Protein AF-0000000087187893 (afdb_homodimer)

Secondary structure (DSSP, 8-state):
-----S-----GGG--HHHHHHHHHHHTT--HHHHHHHHT--HHHHHHHHHTSSPPPHHHHHHHHHHTT--HHHHHT-S----TTTSHHHHHTHHHHHHHHHTTTSPPPPSSPPPPHHHHHHHHHHHHHHHHTT-HHHHHHHHHHHHHHHHHHHHHS-HHHHHHHHHHHHHHHHHHHHHHHHTT-HHHHHHHHHHHHHHHHTS--SSHHHHHHHHHHHHHHHTT-HHHHHHHHHHHHHHHHT--TTS-HHHHHHHHHHHHHHHHHHHHHTT-HHHHHHHHHHHHHHHHHTTS--B-GGG--BSHHHHHHHHHHHHHHTT-HHHHHHHHHHH-SSTT------TTS-HHHHHHHHHHHHHHHHHTT-HHHHHHHHHHHHHH-HHHHHH-HHHHHHHHHHHHH-SS--HHHHHHHHHTT----/-----S-S---GGG--HHHHHHHHHHHTT--HHHHHHHHT--HHHHHHHHHTSSPPPHHHHHHHHHHTT--HHHHHT-S----TTTSHHHHHTHHHHHHHHHTTTSPPPPSSPPPPHHHHHHHHHHHHHHHHTT-HHHHHHHHHHHHHHHHHHHHHS-HHHHHHHHHHHHHHHHHHHHHHHHTT-HHHHHHHHHHHHHHHHTS--SSHHHHHHHHHHHHHHHTT-HHHHHHHHHHHHHHHHT--TTS-HHHHHHHHHHHHHHHHHHHHHTT-HHHHHHHHHHHHHHHHHTTS--B-GGG--BSHHHHHHHHHHHHHHTT-HHHHHHHHHHH-SSTT------TTS-HHHHHHHHHHHHHHHHHTT-HHHHHHHHHHHHHH-HHHHHH-HHHHHHHHHHHHH-SS--HHHHHHHHHTT----

Organism: Streptomyces mobaraensis (NCBI:txid35621)

Sequence (842 aa):
MLDHDETSPPSRHRLTTGDRLRIARRARGLSAAQLAQKVAISPSYVQKLESGKRKPSPALVLALAKALHLGPEALTGQPHYGEPESDDGVYAVLPELRRALLCYDSPDDLPMPPRPLPVLASEVDQVAALRRDARYVPMGPLLAPVITELTHIALDGRESDRYEAFRQLARCYRAVNSLAHKTGHHDLSHTALERVRWAAGRSGDPLLPITAGYLVAGAMLRHGAYAPARRQLRALRAELAGLRPAATQDDVLAVHGAVLLKLAVLEARENAPERARDRLREAEDVARAAGNRDSLAYEMSFGPTNIRIHELHTALVTGDTERALALPARWSPVPGGEWTPPAGTAGERSSHHFIDLASARLAAGDRTGAFAALKRARKLAPNHTRFHPSVRETSAALLRMDASPPNELVRFGSWAGVGATMLDHDETSPPSRHRLTTGDRLRIARRARGLSAAQLAQKVAISPSYVQKLESGKRKPSPALVLALAKALHLGPEALTGQPHYGEPESDDGVYAVLPELRRALLCYDSPDDLPMPPRPLPVLASEVDQVAALRRDARYVPMGPLLAPVITELTHIALDGRESDRYEAFRQLARCYRAVNSLAHKTGHHDLSHTALERVRWAAGRSGDPLLPITAGYLVAGAMLRHGAYAPARRQLRALRAELAGLRPAATQDDVLAVHGAVLLKLAVLEARENAPERARDRLREAEDVARAAGNRDSLAYEMSFGPTNIRIHELHTALVTGDTERALALPARWSPVPGGEWTPPAGTAGERSSHHFIDLASARLAAGDRTGAFAALKRARKLAPNHTRFHPSVRETSAALLRMDASPPNELVRFGSWAGVGAT

Structure (mmCIF, N/CA/C/O backbone):
data_AF-0000000087187893-model_v1
#
loop_
_entity.id
_entity.type
_entity.pdbx_description
1 polymer 'Helix-turn-helix domain-containing protein'
#
loop_
_atom_site.group_PDB
_atom_site.id
_atom_site.type_symbol
_atom_site.label_atom_id
_atom_site.label_alt_id
_atom_site.label_comp_id
_atom_site.label_asym_id
_atom_site.label_entity_id
_atom_site.label_seq_id
_atom_site.pdbx_PDB_ins_code
_atom_site.Cartn_x
_atom_site.Cartn_y
_atom_site.Cartn_z
_atom_site.occupancy
_atom_site.B_iso_or_equiv
_atom_site.auth_seq_id
_atom_site.auth_comp_id
_atom_site.auth_asym_id
_atom_site.auth_atom_id
_atom_site.pdbx_PDB_model_num
ATOM 1 N N . MET A 1 1 ? 44.375 -2.236 16.625 1 21.38 1 MET A N 1
ATOM 2 C CA . MET A 1 1 ? 43.438 -1.108 16.703 1 21.38 1 MET A CA 1
ATOM 3 C C . MET A 1 1 ? 42.75 -0.869 15.352 1 21.38 1 MET A C 1
ATOM 5 O O . MET A 1 1 ? 43.344 -0.217 14.477 1 21.38 1 MET A O 1
ATOM 9 N N . LEU A 1 2 ? 42.156 -1.837 14.742 1 23.52 2 LEU A N 1
ATOM 10 C CA . LEU A 1 2 ? 41.719 -2.037 13.367 1 23.52 2 LEU A CA 1
ATOM 11 C C . LEU A 1 2 ? 40.688 -0.972 12.961 1 23.52 2 LEU A C 1
ATOM 13 O O . LEU A 1 2 ? 39.75 -0.678 13.711 1 23.52 2 LEU A O 1
ATOM 17 N N . ASP A 1 3 ? 41.094 0.032 12.164 1 25 3 ASP A N 1
ATOM 18 C CA . ASP A 1 3 ? 40.469 1.193 11.547 1 25 3 ASP A CA 1
ATOM 19 C C . ASP A 1 3 ? 39.094 0.831 10.984 1 25 3 ASP A C 1
ATOM 21 O O . ASP A 1 3 ? 38.938 -0.187 10.305 1 25 3 ASP A O 1
ATOM 25 N N . HIS A 1 4 ? 38.094 1.169 11.727 1 29.98 4 HIS A N 1
ATOM 26 C CA . HIS A 1 4 ? 36.688 1.138 11.344 1 29.98 4 HIS A CA 1
ATOM 27 C C . HIS A 1 4 ? 36.5 1.606 9.906 1 29.98 4 HIS A C 1
ATOM 29 O O . HIS A 1 4 ? 36.875 2.727 9.555 1 29.98 4 HIS A O 1
ATOM 35 N N . ASP A 1 5 ? 36.75 0.736 8.945 1 29.41 5 ASP A N 1
ATOM 36 C CA . ASP A 1 5 ? 36.75 0.84 7.492 1 29.41 5 ASP A CA 1
ATOM 37 C C . ASP A 1 5 ? 35.625 1.726 6.992 1 29.41 5 ASP A C 1
ATOM 39 O O . ASP A 1 5 ? 34.438 1.463 7.277 1 29.41 5 ASP A O 1
ATOM 43 N N . GLU A 1 6 ? 35.812 3.039 6.789 1 32.12 6 GLU A N 1
ATOM 44 C CA . GLU A 1 6 ? 35.219 4.215 6.137 1 32.12 6 GLU A CA 1
ATOM 45 C C . GLU A 1 6 ? 34.5 3.832 4.855 1 32.12 6 GLU A C 1
ATOM 47 O O . GLU A 1 6 ? 33.969 4.699 4.148 1 32.12 6 GLU A O 1
ATOM 52 N N . THR A 1 7 ? 34.719 2.715 4.332 1 30.94 7 THR A N 1
ATOM 53 C CA . THR A 1 7 ? 34.312 2.346 2.977 1 30.94 7 THR A CA 1
ATOM 54 C C . THR A 1 7 ? 32.844 1.98 2.92 1 30.94 7 THR A C 1
ATOM 56 O O . THR A 1 7 ? 32.406 1.264 2.016 1 30.94 7 THR A O 1
ATOM 59 N N . SER A 1 8 ? 32.156 2.246 4.016 1 32.81 8 SER A N 1
ATOM 60 C CA . SER A 1 8 ? 30.781 1.787 3.889 1 32.81 8 SER A CA 1
ATOM 61 C C . SER A 1 8 ? 30 2.664 2.922 1 32.81 8 SER A C 1
ATOM 63 O O . SER A 1 8 ? 30.047 3.893 3.008 1 32.81 8 SER A O 1
ATOM 65 N N . PRO A 1 9 ? 29.75 2.291 1.653 1 34.94 9 PRO A N 1
ATOM 66 C CA . PRO A 1 9 ? 28.922 3.107 0.756 1 34.94 9 PRO A CA 1
ATOM 67 C C . PRO A 1 9 ? 27.844 3.896 1.496 1 34.94 9 PRO A C 1
ATOM 69 O O . PRO A 1 9 ? 27.391 3.477 2.561 1 34.94 9 PRO A O 1
ATOM 72 N N . PRO A 1 10 ? 27.859 5.246 1.337 1 39.75 10 PRO A N 1
ATOM 73 C CA . PRO A 1 10 ? 26.828 5.973 2.068 1 39.75 10 PRO A CA 1
ATOM 74 C C . PRO A 1 10 ? 25.469 5.277 2.004 1 39.75 10 PRO A C 1
ATOM 76 O O . PRO A 1 10 ? 25 4.922 0.918 1 39.75 10 PRO A O 1
ATOM 79 N N . SER A 1 11 ? 25.109 4.566 2.908 1 46.16 11 SER A N 1
ATOM 80 C CA . SER A 1 11 ? 23.828 3.902 3.064 1 46.16 11 SER A CA 1
ATOM 81 C C . SER A 1 11 ? 22.688 4.777 2.553 1 46.16 11 SER A C 1
ATOM 83 O O . SER A 1 11 ? 22.672 5.988 2.797 1 46.16 11 SER A O 1
ATOM 85 N N . ARG A 1 12 ? 22.031 4.461 1.354 1 48.41 12 ARG A N 1
ATOM 86 C CA . ARG A 1 12 ? 20.859 5.133 0.784 1 48.41 12 ARG A CA 1
ATOM 87 C C . ARG A 1 12 ? 20.109 5.91 1.854 1 48.41 12 ARG A C 1
ATOM 89 O O . ARG A 1 12 ? 19.453 6.914 1.554 1 48.41 12 ARG A O 1
ATOM 96 N N . HIS A 1 13 ? 20.328 5.543 3.023 1 52.34 13 HIS A N 1
ATOM 97 C CA . HIS A 1 13 ? 19.594 6.164 4.125 1 52.34 13 HIS A CA 1
ATOM 98 C C . HIS A 1 13 ? 20.234 7.492 4.523 1 52.34 13 HIS A C 1
ATOM 100 O O . HIS A 1 13 ? 19.609 8.289 5.242 1 52.34 13 HIS A O 1
ATOM 106 N N . ARG A 1 14 ? 21.375 7.832 3.721 1 60.38 14 ARG A N 1
ATOM 107 C CA . ARG A 1 14 ? 22.047 9.039 4.195 1 60.38 14 ARG A CA 1
ATOM 108 C C . ARG A 1 14 ? 21.875 10.188 3.201 1 60.38 14 ARG A C 1
ATOM 110 O O . ARG A 1 14 ? 22.266 11.32 3.48 1 60.38 14 ARG A O 1
ATOM 117 N N . LEU A 1 15 ? 21.109 9.859 2.209 1 68.38 15 LEU A N 1
ATOM 118 C CA . LEU A 1 15 ? 20.938 10.883 1.182 1 68.38 15 LEU A CA 1
ATOM 119 C C . LEU A 1 15 ? 19.828 11.859 1.558 1 68.38 15 LEU A C 1
ATOM 121 O O . LEU A 1 15 ? 18.781 11.445 2.08 1 68.38 15 LEU A O 1
ATOM 125 N N . THR A 1 16 ? 20.094 13.188 1.396 1 73.62 16 THR A N 1
ATOM 126 C CA . THR A 1 16 ? 19.078 14.227 1.586 1 73.62 16 THR A CA 1
ATOM 127 C C . THR A 1 16 ? 18.188 14.336 0.361 1 73.62 16 THR A C 1
ATOM 129 O O . THR A 1 16 ? 18.438 13.703 -0.664 1 73.62 16 THR A O 1
ATOM 132 N N . THR A 1 17 ? 17.094 15.062 0.463 1 79.38 17 THR A N 1
ATOM 133 C CA . THR A 1 17 ? 16.234 15.344 -0.675 1 79.38 17 THR A CA 1
ATOM 134 C C . THR A 1 17 ? 17.016 16 -1.806 1 79.38 17 THR A C 1
ATOM 136 O O . THR A 1 17 ? 16.812 15.68 -2.979 1 79.38 17 THR A O 1
ATOM 139 N N . GLY A 1 18 ? 17.906 16.891 -1.406 1 81.5 18 GLY A N 1
ATOM 140 C CA . GLY A 1 18 ? 18.734 17.531 -2.404 1 81.5 18 GLY A CA 1
ATOM 141 C C . GLY A 1 18 ? 19.641 16.562 -3.145 1 81.5 18 GLY A C 1
ATOM 142 O O . GLY A 1 18 ? 19.781 16.641 -4.367 1 81.5 18 GLY A O 1
ATOM 143 N N . ASP A 1 19 ? 20.281 15.633 -2.414 1 79.62 19 ASP A N 1
ATOM 144 C CA . ASP A 1 19 ? 21.109 14.602 -3.035 1 79.62 19 ASP A CA 1
ATOM 145 C C . ASP A 1 19 ? 20.281 13.75 -4.008 1 79.62 19 ASP A C 1
ATOM 147 O O . ASP A 1 19 ? 20.719 13.484 -5.129 1 79.62 19 ASP A O 1
ATOM 151 N N . ARG A 1 20 ? 19.172 13.438 -3.512 1 80.5 20 ARG A N 1
ATOM 152 C CA . ARG A 1 20 ? 18.297 12.602 -4.32 1 80.5 20 ARG A CA 1
ATOM 153 C C . ARG A 1 20 ? 17.828 13.336 -5.57 1 80.5 20 ARG A C 1
ATOM 155 O O . ARG A 1 20 ? 17.703 12.734 -6.641 1 80.5 20 ARG A O 1
ATOM 162 N N . LEU A 1 21 ? 17.562 14.602 -5.395 1 86.81 21 LEU A N 1
ATOM 163 C CA . LEU A 1 21 ? 17.172 15.438 -6.527 1 86.81 21 LEU A CA 1
ATOM 164 C C . LEU A 1 21 ? 18.297 15.484 -7.57 1 86.81 21 LEU A C 1
ATOM 166 O O . LEU A 1 21 ? 18.031 15.32 -8.766 1 86.81 21 LEU A O 1
ATOM 170 N N . ARG A 1 22 ? 19.5 15.617 -7.121 1 87.12 22 ARG A N 1
ATOM 171 C CA . ARG A 1 22 ? 20.656 15.68 -8.008 1 87.12 22 ARG A CA 1
ATOM 172 C C . ARG A 1 22 ? 20.844 14.367 -8.758 1 87.12 22 ARG A C 1
ATOM 174 O O . ARG A 1 22 ? 21.016 14.359 -9.984 1 87.12 22 ARG A O 1
ATOM 181 N N . ILE A 1 23 ? 20.781 13.359 -8.016 1 81.62 23 ILE A N 1
ATOM 182 C CA . ILE A 1 23 ? 20.969 12.023 -8.586 1 81.62 23 ILE A CA 1
ATOM 183 C C . ILE A 1 23 ? 19.891 11.758 -9.633 1 81.62 23 ILE A C 1
ATOM 185 O O . ILE A 1 23 ? 20.188 11.305 -10.742 1 81.62 23 ILE A O 1
ATOM 189 N N . ALA A 1 24 ? 18.672 12.07 -9.305 1 83.31 24 ALA A N 1
ATOM 190 C CA . ALA A 1 24 ? 17.547 11.836 -10.211 1 83.31 24 ALA A CA 1
ATOM 191 C C . ALA A 1 24 ? 17.656 12.703 -11.461 1 83.31 24 ALA A C 1
ATOM 193 O O . ALA A 1 24 ? 17.391 12.242 -12.57 1 83.31 24 ALA A O 1
ATOM 194 N N . ARG A 1 25 ? 17.938 13.977 -11.219 1 89.62 25 ARG A N 1
ATOM 195 C CA . ARG A 1 25 ? 18.094 14.891 -12.344 1 89.62 25 ARG A CA 1
ATOM 196 C C . ARG A 1 25 ? 19.156 14.391 -13.32 1 89.62 25 ARG A C 1
ATOM 198 O O . ARG A 1 25 ? 18.938 14.359 -14.531 1 89.62 25 ARG A O 1
ATOM 205 N N . ARG A 1 26 ? 20.281 13.953 -12.781 1 87.12 26 ARG A N 1
ATOM 206 C CA . ARG A 1 26 ? 21.406 13.469 -13.594 1 87.12 26 ARG A CA 1
ATOM 207 C C . ARG A 1 26 ? 21.031 12.18 -14.312 1 87.12 26 ARG A C 1
ATOM 209 O O . ARG A 1 26 ? 21.406 11.969 -15.469 1 87.12 26 ARG A O 1
ATOM 216 N N . ALA A 1 27 ? 20.344 11.398 -13.656 1 79.38 27 ALA A N 1
ATOM 217 C CA . ALA A 1 27 ? 19.922 10.125 -14.234 1 79.38 27 ALA A CA 1
ATOM 218 C C . ALA A 1 27 ? 19.016 10.359 -15.445 1 79.38 27 ALA A C 1
ATOM 220 O O . ALA A 1 27 ? 19 9.539 -16.375 1 79.38 27 ALA A O 1
ATOM 221 N N . ARG A 1 28 ? 18.312 11.492 -15.461 1 83.88 28 ARG A N 1
ATOM 222 C CA . ARG A 1 28 ? 17.406 11.82 -16.562 1 83.88 28 ARG A CA 1
ATOM 223 C C . ARG A 1 28 ? 18.125 12.656 -17.625 1 83.88 28 ARG A C 1
ATOM 225 O O . ARG A 1 28 ? 17.5 13.109 -18.578 1 83.88 28 ARG A O 1
ATOM 232 N N . GLY A 1 29 ? 19.375 12.945 -17.281 1 87.31 29 GLY A N 1
ATOM 233 C CA . GLY A 1 29 ? 20.172 13.703 -18.234 1 87.31 29 GLY A CA 1
ATOM 234 C C . GLY A 1 29 ? 19.797 15.172 -18.297 1 87.31 29 GLY A C 1
ATOM 235 O O . GLY A 1 29 ? 20 15.828 -19.328 1 87.31 29 GLY A O 1
ATOM 236 N N . LEU A 1 30 ? 19.203 15.656 -17.328 1 92.25 30 LEU A N 1
ATOM 237 C CA . LEU A 1 30 ? 18.75 17.047 -17.312 1 92.25 30 LEU A CA 1
ATOM 238 C C . LEU A 1 30 ? 19.781 17.953 -16.641 1 92.25 30 LEU A C 1
ATOM 240 O O . LEU A 1 30 ? 20.391 17.562 -15.625 1 92.25 30 LEU A O 1
ATOM 244 N N . SER A 1 31 ? 20 19.047 -17.203 1 94.62 31 SER A N 1
ATOM 245 C CA . SER A 1 31 ? 20.734 20.094 -16.5 1 94.62 31 SER A CA 1
ATOM 246 C C . SER A 1 31 ? 19.844 20.766 -15.453 1 94.62 31 SER A C 1
ATOM 248 O O . SER A 1 31 ? 18.625 20.578 -15.438 1 94.62 31 SER A O 1
ATOM 250 N N . ALA A 1 32 ? 20.516 21.516 -14.594 1 93.19 32 ALA A N 1
ATOM 251 C CA . ALA A 1 32 ? 19.75 22.281 -13.609 1 93.19 32 ALA A CA 1
ATOM 252 C C . ALA A 1 32 ? 18.812 23.266 -14.289 1 93.19 32 ALA A C 1
ATOM 254 O O . ALA A 1 32 ? 17.672 23.453 -13.844 1 93.19 32 ALA A O 1
ATOM 255 N N . ALA A 1 33 ? 19.25 23.812 -15.359 1 94.69 33 ALA A N 1
ATOM 256 C CA . ALA A 1 33 ? 18.453 24.781 -16.109 1 94.69 33 ALA A CA 1
ATOM 257 C C . ALA A 1 33 ? 17.25 24.109 -16.75 1 94.69 33 ALA A C 1
ATOM 259 O O . ALA A 1 33 ? 16.141 24.672 -16.766 1 94.69 33 ALA A O 1
ATOM 260 N N . GLN A 1 34 ? 17.484 22.984 -17.25 1 94.69 34 GLN A N 1
ATOM 261 C CA . GLN A 1 34 ? 16.391 22.25 -17.906 1 94.69 34 GLN A CA 1
ATOM 262 C C . GLN A 1 34 ? 15.328 21.844 -16.906 1 94.69 34 GLN A C 1
ATOM 264 O O . GLN A 1 34 ? 14.133 21.938 -17.188 1 94.69 34 GLN A O 1
ATOM 269 N N . LEU A 1 35 ? 15.742 21.359 -15.781 1 94.56 35 LEU A N 1
ATOM 270 C CA . LEU A 1 35 ? 14.789 20.984 -14.742 1 94.56 35 LEU A CA 1
ATOM 271 C C . LEU A 1 35 ? 14.031 22.203 -14.234 1 94.56 35 LEU A C 1
ATOM 273 O O . LEU A 1 35 ? 12.812 22.141 -14.023 1 94.56 35 LEU A O 1
ATOM 277 N N . ALA A 1 36 ? 14.734 23.281 -14.062 1 94.12 36 ALA A N 1
ATOM 278 C CA . ALA A 1 36 ? 14.141 24.531 -13.602 1 94.12 36 ALA A CA 1
ATOM 279 C C . ALA A 1 36 ? 13.016 24.984 -14.531 1 94.12 36 ALA A C 1
ATOM 281 O O . ALA A 1 36 ? 11.969 25.438 -14.07 1 94.12 36 ALA A O 1
ATOM 282 N N . GLN A 1 37 ? 13.227 24.859 -15.742 1 91.94 37 GLN A N 1
ATOM 283 C CA . GLN A 1 37 ? 12.234 25.234 -16.734 1 91.94 37 GLN A CA 1
ATOM 284 C C . GLN A 1 37 ? 10.977 24.375 -16.625 1 91.94 37 GLN A C 1
ATOM 286 O O . GLN A 1 37 ? 9.859 24.875 -16.734 1 91.94 37 GLN A O 1
ATOM 291 N N . LYS A 1 38 ? 11.172 23.125 -16.312 1 90.94 38 LYS A N 1
ATOM 292 C CA . LYS A 1 38 ? 10.055 22.188 -16.25 1 90.94 38 LYS A CA 1
ATOM 293 C C . LYS A 1 38 ? 9.133 22.5 -15.078 1 90.94 38 LYS A C 1
ATOM 295 O O . LYS A 1 38 ? 7.949 22.172 -15.102 1 90.94 38 LYS A O 1
ATOM 300 N N . VAL A 1 39 ? 9.758 23.094 -14.039 1 90.06 39 VAL A N 1
ATOM 301 C CA . VAL A 1 39 ? 8.953 23.281 -12.836 1 90.06 39 VAL A CA 1
ATOM 302 C C . VAL A 1 39 ? 8.797 24.781 -12.555 1 90.06 39 VAL A C 1
ATOM 304 O O . VAL A 1 39 ? 8.312 25.172 -11.492 1 90.06 39 VAL A O 1
ATOM 307 N N . ALA A 1 40 ? 9.258 25.625 -13.469 1 88.56 40 ALA A N 1
ATOM 308 C CA . ALA A 1 40 ? 9.055 27.062 -13.469 1 88.56 40 ALA A CA 1
ATOM 309 C C . ALA A 1 40 ? 9.703 27.719 -12.258 1 88.56 40 ALA A C 1
ATOM 311 O O . ALA A 1 40 ? 9.07 28.484 -11.539 1 88.56 40 ALA A O 1
ATOM 312 N N . ILE A 1 41 ? 10.93 27.312 -11.992 1 88.56 41 ILE A N 1
ATOM 313 C CA . ILE A 1 41 ? 11.758 27.984 -11 1 88.56 41 ILE A CA 1
ATOM 314 C C . ILE A 1 41 ? 13.102 28.359 -11.617 1 88.56 41 ILE A C 1
ATOM 316 O O . ILE A 1 41 ? 13.352 28.094 -12.797 1 88.56 41 ILE A O 1
ATOM 320 N N . SER A 1 42 ? 13.891 29.031 -10.906 1 90.5 42 SER A N 1
ATOM 321 C CA . SER A 1 42 ? 15.188 29.453 -11.438 1 90.5 42 SER A CA 1
ATOM 322 C C . SER A 1 42 ? 16.219 28.344 -11.305 1 90.5 42 SER A C 1
ATOM 324 O O . SER A 1 42 ? 16.141 27.531 -10.391 1 90.5 42 SER A O 1
ATOM 326 N N . PRO A 1 43 ? 17.156 28.328 -12.273 1 92.44 43 PRO A N 1
ATOM 327 C CA . PRO A 1 43 ? 18.25 27.359 -12.148 1 92.44 43 PRO A CA 1
ATOM 328 C C . PRO A 1 43 ? 19.016 27.5 -10.844 1 92.44 43 PRO A C 1
ATOM 330 O O . PRO A 1 43 ? 19.438 26.5 -10.258 1 92.44 43 PRO A O 1
ATOM 333 N N . SER A 1 44 ? 19.125 28.719 -10.438 1 90.38 44 SER A N 1
ATOM 334 C CA . SER A 1 44 ? 19.812 28.953 -9.172 1 90.38 44 SER A CA 1
ATOM 335 C C . SER A 1 44 ? 19.078 28.312 -8.008 1 90.38 44 SER A C 1
ATOM 337 O O . SER A 1 44 ? 19.703 27.828 -7.062 1 90.38 44 SER A O 1
ATOM 339 N N . TYR A 1 45 ? 17.797 28.312 -8.094 1 88.38 45 TYR A N 1
ATOM 340 C CA . TYR A 1 45 ? 16.984 27.703 -7.043 1 88.38 45 TYR A CA 1
ATOM 341 C C . TYR A 1 45 ? 17.172 26.188 -7.027 1 88.38 45 TYR A C 1
ATOM 343 O O . TYR A 1 45 ? 17.266 25.578 -5.961 1 88.38 45 TYR A O 1
ATOM 351 N N . VAL A 1 46 ? 17.266 25.609 -8.18 1 91.88 46 VAL A N 1
ATOM 352 C CA . VAL A 1 46 ? 17.516 24.172 -8.273 1 91.88 46 VAL A CA 1
ATOM 353 C C . VAL A 1 46 ? 18.859 23.844 -7.605 1 91.88 46 VAL A C 1
ATOM 355 O O . VAL A 1 46 ? 18.953 22.875 -6.863 1 91.88 46 VAL A O 1
ATOM 358 N N . GLN A 1 47 ? 19.828 24.656 -7.855 1 88.38 47 GLN A N 1
ATOM 359 C CA . GLN A 1 47 ? 21.141 24.438 -7.273 1 88.38 47 GLN A CA 1
ATOM 360 C C . GLN A 1 47 ? 21.094 24.531 -5.75 1 88.38 47 GLN A C 1
ATOM 362 O O . GLN A 1 47 ? 21.75 23.75 -5.055 1 88.38 47 GLN A O 1
ATOM 367 N N . LYS A 1 48 ? 20.312 25.469 -5.32 1 81.12 48 LYS A N 1
ATOM 368 C CA . LYS A 1 48 ? 20.172 25.641 -3.877 1 81.12 48 LYS A CA 1
ATOM 369 C C . LYS A 1 48 ? 19.469 24.453 -3.246 1 81.12 48 LYS A C 1
ATOM 371 O O . LYS A 1 48 ? 19.781 24.062 -2.123 1 81.12 48 LYS A O 1
ATOM 376 N N . LEU A 1 49 ? 18.516 23.922 -3.928 1 84.25 49 LEU A N 1
ATOM 377 C CA . LEU A 1 49 ? 17.844 22.719 -3.449 1 84.25 49 LEU A CA 1
ATOM 378 C C . LEU A 1 49 ? 18.797 21.531 -3.389 1 84.25 49 LEU A C 1
ATOM 380 O O . LEU A 1 49 ? 18.859 20.828 -2.379 1 84.25 49 LEU A O 1
ATOM 384 N N . GLU A 1 50 ? 19.594 21.406 -4.434 1 87.25 50 GLU A N 1
ATOM 385 C CA .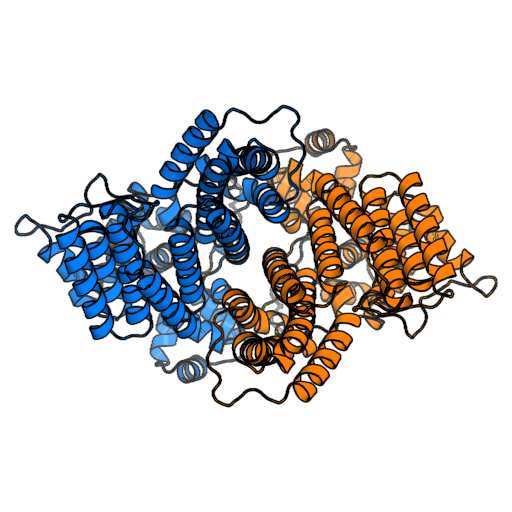 GLU A 1 50 ? 20.484 20.25 -4.551 1 87.25 50 GLU A CA 1
ATOM 386 C C . GLU A 1 50 ? 21.625 20.328 -3.541 1 87.25 50 GLU A C 1
ATOM 388 O O . GLU A 1 50 ? 22.109 19.297 -3.076 1 87.25 50 GLU A O 1
ATOM 393 N N . SER A 1 51 ? 21.953 21.547 -3.24 1 75.94 51 SER A N 1
ATOM 394 C CA . SER A 1 51 ? 23.047 21.734 -2.281 1 75.94 51 SER A CA 1
ATOM 395 C C . SER A 1 51 ? 22.516 21.75 -0.849 1 75.94 51 SER A C 1
ATOM 397 O O . SER A 1 51 ? 23.297 21.719 0.102 1 75.94 51 SER A O 1
ATOM 399 N N . GLY A 1 52 ? 21.156 21.828 -0.71 1 72.38 52 GLY A N 1
ATOM 400 C CA . GLY A 1 52 ? 20.547 21.797 0.617 1 72.38 52 GLY A CA 1
ATOM 401 C C . GLY A 1 52 ? 20.422 23.188 1.232 1 72.38 52 GLY A C 1
ATOM 402 O O . GLY A 1 52 ? 20 23.328 2.381 1 72.38 52 GLY A O 1
ATOM 403 N N . LYS A 1 53 ? 20.781 24.172 0.507 1 66.06 53 LYS A N 1
ATOM 404 C CA . LYS A 1 53 ? 20.703 25.531 1.011 1 66.06 53 LYS A CA 1
ATOM 405 C C . LYS A 1 53 ? 19.25 25.969 1.167 1 66.06 53 LYS A C 1
ATOM 407 O O . LYS A 1 53 ? 18.938 26.875 1.953 1 66.06 53 LYS A O 1
ATOM 412 N N . ARG A 1 54 ? 18.375 25.359 0.348 1 70.06 54 ARG A N 1
ATOM 413 C CA . ARG A 1 54 ? 16.938 25.578 0.451 1 70.06 54 ARG A CA 1
ATOM 414 C C . ARG A 1 54 ? 16.172 24.266 0.498 1 70.06 54 ARG A C 1
ATOM 416 O O . ARG A 1 54 ? 16.531 23.312 -0.197 1 70.06 54 ARG A O 1
ATOM 423 N N . LYS A 1 55 ? 15.172 24.359 1.26 1 73.69 55 LYS A N 1
ATOM 424 C CA . LYS A 1 55 ? 14.281 23.203 1.317 1 73.69 55 LYS A CA 1
ATOM 425 C C . LYS A 1 55 ? 13.07 23.406 0.412 1 73.69 55 LYS A C 1
ATOM 427 O O . LYS A 1 55 ? 12.414 24.453 0.458 1 73.69 55 LYS A O 1
ATOM 432 N N . PRO A 1 56 ? 12.875 22.406 -0.343 1 76.62 56 PRO A N 1
ATOM 433 C CA . PRO A 1 56 ? 11.688 22.547 -1.185 1 76.62 56 PRO A CA 1
ATOM 434 C C . PRO A 1 56 ? 10.383 22.438 -0.394 1 76.62 56 PRO A C 1
ATOM 436 O O . PRO A 1 56 ? 10.305 21.672 0.562 1 76.62 56 PRO A O 1
ATOM 439 N N . SER A 1 57 ? 9.438 23.234 -0.733 1 74.31 57 SER A N 1
ATOM 440 C CA . SER A 1 57 ? 8.078 23.078 -0.219 1 74.31 57 SER A CA 1
ATOM 441 C C . SER A 1 57 ? 7.465 21.766 -0.672 1 74.31 57 SER A C 1
ATOM 443 O O . SER A 1 57 ? 7.938 21.141 -1.629 1 74.31 57 SER A O 1
ATOM 445 N N . PRO A 1 58 ? 6.441 21.281 -0.012 1 71.62 58 PRO A N 1
ATOM 446 C CA . PRO A 1 58 ? 5.762 20.062 -0.45 1 71.62 58 PRO A CA 1
ATOM 447 C C . PRO A 1 58 ? 5.277 20.141 -1.895 1 71.62 58 PRO A C 1
ATOM 449 O O . PRO A 1 58 ? 5.418 19.172 -2.652 1 71.62 58 PRO A O 1
ATOM 452 N N . ALA A 1 59 ? 4.766 21.297 -2.24 1 74.12 59 ALA A N 1
ATOM 453 C CA . ALA A 1 59 ? 4.289 21.484 -3.607 1 74.12 59 ALA A CA 1
ATOM 454 C C . ALA A 1 59 ? 5.441 21.391 -4.605 1 74.12 59 ALA A C 1
ATOM 456 O O . ALA A 1 59 ? 5.281 20.828 -5.691 1 74.12 59 ALA A O 1
ATOM 457 N N . LEU A 1 60 ? 6.555 21.922 -4.262 1 81.88 60 LEU A N 1
ATOM 458 C CA . LEU A 1 60 ? 7.703 21.875 -5.16 1 81.88 60 LEU A CA 1
ATOM 459 C C . LEU A 1 60 ? 8.258 20.469 -5.27 1 81.88 60 LEU A C 1
ATOM 461 O O . LEU A 1 60 ? 8.68 20.031 -6.344 1 81.88 60 LEU A O 1
ATOM 465 N N . VAL A 1 61 ? 8.258 19.734 -4.148 1 83.19 61 VAL A N 1
ATOM 466 C CA . VAL A 1 61 ? 8.68 18.344 -4.172 1 83.19 61 VAL A CA 1
ATOM 467 C C . VAL A 1 61 ? 7.82 17.562 -5.164 1 83.19 61 VAL A C 1
ATOM 469 O O . VAL A 1 61 ? 8.344 16.781 -5.965 1 83.19 61 VAL A O 1
ATOM 472 N N . LEU A 1 62 ? 6.551 17.812 -5.102 1 79.25 62 LEU A N 1
ATOM 473 C CA . LEU A 1 62 ? 5.633 17.141 -6.008 1 79.25 62 LEU A CA 1
ATOM 474 C C . LEU A 1 62 ? 5.91 17.516 -7.457 1 79.25 62 LEU A C 1
ATOM 476 O O . LEU A 1 62 ? 5.934 16.656 -8.336 1 79.25 62 LEU A O 1
ATOM 480 N N . ALA A 1 63 ? 6.152 18.797 -7.703 1 83.56 63 ALA A N 1
ATOM 481 C CA . ALA A 1 63 ? 6.426 19.281 -9.055 1 83.56 63 ALA A CA 1
ATOM 482 C C . ALA A 1 63 ? 7.727 18.703 -9.594 1 83.56 63 ALA A C 1
ATOM 484 O O . ALA A 1 63 ? 7.789 18.281 -10.75 1 83.56 63 ALA A O 1
ATOM 485 N N . LEU A 1 64 ? 8.688 18.688 -8.734 1 88.5 64 LEU A N 1
ATOM 486 C CA . LEU A 1 64 ? 9.984 18.141 -9.125 1 88.5 64 LEU A CA 1
ATOM 487 C C . LEU A 1 64 ? 9.891 16.656 -9.398 1 88.5 64 LEU A C 1
ATOM 489 O O . LEU A 1 64 ? 10.422 16.156 -10.398 1 88.5 64 LEU A O 1
ATOM 493 N N . ALA A 1 65 ? 9.242 15.977 -8.508 1 84.56 65 ALA A N 1
ATOM 494 C CA . ALA A 1 65 ? 9.055 14.539 -8.68 1 84.56 65 ALA A CA 1
ATOM 495 C C . ALA A 1 65 ? 8.352 14.227 -10 1 84.56 65 ALA A C 1
ATOM 497 O O . ALA A 1 65 ? 8.781 13.344 -10.742 1 84.56 65 ALA A O 1
ATOM 498 N N . LYS A 1 66 ? 7.332 14.969 -10.312 1 80.69 66 LYS A N 1
ATOM 499 C CA . LYS A 1 66 ? 6.586 14.789 -11.555 1 80.69 66 LYS A CA 1
ATOM 500 C C . LYS A 1 66 ? 7.48 15.039 -12.766 1 80.69 66 LYS A C 1
ATOM 502 O O . LYS A 1 66 ? 7.469 14.258 -13.719 1 80.69 66 LYS A O 1
ATOM 507 N N . ALA A 1 67 ? 8.258 16.078 -12.656 1 85.56 67 ALA A N 1
ATOM 508 C CA . ALA A 1 67 ? 9.148 16.438 -13.758 1 85.56 67 ALA A CA 1
ATOM 509 C C . ALA A 1 67 ? 10.195 15.344 -13.992 1 85.56 67 ALA A C 1
ATOM 511 O O . ALA A 1 67 ? 10.656 15.156 -15.125 1 85.56 67 ALA A O 1
ATOM 512 N N . LEU A 1 68 ? 10.477 14.625 -13 1 84.31 68 LEU A N 1
ATOM 513 C CA . LEU A 1 68 ? 11.523 13.617 -13.062 1 84.31 68 LEU A CA 1
ATOM 514 C C . LEU A 1 68 ? 10.922 12.219 -13.195 1 84.31 68 LEU A C 1
ATOM 516 O O . LEU A 1 68 ? 11.648 11.219 -13.148 1 84.31 68 LEU A O 1
ATOM 520 N N . HIS A 1 69 ? 9.664 12.141 -13.219 1 77.25 69 HIS A N 1
ATOM 521 C CA . HIS A 1 69 ? 8.93 10.891 -13.398 1 77.25 69 HIS A CA 1
ATOM 522 C C . HIS A 1 69 ? 9.18 9.938 -12.227 1 77.25 69 HIS A C 1
ATOM 524 O O . HIS A 1 69 ? 9.469 8.758 -12.438 1 77.25 69 HIS A O 1
ATOM 530 N N . LEU A 1 70 ? 9.18 10.562 -11.102 1 75.69 70 LEU A N 1
ATOM 531 C CA . LEU A 1 70 ? 9.32 9.828 -9.844 1 75.69 70 LEU A CA 1
ATOM 532 C C . LEU A 1 70 ? 8.125 10.078 -8.93 1 75.69 70 LEU A C 1
ATOM 534 O O . LEU A 1 70 ? 7.359 11.016 -9.141 1 75.69 70 LEU A O 1
ATOM 538 N N . GLY A 1 71 ? 7.988 9.164 -7.988 1 71.31 71 GLY A N 1
ATOM 539 C CA . GLY A 1 71 ? 7.117 9.492 -6.871 1 71.31 71 GLY A CA 1
ATOM 540 C C . GLY A 1 71 ? 7.77 10.398 -5.848 1 71.31 71 GLY A C 1
ATOM 541 O O . GLY A 1 71 ? 8.992 10.398 -5.703 1 71.31 71 GLY A O 1
ATOM 542 N N . PRO A 1 72 ? 7 11.211 -5.191 1 72.38 72 PRO A N 1
ATOM 543 C CA . PRO A 1 72 ? 7.586 12.125 -4.203 1 72.38 72 PRO A CA 1
ATOM 544 C C . PRO A 1 72 ? 8.414 11.391 -3.146 1 72.38 72 PRO A C 1
ATOM 546 O O . PRO A 1 72 ? 9.367 11.953 -2.607 1 72.38 72 PRO A O 1
ATOM 549 N N . GLU A 1 73 ? 8.086 10.117 -2.883 1 71.75 73 GLU A N 1
ATOM 550 C CA . GLU A 1 73 ? 8.797 9.344 -1.869 1 71.75 73 GLU A CA 1
ATOM 551 C C . GLU A 1 73 ? 10.242 9.094 -2.277 1 71.75 73 GLU A C 1
ATOM 553 O O . GLU A 1 73 ? 11.125 8.984 -1.421 1 71.75 73 GLU A O 1
ATOM 558 N N . ALA A 1 74 ? 10.484 9.055 -3.572 1 73 74 ALA A N 1
ATOM 559 C CA . ALA A 1 74 ? 11.844 8.859 -4.059 1 73 74 ALA A CA 1
ATOM 560 C C . ALA A 1 74 ? 12.727 10.055 -3.711 1 73 74 ALA A C 1
ATOM 562 O O . ALA A 1 74 ? 13.922 9.891 -3.445 1 73 74 ALA A O 1
ATOM 563 N N . LEU A 1 75 ? 12.109 11.258 -3.691 1 76.44 75 LEU A N 1
ATOM 564 C CA . LEU A 1 75 ? 12.875 12.461 -3.383 1 76.44 75 LEU A CA 1
ATOM 565 C C . LEU A 1 75 ? 13.023 12.641 -1.876 1 76.44 75 LEU A C 1
ATOM 567 O O . LEU A 1 75 ? 14.031 13.164 -1.403 1 76.44 75 LEU A O 1
ATOM 571 N N . THR A 1 76 ? 12.016 12.117 -1.197 1 72.56 76 THR A N 1
ATOM 572 C CA . THR A 1 76 ? 12.055 12.305 0.248 1 72.56 76 THR A CA 1
ATOM 573 C C . THR A 1 76 ? 12.703 11.102 0.934 1 72.56 76 THR A C 1
ATOM 575 O O . THR A 1 76 ? 12.922 11.117 2.146 1 72.56 76 THR A O 1
ATOM 578 N N . GLY A 1 77 ? 13 10.047 0.185 1 67.06 77 GLY A N 1
ATOM 579 C CA . GLY A 1 77 ? 13.68 8.867 0.707 1 67.06 77 GLY A CA 1
ATOM 580 C C . GLY A 1 77 ? 12.781 7.992 1.558 1 67.06 77 GLY A C 1
ATOM 581 O O . GLY A 1 77 ? 13.242 7.363 2.51 1 67.06 77 GLY A O 1
ATOM 582 N N . GLN A 1 78 ? 11.531 7.969 1.337 1 66.38 78 GLN A N 1
ATOM 583 C CA . GLN A 1 78 ? 10.57 7.18 2.102 1 66.38 78 GLN A CA 1
ATOM 584 C C . GLN A 1 78 ? 10.258 5.863 1.4 1 66.38 78 GLN A C 1
ATOM 586 O O . GLN A 1 78 ? 10.352 5.766 0.175 1 66.38 78 GLN A O 1
ATOM 591 N N . PRO A 1 79 ? 9.844 4.641 1.995 1 69.75 79 PRO A N 1
ATOM 592 C CA . PRO A 1 79 ? 9.781 4.605 3.459 1 69.75 79 PRO A CA 1
ATOM 593 C C . PRO A 1 79 ? 11.164 4.613 4.109 1 69.75 79 PRO A C 1
ATOM 595 O O . PRO A 1 79 ? 12.156 4.277 3.463 1 69.75 79 PRO A O 1
ATOM 598 N N . HIS A 1 80 ? 11.203 5.219 5.328 1 60.53 80 HIS A N 1
ATOM 599 C CA . HIS A 1 80 ? 12.438 5.285 6.105 1 60.53 80 HIS A CA 1
ATOM 600 C C . HIS A 1 80 ? 12.789 3.922 6.695 1 60.53 80 HIS A C 1
ATOM 602 O O . HIS A 1 80 ? 12.008 3.354 7.465 1 60.53 80 HIS A O 1
ATOM 608 N N . TYR A 1 81 ? 13.508 3.033 5.895 1 51.16 81 TYR A N 1
ATOM 609 C CA . TYR A 1 81 ? 13.93 1.758 6.461 1 51.16 81 TYR A CA 1
ATOM 610 C C . TYR A 1 81 ? 15.141 1.94 7.367 1 51.16 81 TYR A C 1
ATOM 612 O O . TYR A 1 81 ? 16.094 2.635 7.004 1 51.16 81 TYR A O 1
ATOM 620 N N . GLY A 1 82 ? 14.922 2.301 8.594 1 47.78 82 GLY A N 1
ATOM 621 C CA . GLY A 1 82 ? 16.109 2.383 9.43 1 47.78 82 GLY A CA 1
ATOM 622 C C . GLY A 1 82 ? 17.109 1.282 9.156 1 47.78 82 GLY A C 1
ATOM 623 O O . GLY A 1 82 ? 16.828 0.363 8.383 1 47.78 82 GLY A O 1
ATOM 624 N N . GLU A 1 83 ? 18.391 1.557 9.484 1 44.47 83 GLU A N 1
ATOM 625 C CA . GLU A 1 83 ? 19.281 0.404 9.562 1 44.47 83 GLU A CA 1
ATOM 626 C C . GLU A 1 83 ? 18.594 -0.777 10.242 1 44.47 83 GLU A C 1
ATOM 628 O O . GLU A 1 83 ? 17.875 -0.6 11.227 1 44.47 83 GLU A O 1
ATOM 633 N N . PRO A 1 84 ? 18.359 -1.863 9.5 1 40.94 84 PRO A N 1
ATOM 634 C CA . PRO A 1 84 ? 17.734 -3.006 10.172 1 40.94 84 PRO A CA 1
ATOM 635 C C . PRO A 1 84 ? 17.922 -2.979 11.688 1 40.94 84 PRO A C 1
ATOM 637 O O . PRO A 1 84 ? 17.047 -3.447 12.422 1 40.94 84 PRO A O 1
ATOM 640 N N . GLU A 1 85 ? 19.047 -2.557 12.141 1 39.5 85 GLU A N 1
ATOM 641 C CA . GLU A 1 85 ? 19.391 -2.666 13.555 1 39.5 85 GLU A CA 1
ATOM 642 C C . GLU A 1 85 ? 18.516 -1.757 14.406 1 39.5 85 GLU A C 1
ATOM 644 O O . GLU A 1 85 ? 18.188 -2.09 15.547 1 39.5 85 GLU A O 1
ATOM 649 N N . SER A 1 86 ? 18.5 -0.446 14.148 1 41.84 86 SER A N 1
ATOM 650 C CA . SER A 1 86 ? 18.125 0.484 15.203 1 41.84 86 SER A CA 1
ATOM 651 C C . SER A 1 86 ? 16.609 0.491 15.406 1 41.84 86 SER A C 1
ATOM 653 O O . SER A 1 86 ? 16.125 0.442 16.547 1 41.84 86 SER A O 1
ATOM 655 N N . ASP A 1 87 ? 15.75 1.067 14.422 1 49.22 87 ASP A N 1
ATOM 656 C CA . ASP A 1 87 ? 14.383 1.484 14.742 1 49.22 87 ASP A CA 1
ATOM 657 C C . ASP A 1 87 ? 13.383 0.376 14.43 1 49.22 87 ASP A C 1
ATOM 659 O O . ASP A 1 87 ? 12.305 0.64 13.891 1 49.22 87 ASP A O 1
ATOM 663 N N . ASP A 1 88 ? 13.773 -0.919 14.812 1 54.81 88 ASP A N 1
ATOM 664 C CA . ASP A 1 88 ? 13.312 -2.299 14.688 1 54.81 88 ASP A CA 1
ATOM 665 C C . ASP A 1 88 ? 11.867 -2.436 15.164 1 54.81 88 ASP A C 1
ATOM 667 O O . ASP A 1 88 ? 11.07 -3.141 14.539 1 54.81 88 ASP A O 1
ATOM 671 N N . GLY A 1 89 ? 11.602 -1.58 16.172 1 62.16 89 GLY A N 1
ATOM 672 C CA . GLY A 1 89 ? 10.359 -1.955 16.828 1 62.16 89 GLY A CA 1
ATOM 673 C C . GLY A 1 89 ? 9.133 -1.608 16 1 62.16 89 GLY A C 1
ATOM 674 O O . GLY A 1 89 ? 8.188 -2.395 15.922 1 62.16 89 GLY A O 1
ATOM 675 N N . VAL A 1 90 ? 9.219 -0.497 15.242 1 70.19 90 VAL A N 1
ATOM 676 C CA . VAL A 1 90 ? 8.023 -0.072 14.516 1 70.19 90 VAL A CA 1
ATOM 677 C C . VAL A 1 90 ? 7.852 -0.925 13.266 1 70.19 90 VAL A C 1
ATOM 679 O O . VAL A 1 90 ? 6.73 -1.289 12.906 1 70.19 90 VAL A O 1
ATOM 682 N N . TYR A 1 91 ? 8.891 -1.411 12.734 1 71.88 91 TYR A N 1
ATOM 683 C CA . TYR A 1 91 ? 8.828 -2.129 11.469 1 71.88 91 TYR A CA 1
ATOM 684 C C . TYR A 1 91 ? 8.477 -3.596 11.688 1 71.88 91 TYR A C 1
ATOM 686 O O . TYR A 1 91 ? 7.883 -4.234 10.812 1 71.88 91 TYR A O 1
ATOM 694 N N . ALA A 1 92 ? 8.734 -4.023 12.859 1 75.25 92 ALA A N 1
ATOM 695 C CA . ALA A 1 92 ? 8.523 -5.438 13.172 1 75.25 92 ALA A CA 1
ATOM 696 C C . ALA A 1 92 ? 7.043 -5.789 13.172 1 75.25 92 ALA A C 1
ATOM 698 O O . ALA A 1 92 ? 6.672 -6.941 12.945 1 75.25 92 ALA A O 1
ATOM 699 N N . VAL A 1 93 ? 6.207 -4.734 13.312 1 87.19 93 VAL A N 1
ATOM 700 C CA . VAL A 1 93 ? 4.785 -5.023 13.469 1 87.19 93 VAL A CA 1
ATOM 701 C C . VAL A 1 93 ? 4.09 -4.922 12.117 1 87.19 93 VAL A C 1
ATOM 703 O O . VAL A 1 93 ? 2.941 -5.348 11.961 1 87.19 93 VAL A O 1
ATOM 706 N N . LEU A 1 94 ? 4.734 -4.398 11.117 1 87.19 94 LEU A N 1
ATOM 707 C CA . LEU A 1 94 ? 4.098 -4.047 9.852 1 87.19 94 LEU A CA 1
ATOM 708 C C . LEU A 1 94 ? 3.561 -5.289 9.148 1 87.19 94 LEU A C 1
ATOM 710 O O . LEU A 1 94 ? 2.443 -5.277 8.625 1 87.19 94 LEU A O 1
ATOM 714 N N . PRO A 1 95 ? 4.266 -6.461 9.125 1 82.62 95 PRO A N 1
ATOM 715 C CA . PRO A 1 95 ? 3.721 -7.641 8.445 1 82.62 95 PRO A CA 1
ATOM 716 C C . PRO A 1 95 ? 2.398 -8.109 9.055 1 82.62 95 PRO A C 1
ATOM 718 O O . PRO A 1 95 ? 1.469 -8.453 8.32 1 82.62 95 PRO A O 1
ATOM 721 N N . GLU A 1 96 ? 2.322 -8.094 10.352 1 87.19 96 GLU A N 1
ATOM 722 C CA . GLU A 1 96 ? 1.092 -8.5 11.016 1 87.19 96 GLU A CA 1
ATOM 723 C C . GLU A 1 96 ? -0.039 -7.512 10.75 1 87.19 96 GLU A C 1
ATOM 725 O O . GLU A 1 96 ? -1.198 -7.91 10.609 1 87.19 96 GLU A O 1
ATOM 730 N N . LEU A 1 97 ? 0.294 -6.273 10.734 1 92.88 97 LEU A N 1
ATOM 731 C CA . LEU A 1 97 ? -0.71 -5.254 10.438 1 92.88 97 LEU A CA 1
ATOM 732 C C . LEU A 1 97 ? -1.219 -5.395 9.008 1 92.88 97 LEU A C 1
ATOM 734 O O . LEU A 1 97 ? -2.42 -5.27 8.75 1 92.88 97 LEU A O 1
ATOM 738 N N . ARG A 1 98 ? -0.309 -5.68 8.031 1 91.25 98 ARG A N 1
ATOM 739 C CA . ARG A 1 98 ? -0.701 -5.93 6.648 1 91.25 98 ARG A CA 1
ATOM 740 C C . ARG A 1 98 ? -1.713 -7.066 6.562 1 91.25 98 ARG A C 1
ATOM 742 O O . ARG A 1 98 ? -2.73 -6.945 5.875 1 91.25 98 ARG A O 1
ATOM 749 N N . ARG A 1 99 ? -1.42 -8.094 7.25 1 89.75 99 ARG A N 1
ATOM 750 C CA . ARG A 1 99 ? -2.305 -9.258 7.254 1 89.75 99 ARG A CA 1
ATOM 751 C C . ARG A 1 99 ? -3.668 -8.906 7.844 1 89.75 99 ARG A C 1
ATOM 753 O O . ARG A 1 99 ? -4.703 -9.273 7.289 1 89.75 99 ARG A O 1
ATOM 760 N N . ALA A 1 100 ? -3.648 -8.203 8.969 1 94.06 100 ALA A N 1
ATOM 761 C CA . ALA A 1 100 ? -4.895 -7.816 9.625 1 94.06 100 ALA A CA 1
ATOM 762 C C . ALA A 1 100 ? -5.746 -6.938 8.711 1 94.06 100 ALA A C 1
ATOM 764 O O . ALA A 1 100 ? -6.973 -7.062 8.688 1 94.06 100 ALA A O 1
ATOM 765 N N . LEU A 1 101 ? -5.09 -6.012 7.992 1 96.94 101 LEU A N 1
ATOM 766 C CA . LEU A 1 101 ? -5.809 -5.125 7.086 1 96.94 101 LEU A CA 1
ATOM 767 C C . LEU A 1 101 ? -6.379 -5.898 5.906 1 96.94 101 LEU A C 1
ATOM 769 O O . LEU A 1 101 ? -7.484 -5.602 5.438 1 96.94 101 LEU A O 1
ATOM 773 N N . LEU A 1 102 ? -5.625 -6.84 5.434 1 94.75 102 LEU A N 1
ATOM 774 C CA . LEU A 1 102 ? -6.035 -7.645 4.285 1 94.75 102 LEU A CA 1
ATOM 775 C C . LEU A 1 102 ? -7.195 -8.562 4.652 1 94.75 102 LEU A C 1
ATOM 777 O O . LEU A 1 102 ? -8.117 -8.75 3.854 1 94.75 102 LEU A O 1
ATOM 781 N N . CYS A 1 103 ? -7.23 -9.07 5.859 1 95.62 103 CYS A N 1
ATOM 782 C CA . CYS A 1 103 ? -8.195 -10.078 6.289 1 95.62 103 CYS A CA 1
ATOM 783 C C . CYS A 1 103 ? -9.289 -9.453 7.152 1 95.62 103 CYS A C 1
ATOM 785 O O . CYS A 1 103 ? -9.844 -10.109 8.031 1 95.62 103 CYS A O 1
ATOM 787 N N . TYR A 1 104 ? -9.555 -8.18 6.953 1 96.44 104 TYR A N 1
ATOM 788 C CA . TYR A 1 104 ? -10.445 -7.387 7.793 1 96.44 104 TYR A CA 1
ATOM 789 C C . TYR A 1 104 ? -11.828 -8.016 7.867 1 96.44 104 TYR A C 1
ATOM 791 O O . TYR A 1 104 ? -12.562 -7.816 8.844 1 96.44 104 TYR A O 1
ATOM 799 N N . ASP A 1 105 ? -12.281 -8.812 6.883 1 94.69 105 ASP A N 1
ATOM 800 C CA . ASP A 1 105 ? -13.617 -9.406 6.867 1 94.69 105 ASP A CA 1
ATOM 801 C C . ASP A 1 105 ? -13.547 -10.922 6.984 1 94.69 105 ASP A C 1
ATOM 803 O O . ASP A 1 105 ? -14.555 -11.609 6.82 1 94.69 105 ASP A O 1
ATOM 807 N N . SER A 1 106 ? -12.367 -11.438 7.137 1 93.38 106 SER A N 1
ATOM 808 C CA . SER A 1 106 ? -12.094 -12.852 7.379 1 93.38 106 SER A CA 1
ATOM 809 C C . SER A 1 106 ? -10.891 -13.039 8.297 1 93.38 106 SER A C 1
ATOM 811 O O . SER A 1 106 ? -9.852 -13.547 7.879 1 93.38 106 SER A O 1
ATOM 813 N N . PRO A 1 107 ? -11.109 -12.656 9.539 1 90.62 107 PRO A N 1
ATOM 814 C CA . PRO A 1 107 ? -9.969 -12.656 10.461 1 90.62 107 PRO A CA 1
ATOM 815 C C . PRO A 1 107 ? -9.492 -14.062 10.812 1 90.62 107 PRO A C 1
ATOM 817 O O . PRO A 1 107 ? -10.242 -15.031 10.648 1 90.62 107 PRO A O 1
ATOM 820 N N . ASP A 1 108 ? -8.266 -14.086 11.258 1 86.81 108 ASP A N 1
ATOM 821 C CA . ASP A 1 108 ? -7.742 -15.344 11.773 1 86.81 108 ASP A CA 1
ATOM 822 C C . ASP A 1 108 ? -8.586 -15.852 12.938 1 86.81 108 ASP A C 1
ATOM 824 O O . ASP A 1 108 ? -9.18 -15.062 13.68 1 86.81 108 ASP A O 1
ATOM 828 N N . ASP A 1 109 ? -8.547 -17.125 13.047 1 88.38 109 ASP A N 1
ATOM 829 C CA . ASP A 1 109 ? -9.234 -17.719 14.188 1 88.38 109 ASP A CA 1
ATOM 830 C C . ASP A 1 109 ? -8.555 -17.344 15.5 1 88.38 109 ASP A C 1
ATOM 832 O O . ASP A 1 109 ? -7.336 -17.156 15.539 1 88.38 109 ASP A O 1
ATOM 836 N N . LEU A 1 110 ? -9.391 -17.234 16.484 1 91.06 110 LEU A N 1
ATOM 837 C CA . LEU A 1 110 ? -8.867 -16.953 17.812 1 91.06 110 LEU A CA 1
ATOM 838 C C . LEU A 1 110 ? -8.766 -18.234 18.641 1 91.06 110 LEU A C 1
ATOM 840 O O . LEU A 1 110 ? -9.68 -19.062 18.609 1 91.06 110 LEU A O 1
ATOM 844 N N . PRO A 1 111 ? -7.664 -18.422 19.297 1 88.25 111 PRO A N 1
ATOM 845 C CA . PRO A 1 111 ? -7.559 -19.594 20.156 1 88.25 111 PRO A CA 1
ATOM 846 C C . PRO A 1 111 ? -8.531 -19.547 21.328 1 88.25 111 PRO A C 1
ATOM 848 O O . PRO A 1 111 ? -8.875 -20.594 21.891 1 88.25 111 PRO A O 1
ATOM 851 N N . MET A 1 112 ? -8.938 -18.438 21.766 1 92.56 112 MET A N 1
ATOM 852 C CA . MET A 1 112 ? -9.898 -18.156 22.828 1 92.56 112 MET A CA 1
ATOM 853 C C . MET A 1 112 ? -10.883 -17.078 22.406 1 92.56 112 MET A C 1
ATOM 855 O O . MET A 1 112 ? -10.617 -16.312 21.484 1 92.56 112 MET A O 1
ATOM 859 N N . PRO A 1 113 ? -12 -17.141 23 1 93.56 113 PRO A N 1
ATOM 860 C CA . PRO A 1 113 ? -12.938 -16.062 22.688 1 93.56 113 PRO A CA 1
ATOM 861 C C . PRO A 1 113 ? -12.344 -14.672 22.922 1 93.56 113 PRO A C 1
ATOM 863 O O . PRO A 1 113 ? -11.484 -14.5 23.781 1 93.56 113 PRO A O 1
ATOM 866 N N . PRO A 1 114 ? -12.82 -13.766 22.109 1 95.69 114 PRO A N 1
ATOM 867 C CA . PRO A 1 114 ? -12.305 -12.406 22.312 1 95.69 114 PRO A CA 1
ATOM 868 C C . PRO A 1 114 ? -12.609 -11.859 23.703 1 95.69 114 PRO A C 1
ATOM 870 O O . PRO A 1 114 ? -13.625 -12.219 24.312 1 95.69 114 PRO A O 1
ATOM 873 N N . ARG A 1 115 ? -11.734 -11.023 24.281 1 96.81 115 ARG A N 1
ATOM 874 C CA . ARG A 1 115 ? -11.984 -10.32 25.531 1 96.81 115 ARG A CA 1
ATOM 875 C C . ARG A 1 115 ? -13.234 -9.453 25.438 1 96.81 115 ARG A C 1
ATOM 877 O O . ARG A 1 115 ? -13.68 -9.109 24.344 1 96.81 115 ARG A O 1
ATOM 884 N N . PRO A 1 116 ? -13.898 -9.078 26.578 1 95.69 116 PRO A N 1
ATOM 885 C CA . PRO A 1 116 ? -15.094 -8.234 26.562 1 95.69 116 PRO A CA 1
ATOM 886 C C . PRO A 1 116 ? -14.836 -6.863 25.938 1 95.69 116 PRO A C 1
ATOM 888 O O . PRO A 1 116 ? -13.75 -6.301 26.094 1 95.69 116 PRO A O 1
ATOM 891 N N . LEU A 1 117 ? -15.828 -6.348 25.328 1 96.75 117 LEU A N 1
ATOM 892 C CA . LEU A 1 117 ? -15.75 -5.117 24.547 1 96.75 117 LEU A CA 1
ATOM 893 C C . LEU A 1 117 ? -15.25 -3.961 25.406 1 96.75 117 LEU A C 1
ATOM 895 O O . LEU A 1 117 ? -14.414 -3.166 24.953 1 96.75 117 LEU A O 1
ATOM 899 N N . PRO A 1 118 ? -15.68 -3.795 26.656 1 96.94 118 PRO A N 1
ATOM 900 C CA . PRO A 1 118 ? -15.18 -2.676 27.453 1 96.94 118 PRO A CA 1
ATOM 901 C C . PRO A 1 118 ? -13.672 -2.75 27.688 1 96.94 118 PRO A C 1
ATOM 903 O O . PRO A 1 118 ? -13 -1.715 27.766 1 96.94 118 PRO A O 1
ATOM 906 N N . VAL A 1 119 ? -13.164 -3.912 27.828 1 98.12 119 VAL A N 1
ATOM 907 C CA . VAL A 1 119 ? -11.734 -4.105 28.016 1 98.12 119 VAL A CA 1
ATOM 908 C C . VAL A 1 119 ? -10.992 -3.68 26.75 1 98.12 119 VAL A C 1
ATOM 910 O O . VAL A 1 119 ? -10 -2.947 26.812 1 98.12 119 VAL A O 1
ATOM 913 N N . LEU A 1 120 ? -11.477 -4.133 25.594 1 98.38 120 LEU A N 1
ATOM 914 C CA . LEU A 1 120 ? -10.867 -3.764 24.328 1 98.38 120 LEU A CA 1
ATOM 915 C C . LEU A 1 120 ? -10.969 -2.262 24.094 1 98.38 120 LEU A C 1
ATOM 917 O O . LEU A 1 120 ? -10.031 -1.64 23.594 1 98.38 120 LEU A O 1
ATOM 921 N N . ALA A 1 121 ? -12.117 -1.7 24.438 1 98.12 121 ALA A N 1
ATOM 922 C CA . ALA A 1 121 ? -12.312 -0.26 24.297 1 98.12 121 ALA A CA 1
ATOM 923 C C . ALA A 1 121 ? -11.281 0.518 25.109 1 98.12 121 ALA A C 1
ATOM 925 O O . ALA A 1 121 ? -10.766 1.542 24.656 1 98.12 121 ALA A O 1
ATOM 926 N N . SER A 1 122 ? -10.992 0.061 26.281 1 98.19 122 SER A N 1
ATOM 927 C CA . SER A 1 122 ? -9.977 0.689 27.125 1 98.19 122 SER A CA 1
ATOM 928 C C . SER A 1 122 ? -8.594 0.606 26.484 1 98.19 122 SER A C 1
ATOM 930 O O . SER A 1 122 ? -7.812 1.556 26.547 1 98.19 122 SER A O 1
ATOM 932 N N . GLU A 1 123 ? -8.289 -0.501 25.938 1 98.19 123 GLU A N 1
ATOM 933 C CA . GLU A 1 123 ? -7.023 -0.649 25.234 1 98.19 123 GLU A CA 1
ATOM 934 C C . GLU A 1 123 ? -6.961 0.274 24.016 1 98.19 123 GLU A C 1
ATOM 936 O O . GLU A 1 123 ? -5.902 0.819 23.703 1 98.19 123 GLU A O 1
ATOM 941 N N . VAL A 1 124 ? -8.078 0.438 23.312 1 98.56 124 VAL A N 1
ATOM 942 C CA . VAL A 1 124 ? -8.125 1.347 22.172 1 98.56 124 VAL A CA 1
ATOM 943 C C . VAL A 1 124 ? -7.895 2.781 22.656 1 98.56 124 VAL A C 1
ATOM 945 O O . VAL A 1 124 ? -7.25 3.572 21.953 1 98.56 124 VAL A O 1
ATOM 948 N N . ASP A 1 125 ? -8.414 3.127 23.828 1 97.94 125 ASP A N 1
ATOM 949 C CA . ASP A 1 125 ? -8.133 4.434 24.406 1 97.94 125 ASP A CA 1
ATOM 950 C C . ASP A 1 125 ? -6.629 4.633 24.609 1 97.94 125 ASP A C 1
ATOM 952 O O . ASP A 1 125 ? -6.105 5.723 24.359 1 97.94 125 ASP A O 1
ATOM 956 N N . GLN A 1 126 ? -6.012 3.611 25.062 1 97.94 126 GLN A N 1
ATOM 957 C CA . GLN A 1 126 ? -4.562 3.66 25.219 1 97.94 126 GLN A CA 1
ATOM 958 C C . GLN A 1 126 ? -3.859 3.857 23.891 1 97.94 126 GLN A C 1
ATOM 960 O O . GLN A 1 126 ? -2.938 4.668 23.781 1 97.94 126 GLN A O 1
ATOM 965 N N . VAL A 1 127 ? -4.285 3.117 22.891 1 97.81 127 VAL A N 1
ATOM 966 C CA . VAL A 1 127 ? -3.744 3.238 21.547 1 97.81 127 VAL A CA 1
ATOM 967 C C . VAL A 1 127 ? -3.918 4.672 21.047 1 97.81 127 VAL A C 1
ATOM 969 O O . VAL A 1 127 ? -2.98 5.266 20.5 1 97.81 127 VAL A O 1
ATOM 972 N N . ALA A 1 128 ? -5.102 5.207 21.234 1 96.75 128 ALA A N 1
ATOM 973 C CA . ALA A 1 128 ? -5.402 6.566 20.781 1 96.75 128 ALA A CA 1
ATOM 974 C C . ALA A 1 128 ? -4.492 7.582 21.469 1 96.75 128 ALA A C 1
ATOM 976 O O . ALA A 1 128 ? -4.043 8.539 20.828 1 96.75 128 ALA A O 1
ATOM 977 N N . ALA A 1 129 ? -4.238 7.398 22.719 1 95.38 129 ALA A N 1
ATOM 978 C CA . ALA A 1 129 ? -3.355 8.289 23.469 1 95.38 129 ALA A CA 1
ATOM 979 C C . ALA A 1 129 ? -1.923 8.203 22.953 1 95.38 129 ALA A C 1
ATOM 981 O O . ALA A 1 129 ? -1.252 9.219 22.781 1 95.38 129 ALA A O 1
ATOM 982 N N . LEU A 1 130 ? -1.481 6.988 22.719 1 95.44 130 LEU A N 1
ATOM 983 C CA . LEU A 1 130 ? -0.142 6.785 22.188 1 95.44 130 LEU A CA 1
ATOM 984 C C . LEU A 1 130 ? -0.008 7.426 20.812 1 95.44 130 LEU A C 1
ATOM 986 O O . LEU A 1 130 ? 1.013 8.047 20.5 1 95.44 130 LEU A O 1
ATOM 990 N N . ARG A 1 131 ? -1.039 7.25 19.984 1 95.25 131 ARG A N 1
ATOM 991 C CA . ARG A 1 131 ? -1.032 7.855 18.656 1 95.25 131 ARG A CA 1
ATOM 992 C C . ARG A 1 131 ? -0.945 9.375 18.75 1 95.25 131 ARG A C 1
ATOM 994 O O . ARG A 1 131 ? -0.183 10 18 1 95.25 131 ARG A O 1
ATOM 1001 N N . ARG A 1 132 ? -1.748 9.953 19.625 1 91.81 132 ARG A N 1
ATOM 1002 C CA . ARG A 1 132 ? -1.789 11.398 19.812 1 91.81 132 ARG A CA 1
ATOM 1003 C C . ARG A 1 132 ? -0.406 11.953 20.141 1 91.81 132 ARG A C 1
ATOM 1005 O O . ARG A 1 132 ? -0.035 13.031 19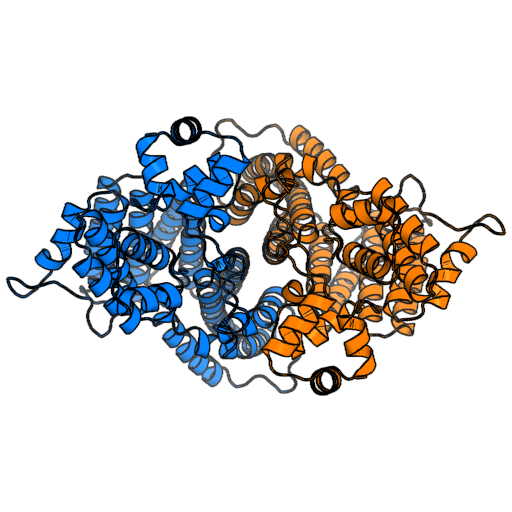.688 1 91.81 132 ARG A O 1
ATOM 1012 N N . ASP A 1 133 ? 0.338 11.203 20.812 1 90.25 133 ASP A N 1
ATOM 1013 C CA . ASP A 1 133 ? 1.659 11.641 21.25 1 90.25 133 ASP A CA 1
ATOM 1014 C C . ASP A 1 133 ? 2.752 11.086 20.344 1 90.25 133 ASP A C 1
ATOM 1016 O O . ASP A 1 133 ? 3.938 11.141 20.688 1 90.25 133 ASP A O 1
ATOM 1020 N N . ALA A 1 134 ? 2.322 10.445 19.328 1 90.31 134 ALA A N 1
ATOM 1021 C CA . ALA A 1 134 ? 3.223 9.898 18.312 1 90.31 134 ALA A CA 1
ATOM 1022 C C . ALA A 1 134 ? 4.16 8.859 18.906 1 90.31 134 ALA A C 1
ATOM 1024 O O . ALA A 1 134 ? 5.352 8.82 18.594 1 90.31 134 ALA A O 1
ATOM 1025 N N . ARG A 1 135 ? 3.734 8.141 19.875 1 91.75 135 ARG A N 1
ATOM 1026 C CA . ARG A 1 135 ? 4.5 7.043 20.453 1 91.75 135 ARG A CA 1
ATOM 1027 C C . ARG A 1 135 ? 4.203 5.727 19.75 1 91.75 135 ARG A C 1
ATOM 1029 O O . ARG A 1 135 ? 3.479 4.879 20.281 1 91.75 135 ARG A O 1
ATOM 1036 N N . TYR A 1 136 ? 4.812 5.477 18.688 1 89.62 136 TYR A N 1
ATOM 1037 C CA . TYR A 1 136 ? 4.441 4.406 17.781 1 89.62 136 TYR A CA 1
ATOM 1038 C C . TYR A 1 136 ? 5.066 3.082 18.203 1 89.62 136 TYR A C 1
ATOM 1040 O O . TYR A 1 136 ? 4.5 2.016 17.953 1 89.62 136 TYR A O 1
ATOM 1048 N N . VAL A 1 137 ? 6.25 3.119 18.844 1 86.12 137 VAL A N 1
ATOM 1049 C CA . VAL A 1 137 ? 6.957 1.897 19.219 1 86.12 137 VAL A CA 1
ATOM 1050 C C . VAL A 1 137 ? 6.117 1.089 20.203 1 86.12 137 VAL A C 1
ATOM 1052 O O . VAL A 1 137 ? 5.84 -0.09 19.969 1 86.12 137 VAL A O 1
ATOM 1055 N N . PRO A 1 138 ? 5.641 1.791 21.266 1 91.69 138 PRO A N 1
ATOM 1056 C CA . PRO A 1 138 ? 4.781 1.015 22.172 1 91.69 138 PRO A CA 1
ATOM 1057 C C . PRO A 1 138 ? 3.385 0.787 21.594 1 91.69 138 PRO A C 1
ATOM 1059 O O . PRO A 1 138 ? 2.691 -0.148 22.016 1 91.69 138 PRO A O 1
ATOM 1062 N N . MET A 1 139 ? 2.861 1.563 20.688 1 95.19 139 MET A N 1
ATOM 1063 C CA . MET A 1 139 ? 1.532 1.451 20.094 1 95.19 139 MET A CA 1
ATOM 1064 C C . MET A 1 139 ? 1.44 0.227 19.188 1 95.19 139 MET A C 1
ATOM 1066 O O . MET A 1 139 ? 0.446 -0.5 19.219 1 95.19 139 MET A O 1
ATOM 1070 N N . GLY A 1 140 ? 2.486 -0.036 18.422 1 93.31 140 GLY A N 1
ATOM 1071 C CA . GLY A 1 140 ? 2.514 -0.994 17.328 1 93.31 140 GLY A CA 1
ATOM 1072 C C . GLY A 1 140 ? 2.049 -2.379 17.734 1 93.31 140 GLY A C 1
ATOM 1073 O O . GLY A 1 140 ? 1.083 -2.904 17.172 1 93.31 140 GLY A O 1
ATOM 1074 N N . PRO A 1 141 ? 2.664 -2.941 18.781 1 91.5 141 PRO A N 1
ATOM 1075 C CA . PRO A 1 141 ? 2.363 -4.324 19.172 1 91.5 141 PRO A CA 1
ATOM 1076 C C . PRO A 1 141 ? 0.941 -4.496 19.688 1 91.5 141 PRO A C 1
ATOM 1078 O O . PRO A 1 141 ? 0.43 -5.617 19.75 1 91.5 141 PRO A O 1
ATOM 1081 N N . LEU A 1 142 ? 0.26 -3.4 20.031 1 96 142 LEU A N 1
ATOM 1082 C CA . LEU A 1 142 ? -1.088 -3.482 20.578 1 96 142 LEU A CA 1
ATOM 1083 C C . LEU A 1 142 ? -2.123 -3.619 19.469 1 96 142 LEU A C 1
ATOM 1085 O O . LEU A 1 142 ? -3.236 -4.094 19.703 1 96 142 LEU A O 1
ATOM 1089 N N . LEU A 1 143 ? -1.822 -3.246 18.297 1 97.5 143 LEU A N 1
ATOM 1090 C CA . LEU A 1 143 ? -2.807 -2.979 17.25 1 97.5 143 LEU A CA 1
ATOM 1091 C C . LEU A 1 143 ? -3.357 -4.281 16.672 1 97.5 143 LEU A C 1
ATOM 1093 O O . LEU A 1 143 ? -4.566 -4.523 16.734 1 97.5 143 LEU A O 1
ATOM 1097 N N . ALA A 1 144 ? -2.496 -5.191 16.234 1 94.5 144 ALA A N 1
ATOM 1098 C CA . ALA A 1 144 ? -2.967 -6.359 15.492 1 94.5 144 ALA A CA 1
ATOM 1099 C C . ALA A 1 144 ? -3.842 -7.25 16.375 1 94.5 144 ALA A C 1
ATOM 1101 O O . ALA A 1 144 ? -4.934 -7.652 15.969 1 94.5 144 ALA A O 1
ATOM 1102 N N . PRO A 1 145 ? -3.445 -7.523 17.641 1 94.81 145 PRO A N 1
ATOM 1103 C CA . PRO A 1 145 ? -4.301 -8.359 18.484 1 94.81 145 PRO A CA 1
ATOM 1104 C C . PRO A 1 145 ? -5.66 -7.723 18.75 1 94.81 145 PRO A C 1
ATOM 1106 O O . PRO A 1 145 ? -6.691 -8.391 18.656 1 94.81 145 PRO A O 1
ATOM 1109 N N . VAL A 1 146 ? -5.68 -6.441 19.078 1 97.88 146 VAL A N 1
ATOM 1110 C CA . VAL A 1 146 ? -6.934 -5.762 19.391 1 97.88 146 VAL A CA 1
ATOM 1111 C C . VAL A 1 146 ? -7.816 -5.703 18.156 1 97.88 146 VAL A C 1
ATOM 1113 O O . VAL A 1 146 ? -9.031 -5.902 18.234 1 97.88 146 VAL A O 1
ATOM 1116 N N . ILE A 1 147 ? -7.27 -5.484 16.984 1 98.25 147 ILE A N 1
ATOM 1117 C CA . ILE A 1 147 ? -8.016 -5.441 15.734 1 98.25 147 ILE A CA 1
ATOM 1118 C C . ILE A 1 147 ? -8.664 -6.801 15.469 1 98.25 147 ILE A C 1
ATOM 1120 O O . ILE A 1 147 ? -9.836 -6.875 15.109 1 98.25 147 ILE A O 1
ATOM 1124 N N . THR A 1 148 ? -7.914 -7.867 15.641 1 96.81 148 THR A N 1
ATOM 1125 C CA . THR A 1 148 ? -8.422 -9.203 15.367 1 96.81 148 THR A CA 1
ATOM 1126 C C . THR A 1 148 ? -9.594 -9.531 16.281 1 96.81 148 THR A C 1
ATOM 1128 O O . THR A 1 148 ? -10.641 -10.008 15.82 1 96.81 148 THR A O 1
ATOM 1131 N N . GLU A 1 149 ? -9.461 -9.258 17.562 1 97.5 149 GLU A N 1
ATOM 1132 C CA . GLU A 1 149 ? -10.531 -9.539 18.516 1 97.5 149 GLU A CA 1
ATOM 1133 C C . GLU A 1 149 ? -11.766 -8.703 18.219 1 97.5 149 GLU A C 1
ATOM 1135 O O . GLU A 1 149 ? -12.891 -9.219 18.203 1 97.5 149 GLU A O 1
ATOM 1140 N N . LEU A 1 150 ? -11.547 -7.43 17.984 1 98.25 150 LEU A N 1
ATOM 1141 C CA . LEU A 1 150 ? -12.664 -6.547 17.672 1 98.25 150 LEU A CA 1
ATOM 1142 C C . LEU A 1 150 ? -13.375 -6.996 16.391 1 98.25 150 LEU A C 1
ATOM 1144 O O . LEU A 1 150 ? -14.594 -6.871 16.281 1 98.25 150 LEU A O 1
ATOM 1148 N N . THR A 1 151 ? -12.617 -7.457 15.406 1 97.88 151 THR A N 1
ATOM 1149 C CA . THR A 1 151 ? -13.188 -7.914 14.148 1 97.88 151 THR A CA 1
ATOM 1150 C C . THR A 1 151 ? -14.141 -9.086 14.375 1 97.88 151 THR A C 1
ATOM 1152 O O . THR A 1 151 ? -15.227 -9.133 13.797 1 97.88 151 THR A O 1
ATOM 1155 N N . HIS A 1 152 ? -13.758 -9.977 15.219 1 96.75 152 HIS A N 1
ATOM 1156 C CA . HIS A 1 152 ? -14.625 -11.109 15.539 1 96.75 152 HIS A CA 1
ATOM 1157 C C . HIS A 1 152 ? -15.922 -10.633 16.188 1 96.75 152 HIS A C 1
ATOM 1159 O O . HIS A 1 152 ? -17 -11.133 15.859 1 96.75 152 HIS A O 1
ATOM 1165 N N . ILE A 1 153 ? -15.844 -9.703 17.109 1 97.44 153 ILE A N 1
ATOM 1166 C CA . ILE A 1 153 ? -17.031 -9.172 17.766 1 97.44 153 ILE A CA 1
ATOM 1167 C C . ILE A 1 153 ? -17.906 -8.438 16.75 1 97.44 153 ILE A C 1
ATOM 1169 O O . ILE A 1 153 ? -19.125 -8.594 16.75 1 97.44 153 ILE A O 1
ATOM 1173 N N . ALA A 1 154 ? -17.297 -7.617 15.906 1 97.62 154 ALA A N 1
ATOM 1174 C CA . ALA A 1 154 ? -18.031 -6.805 14.93 1 97.62 154 ALA A CA 1
ATOM 1175 C C . ALA A 1 154 ? -18.766 -7.68 13.93 1 97.62 154 ALA A C 1
ATOM 1177 O O . ALA A 1 154 ? -19.891 -7.355 13.523 1 97.62 154 ALA A O 1
ATOM 1178 N N . LEU A 1 155 ? -18.203 -8.773 13.523 1 95.31 155 LEU A N 1
ATOM 1179 C CA . LEU A 1 155 ? -18.766 -9.594 12.461 1 95.31 155 LEU A CA 1
ATOM 1180 C C . LEU A 1 155 ? -19.703 -10.648 13.031 1 95.31 155 LEU A C 1
ATOM 1182 O O . LEU A 1 155 ? -20.719 -10.977 12.414 1 95.31 155 LEU A O 1
ATOM 1186 N N . ASP A 1 156 ? -19.422 -11.172 14.195 1 91.19 156 ASP A N 1
ATOM 1187 C CA . ASP A 1 156 ? -20.156 -12.352 14.656 1 91.19 156 ASP A CA 1
ATOM 1188 C C . ASP A 1 156 ? -20.781 -12.109 16.031 1 91.19 156 ASP A C 1
ATOM 1190 O O . ASP A 1 156 ? -21.438 -12.992 16.578 1 91.19 156 ASP A O 1
ATOM 1194 N N . GLY A 1 157 ? -20.5 -11.023 16.609 1 87.69 157 GLY A N 1
ATOM 1195 C CA . GLY A 1 157 ? -21 -10.766 17.938 1 87.69 157 GLY A CA 1
ATOM 1196 C C . GLY A 1 157 ? -22.469 -10.367 17.969 1 87.69 157 GLY A C 1
ATOM 1197 O O . GLY A 1 157 ? -23.156 -10.445 16.953 1 87.69 157 GLY A O 1
ATOM 1198 N N . ARG A 1 158 ? -22.906 -10.023 19.188 1 88.19 158 ARG A N 1
ATOM 1199 C CA . ARG A 1 158 ? -24.281 -9.562 19.406 1 88.19 158 ARG A CA 1
ATOM 1200 C C . ARG A 1 158 ? -24.531 -8.234 18.703 1 88.19 158 ARG A C 1
ATOM 1202 O O . ARG A 1 158 ? -23.625 -7.402 18.609 1 88.19 158 ARG A O 1
ATOM 1209 N N . GLU A 1 159 ? -25.641 -8.07 18.188 1 85.12 159 GLU A N 1
ATOM 1210 C CA . GLU A 1 159 ? -26.016 -6.855 17.484 1 85.12 159 GLU A CA 1
ATOM 1211 C C . GLU A 1 159 ? -25.734 -5.613 18.312 1 85.12 159 GLU A C 1
ATOM 1213 O O . GLU A 1 159 ? -25.312 -4.586 17.781 1 85.12 159 GLU A O 1
ATOM 1218 N N . SER A 1 160 ? -25.906 -5.824 19.594 1 85.25 160 SER A N 1
ATOM 1219 C CA . SER A 1 160 ? -25.734 -4.688 20.5 1 85.25 160 SER A CA 1
ATOM 1220 C C . SER A 1 160 ? -24.281 -4.219 20.531 1 85.25 160 SER A C 1
ATOM 1222 O O . SER A 1 160 ? -24.016 -3.047 20.812 1 85.25 160 SER A O 1
ATOM 1224 N N . ASP A 1 161 ? -23.438 -5.125 20.25 1 93.31 161 ASP A N 1
ATOM 1225 C CA . ASP A 1 161 ? -22.031 -4.816 20.406 1 93.31 161 ASP A CA 1
ATOM 1226 C C . ASP A 1 161 ? -21.391 -4.449 19.062 1 93.31 161 ASP A C 1
ATOM 1228 O O . ASP A 1 161 ? -20.297 -3.889 19.016 1 93.31 161 ASP A O 1
ATOM 1232 N N . ARG A 1 162 ? -22.062 -4.746 18.062 1 94.88 162 ARG A N 1
ATOM 1233 C CA . ARG A 1 162 ? -21.484 -4.66 16.719 1 94.88 162 ARG A CA 1
ATOM 1234 C C . ARG A 1 162 ? -21.141 -3.215 16.375 1 94.88 162 ARG A C 1
ATOM 1236 O O . ARG A 1 162 ? -20.047 -2.938 15.883 1 94.88 162 ARG A O 1
ATOM 1243 N N . TYR A 1 163 ? -22.062 -2.338 16.719 1 95.56 163 TYR A N 1
ATOM 1244 C CA . TYR A 1 163 ? -21.844 -0.939 16.375 1 95.56 163 TYR A CA 1
ATOM 1245 C C . TYR A 1 163 ? -20.641 -0.38 17.109 1 95.56 163 TYR A C 1
ATOM 1247 O O . TYR A 1 163 ? -19.766 0.257 16.516 1 95.56 163 TYR A O 1
ATOM 1255 N N . GLU A 1 164 ? -20.609 -0.696 18.359 1 97.06 164 GLU A N 1
ATOM 1256 C CA . GLU A 1 164 ? -19.5 -0.218 19.172 1 97.06 164 GLU A CA 1
ATOM 1257 C C . GLU A 1 164 ? -18.188 -0.866 18.75 1 97.06 164 GLU A C 1
ATOM 1259 O O . GLU A 1 164 ? -17.141 -0.217 18.75 1 97.06 164 GLU A O 1
ATOM 1264 N N . ALA A 1 165 ? -18.203 -2.119 18.406 1 98.38 165 ALA A N 1
ATOM 1265 C CA . ALA A 1 165 ? -17 -2.805 17.922 1 98.38 165 ALA A CA 1
ATOM 1266 C C . ALA A 1 165 ? -16.453 -2.152 16.656 1 98.38 165 ALA A C 1
ATOM 1268 O O . ALA A 1 165 ? -15.25 -1.947 16.516 1 98.38 165 ALA A O 1
ATOM 1269 N N . PHE A 1 166 ? -17.359 -1.775 15.773 1 98.44 166 PHE A N 1
ATOM 1270 C CA . PHE A 1 166 ? -16.953 -1.1 14.547 1 98.44 166 PHE A CA 1
ATOM 1271 C C . PHE A 1 166 ? -16.391 0.281 14.852 1 98.44 166 PHE A C 1
ATOM 1273 O O . PHE A 1 166 ? -15.438 0.725 14.203 1 98.44 166 PHE A O 1
ATOM 1280 N N . ARG A 1 167 ? -16.953 0.98 15.797 1 97.94 167 ARG A N 1
ATOM 1281 C CA . ARG A 1 167 ? -16.422 2.271 16.219 1 97.94 167 ARG A CA 1
ATOM 1282 C C . ARG A 1 167 ? -14.977 2.137 16.688 1 97.94 167 ARG A C 1
ATOM 1284 O O . ARG A 1 167 ? -14.117 2.924 16.297 1 97.94 167 ARG A O 1
ATOM 1291 N N . GLN A 1 168 ? -14.773 1.109 17.484 1 98.69 168 GLN A N 1
ATOM 1292 C CA . GLN A 1 168 ? -13.438 0.882 18.016 1 98.69 168 GLN A CA 1
ATOM 1293 C C . GLN A 1 168 ? -12.469 0.44 16.922 1 98.69 168 GLN A C 1
ATOM 1295 O O . GLN A 1 168 ? -11.305 0.833 16.922 1 98.69 168 GLN A O 1
ATOM 1300 N N . LEU A 1 169 ? -12.938 -0.37 15.984 1 98.62 169 LEU A N 1
ATOM 1301 C CA . LEU A 1 169 ? -12.125 -0.778 14.844 1 98.62 169 LEU A CA 1
ATOM 1302 C C . LEU A 1 169 ? -11.672 0.434 14.039 1 98.62 169 LEU A C 1
ATOM 1304 O O . LEU A 1 169 ? -10.508 0.522 13.641 1 98.62 169 LEU A O 1
ATOM 1308 N N . ALA A 1 170 ? -12.602 1.362 13.82 1 98.62 170 ALA A N 1
ATOM 1309 C CA . ALA A 1 170 ? -12.266 2.57 13.07 1 98.62 170 ALA A CA 1
ATOM 1310 C C . ALA A 1 170 ? -11.125 3.328 13.742 1 98.62 170 ALA A C 1
ATOM 1312 O O . ALA A 1 170 ? -10.203 3.801 13.078 1 98.62 170 ALA A O 1
ATOM 1313 N N . ARG A 1 171 ? -11.164 3.389 15.062 1 98.5 171 ARG A N 1
ATOM 1314 C CA . ARG A 1 171 ? -10.125 4.062 15.836 1 98.5 171 ARG A CA 1
ATOM 1315 C C . ARG A 1 171 ? -8.789 3.33 15.727 1 98.5 171 ARG A C 1
ATOM 1317 O O . ARG A 1 171 ? -7.742 3.959 15.57 1 98.5 171 ARG A O 1
ATOM 1324 N N . CYS A 1 172 ? -8.828 2.02 15.75 1 98.62 172 CYS A N 1
ATOM 1325 C CA . CYS A 1 172 ? -7.617 1.217 15.609 1 98.62 172 CYS A CA 1
ATOM 1326 C C . CYS A 1 172 ? -7.02 1.372 14.219 1 98.62 172 CYS A C 1
ATOM 1328 O O . CYS A 1 172 ? -5.805 1.533 14.078 1 98.62 172 CYS A O 1
ATOM 1330 N N . TYR A 1 173 ? -7.875 1.306 13.227 1 98.62 173 TYR A N 1
ATOM 1331 C CA . TYR A 1 173 ? -7.395 1.452 11.852 1 98.62 173 TYR A CA 1
ATOM 1332 C C . TYR A 1 173 ? -6.809 2.842 11.625 1 98.62 173 TYR A C 1
ATOM 1334 O O . TYR A 1 173 ? -5.859 3.004 10.859 1 98.62 173 TYR A O 1
ATOM 1342 N N . ARG A 1 174 ? -7.355 3.846 12.219 1 98.31 174 ARG A N 1
ATOM 1343 C CA . ARG A 1 174 ? -6.766 5.18 12.156 1 98.31 174 ARG A CA 1
ATOM 1344 C C . ARG A 1 174 ? -5.355 5.188 12.742 1 98.31 174 ARG A C 1
ATOM 1346 O O . ARG A 1 174 ? -4.465 5.855 12.219 1 98.31 174 ARG A O 1
ATOM 1353 N N . ALA A 1 175 ? -5.215 4.5 13.867 1 98.19 175 ALA A N 1
ATOM 1354 C CA . ALA A 1 175 ? -3.887 4.387 14.469 1 98.19 175 ALA A CA 1
ATOM 1355 C C . ALA A 1 175 ? -2.91 3.705 13.516 1 98.19 175 ALA A C 1
ATOM 1357 O O . ALA A 1 175 ? -1.756 4.121 13.398 1 98.19 175 ALA A O 1
ATOM 1358 N N . VAL A 1 176 ? -3.371 2.662 12.812 1 98 176 VAL A N 1
ATOM 1359 C CA . VAL A 1 176 ? -2.537 1.995 11.82 1 98 176 VAL A CA 1
ATOM 1360 C C . VAL A 1 176 ? -2.182 2.975 10.703 1 98 176 VAL A C 1
ATOM 1362 O O . VAL A 1 176 ? -1.036 3.018 10.25 1 98 176 VAL A O 1
ATOM 1365 N N . ASN A 1 177 ? -3.199 3.717 10.266 1 97.62 177 ASN A N 1
ATOM 1366 C CA . ASN A 1 177 ? -2.973 4.738 9.242 1 97.62 177 ASN A CA 1
ATOM 1367 C C . ASN A 1 177 ? -1.879 5.715 9.664 1 97.62 177 ASN A C 1
ATOM 1369 O O . ASN A 1 177 ? -0.973 6.012 8.883 1 97.62 177 ASN A O 1
ATOM 1373 N N . SER A 1 178 ? -1.916 6.199 10.891 1 95.5 178 SER A N 1
ATOM 1374 C CA . SER A 1 178 ? -0.935 7.148 11.398 1 95.5 178 SER A CA 1
ATOM 1375 C C . SER A 1 178 ? 0.459 6.531 11.445 1 95.5 178 SER A C 1
ATOM 1377 O O . SER A 1 178 ? 1.427 7.137 10.977 1 95.5 178 SER A O 1
ATOM 1379 N N . LEU A 1 179 ? 0.512 5.375 11.984 1 93.12 179 LEU A N 1
ATOM 1380 C CA . LEU A 1 179 ? 1.789 4.68 12.109 1 93.12 179 LEU A CA 1
ATOM 1381 C C . LEU A 1 179 ? 2.432 4.473 10.742 1 93.12 179 LEU A C 1
ATOM 1383 O O . LEU A 1 179 ? 3.604 4.805 10.547 1 93.12 179 LEU A O 1
ATOM 1387 N N . ALA A 1 180 ? 1.651 3.967 9.805 1 92.69 180 ALA A N 1
ATOM 1388 C CA . ALA A 1 180 ? 2.152 3.701 8.453 1 92.69 180 ALA A CA 1
ATOM 1389 C C . ALA A 1 180 ? 2.582 4.992 7.766 1 92.69 180 ALA A C 1
ATOM 1391 O O . ALA A 1 180 ? 3.66 5.055 7.168 1 92.69 180 ALA A O 1
ATOM 1392 N N . HIS A 1 181 ? 1.779 5.996 7.867 1 90.44 181 HIS A N 1
ATOM 1393 C CA . HIS A 1 181 ? 2.059 7.277 7.234 1 90.44 181 HIS A CA 1
ATOM 1394 C C . HIS A 1 181 ? 3.328 7.906 7.797 1 90.44 181 HIS A C 1
ATOM 1396 O O . HIS A 1 181 ? 4.203 8.336 7.039 1 90.44 181 HIS A O 1
ATOM 1402 N N . LYS A 1 182 ? 3.459 7.93 9.055 1 86.94 182 LYS A N 1
ATOM 1403 C CA . LYS A 1 182 ? 4.562 8.625 9.703 1 86.94 182 LYS A CA 1
ATOM 1404 C C . LYS A 1 182 ? 5.883 7.895 9.484 1 86.94 182 LYS A C 1
ATOM 1406 O O . LYS A 1 182 ? 6.953 8.508 9.539 1 86.94 182 LYS A O 1
ATOM 1411 N N . THR A 1 183 ? 5.805 6.656 9.164 1 82.56 183 THR A N 1
ATOM 1412 C CA . THR A 1 183 ? 7.027 5.906 8.922 1 82.56 183 THR A CA 1
ATOM 1413 C C . THR A 1 183 ? 7.312 5.812 7.422 1 82.56 183 THR A C 1
ATOM 1415 O O . THR A 1 183 ? 8.234 5.109 7.004 1 82.56 183 THR A O 1
ATOM 1418 N N . GLY A 1 184 ? 6.445 6.426 6.617 1 81.94 184 GLY A N 1
ATOM 1419 C CA . GLY A 1 184 ? 6.711 6.555 5.191 1 81.94 184 GLY A CA 1
ATOM 1420 C C . GLY A 1 184 ? 6.078 5.449 4.367 1 81.94 184 GLY A C 1
ATOM 1421 O O . GLY A 1 184 ? 6.309 5.359 3.158 1 81.94 184 GLY A O 1
ATOM 1422 N N . HIS A 1 185 ? 5.332 4.539 4.969 1 87.88 185 HIS A N 1
ATOM 1423 C CA . HIS A 1 185 ? 4.637 3.486 4.238 1 87.88 185 HIS A CA 1
ATOM 1424 C C . HIS A 1 185 ? 3.281 3.969 3.734 1 87.88 185 HIS A C 1
ATOM 1426 O O . HIS A 1 185 ? 2.24 3.508 4.207 1 87.88 185 HIS A O 1
ATOM 1432 N N . HIS A 1 186 ? 3.303 4.801 2.754 1 88.44 186 HIS A N 1
ATOM 1433 C CA . HIS A 1 186 ? 2.127 5.539 2.311 1 88.44 186 HIS A CA 1
ATOM 1434 C C . HIS A 1 186 ? 1.084 4.605 1.703 1 88.44 186 HIS A C 1
ATOM 1436 O O . HIS A 1 186 ? -0.115 4.773 1.935 1 88.44 186 HIS A O 1
ATOM 1442 N N . ASP A 1 187 ? 1.513 3.627 0.86 1 91.94 187 ASP A N 1
ATOM 1443 C CA . ASP A 1 187 ? 0.55 2.697 0.28 1 91.94 187 ASP A CA 1
ATOM 1444 C C . ASP A 1 187 ? -0.179 1.91 1.367 1 91.94 187 ASP A C 1
ATOM 1446 O O . ASP A 1 187 ? -1.39 1.696 1.279 1 91.94 187 ASP A O 1
ATOM 1450 N N . LEU A 1 188 ? 0.58 1.443 2.373 1 93.38 188 LEU A N 1
ATOM 1451 C CA . LEU A 1 188 ? -0.038 0.761 3.504 1 93.38 188 LEU A CA 1
ATOM 1452 C C . LEU A 1 188 ? -1.015 1.682 4.227 1 93.38 188 LEU A C 1
ATOM 1454 O O . LEU A 1 188 ? -2.092 1.247 4.645 1 93.38 188 LEU A O 1
ATOM 1458 N N . SER A 1 189 ? -0.615 2.93 4.414 1 95.94 189 SER A N 1
ATOM 1459 C CA . SER A 1 189 ? -1.489 3.932 5.012 1 95.94 189 SER A CA 1
ATOM 1460 C C . SER A 1 189 ? -2.801 4.055 4.246 1 95.94 189 SER A C 1
ATOM 1462 O O . SER A 1 189 ? -3.863 4.227 4.844 1 95.94 189 SER A O 1
ATOM 1464 N N . HIS A 1 190 ? -2.762 3.984 2.922 1 96.31 190 HIS A N 1
ATOM 1465 C CA . HIS A 1 190 ? -3.963 4.074 2.1 1 96.31 190 HIS A CA 1
ATOM 1466 C C . HIS A 1 190 ? -4.871 2.869 2.314 1 96.31 190 HIS A C 1
ATOM 1468 O O . HIS A 1 190 ? -6.098 3.008 2.35 1 96.31 190 HIS A O 1
ATOM 1474 N N . THR A 1 191 ? -4.25 1.684 2.434 1 97 191 THR A N 1
ATOM 1475 C CA . THR A 1 191 ? -5.051 0.508 2.762 1 97 191 THR A CA 1
ATOM 1476 C C . THR A 1 191 ? -5.742 0.683 4.109 1 97 191 THR A C 1
ATOM 1478 O O . THR A 1 191 ? -6.91 0.322 4.266 1 97 191 THR A O 1
ATOM 1481 N N . ALA A 1 192 ? -5.023 1.223 5.062 1 98.19 192 ALA A N 1
ATOM 1482 C CA . ALA A 1 192 ? -5.609 1.478 6.375 1 98.19 192 ALA A CA 1
ATOM 1483 C C . ALA A 1 192 ? -6.777 2.453 6.273 1 98.19 192 ALA A C 1
ATOM 1485 O O . ALA A 1 192 ? -7.773 2.316 6.988 1 98.19 192 ALA A O 1
ATOM 1486 N N . LEU A 1 193 ? -6.656 3.424 5.391 1 98 193 LEU A N 1
ATOM 1487 C CA . LEU A 1 193 ? -7.738 4.383 5.195 1 98 193 LEU A CA 1
ATOM 1488 C C . LEU A 1 193 ? -9 3.682 4.715 1 98 193 LEU A C 1
ATOM 1490 O O . LEU A 1 193 ? -10.109 4.039 5.121 1 98 193 LEU A O 1
ATOM 1494 N N . GLU A 1 194 ? -8.828 2.715 3.844 1 97.88 194 GLU A N 1
ATOM 1495 C CA . GLU A 1 194 ? -9.969 1.935 3.385 1 97.88 194 GLU A CA 1
ATOM 1496 C C . GLU A 1 194 ? -10.656 1.223 4.547 1 97.88 194 GLU A C 1
ATOM 1498 O O . GLU A 1 194 ? -11.883 1.12 4.582 1 97.88 194 GLU A O 1
ATOM 1503 N N . ARG A 1 195 ? -9.828 0.754 5.465 1 98.56 195 ARG A N 1
ATOM 1504 C CA . ARG A 1 195 ? -10.383 0.063 6.629 1 98.56 195 ARG A CA 1
ATOM 1505 C C . ARG A 1 195 ? -11.086 1.039 7.562 1 98.56 195 ARG A C 1
ATOM 1507 O O . ARG A 1 195 ? -12.117 0.704 8.156 1 98.56 195 ARG A O 1
ATOM 1514 N N . VAL A 1 196 ? -10.531 2.246 7.73 1 98.62 196 VAL A N 1
ATOM 1515 C CA . VAL A 1 196 ? -11.211 3.268 8.516 1 98.62 196 VAL A CA 1
ATOM 1516 C C . VAL A 1 196 ? -12.602 3.529 7.938 1 98.62 196 VAL A C 1
ATOM 1518 O O . VAL A 1 196 ? -13.594 3.523 8.664 1 98.62 196 VAL A O 1
ATOM 1521 N N . ARG A 1 197 ? -12.656 3.74 6.629 1 97.81 197 ARG A N 1
ATOM 1522 C CA . ARG A 1 197 ? -13.93 4.008 5.961 1 97.81 197 ARG A CA 1
ATOM 1523 C C . ARG A 1 197 ? -14.906 2.855 6.156 1 97.81 197 ARG A C 1
ATOM 1525 O O . ARG A 1 197 ? -16.094 3.074 6.441 1 97.81 197 ARG A O 1
ATOM 1532 N N . TRP A 1 198 ? -14.406 1.595 5.992 1 97.88 198 TRP A N 1
ATOM 1533 C CA . TRP A 1 198 ? -15.227 0.396 6.125 1 97.88 198 TRP A CA 1
ATOM 1534 C C . TRP A 1 198 ? -15.844 0.304 7.516 1 97.88 198 TRP A C 1
ATOM 1536 O O . TRP A 1 198 ? -17.062 0.138 7.656 1 97.88 198 TRP A O 1
ATOM 1546 N N . ALA A 1 199 ? -15.016 0.488 8.516 1 98.5 199 ALA A N 1
ATOM 1547 C CA . ALA A 1 199 ? -15.469 0.358 9.898 1 98.5 199 ALA A CA 1
ATOM 1548 C C . ALA A 1 199 ? -16.344 1.54 10.297 1 98.5 199 ALA A C 1
ATOM 1550 O O . ALA A 1 199 ? -17.375 1.362 10.953 1 98.5 199 ALA A O 1
ATOM 1551 N N . ALA A 1 200 ? -15.938 2.76 9.914 1 98.19 200 ALA A N 1
ATOM 1552 C CA . ALA A 1 200 ? -16.703 3.959 10.234 1 98.19 200 ALA A CA 1
ATOM 1553 C C . ALA A 1 200 ? -18.109 3.875 9.656 1 98.19 200 ALA A C 1
ATOM 1555 O O . ALA A 1 200 ? -19.094 4.227 10.32 1 98.19 200 ALA A O 1
ATOM 1556 N N . GLY A 1 201 ? -18.234 3.385 8.445 1 97 201 GLY A N 1
ATOM 1557 C CA . GLY A 1 201 ? -19.531 3.275 7.777 1 97 201 GLY A CA 1
ATOM 1558 C C . GLY A 1 201 ? -20.469 2.293 8.453 1 97 201 GLY A C 1
ATOM 1559 O O . GLY A 1 201 ? -21.688 2.363 8.266 1 97 201 GLY A O 1
ATOM 1560 N N . ARG A 1 202 ? -19.969 1.444 9.258 1 96.88 202 ARG A N 1
ATOM 1561 C CA . ARG A 1 202 ? -20.766 0.391 9.891 1 96.88 202 ARG A CA 1
ATOM 1562 C C . ARG A 1 202 ? -20.938 0.657 11.383 1 96.88 202 ARG A C 1
ATOM 1564 O O . ARG A 1 202 ? -21.578 -0.125 12.086 1 96.88 202 ARG A O 1
ATOM 1571 N N . SER A 1 203 ? -20.438 1.788 11.852 1 96.44 203 SER A N 1
ATOM 1572 C CA . SER A 1 203 ? -20.422 2.086 13.281 1 96.44 203 SER A CA 1
ATOM 1573 C C . SER A 1 203 ? -21.734 2.701 13.742 1 96.44 203 SER A C 1
ATOM 1575 O O . SER A 1 203 ? -22.016 2.756 14.945 1 96.44 203 SER A O 1
ATOM 1577 N N . GLY A 1 204 ? -22.531 3.27 12.758 1 93.81 204 GLY A N 1
ATOM 1578 C CA . GLY A 1 204 ? -23.734 3.994 13.117 1 93.81 204 GLY A CA 1
ATOM 1579 C C . GLY A 1 204 ? -23.469 5.398 13.625 1 93.81 204 GLY A C 1
ATOM 1580 O O . GLY A 1 204 ? -24.391 6.156 13.906 1 93.81 204 GLY A O 1
ATOM 1581 N N . ASP A 1 205 ? -22.203 5.762 13.812 1 93.62 205 ASP A N 1
ATOM 1582 C CA . ASP A 1 205 ? -21.812 7.102 14.242 1 93.62 205 ASP A CA 1
ATOM 1583 C C . ASP A 1 205 ? -21.781 8.062 13.055 1 93.62 205 ASP A C 1
ATOM 1585 O O . ASP A 1 205 ? -21.031 7.852 12.094 1 93.62 205 ASP A O 1
ATOM 1589 N N . PRO A 1 206 ? -22.516 9.117 13.047 1 93.56 206 PRO A N 1
ATOM 1590 C CA . PRO A 1 206 ? -22.609 9.984 11.875 1 93.56 206 PRO A CA 1
ATOM 1591 C C . PRO A 1 206 ? -21.328 10.773 11.617 1 93.56 206 PRO A C 1
ATOM 1593 O O . PRO A 1 206 ? -21.109 11.25 10.5 1 93.56 206 PRO A O 1
ATOM 1596 N N . LEU A 1 207 ? -20.469 10.977 12.602 1 96.06 207 LEU A N 1
ATOM 1597 C CA . LEU A 1 207 ? -19.281 11.82 12.438 1 96.06 207 LEU A CA 1
ATOM 1598 C C . LEU A 1 207 ? -18.078 10.992 12.008 1 96.06 207 LEU A C 1
ATOM 1600 O O . LEU A 1 207 ? -17.141 11.523 11.398 1 96.06 207 LEU A O 1
ATOM 1604 N N . LEU A 1 208 ? -18.078 9.648 12.336 1 96.56 208 LEU A N 1
ATOM 1605 C CA . LEU A 1 208 ? -16.922 8.812 12.055 1 96.56 208 LEU A CA 1
ATOM 1606 C C . LEU A 1 208 ? -16.656 8.734 10.555 1 96.56 208 LEU A C 1
ATOM 1608 O O . LEU A 1 208 ? -15.508 8.844 10.117 1 96.56 208 LEU A O 1
ATOM 1612 N N . PRO A 1 209 ? -17.688 8.602 9.703 1 97.12 209 PRO A N 1
ATOM 1613 C CA . PRO A 1 209 ? -17.438 8.617 8.266 1 97.12 209 PRO A CA 1
ATOM 1614 C C . PRO A 1 209 ? -16.859 9.945 7.789 1 97.12 209 PRO A C 1
ATOM 1616 O O . PRO A 1 209 ? -16.047 9.977 6.852 1 97.12 209 PRO A O 1
ATOM 1619 N N . ILE A 1 210 ? -17.234 11.055 8.367 1 97 210 ILE A N 1
ATOM 1620 C CA . ILE A 1 210 ? -16.719 12.367 8.016 1 97 210 ILE A CA 1
ATOM 1621 C C . ILE A 1 210 ? -15.234 12.453 8.375 1 97 210 ILE A C 1
ATOM 1623 O O . ILE A 1 210 ? -14.422 12.938 7.582 1 97 210 ILE A O 1
ATOM 1627 N N . THR A 1 211 ? -14.883 11.906 9.57 1 97.69 211 THR A N 1
ATOM 1628 C CA . THR A 1 211 ? -13.477 11.898 9.969 1 97.69 211 THR A CA 1
ATOM 1629 C C . THR A 1 211 ? -12.656 11.008 9.039 1 97.69 211 THR A C 1
ATOM 1631 O O . THR A 1 211 ? -11.492 11.297 8.766 1 97.69 211 THR A O 1
ATOM 1634 N N . ALA A 1 212 ? -13.258 9.883 8.594 1 98.19 212 ALA A N 1
ATOM 1635 C CA . ALA A 1 212 ? -12.578 9.039 7.605 1 98.19 212 ALA A CA 1
ATOM 1636 C C . ALA A 1 212 ? -12.305 9.82 6.324 1 98.19 212 ALA A C 1
ATOM 1638 O O . ALA A 1 212 ? -11.203 9.75 5.773 1 98.19 212 ALA A O 1
ATOM 1639 N N . GLY A 1 213 ? -13.344 10.594 5.832 1 97.94 213 GLY A N 1
ATOM 1640 C CA . GLY A 1 213 ? -13.164 11.43 4.656 1 97.94 213 GLY A CA 1
ATOM 1641 C C . GLY A 1 213 ? -12.086 12.484 4.832 1 97.94 213 GLY A C 1
ATOM 1642 O O . GLY A 1 213 ? -11.352 12.797 3.893 1 97.94 213 GLY A O 1
ATOM 1643 N N . TYR A 1 214 ? -12.008 13.039 6.035 1 98 214 TYR A N 1
ATOM 1644 C CA . TYR A 1 214 ? -10.969 13.992 6.406 1 98 214 TYR A CA 1
ATOM 1645 C C . TYR A 1 214 ? -9.586 13.391 6.227 1 98 214 TYR A C 1
ATOM 1647 O O . TYR A 1 214 ? -8.68 14.039 5.688 1 98 214 TYR A O 1
ATOM 1655 N N . LEU A 1 215 ? -9.398 12.133 6.676 1 98.19 215 LEU A N 1
ATOM 1656 C CA . LEU A 1 215 ? -8.125 11.445 6.539 1 98.19 215 LEU A CA 1
ATOM 1657 C C . LEU A 1 215 ? -7.789 11.203 5.07 1 98.19 215 LEU A C 1
ATOM 1659 O O . LEU A 1 215 ? -6.637 11.359 4.656 1 98.19 215 LEU A O 1
ATOM 1663 N N . VAL A 1 216 ? -8.773 10.852 4.273 1 97.81 216 VAL A N 1
ATOM 1664 C CA . VAL A 1 216 ? -8.57 10.617 2.848 1 97.81 216 VAL A CA 1
ATOM 1665 C C . VAL A 1 216 ? -8.117 11.906 2.17 1 97.81 216 VAL A C 1
ATOM 1667 O O . VAL A 1 216 ? -7.188 11.891 1.354 1 97.81 216 VAL A O 1
ATOM 1670 N N . ALA A 1 217 ? -8.742 13.023 2.488 1 97.44 217 ALA A N 1
ATOM 1671 C CA . ALA A 1 217 ? -8.344 14.32 1.931 1 97.44 217 ALA A CA 1
ATOM 1672 C C . ALA A 1 217 ? -6.883 14.617 2.236 1 97.44 217 ALA A C 1
ATOM 1674 O O . ALA A 1 217 ? -6.168 15.18 1.399 1 97.44 217 ALA A O 1
ATOM 1675 N N . GLY A 1 218 ? -6.473 14.266 3.477 1 96.06 218 GLY A N 1
ATOM 1676 C CA . GLY A 1 218 ? -5.066 14.43 3.814 1 96.06 218 GLY A CA 1
ATOM 1677 C C . GLY A 1 218 ? -4.141 13.633 2.914 1 96.06 218 GLY A C 1
ATOM 1678 O O . GLY A 1 218 ? -3.098 14.133 2.49 1 96.06 218 GLY A O 1
ATOM 1679 N N . ALA A 1 219 ? -4.508 12.414 2.639 1 95 219 ALA A N 1
ATOM 1680 C CA . ALA A 1 219 ? -3.729 11.594 1.716 1 95 219 ALA A CA 1
ATOM 1681 C C . ALA A 1 219 ? -3.703 12.211 0.32 1 95 219 ALA A C 1
ATOM 1683 O O . ALA A 1 219 ? -2.668 12.203 -0.351 1 95 219 ALA A O 1
ATOM 1684 N N . MET A 1 220 ? -4.844 12.773 -0.148 1 93.38 220 MET A N 1
ATOM 1685 C CA . MET A 1 220 ? -4.93 13.43 -1.451 1 93.38 220 MET A CA 1
ATOM 1686 C C . MET A 1 220 ? -3.951 14.594 -1.54 1 93.38 220 MET A C 1
ATOM 1688 O O . MET A 1 220 ? -3.248 14.742 -2.541 1 93.38 220 MET A O 1
ATOM 1692 N N . LEU A 1 221 ? -3.844 15.336 -0.467 1 90.5 221 LEU A N 1
ATOM 1693 C CA . LEU A 1 221 ? -2.932 16.469 -0.441 1 90.5 221 LEU A CA 1
ATOM 1694 C C . LEU A 1 221 ? -1.483 16.016 -0.58 1 90.5 221 LEU A C 1
ATOM 1696 O O . LEU A 1 221 ? -0.691 16.641 -1.28 1 90.5 221 LEU A O 1
ATOM 1700 N N . ARG A 1 222 ? -1.173 14.93 0.048 1 85.19 222 ARG A N 1
ATOM 1701 C CA . ARG A 1 222 ? 0.194 14.414 0.027 1 85.19 222 ARG A CA 1
ATOM 1702 C C . ARG A 1 222 ? 0.582 13.945 -1.371 1 85.19 222 ARG A C 1
ATOM 1704 O O . ARG A 1 222 ? 1.767 13.891 -1.708 1 85.19 222 ARG A O 1
ATOM 1711 N N . HIS A 1 223 ? -0.473 13.641 -2.15 1 83.81 223 HIS A N 1
ATOM 1712 C CA . HIS A 1 223 ? -0.209 13.18 -3.51 1 83.81 223 HIS A CA 1
ATOM 1713 C C . HIS A 1 223 ? -0.479 14.281 -4.527 1 83.81 223 HIS A C 1
ATOM 1715 O O . HIS A 1 223 ? -0.541 14.023 -5.73 1 83.81 223 HIS A O 1
ATOM 1721 N N . GLY A 1 224 ? -0.725 15.523 -4.07 1 82.75 224 GLY A N 1
ATOM 1722 C CA . GLY A 1 224 ? -0.91 16.672 -4.945 1 82.75 224 GLY A CA 1
ATOM 1723 C C . GLY A 1 224 ? -2.266 16.688 -5.625 1 82.75 224 GLY A C 1
ATOM 1724 O O . GLY A 1 224 ? -2.465 17.406 -6.602 1 82.75 224 GLY A O 1
ATOM 1725 N N . ALA A 1 225 ? -3.133 15.844 -5.199 1 89.69 225 ALA A N 1
ATOM 1726 C CA . ALA A 1 225 ? -4.492 15.828 -5.73 1 89.69 225 ALA A CA 1
ATOM 1727 C C . ALA A 1 225 ? -5.352 16.906 -5.078 1 89.69 225 ALA A C 1
ATOM 1729 O O . ALA A 1 225 ? -6.301 16.594 -4.352 1 89.69 225 ALA A O 1
ATOM 1730 N N . TYR A 1 226 ? -5.098 18.156 -5.379 1 89.5 226 TYR A N 1
ATOM 1731 C CA . TYR A 1 226 ? -5.691 19.281 -4.672 1 89.5 226 TYR A CA 1
ATOM 1732 C C . TYR A 1 226 ? -7.164 19.438 -5.039 1 89.5 226 TYR A C 1
ATOM 1734 O O . TYR A 1 226 ? -8 19.688 -4.168 1 89.5 226 TYR A O 1
ATOM 1742 N N . ALA A 1 227 ? -7.477 19.281 -6.32 1 92.69 227 ALA A N 1
ATOM 1743 C CA . ALA A 1 227 ? -8.859 19.469 -6.746 1 92.69 227 ALA A CA 1
ATOM 1744 C C . ALA A 1 227 ? -9.766 18.406 -6.129 1 92.69 227 ALA A C 1
ATOM 1746 O O . ALA A 1 227 ? -10.789 18.734 -5.512 1 92.69 227 ALA A O 1
ATOM 1747 N N . PRO A 1 228 ? -9.398 17.125 -6.246 1 94.81 228 PRO A N 1
ATOM 1748 C CA . PRO A 1 228 ? -10.195 16.109 -5.559 1 94.81 228 PRO A CA 1
ATOM 1749 C C . PRO A 1 228 ? -10.305 16.359 -4.059 1 94.81 228 PRO A C 1
ATOM 1751 O O . PRO A 1 228 ? -11.375 16.203 -3.477 1 94.81 228 PRO A O 1
ATOM 1754 N N . ALA A 1 229 ? -9.203 16.781 -3.408 1 96.25 229 ALA A N 1
ATOM 1755 C CA . ALA A 1 229 ? -9.203 17.047 -1.974 1 96.25 229 ALA A CA 1
ATOM 1756 C C . ALA A 1 229 ? -10.18 18.172 -1.63 1 96.25 229 ALA A C 1
ATOM 1758 O O . ALA A 1 229 ? -10.922 18.078 -0.647 1 96.25 229 ALA A O 1
ATOM 1759 N N . ARG A 1 230 ? -10.18 19.203 -2.42 1 96.12 230 ARG A N 1
ATOM 1760 C CA . ARG A 1 230 ? -11.094 20.312 -2.215 1 96.12 230 ARG A CA 1
ATOM 1761 C C . ARG A 1 230 ? -12.547 19.859 -2.293 1 96.12 230 ARG A C 1
ATOM 1763 O O . ARG A 1 230 ? -13.359 20.219 -1.44 1 96.12 230 ARG A O 1
ATOM 1770 N N . ARG A 1 231 ? -12.852 19.109 -3.326 1 96.44 231 ARG A N 1
ATOM 1771 C CA . ARG A 1 231 ? -14.203 18.594 -3.486 1 96.44 231 ARG A CA 1
ATOM 1772 C C . ARG A 1 231 ? -14.617 17.734 -2.291 1 96.44 231 ARG A C 1
ATOM 1774 O O . ARG A 1 231 ? -15.734 17.859 -1.783 1 96.44 231 ARG A O 1
ATOM 1781 N N . GLN A 1 232 ? -13.711 16.891 -1.882 1 96.88 232 GLN A N 1
ATOM 1782 C CA . GLN A 1 232 ? -13.984 16.031 -0.737 1 96.88 232 GLN A CA 1
ATOM 1783 C C . GLN A 1 232 ? -14.234 16.859 0.524 1 96.88 232 GLN A C 1
ATOM 1785 O O . GLN A 1 232 ? -15.211 16.609 1.243 1 96.88 232 GLN A O 1
ATOM 1790 N N . LEU A 1 233 ? -13.398 17.828 0.821 1 97.88 233 LEU A N 1
ATOM 1791 C CA . LEU A 1 233 ? -13.523 18.625 2.031 1 97.88 233 LEU A CA 1
ATOM 1792 C C . LEU A 1 233 ? -14.797 19.484 1.99 1 97.88 233 LEU A C 1
ATOM 1794 O O . LEU A 1 233 ? -15.469 19.641 3.01 1 97.88 233 LEU A O 1
ATOM 1798 N N . ARG A 1 234 ? -15.133 19.953 0.849 1 97 234 ARG A N 1
ATOM 1799 C CA . ARG A 1 234 ? -16.375 20.703 0.706 1 97 234 ARG A CA 1
ATOM 1800 C C . ARG A 1 234 ? -17.594 19.812 0.928 1 97 234 ARG A C 1
ATOM 1802 O O . ARG A 1 234 ? -18.562 20.219 1.558 1 97 234 ARG A O 1
ATOM 1809 N N . ALA A 1 235 ? -17.547 18.609 0.363 1 97 235 ALA A N 1
ATOM 1810 C CA . ALA A 1 235 ? -18.641 17.656 0.562 1 97 235 ALA A CA 1
ATOM 1811 C C . ALA A 1 235 ? -18.797 17.328 2.041 1 97 235 ALA A C 1
ATOM 1813 O O . ALA A 1 235 ? -19.922 17.203 2.531 1 97 235 ALA A O 1
ATOM 1814 N N . LEU A 1 236 ? -17.688 17.172 2.76 1 97.31 236 LEU A N 1
ATOM 1815 C CA . LEU A 1 236 ? -17.734 16.875 4.188 1 97.31 236 LEU A CA 1
ATOM 1816 C C . LEU A 1 236 ? -18.375 18.031 4.953 1 97.31 236 LEU A C 1
ATOM 1818 O O . LEU A 1 236 ? -19.188 17.812 5.863 1 97.31 236 LEU A O 1
ATOM 1822 N N . ARG A 1 237 ? -18.016 19.234 4.609 1 95.94 237 ARG A N 1
ATOM 1823 C CA . ARG A 1 237 ? -18.594 20.406 5.25 1 95.94 237 ARG A CA 1
ATOM 1824 C C . ARG A 1 237 ? -20.109 20.453 5.023 1 95.94 237 ARG A C 1
ATOM 1826 O O . ARG A 1 237 ? -20.875 20.766 5.941 1 95.94 237 ARG A O 1
ATOM 1833 N N . ALA A 1 238 ? -20.5 20.156 3.801 1 95.56 238 ALA A N 1
ATOM 1834 C CA . ALA A 1 238 ? -21.922 20.141 3.484 1 95.56 238 ALA A CA 1
ATOM 1835 C C . ALA A 1 238 ? -22.656 19.078 4.305 1 95.56 238 ALA A C 1
ATOM 1837 O O . ALA A 1 238 ? -23.766 19.312 4.789 1 95.56 238 ALA A O 1
ATOM 1838 N N . GLU A 1 239 ? -22.031 17.938 4.426 1 94.94 239 GLU A N 1
ATOM 1839 C CA . GLU A 1 239 ? -22.609 16.859 5.227 1 94.94 239 GLU A CA 1
ATOM 1840 C C . GLU A 1 239 ? -22.75 17.281 6.691 1 94.94 239 GLU A C 1
ATOM 1842 O O . GLU A 1 239 ? -23.75 16.969 7.336 1 94.94 239 GLU A O 1
ATOM 1847 N N . LEU A 1 240 ? -21.734 17.938 7.25 1 94.25 240 LEU A N 1
ATOM 1848 C CA . LEU A 1 240 ? -21.734 18.406 8.633 1 94.25 240 LEU A CA 1
ATOM 1849 C C . LEU A 1 240 ? -22.859 19.406 8.859 1 94.25 240 LEU A C 1
ATOM 1851 O O . LEU A 1 240 ? -23.531 19.375 9.898 1 94.25 240 LEU A O 1
ATOM 1855 N N . ALA A 1 241 ? -23.078 20.234 7.918 1 90.69 241 ALA A N 1
ATOM 1856 C CA . ALA A 1 241 ? -24.109 21.266 8.016 1 90.69 241 ALA A CA 1
ATOM 1857 C C . ALA A 1 241 ? -25.5 20.641 8.055 1 90.69 241 ALA A C 1
ATOM 1859 O O . ALA A 1 241 ? -26.422 21.203 8.648 1 90.69 241 ALA A O 1
ATOM 1860 N N . GLY A 1 242 ? -25.578 19.438 7.477 1 88.19 242 GLY A N 1
ATOM 1861 C CA . GLY A 1 242 ? -26.875 18.781 7.398 1 88.19 242 GLY A CA 1
ATOM 1862 C C . GLY A 1 242 ? -27.156 17.859 8.562 1 88.19 242 GLY A C 1
ATOM 1863 O O . GLY A 1 242 ? -28.25 17.297 8.68 1 88.19 242 GLY A O 1
ATOM 1864 N N . LEU A 1 243 ? -26.125 17.672 9.352 1 87.75 243 LEU A N 1
ATOM 1865 C CA . LEU A 1 243 ? -26.297 16.719 10.438 1 87.75 243 LEU A CA 1
ATOM 1866 C C . LEU A 1 243 ? -27.266 17.25 11.484 1 87.75 243 LEU A C 1
ATOM 1868 O O . LEU A 1 243 ? -27.234 18.438 11.828 1 87.75 243 LEU A O 1
ATOM 1872 N N . ARG A 1 244 ? -28.422 16.516 11.688 1 65.25 244 ARG A N 1
ATOM 1873 C CA . ARG A 1 244 ? -29.422 16.781 12.719 1 65.25 244 ARG A CA 1
ATOM 1874 C C . ARG A 1 244 ? -28.844 16.531 14.109 1 65.25 244 ARG A C 1
ATOM 1876 O O . ARG A 1 244 ? -27.875 15.773 14.258 1 65.25 244 ARG A O 1
ATOM 1883 N N . PRO A 1 245 ? -29.172 17.156 15.141 1 58.78 245 PRO A N 1
ATOM 1884 C CA . PRO A 1 245 ? -28.656 17.234 16.516 1 58.78 245 PRO A CA 1
ATOM 1885 C C . PRO A 1 245 ? -28.453 15.867 17.156 1 58.78 245 PRO A C 1
ATOM 1887 O O . PRO A 1 245 ? -28.469 15.742 18.375 1 58.78 245 PRO A O 1
ATOM 1890 N N . ALA A 1 246 ? -28.203 14.75 16.547 1 52.91 246 ALA A N 1
ATOM 1891 C CA . ALA A 1 246 ? -27.875 13.633 17.422 1 52.91 246 ALA A CA 1
ATOM 1892 C C . ALA A 1 246 ? -26.484 13.781 18.016 1 52.91 246 ALA A C 1
ATOM 1894 O O . ALA A 1 246 ? -26.203 13.289 19.109 1 52.91 246 ALA A O 1
ATOM 1895 N N . ALA A 1 247 ? -25.5 14.297 17.312 1 61.5 247 ALA A N 1
ATOM 1896 C CA . ALA A 1 247 ? -24.156 14.539 17.859 1 61.5 247 ALA A CA 1
ATOM 1897 C C . ALA A 1 247 ? -24.141 15.82 18.688 1 61.5 247 ALA A C 1
ATOM 1899 O O . ALA A 1 247 ? -24.953 16.719 18.484 1 61.5 247 ALA A O 1
ATOM 1900 N N . THR A 1 248 ? -23.312 15.703 19.766 1 73.69 248 THR A N 1
ATOM 1901 C CA . THR A 1 248 ? -23.234 16.922 20.562 1 73.69 248 THR A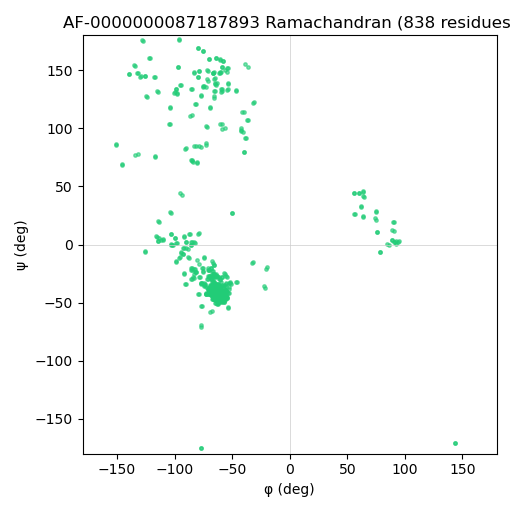 CA 1
ATOM 1902 C C . THR A 1 248 ? -22.703 18.078 19.703 1 73.69 248 THR A C 1
ATOM 1904 O O . THR A 1 248 ? -21.875 17.875 18.812 1 73.69 248 THR A O 1
ATOM 1907 N N . GLN A 1 249 ? -23.328 19.047 19.828 1 81.56 249 GLN A N 1
ATOM 1908 C CA . GLN A 1 249 ? -22.969 20.25 19.094 1 81.56 249 GLN A CA 1
ATOM 1909 C C . GLN A 1 249 ? -21.469 20.516 19.172 1 81.56 249 GLN A C 1
ATOM 1911 O O . GLN A 1 249 ? -20.844 20.906 18.188 1 81.56 249 GLN A O 1
ATOM 1916 N N . ASP A 1 250 ? -20.875 20.141 20.266 1 88.75 250 ASP A N 1
ATOM 1917 C CA . ASP A 1 250 ? -19.438 20.359 20.453 1 88.75 250 ASP A CA 1
ATOM 1918 C C . ASP A 1 250 ? -18.609 19.453 19.547 1 88.75 250 ASP A C 1
ATOM 1920 O O . ASP A 1 250 ? -17.594 19.891 19 1 88.75 250 ASP A O 1
ATOM 1924 N N . ASP A 1 251 ? -19.047 18.219 19.406 1 93.06 251 ASP A N 1
ATOM 1925 C CA . ASP A 1 251 ? -18.328 17.281 18.547 1 93.06 251 ASP A CA 1
ATOM 1926 C C . ASP A 1 251 ? -18.422 17.719 17.094 1 93.06 251 ASP A C 1
ATOM 1928 O O . ASP A 1 251 ? -17.422 17.656 16.359 1 93.06 251 ASP A O 1
ATOM 1932 N N . VAL A 1 252 ? -19.547 18.172 16.719 1 94.19 252 VAL A N 1
ATOM 1933 C CA . VAL A 1 252 ? -19.766 18.609 15.344 1 94.19 252 VAL A CA 1
ATOM 1934 C C . VAL A 1 252 ? -18.875 19.812 15.039 1 94.19 252 VAL A C 1
ATOM 1936 O O . VAL A 1 252 ? -18.219 19.859 13.992 1 94.19 252 VAL A O 1
ATOM 1939 N N . LEU A 1 253 ? -18.828 20.75 15.969 1 94.06 253 LEU A N 1
ATOM 1940 C CA . LEU A 1 253 ? -18.031 21.953 15.789 1 94.06 253 LEU A CA 1
ATOM 1941 C C . LEU A 1 253 ? -16.547 21.594 15.719 1 94.06 253 LEU A C 1
ATOM 1943 O O . LEU A 1 253 ? -15.812 22.156 14.898 1 94.06 253 LEU A O 1
ATOM 1947 N N . ALA A 1 254 ? -16.125 20.672 16.547 1 95.62 254 ALA A N 1
ATOM 1948 C CA . ALA A 1 254 ? -14.719 20.266 16.547 1 95.62 254 ALA A CA 1
ATOM 1949 C C . ALA A 1 254 ? -14.336 19.641 15.203 1 95.62 254 ALA A C 1
ATOM 1951 O O . ALA A 1 254 ? -13.289 19.984 14.633 1 95.62 254 ALA A O 1
ATOM 1952 N N . VAL A 1 255 ? -15.188 18.734 14.703 1 96.69 255 VAL A N 1
ATOM 1953 C CA . VAL A 1 255 ? -14.922 18.078 13.43 1 96.69 255 VAL A CA 1
ATOM 1954 C C . VAL A 1 255 ? -14.977 19.094 12.297 1 96.69 255 VAL A C 1
ATOM 1956 O O . VAL A 1 255 ? -14.133 19.078 11.398 1 96.69 255 VAL A O 1
ATOM 1959 N N . HIS A 1 256 ? -15.938 20.016 12.359 1 96.44 256 HIS A N 1
ATOM 1960 C CA . HIS A 1 256 ? -16.047 21.078 11.367 1 96.44 256 HIS A CA 1
ATOM 1961 C C . HIS A 1 256 ? -14.797 21.953 11.344 1 96.44 256 HIS A C 1
ATOM 1963 O O . HIS A 1 256 ? -14.266 22.266 10.273 1 96.44 256 HIS A O 1
ATOM 1969 N N . GLY A 1 257 ? -14.391 22.375 12.5 1 97.81 257 GLY A N 1
ATOM 1970 C CA . GLY A 1 257 ? -13.172 23.156 12.609 1 97.81 257 GLY A CA 1
ATOM 1971 C C . GLY A 1 257 ? -11.961 22.453 12.016 1 97.81 257 GLY A C 1
ATOM 1972 O O . GLY A 1 257 ? -11.156 23.078 11.312 1 97.81 257 GLY A O 1
ATOM 1973 N N . ALA A 1 258 ? -11.797 21.141 12.305 1 97.81 258 ALA A N 1
ATOM 1974 C CA . ALA A 1 258 ? -10.688 20.359 11.758 1 97.81 258 ALA A CA 1
ATOM 1975 C C . ALA A 1 258 ? -10.727 20.344 10.227 1 97.81 258 ALA A C 1
ATOM 1977 O O . ALA A 1 258 ? -9.688 20.453 9.578 1 97.81 258 ALA A O 1
ATOM 1978 N N . VAL A 1 259 ? -11.922 20.203 9.656 1 98.12 259 VAL A N 1
ATOM 1979 C CA . VAL A 1 259 ? -12.086 20.203 8.211 1 98.12 259 VAL A CA 1
ATOM 1980 C C . VAL A 1 259 ? -11.648 21.562 7.645 1 98.12 259 VAL A C 1
ATOM 1982 O O . VAL A 1 259 ? -10.977 21.625 6.617 1 98.12 259 VAL A O 1
ATOM 1985 N N . LEU A 1 260 ? -11.992 22.656 8.32 1 98.38 260 LEU A N 1
ATOM 1986 C CA . LEU A 1 260 ? -11.609 24 7.891 1 98.38 260 LEU A CA 1
ATOM 1987 C C . LEU A 1 260 ? -10.094 24.172 7.922 1 98.38 260 LEU A C 1
ATOM 1989 O O . LEU A 1 260 ? -9.516 24.781 7.02 1 98.38 260 LEU A O 1
ATOM 1993 N N . LEU A 1 261 ? -9.477 23.656 8.953 1 98.5 261 LEU A N 1
ATOM 1994 C CA . LEU A 1 261 ? -8.023 23.766 9.047 1 98.5 261 LEU A CA 1
ATOM 1995 C C . LEU A 1 261 ? -7.359 23 7.902 1 98.5 261 LEU A C 1
ATOM 1997 O O . LEU A 1 261 ? -6.359 23.469 7.344 1 98.5 261 LEU A O 1
ATOM 2001 N N . LYS A 1 262 ? -7.898 21.812 7.566 1 98.12 262 LYS A N 1
ATOM 2002 C CA . LYS A 1 262 ? -7.363 21.078 6.426 1 98.12 262 LYS A CA 1
ATOM 2003 C C . LYS A 1 262 ? -7.562 21.844 5.125 1 98.12 262 LYS A C 1
ATOM 2005 O O . LYS A 1 262 ? -6.691 21.828 4.25 1 98.12 262 LYS A O 1
ATOM 2010 N N . LEU A 1 263 ? -8.711 22.531 4.977 1 98.19 263 LEU A N 1
ATOM 2011 C CA . LEU A 1 263 ? -8.953 23.375 3.818 1 98.19 263 LEU A CA 1
ATOM 2012 C C . LEU A 1 263 ? -7.941 24.516 3.756 1 98.19 263 LEU A C 1
ATOM 2014 O O . LEU A 1 263 ? -7.484 24.891 2.674 1 98.19 263 LEU A O 1
ATOM 2018 N N . ALA A 1 264 ? -7.613 25.094 4.891 1 98.25 264 ALA A N 1
ATOM 2019 C CA . ALA A 1 264 ? -6.613 26.156 4.941 1 98.25 264 ALA A CA 1
ATOM 2020 C C . ALA A 1 264 ? -5.266 25.656 4.418 1 98.25 264 ALA A C 1
ATOM 2022 O O . ALA A 1 264 ? -4.59 26.359 3.666 1 98.25 264 ALA A O 1
ATOM 2023 N N . VAL A 1 265 ? -4.887 24.453 4.859 1 96.62 265 VAL A N 1
ATOM 2024 C CA . VAL A 1 265 ? -3.633 23.859 4.402 1 96.62 265 VAL A CA 1
ATOM 2025 C C . VAL A 1 265 ? -3.682 23.656 2.891 1 96.62 265 VAL A C 1
ATOM 2027 O O . VAL A 1 265 ? -2.705 23.922 2.188 1 96.62 265 VAL A O 1
ATOM 2030 N N . LEU A 1 266 ? -4.82 23.156 2.404 1 95.62 266 LEU A N 1
ATOM 2031 C CA . LEU A 1 266 ? -5 22.969 0.971 1 95.62 266 LEU A CA 1
ATOM 2032 C C . LEU A 1 266 ? -4.797 24.266 0.213 1 95.62 266 LEU A C 1
ATOM 2034 O O . LEU A 1 266 ? -4.055 24.312 -0.771 1 95.62 266 LEU A O 1
ATOM 2038 N N . GLU A 1 267 ? -5.434 25.359 0.694 1 96.19 267 GLU A N 1
ATOM 2039 C CA . GLU A 1 267 ? -5.309 26.656 0.058 1 96.19 267 GLU A CA 1
ATOM 2040 C C . GLU A 1 267 ? -3.855 27.125 0.046 1 96.19 267 GLU A C 1
ATOM 2042 O O . GLU A 1 267 ? -3.377 27.656 -0.961 1 96.19 267 GLU A O 1
ATOM 2047 N N . ALA A 1 268 ? -3.191 26.938 1.11 1 92.75 268 ALA A N 1
ATOM 2048 C CA . ALA A 1 268 ? -1.792 27.328 1.214 1 92.75 268 ALA A CA 1
ATOM 2049 C C . ALA A 1 268 ? -0.927 26.562 0.217 1 92.75 268 ALA A C 1
ATOM 2051 O O . ALA A 1 268 ? -0.052 27.156 -0.43 1 92.75 268 ALA A O 1
ATOM 2052 N N . ARG A 1 269 ? -1.135 25.297 0.113 1 88.31 269 ARG A N 1
ATOM 2053 C CA . ARG A 1 269 ? -0.35 24.453 -0.783 1 88.31 269 ARG A CA 1
ATOM 2054 C C . ARG A 1 269 ? -0.581 24.828 -2.24 1 88.31 269 ARG A C 1
ATOM 2056 O O . ARG A 1 269 ? 0.294 24.641 -3.086 1 88.31 269 ARG A O 1
ATOM 2063 N N . GLU A 1 270 ? -1.737 25.359 -2.471 1 87.25 270 GLU A N 1
ATOM 2064 C CA . GLU A 1 270 ? -2.025 25.859 -3.811 1 87.25 270 GLU A CA 1
ATOM 2065 C C . GLU A 1 270 ? -1.551 27.312 -3.969 1 87.25 270 GLU A C 1
ATOM 2067 O O . GLU A 1 270 ? -1.942 28 -4.914 1 87.25 270 GLU A O 1
ATOM 2072 N N . ASN A 1 271 ? -0.821 27.828 -3.014 1 86 271 ASN A N 1
ATOM 2073 C CA . ASN A 1 271 ? -0.244 29.172 -2.986 1 86 271 ASN A CA 1
ATOM 2074 C C . ASN A 1 271 ? -1.323 30.25 -3.057 1 86 271 ASN A C 1
ATOM 2076 O O . ASN A 1 271 ? -1.249 31.156 -3.889 1 86 271 ASN A O 1
ATOM 2080 N N . ALA A 1 272 ? -2.354 30.094 -2.322 1 92.62 272 ALA A N 1
ATOM 2081 C CA . ALA A 1 272 ? -3.447 31.047 -2.176 1 92.62 272 ALA A CA 1
ATOM 2082 C C . ALA A 1 272 ? -3.547 31.547 -0.739 1 92.62 272 ALA A C 1
ATOM 2084 O O . ALA A 1 272 ? -4.473 31.188 -0.01 1 92.62 272 ALA A O 1
ATOM 2085 N N . PRO A 1 273 ? -2.633 32.438 -0.356 1 93.62 273 PRO A N 1
ATOM 2086 C CA . PRO A 1 273 ? -2.545 32.844 1.046 1 93.62 273 PRO A CA 1
ATOM 2087 C C . PRO A 1 273 ? -3.82 33.531 1.543 1 93.62 273 PRO A C 1
ATOM 2089 O O . PRO A 1 273 ? -4.203 33.375 2.703 1 93.62 273 PRO A O 1
ATOM 2092 N N . GLU A 1 274 ? -4.504 34.281 0.688 1 97.06 274 GLU A N 1
ATOM 2093 C CA . GLU A 1 274 ? -5.719 34.969 1.116 1 97.06 274 GLU A CA 1
ATOM 2094 C C . GLU A 1 274 ? -6.832 33.969 1.432 1 97.06 274 GLU A C 1
ATOM 2096 O O . GLU A 1 274 ? -7.527 34.094 2.441 1 97.06 274 GLU A O 1
ATOM 2101 N N . ARG A 1 275 ? -6.973 32.969 0.586 1 97.5 275 ARG A N 1
ATOM 2102 C CA . ARG A 1 275 ? -7.977 31.938 0.832 1 97.5 275 ARG A CA 1
ATOM 2103 C C . ARG A 1 275 ? -7.641 31.141 2.086 1 97.5 275 ARG A C 1
ATOM 2105 O O . ARG A 1 275 ? -8.539 30.719 2.826 1 97.5 275 ARG A O 1
ATOM 2112 N N . ALA A 1 276 ? -6.371 30.875 2.295 1 97.5 276 ALA A N 1
ATOM 2113 C CA . ALA A 1 276 ? -5.949 30.188 3.512 1 97.5 276 ALA A CA 1
ATOM 2114 C C . ALA A 1 276 ? -6.344 30.969 4.758 1 97.5 276 ALA A C 1
ATOM 2116 O O . ALA A 1 276 ? -6.875 30.406 5.715 1 97.5 276 ALA A O 1
ATOM 2117 N N . ARG A 1 277 ? -6.164 32.312 4.719 1 97.56 277 ARG A N 1
ATOM 2118 C CA . ARG A 1 277 ? -6.52 33.156 5.84 1 97.56 277 ARG A CA 1
ATOM 2119 C C . ARG A 1 277 ? -8.031 33.188 6.059 1 97.56 277 ARG A C 1
ATOM 2121 O O . ARG A 1 277 ? -8.492 33.219 7.199 1 97.56 277 ARG A O 1
ATOM 2128 N N . ASP A 1 278 ? -8.766 33.156 4.953 1 98.38 278 ASP A N 1
ATOM 2129 C CA . ASP A 1 278 ? -10.219 33.094 5.062 1 98.38 278 ASP A CA 1
ATOM 2130 C C . ASP A 1 278 ? -10.672 31.844 5.805 1 98.38 278 ASP A C 1
ATOM 2132 O O . ASP A 1 278 ? -11.555 31.922 6.664 1 98.38 278 ASP A O 1
ATOM 2136 N N . ARG A 1 279 ? -10.078 30.703 5.441 1 98.62 279 ARG A N 1
ATOM 2137 C CA . ARG A 1 279 ? -10.43 29.453 6.098 1 98.62 279 ARG A CA 1
ATOM 2138 C C . ARG A 1 279 ? -10.055 29.484 7.574 1 98.62 279 ARG A C 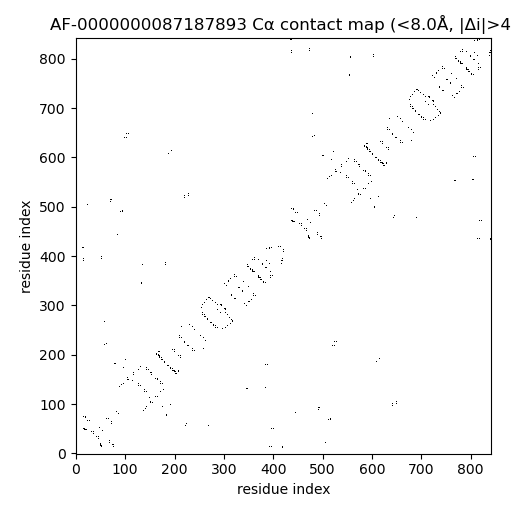1
ATOM 2140 O O . ARG A 1 279 ? -10.773 28.953 8.422 1 98.62 279 ARG A O 1
ATOM 2147 N N . LEU A 1 280 ? -8.93 30.094 7.93 1 98.56 280 LEU A N 1
ATOM 2148 C CA . LEU A 1 280 ? -8.5 30.203 9.32 1 98.56 280 LEU A CA 1
ATOM 2149 C C . LEU A 1 280 ? -9.453 31.094 10.102 1 98.56 280 LEU A C 1
ATOM 2151 O O . LEU A 1 280 ? -9.766 30.812 11.258 1 98.56 280 LEU A O 1
ATOM 2155 N N . ARG A 1 281 ? -9.938 32.188 9.469 1 98.5 281 ARG A N 1
ATOM 2156 C CA . ARG A 1 281 ? -10.914 33.031 10.109 1 98.5 281 ARG A CA 1
ATOM 2157 C C . ARG A 1 281 ? -12.219 32.281 10.383 1 98.5 281 ARG A C 1
ATOM 2159 O O . ARG A 1 281 ? -12.812 32.438 11.453 1 98.5 281 ARG A O 1
ATOM 2166 N N . GLU A 1 282 ? -12.633 31.516 9.406 1 98.44 282 GLU A N 1
ATOM 2167 C CA . GLU A 1 282 ? -13.805 30.672 9.609 1 98.44 282 GLU A CA 1
ATOM 2168 C C . GLU A 1 282 ? -13.602 29.703 10.773 1 98.44 282 GLU A C 1
ATOM 2170 O O . GLU A 1 282 ? -14.516 29.469 11.562 1 98.44 282 GLU A O 1
ATOM 2175 N N . ALA A 1 283 ? -12.43 29.109 10.867 1 98.5 283 ALA A N 1
ATOM 2176 C CA . ALA A 1 283 ? -12.109 28.203 11.969 1 98.5 283 ALA A CA 1
ATOM 2177 C C . ALA A 1 283 ? -12.164 28.922 13.312 1 98.5 283 ALA A C 1
ATOM 2179 O O . ALA A 1 283 ? -12.609 28.344 14.312 1 98.5 283 ALA A O 1
ATOM 2180 N N . GLU A 1 284 ? -11.703 30.172 13.352 1 98.5 284 GLU A N 1
ATOM 2181 C CA . GLU A 1 284 ? -11.781 30.984 14.57 1 98.5 284 GLU A CA 1
ATOM 2182 C C . GLU A 1 284 ? -13.234 31.203 14.984 1 98.5 284 GLU A C 1
ATOM 2184 O O . GLU A 1 284 ? -13.555 31.172 16.172 1 98.5 284 GLU A O 1
ATOM 2189 N N . ASP A 1 285 ? -14.086 31.453 14.008 1 98.19 285 ASP A N 1
ATOM 2190 C CA . ASP A 1 285 ? -15.508 31.625 14.281 1 98.19 285 ASP A CA 1
ATOM 2191 C C . ASP A 1 285 ? -16.094 30.344 14.891 1 98.19 285 ASP A C 1
ATOM 2193 O O . ASP A 1 285 ? -16.875 30.406 15.844 1 98.19 285 ASP A O 1
ATOM 2197 N N . VAL A 1 286 ? -15.719 29.234 14.328 1 97 286 VAL A N 1
ATOM 2198 C CA . VAL A 1 286 ? -16.188 27.953 14.844 1 97 286 VAL A CA 1
ATOM 2199 C C . VAL A 1 286 ? -15.664 27.734 16.266 1 97 286 VAL A C 1
ATOM 2201 O O . VAL A 1 286 ? -16.391 27.25 17.141 1 97 286 VAL A O 1
ATOM 2204 N N . ALA A 1 287 ? -14.359 28.109 16.5 1 97.69 287 ALA A N 1
ATOM 2205 C CA . ALA A 1 287 ? -13.773 27.969 17.828 1 97.69 287 ALA A CA 1
ATOM 2206 C C . ALA A 1 287 ? -14.523 28.828 18.844 1 97.69 287 ALA A C 1
ATOM 2208 O O . ALA A 1 287 ? -14.758 28.406 19.969 1 97.69 287 ALA A O 1
ATOM 2209 N N . ARG A 1 288 ? -14.922 30.016 18.469 1 97.12 288 ARG A N 1
ATOM 2210 C CA . ARG A 1 288 ? -15.695 30.906 19.344 1 97.12 288 ARG A CA 1
ATOM 2211 C C . ARG A 1 288 ? -17.047 30.281 19.672 1 97.12 288 ARG A C 1
ATOM 2213 O O . ARG A 1 288 ? -17.484 30.328 20.828 1 97.12 288 ARG A O 1
ATOM 2220 N N . ALA A 1 289 ? -17.672 29.766 18.672 1 95 289 ALA A N 1
ATOM 2221 C CA . ALA A 1 289 ? -18.953 29.109 18.875 1 95 289 ALA A CA 1
ATOM 2222 C C . ALA A 1 289 ? -18.828 27.906 19.812 1 95 289 ALA A C 1
ATOM 2224 O O . ALA A 1 289 ? -19.766 27.578 20.547 1 95 289 ALA A O 1
ATOM 2225 N N . ALA A 1 290 ? -17.625 27.328 19.797 1 94.19 290 ALA A N 1
ATOM 2226 C CA . ALA A 1 290 ? -17.375 26.141 20.625 1 94.19 290 ALA A CA 1
ATOM 2227 C C . ALA A 1 290 ? -16.828 26.531 21.984 1 94.19 290 ALA A C 1
ATOM 2229 O O . ALA A 1 290 ? -16.359 25.688 22.734 1 94.19 290 ALA A O 1
ATOM 2230 N N . GLY A 1 291 ? -16.797 27.844 22.266 1 95 291 GLY A N 1
ATOM 2231 C CA . GLY A 1 291 ? -16.406 28.312 23.594 1 95 291 GLY A CA 1
ATOM 2232 C C . GLY A 1 291 ? -14.922 28.562 23.719 1 95 291 GLY A C 1
ATOM 2233 O O . GLY A 1 291 ? -14.391 28.641 24.828 1 95 291 GLY A O 1
ATOM 2234 N N . ASN A 1 292 ? -14.172 28.562 22.578 1 95.81 292 ASN A N 1
ATOM 2235 C CA . ASN A 1 292 ? -12.742 28.844 22.516 1 95.81 292 ASN A CA 1
ATOM 2236 C C . ASN A 1 292 ? -11.953 27.906 23.438 1 95.81 292 ASN A C 1
ATOM 2238 O O . ASN A 1 292 ? -11.102 28.344 24.203 1 95.81 292 ASN A O 1
ATOM 2242 N N . ARG A 1 293 ? -12.312 26.641 23.375 1 94.75 293 ARG A N 1
ATOM 2243 C CA . ARG A 1 293 ? -11.602 25.578 24.078 1 94.75 293 ARG A CA 1
ATOM 2244 C C . ARG A 1 293 ? -11.008 24.562 23.109 1 94.75 293 ARG A C 1
ATOM 2246 O O . ARG A 1 293 ? -11.602 24.297 22.062 1 94.75 293 ARG A O 1
ATOM 2253 N N . ASP A 1 294 ? -9.875 24.062 23.453 1 95.81 294 ASP A N 1
ATOM 2254 C CA . ASP A 1 294 ? -9.281 23 22.641 1 95.81 294 ASP A CA 1
ATOM 2255 C C . ASP A 1 294 ? -10.016 21.672 22.859 1 95.81 294 ASP A C 1
ATOM 2257 O O . ASP A 1 294 ? -10.414 21.344 23.984 1 95.81 294 ASP A O 1
ATOM 2261 N N . SER A 1 295 ? -10.25 21.016 21.844 1 94.75 295 SER A N 1
ATOM 2262 C CA . SER A 1 295 ? -10.984 19.75 21.844 1 94.75 295 SER A CA 1
ATOM 2263 C C . SER A 1 295 ? -10.195 18.641 21.156 1 94.75 295 SER A C 1
ATOM 2265 O O . SER A 1 295 ? -9.484 18.906 20.188 1 94.75 295 SER A O 1
ATOM 2267 N N . LEU A 1 296 ? -10.352 17.406 21.688 1 92.62 296 LEU A N 1
ATOM 2268 C CA . LEU A 1 296 ? -9.789 16.203 21.062 1 92.62 296 LEU A CA 1
ATOM 2269 C C . LEU A 1 296 ? -10.891 15.281 20.562 1 92.62 296 LEU A C 1
ATOM 2271 O O . LEU A 1 296 ? -10.656 14.086 20.375 1 92.62 296 LEU A O 1
ATOM 2275 N N . ALA A 1 297 ? -12.078 15.883 20.406 1 93.12 297 ALA A N 1
ATOM 2276 C CA . ALA A 1 297 ? -13.219 15.094 19.953 1 93.12 297 ALA A CA 1
ATOM 2277 C C . ALA A 1 297 ? -12.898 14.359 18.656 1 93.12 297 ALA A C 1
ATOM 2279 O O . ALA A 1 297 ? -12.273 14.93 17.75 1 93.12 297 ALA A O 1
ATOM 2280 N N . TYR A 1 298 ? -13.25 13 18.578 1 93.62 298 TYR A N 1
ATOM 2281 C CA . TYR A 1 298 ? -13.055 12.125 17.438 1 93.62 298 TYR A CA 1
ATOM 2282 C C . TYR A 1 298 ? -11.594 12.102 17.016 1 93.62 298 TYR A C 1
ATOM 2284 O O . TYR A 1 298 ? -11.281 11.984 15.82 1 93.62 298 TYR A O 1
ATOM 2292 N N . GLU A 1 299 ? -10.766 12.383 18.031 1 90.25 299 GLU A N 1
ATOM 2293 C CA . GLU A 1 299 ? -9.312 12.305 17.891 1 90.25 299 GLU A CA 1
ATOM 2294 C C . GLU A 1 299 ? -8.805 13.328 16.875 1 90.25 299 GLU A C 1
ATOM 2296 O O . GLU A 1 299 ? -7.801 13.102 16.203 1 90.25 299 GLU A O 1
ATOM 2301 N N . MET A 1 300 ? -9.703 14.305 16.812 1 89.38 300 MET A N 1
ATOM 2302 C CA . MET A 1 300 ? -9.328 15.469 16.016 1 89.38 300 MET A CA 1
ATOM 2303 C C . MET A 1 300 ? -8.828 16.594 16.922 1 89.38 300 MET A C 1
ATOM 2305 O O . MET A 1 300 ? -9.289 16.75 18.047 1 89.38 300 MET A O 1
ATOM 2309 N N . SER A 1 301 ? -7.719 17.25 16.703 1 91.94 301 SER A N 1
ATOM 2310 C CA . SER A 1 301 ? -7.27 18.422 17.438 1 91.94 301 SER A CA 1
ATOM 2311 C C . SER A 1 301 ? -7.852 19.703 16.844 1 91.94 301 SER A C 1
ATOM 2313 O O . SER A 1 301 ? -7.578 20.047 15.695 1 91.94 301 SER A O 1
ATOM 2315 N N . PHE A 1 302 ? -8.781 20.312 17.656 1 96.62 302 PHE A N 1
ATOM 2316 C CA . PHE A 1 302 ? -9.297 21.594 17.188 1 96.62 302 PHE A CA 1
ATOM 2317 C C . PHE A 1 302 ? -9.445 22.578 18.344 1 96.62 302 PHE A C 1
ATOM 2319 O O . PHE A 1 302 ? -9.812 22.188 19.453 1 96.62 302 PHE A O 1
ATOM 2326 N N . GLY A 1 303 ? -9.234 23.75 18.016 1 97.44 303 GLY A N 1
ATOM 2327 C CA . GLY A 1 303 ? -9.367 24.875 18.938 1 97.44 303 GLY A CA 1
ATOM 2328 C C . GLY A 1 303 ? -8.336 25.953 18.703 1 97.44 303 GLY A C 1
ATOM 2329 O O . GLY A 1 303 ? -7.641 25.953 17.672 1 97.44 303 GLY A O 1
ATOM 2330 N N . PRO A 1 304 ? -8.273 26.906 19.609 1 97.19 304 PRO A N 1
ATOM 2331 C CA . PRO A 1 304 ? -7.367 28.031 19.422 1 97.19 304 PRO A CA 1
ATOM 2332 C C . PRO A 1 304 ? -5.914 27.609 19.234 1 97.19 304 PRO A C 1
ATOM 2334 O O . PRO A 1 304 ? -5.199 28.188 18.406 1 97.19 304 PRO A O 1
ATOM 2337 N N . THR A 1 305 ? -5.48 26.578 19.969 1 97.75 305 THR A N 1
ATOM 2338 C CA . THR A 1 305 ? -4.102 26.125 19.875 1 97.75 305 THR A CA 1
ATOM 2339 C C . THR A 1 305 ? -3.785 25.609 18.469 1 97.75 305 THR A C 1
ATOM 2341 O O . THR A 1 305 ? -2.803 26.031 17.859 1 97.75 305 THR A O 1
ATOM 2344 N N . ASN A 1 306 ? -4.613 24.719 17.984 1 97.94 306 ASN A N 1
ATOM 2345 C CA . ASN A 1 306 ? -4.348 24.125 16.672 1 97.94 306 ASN A CA 1
ATOM 2346 C C . ASN A 1 306 ? -4.555 25.141 15.547 1 97.94 306 ASN A C 1
ATOM 2348 O O . ASN A 1 306 ? -3.945 25.016 14.484 1 97.94 306 ASN A O 1
ATOM 2352 N N . ILE A 1 307 ? -5.422 26.156 15.719 1 98.5 307 ILE A N 1
ATOM 2353 C CA . ILE A 1 307 ? -5.566 27.234 14.75 1 98.5 307 ILE A CA 1
ATOM 2354 C C . ILE A 1 307 ? -4.25 28 14.633 1 98.5 307 ILE A C 1
ATOM 2356 O O . ILE A 1 307 ? -3.791 28.297 13.531 1 98.5 307 ILE A O 1
ATOM 2360 N N . ARG A 1 308 ? -3.607 28.297 15.766 1 98.19 308 ARG A N 1
ATOM 2361 C CA . ARG A 1 308 ? -2.322 28.984 15.758 1 98.19 308 ARG A CA 1
ATOM 2362 C C . ARG A 1 308 ? -1.259 28.156 15.047 1 98.19 308 ARG A C 1
ATOM 2364 O O . ARG A 1 308 ? -0.503 28.688 14.227 1 98.19 308 ARG A O 1
ATOM 2371 N N . ILE A 1 309 ? -1.234 26.859 15.359 1 98 309 ILE A N 1
ATOM 2372 C CA . ILE A 1 309 ? -0.265 25.969 14.734 1 98 309 ILE A CA 1
ATOM 2373 C C . ILE A 1 309 ? -0.447 26 13.219 1 98 309 ILE A C 1
ATOM 2375 O O . ILE A 1 309 ? 0.531 26.094 12.469 1 98 309 ILE A O 1
ATOM 2379 N N . HIS A 1 310 ? -1.693 26.016 12.773 1 98.19 310 HIS A N 1
ATOM 2380 C CA . HIS A 1 310 ? -1.981 26.016 11.344 1 98.19 310 HIS A CA 1
ATOM 2381 C C . HIS A 1 310 ? -1.692 27.375 10.727 1 98.19 310 HIS A C 1
ATOM 2383 O O . HIS A 1 310 ? -1.281 27.469 9.562 1 98.19 310 HIS A O 1
ATOM 2389 N N . GLU A 1 311 ? -1.936 28.422 11.492 1 98.31 311 GLU A N 1
ATOM 2390 C CA . GLU A 1 311 ? -1.628 29.75 10.992 1 98.31 311 GLU A CA 1
ATOM 2391 C C . GLU A 1 311 ? -0.139 29.906 10.688 1 98.31 311 GLU A C 1
ATOM 2393 O O . GLU A 1 311 ? 0.239 30.391 9.625 1 98.31 311 GLU A O 1
ATOM 2398 N N . LEU A 1 312 ? 0.656 29.484 11.609 1 97.5 312 LEU A N 1
ATOM 2399 C CA . LEU A 1 312 ? 2.098 29.516 11.383 1 97.5 312 LEU A CA 1
ATOM 2400 C C . LEU A 1 312 ? 2.48 28.656 10.188 1 97.5 312 LEU A C 1
ATOM 2402 O O . LEU A 1 312 ? 3.248 29.094 9.328 1 97.5 312 LEU A O 1
ATOM 2406 N N . HIS A 1 313 ? 1.912 27.469 10.133 1 95.88 313 HIS A N 1
ATOM 2407 C CA . HIS A 1 313 ? 2.217 26.547 9.055 1 95.88 313 HIS A CA 1
ATOM 2408 C C . HIS A 1 313 ? 1.854 27.141 7.699 1 95.88 313 HIS A C 1
ATOM 2410 O O . HIS A 1 313 ? 2.639 27.062 6.75 1 95.88 313 HIS A O 1
ATOM 2416 N N . THR A 1 314 ? 0.638 27.703 7.574 1 95.56 314 THR A N 1
ATOM 2417 C CA . THR A 1 314 ? 0.181 28.234 6.293 1 95.56 314 THR A CA 1
ATOM 2418 C C . THR A 1 314 ? 1.019 29.438 5.867 1 95.56 314 THR A C 1
ATOM 2420 O O . THR A 1 314 ? 1.273 29.625 4.68 1 95.56 314 THR A O 1
ATOM 2423 N N . ALA A 1 315 ? 1.505 30.25 6.824 1 94.94 315 ALA A N 1
ATOM 2424 C CA . ALA A 1 315 ? 2.404 31.359 6.504 1 94.94 315 ALA A CA 1
ATOM 2425 C C . ALA A 1 315 ? 3.723 30.844 5.934 1 94.94 315 ALA A C 1
ATOM 2427 O O . ALA A 1 315 ? 4.223 31.375 4.938 1 94.94 315 ALA A O 1
ATOM 2428 N N . LEU A 1 316 ? 4.168 29.812 6.562 1 89.44 316 LEU A N 1
ATOM 2429 C CA . LEU A 1 316 ? 5.434 29.234 6.133 1 89.44 316 LEU A CA 1
ATOM 2430 C C . LEU A 1 316 ? 5.309 28.641 4.73 1 89.44 316 LEU A C 1
ATOM 2432 O O . LEU A 1 316 ? 6.152 28.891 3.867 1 89.44 316 LEU A O 1
ATOM 2436 N N . VAL A 1 317 ? 4.266 27.906 4.484 1 86.25 317 VAL A N 1
ATOM 2437 C CA . VAL A 1 317 ? 4.059 27.172 3.248 1 86.25 317 VAL A CA 1
ATOM 2438 C C . VAL A 1 317 ? 3.84 28.141 2.092 1 86.25 317 VAL A C 1
ATOM 2440 O O . VAL A 1 317 ? 4.25 27.875 0.96 1 86.25 317 VAL A O 1
ATOM 2443 N N . THR A 1 318 ? 3.293 29.281 2.393 1 87.75 318 THR A N 1
ATOM 2444 C CA . THR A 1 318 ? 3.029 30.266 1.349 1 87.75 318 THR A CA 1
ATOM 2445 C C . THR A 1 318 ? 4.223 31.203 1.176 1 87.75 318 THR A C 1
ATOM 2447 O O . THR A 1 318 ? 4.145 32.188 0.438 1 87.75 318 THR A O 1
ATOM 2450 N N . GLY A 1 319 ? 5.289 30.953 1.943 1 82.12 319 GLY A N 1
ATOM 2451 C CA . GLY A 1 319 ? 6.535 31.672 1.747 1 82.12 319 GLY A CA 1
ATOM 2452 C C . GLY A 1 319 ? 6.633 32.938 2.584 1 82.12 319 GLY A C 1
ATOM 2453 O O . GLY A 1 319 ? 7.578 33.719 2.436 1 82.12 319 GLY A O 1
ATOM 2454 N N . ASP A 1 320 ? 5.699 33.188 3.344 1 90.62 320 ASP A N 1
ATOM 2455 C CA . ASP A 1 320 ? 5.727 34.344 4.211 1 90.62 320 ASP A CA 1
ATOM 2456 C C . ASP A 1 320 ? 6.473 34.062 5.508 1 90.62 320 ASP A C 1
ATOM 2458 O O . ASP A 1 320 ? 5.883 34.094 6.59 1 90.62 320 ASP A O 1
ATOM 2462 N N . THR A 1 321 ? 7.762 33.938 5.414 1 89.44 321 THR A N 1
ATOM 2463 C CA . THR A 1 321 ? 8.625 33.562 6.527 1 89.44 321 THR A CA 1
ATOM 2464 C C . THR A 1 321 ? 8.594 34.625 7.613 1 89.44 321 THR A C 1
ATOM 2466 O O . THR A 1 321 ? 8.594 34.312 8.805 1 89.44 321 THR A O 1
ATOM 2469 N N . GLU A 1 322 ? 8.594 35.844 7.219 1 94.19 322 GLU A N 1
ATOM 2470 C CA . GLU A 1 322 ? 8.562 36.969 8.172 1 94.19 322 GLU A CA 1
ATOM 2471 C C . GLU A 1 322 ? 7.324 36.875 9.062 1 94.19 322 GLU A C 1
ATOM 2473 O O . GLU A 1 322 ? 7.422 37.031 10.281 1 94.19 322 GLU A O 1
ATOM 2478 N N . ARG A 1 323 ? 6.27 36.688 8.453 1 95.12 323 ARG A N 1
ATOM 2479 C CA . ARG A 1 323 ? 5.035 36.562 9.219 1 95.12 323 ARG A CA 1
ATOM 2480 C C . ARG A 1 323 ? 5.094 35.344 10.133 1 95.12 323 ARG A C 1
ATOM 2482 O O . ARG A 1 323 ? 4.703 35.406 11.305 1 95.12 323 ARG A O 1
ATOM 2489 N N . ALA A 1 324 ? 5.516 34.188 9.609 1 95.38 324 ALA A N 1
ATOM 2490 C CA . ALA A 1 324 ? 5.613 32.938 10.391 1 95.38 324 ALA A CA 1
ATOM 2491 C C . ALA A 1 324 ? 6.43 33.188 11.664 1 95.38 324 ALA A C 1
ATOM 2493 O O . ALA A 1 324 ? 6.074 32.688 12.734 1 95.38 324 ALA A O 1
ATOM 2494 N N . LEU A 1 325 ? 7.445 33.969 11.57 1 95.88 325 LEU A N 1
ATOM 2495 C CA . LEU A 1 325 ? 8.352 34.188 12.688 1 95.88 325 LEU A CA 1
ATOM 2496 C C . LEU A 1 325 ? 7.773 35.219 13.664 1 95.88 325 LEU A C 1
ATOM 2498 O O . LEU A 1 325 ? 8.133 35.219 14.844 1 95.88 325 LEU A O 1
ATOM 2502 N N . ALA A 1 326 ? 6.898 36.062 13.203 1 96.88 326 ALA A N 1
ATOM 2503 C CA . ALA A 1 326 ? 6.324 37.094 14.031 1 96.88 326 ALA A CA 1
ATOM 2504 C C . ALA A 1 326 ? 5.164 36.562 14.867 1 96.88 326 ALA A C 1
ATOM 2506 O O . ALA A 1 326 ? 4.852 37.125 15.93 1 96.88 326 ALA A O 1
ATOM 2507 N N . LEU A 1 327 ? 4.551 35.5 14.43 1 97.5 327 LEU A N 1
ATOM 2508 C CA . LEU A 1 327 ? 3.295 35.031 14.992 1 97.5 327 LEU A CA 1
ATOM 2509 C C . LEU A 1 327 ? 3.479 34.594 16.438 1 97.5 327 LEU A C 1
ATOM 2511 O O . LEU A 1 327 ? 2.713 35 17.312 1 97.5 327 LEU A O 1
ATOM 2515 N N . PRO A 1 328 ? 4.496 33.812 16.797 1 97.12 328 PRO A N 1
ATOM 2516 C CA . PRO A 1 328 ? 4.645 33.375 18.188 1 97.12 328 PRO A CA 1
ATOM 2517 C C . PRO A 1 328 ? 4.789 34.562 19.141 1 97.12 328 PRO A C 1
ATOM 2519 O O . PRO A 1 328 ? 4.266 34.531 20.266 1 97.12 328 PRO A O 1
ATOM 2522 N N . ALA A 1 329 ? 5.504 35.531 18.719 1 95.81 329 ALA A N 1
ATOM 2523 C CA . ALA A 1 329 ? 5.645 36.719 19.547 1 95.81 329 ALA A CA 1
ATOM 2524 C C . ALA A 1 329 ? 4.305 37.438 19.719 1 95.81 329 ALA A C 1
ATOM 2526 O O . ALA A 1 329 ? 3.99 37.938 20.797 1 95.81 329 ALA A O 1
ATOM 2527 N N . ARG A 1 330 ? 3.543 37.531 18.656 1 95.5 330 ARG A N 1
ATOM 2528 C CA . ARG A 1 330 ? 2.242 38.188 18.672 1 95.5 330 ARG A CA 1
ATOM 2529 C C . ARG A 1 330 ? 1.267 37.469 19.594 1 95.5 330 ARG A C 1
ATOM 2531 O O . ARG A 1 330 ? 0.419 38.094 20.234 1 95.5 330 ARG A O 1
ATOM 2538 N N . TRP A 1 331 ? 1.354 36.125 19.625 1 96.19 331 TRP A N 1
ATOM 2539 C CA . TRP A 1 331 ? 0.422 35.312 20.406 1 96.19 331 TRP A CA 1
ATOM 2540 C C . TRP A 1 331 ? 0.809 35.281 21.875 1 96.19 331 TRP A C 1
ATOM 2542 O O . TRP A 1 331 ? 0.024 34.875 22.719 1 96.19 331 TRP A O 1
ATOM 2552 N N . SER A 1 332 ? 2.014 35.719 22.188 1 94.62 332 SER A N 1
ATOM 2553 C CA . SER A 1 332 ? 2.523 35.594 23.547 1 94.62 332 SER A CA 1
ATOM 2554 C C . SER A 1 332 ? 1.728 36.438 24.516 1 94.62 332 SER A C 1
ATOM 2556 O O . SER A 1 332 ? 1.478 37.625 24.25 1 94.62 332 SER A O 1
ATOM 2558 N N . PRO A 1 333 ? 1.337 35.906 25.609 1 90.5 333 PRO A N 1
ATOM 2559 C CA . PRO A 1 333 ? 0.642 36.688 26.609 1 90.5 333 PRO A CA 1
ATOM 2560 C C . PRO A 1 333 ? 1.583 37.625 27.375 1 90.5 333 PRO A C 1
ATOM 2562 O O . PRO A 1 333 ? 1.127 38.531 28.094 1 90.5 333 PRO A O 1
ATOM 2565 N N . VAL A 1 334 ? 2.895 37.438 27.219 1 91.5 334 VAL A N 1
ATOM 2566 C CA . VAL A 1 334 ? 3.9 38.219 27.922 1 91.5 334 VAL A CA 1
ATOM 2567 C C . VAL A 1 334 ? 4.699 39.031 26.922 1 91.5 334 VAL A C 1
ATOM 2569 O O . VAL A 1 334 ? 5.129 38.531 25.875 1 91.5 334 VAL A O 1
ATOM 2572 N N . PRO A 1 335 ? 4.824 40.281 27.266 1 89.62 335 PRO A N 1
ATOM 2573 C CA . PRO A 1 335 ? 5.633 41.094 26.359 1 89.62 335 PRO A CA 1
ATOM 2574 C C . PRO A 1 335 ? 7.059 40.594 26.203 1 89.62 335 PRO A C 1
ATOM 2576 O O . PRO A 1 335 ? 7.699 40.219 27.203 1 89.62 335 PRO A O 1
ATOM 2579 N N . GLY A 1 336 ? 7.5 40.469 25.031 1 89.38 336 GLY A N 1
ATOM 2580 C CA . GLY A 1 336 ? 8.859 40 24.766 1 89.38 336 GLY A CA 1
ATOM 2581 C C . GLY A 1 336 ? 8.984 38.5 24.719 1 89.38 336 GLY A C 1
ATOM 2582 O O . GLY A 1 336 ? 10.055 37.969 24.438 1 89.38 336 GLY A O 1
ATOM 2583 N N . GLY A 1 337 ? 7.855 37.844 24.938 1 92.31 337 GLY A N 1
ATOM 2584 C CA . GLY A 1 337 ? 7.883 36.375 24.953 1 92.31 337 GLY A CA 1
ATOM 2585 C C . GLY A 1 337 ? 7.484 35.75 23.625 1 92.31 337 GLY A C 1
ATOM 2586 O O . GLY A 1 337 ? 7.25 36.469 22.656 1 92.31 337 GLY A O 1
ATOM 2587 N N . GLU A 1 338 ? 7.57 34.375 23.562 1 94.44 338 GLU A N 1
ATOM 2588 C CA . GLU A 1 338 ? 7.145 33.594 22.406 1 94.44 338 GLU A CA 1
ATOM 2589 C C . GLU A 1 338 ? 6.109 32.531 22.797 1 94.44 338 GLU A C 1
ATOM 2591 O O . GLU A 1 338 ? 6.301 31.797 23.766 1 94.44 338 GLU A O 1
ATOM 2596 N N . TRP A 1 339 ? 5.086 32.531 22.172 1 96.25 339 TRP A N 1
ATOM 2597 C CA . TRP A 1 339 ? 4.027 31.578 22.422 1 96.25 339 TRP A CA 1
ATOM 2598 C C . TRP A 1 339 ? 4.508 30.156 22.125 1 96.25 339 TRP A C 1
ATOM 2600 O O . TRP A 1 339 ? 5.227 29.922 21.156 1 96.25 339 TRP A O 1
ATOM 2610 N N . THR A 1 340 ? 4.121 29.25 22.984 1 95.31 340 THR A N 1
ATOM 2611 C CA . THR A 1 340 ? 4.301 27.828 22.781 1 95.31 340 THR A CA 1
ATOM 2612 C C . THR A 1 340 ? 3.012 27.062 23.078 1 95.31 340 THR A C 1
ATOM 2614 O O . THR A 1 340 ? 2.195 27.516 23.875 1 95.31 340 THR A O 1
ATOM 2617 N N . PRO A 1 341 ? 2.771 25.953 22.359 1 96.12 341 PRO A N 1
ATOM 2618 C CA . PRO A 1 341 ? 1.579 25.172 22.672 1 96.12 341 PRO A CA 1
ATOM 2619 C C . PRO A 1 341 ? 1.498 24.781 24.156 1 96.12 341 PRO A C 1
ATOM 2621 O O . PRO A 1 341 ? 2.516 24.453 24.766 1 96.12 341 PRO A O 1
ATOM 2624 N N . PRO A 1 342 ? 0.344 24.875 24.719 1 94.38 342 PRO A N 1
ATOM 2625 C CA . PRO A 1 342 ? 0.177 24.5 26.125 1 94.38 342 PRO A CA 1
ATOM 2626 C C . PRO A 1 342 ? 0.53 23.031 26.391 1 94.38 342 PRO A C 1
ATOM 2628 O O . PRO A 1 342 ? 0.547 22.219 25.453 1 94.38 342 PRO A O 1
ATOM 2631 N N . ALA A 1 343 ? 0.819 22.656 27.578 1 90.38 343 ALA A N 1
ATOM 2632 C CA . ALA A 1 343 ? 1.268 21.344 28 1 90.38 343 ALA A CA 1
ATOM 2633 C C . ALA A 1 343 ? 0.239 20.266 27.641 1 90.38 343 ALA A C 1
ATOM 2635 O O . ALA A 1 343 ? 0.599 19.125 27.344 1 90.38 343 ALA A O 1
ATOM 2636 N N . GLY A 1 344 ? -0.979 20.547 27.562 1 88.69 344 GLY A N 1
ATOM 2637 C CA . GLY A 1 344 ? -2.02 19.562 27.266 1 88.69 344 GLY A CA 1
ATOM 2638 C C . GLY A 1 344 ? -2.209 19.328 25.781 1 88.69 344 GLY A C 1
ATOM 2639 O O . GLY A 1 344 ? -2.939 18.422 25.375 1 88.69 344 GLY A O 1
ATOM 2640 N N . THR A 1 345 ? -1.403 19.984 24.969 1 93.25 345 THR A N 1
ATOM 2641 C CA . THR A 1 345 ? -1.499 19.828 23.516 1 93.25 345 THR A CA 1
ATOM 2642 C C . THR A 1 345 ? -0.899 18.5 23.078 1 93.25 345 THR A C 1
ATOM 2644 O O . THR A 1 345 ? 0.121 18.062 23.625 1 93.25 345 THR A O 1
ATOM 2647 N N . ALA A 1 346 ? -1.601 17.797 22.172 1 92.38 346 ALA A N 1
ATOM 2648 C CA . ALA A 1 346 ? -1.076 16.547 21.609 1 92.38 346 ALA A CA 1
ATOM 2649 C C . ALA A 1 346 ? 0.377 16.703 21.172 1 92.38 346 ALA A C 1
ATOM 2651 O O . ALA A 1 346 ? 0.73 17.703 20.531 1 92.38 346 ALA A O 1
ATOM 2652 N N . GLY A 1 347 ? 1.237 15.773 21.547 1 92.75 347 GLY A N 1
ATOM 2653 C CA . GLY A 1 347 ? 2.656 15.836 21.234 1 92.75 347 GLY A CA 1
ATOM 2654 C C . GLY A 1 347 ? 2.938 16.047 19.75 1 92.75 347 GLY A C 1
ATOM 2655 O O . GLY A 1 347 ? 3.832 16.812 19.391 1 92.75 347 GLY A O 1
ATOM 2656 N N . GLU A 1 348 ? 2.193 15.367 18.938 1 92.31 348 GLU A N 1
ATOM 2657 C CA . GLU A 1 348 ? 2.367 15.5 17.5 1 92.31 348 GLU A CA 1
ATOM 2658 C C . GLU A 1 348 ? 2.129 16.938 17.031 1 92.31 348 GLU A C 1
ATOM 2660 O O . GLU A 1 348 ? 2.869 17.453 16.203 1 92.31 348 GLU A O 1
ATOM 2665 N N . ARG A 1 349 ? 1.121 17.609 17.547 1 94.25 349 ARG A N 1
ATOM 2666 C CA . ARG A 1 349 ? 0.792 18.969 17.172 1 94.25 349 ARG A CA 1
ATOM 2667 C C . ARG A 1 349 ? 1.838 19.953 17.688 1 94.25 349 ARG A C 1
ATOM 2669 O O . ARG A 1 349 ? 2.266 20.859 16.969 1 94.25 349 ARG A O 1
ATOM 2676 N N . SER A 1 350 ? 2.232 19.734 18.906 1 95.94 350 SER A N 1
ATOM 2677 C CA . SER A 1 350 ? 3.238 20.609 19.516 1 95.94 350 SER A CA 1
ATOM 2678 C C . SER A 1 350 ? 4.566 20.516 18.766 1 95.94 350 SER A C 1
ATOM 2680 O O . SER A 1 350 ? 5.191 21.531 18.484 1 95.94 350 SER A O 1
ATOM 2682 N N . SER A 1 351 ? 4.926 19.297 18.531 1 96.19 351 SER A N 1
ATOM 2683 C CA . SER A 1 351 ? 6.184 19.125 17.812 1 96.19 351 SER A CA 1
ATOM 2684 C C . SER A 1 351 ? 6.105 19.734 16.406 1 96.19 351 SER A C 1
ATOM 2686 O O . SER A 1 351 ? 7.094 20.281 15.906 1 96.19 351 SER A O 1
ATOM 2688 N N . HIS A 1 352 ? 5 19.609 15.766 1 95.31 352 HIS A N 1
ATOM 2689 C CA . HIS A 1 352 ? 4.809 20.188 14.445 1 95.31 352 HIS A CA 1
ATOM 2690 C C . HIS A 1 352 ? 5.059 21.688 14.453 1 95.31 352 HIS A C 1
ATOM 2692 O O . HIS A 1 352 ? 5.664 22.234 13.531 1 95.31 352 HIS A O 1
ATOM 2698 N N . HIS A 1 353 ? 4.543 22.359 15.492 1 97 353 HIS A N 1
ATOM 2699 C CA . HIS A 1 353 ? 4.777 23.781 15.648 1 97 353 HIS A CA 1
ATOM 2700 C C . HIS A 1 353 ? 6.27 24.094 15.625 1 97 353 HIS A C 1
ATOM 2702 O O . HIS A 1 353 ? 6.707 24.984 14.891 1 97 353 HIS A O 1
ATOM 2708 N N . PHE A 1 354 ? 7.016 23.375 16.312 1 97.75 354 PHE A N 1
ATOM 2709 C CA . PHE A 1 354 ? 8.438 23.656 16.438 1 97.75 354 PHE A CA 1
ATOM 2710 C C . PHE A 1 354 ? 9.195 23.234 15.188 1 97.75 354 PHE A C 1
ATOM 2712 O O . PHE A 1 354 ? 10.195 23.859 14.82 1 97.75 354 PHE A O 1
ATOM 2719 N N . ILE A 1 355 ? 8.727 22.172 14.562 1 95.31 355 ILE A N 1
ATOM 2720 C CA . ILE A 1 355 ? 9.336 21.781 13.297 1 95.31 355 ILE A CA 1
ATOM 2721 C C . ILE A 1 355 ? 9.156 22.891 12.266 1 95.31 355 ILE A C 1
ATOM 2723 O O . ILE A 1 355 ? 10.102 23.25 11.562 1 95.31 355 ILE A O 1
ATOM 2727 N N . ASP A 1 356 ? 7.961 23.469 12.195 1 94.81 356 ASP A N 1
ATOM 2728 C CA . ASP A 1 356 ? 7.699 24.578 11.289 1 94.81 356 ASP A CA 1
ATOM 2729 C C . ASP A 1 356 ? 8.516 25.797 11.672 1 94.81 356 ASP A C 1
ATOM 2731 O O . ASP A 1 356 ? 9.055 26.5 10.805 1 94.81 356 ASP A O 1
ATOM 2735 N N . LEU A 1 357 ? 8.578 26.062 12.938 1 96.44 357 LEU A N 1
ATOM 2736 C CA . LEU A 1 357 ? 9.359 27.203 13.422 1 96.44 357 LEU A CA 1
ATOM 2737 C C . LEU A 1 357 ? 10.836 27.031 13.062 1 96.44 357 LEU A C 1
ATOM 2739 O O . LEU A 1 357 ? 11.492 28 12.68 1 96.44 357 LEU A O 1
ATOM 2743 N N . ALA A 1 358 ? 11.328 25.812 13.203 1 95.5 358 ALA A N 1
ATOM 2744 C CA . ALA A 1 358 ? 12.711 25.531 12.82 1 95.5 358 ALA A CA 1
ATOM 2745 C C . ALA A 1 358 ? 12.961 25.875 11.352 1 95.5 358 ALA A C 1
ATOM 2747 O O . ALA A 1 358 ? 13.977 26.484 11.016 1 95.5 358 ALA A O 1
ATOM 2748 N N . SER A 1 359 ? 12.016 25.484 10.555 1 89.56 359 SER A N 1
ATOM 2749 C CA . SER A 1 359 ? 12.117 25.766 9.125 1 89.56 359 SER A CA 1
ATOM 2750 C C . SER A 1 359 ? 12.102 27.266 8.859 1 89.56 359 SER A C 1
ATOM 2752 O O . SER A 1 359 ? 12.875 27.766 8.039 1 89.56 359 SER A O 1
ATOM 2754 N N . ALA A 1 360 ? 11.242 27.969 9.531 1 91.69 360 ALA A N 1
ATOM 2755 C CA . ALA A 1 360 ? 11.148 29.422 9.375 1 91.69 360 ALA A CA 1
ATOM 2756 C C . ALA A 1 360 ? 12.438 30.109 9.82 1 91.69 360 ALA A C 1
ATOM 2758 O O . ALA A 1 360 ? 12.938 31 9.141 1 91.69 360 ALA A O 1
ATOM 2759 N N . ARG A 1 361 ? 12.969 29.703 10.891 1 94.56 361 ARG A N 1
ATOM 2760 C CA . ARG A 1 361 ? 14.195 30.297 11.43 1 94.56 361 ARG A CA 1
ATOM 2761 C C . ARG A 1 361 ? 15.383 30 10.523 1 94.56 361 ARG A C 1
ATOM 2763 O O . ARG A 1 361 ? 16.234 30.875 10.312 1 94.56 361 ARG A O 1
ATOM 2770 N N . LEU A 1 362 ? 15.391 28.797 10.062 1 88.5 362 LEU A N 1
ATOM 2771 C CA . LEU A 1 362 ? 16.453 28.469 9.109 1 88.5 362 LEU A CA 1
ATOM 2772 C C . LEU A 1 362 ? 16.375 29.359 7.883 1 88.5 362 LEU A C 1
ATOM 2774 O O . LEU A 1 362 ? 17.406 29.875 7.422 1 88.5 362 LEU A O 1
ATOM 2778 N N . ALA A 1 363 ? 15.211 29.547 7.367 1 82.69 363 ALA A N 1
ATOM 2779 C CA . ALA A 1 363 ? 15 30.391 6.188 1 82.69 363 ALA A CA 1
ATOM 2780 C C . ALA A 1 363 ? 15.43 31.828 6.449 1 82.69 363 ALA A C 1
ATOM 2782 O O . ALA A 1 363 ? 15.906 32.5 5.539 1 82.69 363 ALA A O 1
ATOM 2783 N N . ALA A 1 364 ? 15.336 32.25 7.668 1 89.88 364 ALA A N 1
ATOM 2784 C CA . ALA A 1 364 ? 15.688 33.625 8.047 1 89.88 364 ALA A CA 1
ATOM 2785 C C . ALA A 1 364 ? 17.156 33.719 8.43 1 89.88 364 ALA A C 1
ATOM 2787 O O . ALA A 1 364 ? 17.641 34.781 8.797 1 89.88 364 ALA A O 1
ATOM 2788 N N . GLY A 1 365 ? 17.844 32.562 8.43 1 86.44 365 GLY A N 1
ATOM 2789 C CA . GLY A 1 365 ? 19.266 32.562 8.711 1 86.44 365 GLY A CA 1
ATOM 2790 C C . GLY A 1 365 ? 19.594 32.344 10.18 1 86.44 365 GLY A C 1
ATOM 2791 O O . GLY A 1 365 ? 20.75 32.438 10.578 1 86.44 365 GLY A O 1
ATOM 2792 N N . ASP A 1 366 ? 18.578 32.188 10.953 1 93.31 366 ASP A N 1
ATOM 2793 C CA . ASP A 1 366 ? 18.781 31.906 12.383 1 93.31 366 ASP A CA 1
ATOM 2794 C C . ASP A 1 366 ? 19.062 30.438 12.633 1 93.31 366 ASP A C 1
ATOM 2796 O O . ASP A 1 366 ? 18.203 29.703 13.094 1 93.31 366 ASP A O 1
ATOM 2800 N N . ARG A 1 367 ? 20.266 30.031 12.516 1 92.56 367 ARG A N 1
ATOM 2801 C CA . ARG A 1 367 ? 20.672 28.625 12.578 1 92.56 367 ARG A CA 1
ATOM 2802 C C . ARG A 1 367 ? 20.547 28.094 14.008 1 92.56 367 ARG A C 1
ATOM 2804 O O . ARG A 1 367 ? 20.062 26.984 14.219 1 92.56 367 ARG A O 1
ATOM 2811 N N . THR A 1 368 ? 20.953 28.891 14.906 1 94.75 368 THR A N 1
ATOM 2812 C CA . THR A 1 368 ? 20.906 28.484 16.312 1 94.75 368 THR A CA 1
ATOM 2813 C C . THR A 1 368 ? 19.453 28.281 16.766 1 94.75 368 THR A C 1
ATOM 2815 O O . THR A 1 368 ? 19.156 27.297 17.438 1 94.75 368 THR A O 1
ATOM 2818 N N . GLY A 1 369 ? 18.625 29.203 16.359 1 96.38 369 GLY A N 1
ATOM 2819 C CA . GLY A 1 369 ? 17.219 29.078 16.703 1 96.38 369 GLY A CA 1
ATOM 2820 C C . GLY A 1 369 ? 16.547 27.891 16.031 1 96.38 369 GLY A C 1
ATOM 2821 O O . GLY A 1 369 ? 15.68 27.25 16.641 1 96.38 369 GLY A O 1
ATOM 2822 N N . ALA A 1 370 ? 16.922 27.641 14.828 1 95.69 370 ALA A N 1
ATOM 2823 C CA . ALA A 1 370 ? 16.375 26.5 14.102 1 95.69 370 ALA A CA 1
ATOM 2824 C C . ALA A 1 370 ? 16.703 25.188 14.82 1 95.69 370 ALA A C 1
ATOM 2826 O O . ALA A 1 370 ? 15.812 24.359 15.031 1 95.69 370 ALA A O 1
ATOM 2827 N N . PHE A 1 371 ? 17.906 25.062 15.227 1 96.94 371 PHE A N 1
ATOM 2828 C CA . PHE A 1 371 ? 18.312 23.828 15.898 1 96.94 371 PHE A CA 1
ATOM 2829 C C . PHE A 1 371 ? 17.656 23.719 17.266 1 96.94 371 PHE A C 1
ATOM 2831 O O . PHE A 1 371 ? 17.25 22.625 17.688 1 96.94 371 PHE A O 1
ATOM 2838 N N . ALA A 1 372 ? 17.578 24.828 17.953 1 97.5 372 ALA A N 1
ATOM 2839 C CA . ALA A 1 372 ? 16.906 24.828 19.25 1 97.5 372 ALA A CA 1
ATOM 2840 C C . ALA A 1 372 ? 15.453 24.375 19.109 1 97.5 372 ALA A C 1
ATOM 2842 O O . ALA A 1 372 ? 14.945 23.641 19.953 1 97.5 372 ALA A O 1
ATOM 2843 N N . ALA A 1 373 ? 14.781 24.828 18.094 1 97.69 373 ALA A N 1
ATOM 2844 C CA . ALA A 1 373 ? 13.398 24.438 17.828 1 97.69 373 ALA A CA 1
ATOM 2845 C C . ALA A 1 373 ? 13.305 22.938 17.531 1 97.69 373 ALA A C 1
ATOM 2847 O O . ALA A 1 373 ? 12.375 22.266 17.984 1 97.69 373 ALA A O 1
ATOM 2848 N N . LEU A 1 374 ? 14.227 22.359 16.781 1 97.19 374 LEU A N 1
ATOM 2849 C CA . LEU A 1 374 ? 14.242 20.922 16.5 1 97.19 374 LEU A CA 1
ATOM 2850 C C . LEU A 1 374 ? 14.422 20.125 17.781 1 97.19 374 LEU A C 1
ATOM 2852 O O . LEU A 1 374 ? 13.781 19.078 17.953 1 97.19 374 LEU A O 1
ATOM 2856 N N . LYS A 1 375 ? 15.273 20.625 18.641 1 97.75 375 LYS A N 1
ATOM 2857 C CA . LYS A 1 375 ? 15.484 19.953 19.922 1 97.75 375 LYS A CA 1
ATOM 2858 C C . LYS A 1 375 ? 14.203 19.938 20.75 1 97.75 375 LYS A C 1
ATOM 2860 O O . LYS A 1 375 ? 13.891 18.938 21.391 1 97.75 375 LYS A O 1
ATOM 2865 N N . ARG A 1 376 ? 13.562 21.031 20.719 1 97 376 ARG A N 1
ATOM 2866 C CA . ARG A 1 376 ? 12.289 21.109 21.438 1 97 376 ARG A CA 1
ATOM 2867 C C . ARG A 1 376 ? 11.273 20.141 20.844 1 97 376 ARG A C 1
ATOM 2869 O O . ARG A 1 376 ? 10.555 19.469 21.594 1 97 376 ARG A O 1
ATOM 2876 N N . ALA A 1 377 ? 11.148 20.078 19.531 1 97.06 377 ALA A N 1
ATOM 2877 C CA . ALA A 1 377 ? 10.258 19.141 18.875 1 97.06 377 ALA A CA 1
ATOM 2878 C C . ALA A 1 377 ? 10.555 17.703 19.297 1 97.06 377 ALA A C 1
ATOM 2880 O O . ALA A 1 377 ? 9.641 16.938 19.609 1 97.06 377 ALA A O 1
ATOM 2881 N N . ARG A 1 378 ? 11.875 17.344 19.344 1 96.31 378 ARG A N 1
ATOM 2882 C CA . ARG A 1 378 ? 12.289 16 19.719 1 96.31 378 ARG A CA 1
ATOM 2883 C C . ARG A 1 378 ? 11.852 15.68 21.156 1 96.31 378 ARG A C 1
ATOM 2885 O O . ARG A 1 378 ? 11.398 14.57 21.438 1 96.31 378 ARG A O 1
ATOM 2892 N N . LYS A 1 379 ? 12 16.641 22.031 1 95.31 379 LYS A N 1
ATOM 2893 C CA . LYS A 1 379 ? 11.625 16.438 23.422 1 95.31 379 LYS A CA 1
ATOM 2894 C C . LYS A 1 379 ? 10.125 16.172 23.547 1 95.31 379 LYS A C 1
ATOM 2896 O O . LYS A 1 379 ? 9.703 15.336 24.359 1 95.31 379 LYS A O 1
ATOM 2901 N N . LEU A 1 380 ? 9.344 16.812 22.766 1 94.19 380 LEU A N 1
ATOM 2902 C CA . LEU A 1 380 ? 7.887 16.75 22.859 1 94.19 380 LEU A CA 1
ATOM 2903 C C . LEU A 1 380 ? 7.363 15.469 22.203 1 94.19 380 LEU A C 1
ATOM 2905 O O . LEU A 1 380 ? 6.457 14.828 22.734 1 94.19 380 LEU A O 1
ATOM 2909 N N . ALA A 1 381 ? 7.895 15.117 21.062 1 93.69 381 ALA A N 1
ATOM 2910 C CA . ALA A 1 381 ? 7.473 13.93 20.328 1 93.69 381 ALA A CA 1
ATOM 2911 C C . ALA A 1 381 ? 8.625 13.359 19.5 1 93.69 381 ALA A C 1
ATOM 2913 O O . ALA A 1 381 ? 8.742 13.633 18.312 1 93.69 381 ALA A O 1
ATOM 2914 N N . PRO A 1 382 ? 9.43 12.547 20.078 1 91.38 382 PRO A N 1
ATOM 2915 C CA . PRO A 1 382 ? 10.656 12.055 19.438 1 91.38 382 PRO A CA 1
ATOM 2916 C C . PRO A 1 382 ? 10.383 11.281 18.156 1 91.38 382 PRO A C 1
ATOM 2918 O O . PRO A 1 382 ? 11.047 11.508 17.141 1 91.38 382 PRO A O 1
ATOM 2921 N N . ASN A 1 383 ? 9.391 10.414 18.172 1 86.62 383 ASN A N 1
ATOM 2922 C CA . ASN A 1 383 ? 9.125 9.609 16.984 1 86.62 383 ASN A CA 1
ATOM 2923 C C . ASN A 1 383 ? 8.617 10.461 15.82 1 86.62 383 ASN A C 1
ATOM 2925 O O . ASN A 1 383 ? 9.031 10.273 14.68 1 86.62 383 ASN A O 1
ATOM 2929 N N . HIS A 1 384 ? 7.73 11.375 16.141 1 89.75 384 HIS A N 1
ATOM 2930 C CA . HIS A 1 384 ? 7.223 12.266 15.102 1 89.75 384 HIS A CA 1
ATOM 2931 C C . HIS A 1 384 ? 8.344 13.102 14.492 1 89.75 384 HIS A C 1
ATOM 2933 O O . HIS A 1 384 ? 8.414 13.266 13.273 1 89.75 384 HIS A O 1
ATOM 2939 N N . THR A 1 385 ? 9.234 13.586 15.344 1 91.19 385 THR A N 1
ATOM 2940 C CA . THR A 1 385 ? 10.344 14.422 14.914 1 91.19 385 THR A CA 1
ATOM 2941 C C . THR A 1 385 ? 11.344 13.617 14.086 1 91.19 385 THR A C 1
ATOM 2943 O O . THR A 1 385 ? 11.75 14.055 13.008 1 91.19 385 THR A O 1
ATOM 2946 N N . ARG A 1 386 ? 11.609 12.484 14.555 1 86.62 386 ARG A N 1
ATOM 2947 C CA . ARG A 1 386 ? 12.617 11.648 13.906 1 86.62 386 ARG A CA 1
ATOM 2948 C C . ARG A 1 386 ? 12.227 11.328 12.469 1 86.62 386 ARG A C 1
ATOM 2950 O O . ARG A 1 386 ? 13.078 11.344 11.578 1 86.62 386 ARG A O 1
ATOM 2957 N N . PHE A 1 387 ? 10.992 11.125 12.266 1 80.38 387 PHE A N 1
ATOM 2958 C CA . PHE A 1 387 ? 10.562 10.594 10.977 1 80.38 387 PHE A CA 1
ATOM 2959 C C . PHE A 1 387 ? 9.992 11.695 10.102 1 80.38 387 PHE A C 1
ATOM 2961 O O . PHE A 1 387 ? 9.617 11.453 8.953 1 80.38 387 PHE A O 1
ATOM 2968 N N . HIS A 1 388 ? 9.961 12.844 10.57 1 86 388 HIS A N 1
ATOM 2969 C CA . HIS A 1 388 ? 9.383 13.938 9.797 1 86 388 HIS A CA 1
ATOM 2970 C C . HIS A 1 388 ? 10.352 14.414 8.711 1 86 388 HIS A C 1
ATOM 2972 O O . HIS A 1 388 ? 11.5 14.75 9 1 86 388 HIS A O 1
ATOM 2978 N N . PRO A 1 389 ? 9.906 14.492 7.504 1 77.19 389 PRO A N 1
ATOM 2979 C CA . PRO A 1 389 ? 10.797 14.867 6.406 1 77.19 389 PRO A CA 1
ATOM 2980 C C . PRO A 1 389 ? 11.414 16.25 6.59 1 77.19 389 PRO A C 1
ATOM 2982 O O . PRO A 1 389 ? 12.586 16.453 6.277 1 77.19 389 PRO A O 1
ATOM 2985 N N . SER A 1 390 ? 10.672 17.172 7.133 1 83.75 390 SER A N 1
ATOM 2986 C CA . SER A 1 390 ? 11.172 18.531 7.312 1 83.75 390 SER A CA 1
ATOM 2987 C C . SER A 1 390 ? 12.312 18.578 8.32 1 83.75 390 SER A C 1
ATOM 2989 O O . SER A 1 390 ? 13.203 19.438 8.219 1 83.75 390 SER A O 1
ATOM 2991 N N . VAL A 1 391 ? 12.242 17.688 9.289 1 89.06 391 VAL A N 1
ATOM 2992 C CA . VAL A 1 391 ? 13.305 17.625 10.281 1 89.06 391 VAL A CA 1
ATOM 2993 C C . VAL A 1 391 ? 14.602 17.172 9.625 1 89.06 391 VAL A C 1
ATOM 2995 O O . VAL A 1 391 ? 15.664 17.75 9.852 1 89.06 391 VAL A O 1
ATOM 2998 N N . ARG A 1 392 ? 14.492 16.172 8.867 1 80.31 392 ARG A N 1
ATOM 2999 C CA . ARG A 1 392 ? 15.664 15.664 8.141 1 80.31 392 ARG A CA 1
ATOM 3000 C C . ARG A 1 392 ? 16.266 16.75 7.25 1 80.31 392 ARG A C 1
ATOM 3002 O O . ARG A 1 392 ? 17.469 16.953 7.246 1 80.31 392 ARG A O 1
ATOM 3009 N N . GLU A 1 393 ? 15.406 17.438 6.602 1 77.38 393 GLU A N 1
ATOM 3010 C CA . GLU A 1 393 ? 15.852 18.484 5.684 1 77.38 393 GLU A CA 1
ATOM 3011 C C . GLU A 1 393 ? 16.516 19.641 6.438 1 77.38 393 GLU A C 1
ATOM 3013 O O . GLU A 1 393 ? 17.562 20.141 6.031 1 77.38 393 GLU A O 1
ATOM 3018 N N . THR A 1 394 ? 15.852 20.047 7.457 1 86.06 394 THR A N 1
ATOM 3019 C CA . THR A 1 394 ? 16.391 21.156 8.25 1 86.06 394 THR A CA 1
ATOM 3020 C C . THR A 1 394 ? 17.719 20.766 8.891 1 86.06 394 THR A C 1
ATOM 3022 O O . THR A 1 394 ? 18.672 21.547 8.898 1 86.06 394 THR A O 1
ATOM 3025 N N . SER A 1 395 ? 17.812 19.562 9.391 1 87.19 395 SER A N 1
ATOM 3026 C CA . SER A 1 395 ? 19.047 19.078 10.008 1 87.19 395 SER A CA 1
ATOM 3027 C C . SER A 1 395 ? 20.172 19 8.984 1 87.19 395 SER A C 1
ATOM 3029 O O . SER A 1 395 ? 21.312 19.375 9.281 1 87.19 395 SER A O 1
ATOM 3031 N N . ALA A 1 396 ? 19.812 18.484 7.875 1 78.88 396 ALA A N 1
ATOM 3032 C CA . ALA A 1 396 ? 20.812 18.391 6.812 1 78.88 396 ALA A CA 1
ATOM 3033 C C . ALA A 1 396 ? 21.328 19.766 6.414 1 78.88 396 ALA A C 1
ATOM 3035 O O . ALA A 1 396 ? 22.531 19.938 6.203 1 78.88 396 ALA A O 1
ATOM 3036 N N . ALA A 1 397 ? 20.422 20.688 6.277 1 79.5 397 ALA A N 1
ATOM 3037 C CA . ALA A 1 397 ? 20.797 22.062 5.918 1 79.5 397 ALA A CA 1
ATOM 3038 C C . ALA A 1 397 ? 21.719 22.672 6.969 1 79.5 397 ALA A C 1
ATOM 3040 O O . ALA A 1 397 ? 22.734 23.297 6.633 1 79.5 397 ALA A O 1
ATOM 3041 N N . LEU A 1 398 ? 21.438 22.453 8.195 1 86.31 398 LEU A N 1
ATOM 3042 C CA . LEU A 1 398 ? 22.25 23 9.289 1 86.31 398 LEU A CA 1
ATOM 3043 C C . LEU A 1 398 ? 23.641 22.391 9.273 1 86.31 398 LEU A C 1
ATOM 3045 O O . LEU A 1 398 ? 24.641 23.094 9.492 1 86.31 398 LEU A O 1
ATOM 3049 N N . LEU A 1 399 ? 23.703 21.141 9 1 83.12 399 LEU A N 1
ATOM 3050 C CA . LEU A 1 399 ? 24.984 20.453 8.969 1 83.12 399 LEU A CA 1
ATOM 3051 C C . LEU A 1 399 ? 25.828 20.922 7.797 1 83.12 399 LEU A C 1
ATOM 3053 O O . LEU A 1 399 ? 27.062 21.016 7.914 1 83.12 399 LEU A O 1
ATOM 3057 N N . ARG A 1 400 ? 25.234 21.203 6.777 1 77 400 ARG A N 1
ATOM 3058 C CA . ARG A 1 400 ? 25.953 21.625 5.578 1 77 400 ARG A CA 1
ATOM 3059 C C . ARG A 1 400 ? 26.422 23.078 5.695 1 77 400 ARG A C 1
ATOM 3061 O O . ARG A 1 400 ? 27.453 23.453 5.121 1 77 400 ARG A O 1
ATOM 3068 N N . MET A 1 401 ? 25.703 23.891 6.34 1 78.38 401 MET A N 1
ATOM 3069 C CA . MET A 1 401 ? 25.969 25.312 6.43 1 78.38 401 MET A CA 1
ATOM 3070 C C . MET A 1 401 ? 27.125 25.594 7.395 1 78.38 401 MET A C 1
ATOM 3072 O O . MET A 1 401 ? 27.75 26.656 7.34 1 78.38 401 MET A O 1
ATOM 3076 N N . ASP A 1 402 ? 27.328 24.594 8.211 1 77 402 ASP A N 1
ATOM 3077 C CA . ASP A 1 402 ? 28.391 24.766 9.195 1 77 402 ASP A CA 1
ATOM 3078 C C . ASP A 1 402 ? 29.641 23.969 8.812 1 77 402 ASP A C 1
ATOM 3080 O O . ASP A 1 402 ? 29.562 22.75 8.641 1 77 402 ASP A O 1
ATOM 3084 N N . ALA A 1 403 ? 30.703 24.594 8.586 1 75.94 403 ALA A N 1
ATOM 3085 C CA . ALA A 1 403 ? 31.953 23.938 8.258 1 75.94 403 ALA A CA 1
ATOM 3086 C C . ALA A 1 403 ? 32.406 22.984 9.367 1 75.94 403 ALA A C 1
ATOM 3088 O O . ALA A 1 403 ? 33 21.953 9.102 1 75.94 403 ALA A O 1
ATOM 3089 N N . SER A 1 404 ? 32.094 23.328 10.578 1 86.31 404 SER A N 1
ATOM 3090 C CA . SER A 1 404 ? 32.375 22.516 11.758 1 86.31 404 SER A CA 1
ATOM 3091 C C . SER A 1 404 ? 31.156 22.438 12.672 1 86.31 404 SER A C 1
ATOM 3093 O O . SER A 1 404 ? 31.125 23.094 13.719 1 86.31 404 SER A O 1
ATOM 3095 N N . PRO A 1 405 ? 30.25 21.672 12.328 1 87.81 405 PRO A N 1
ATOM 3096 C CA . PRO A 1 405 ? 29.016 21.578 13.125 1 87.81 405 PRO A CA 1
ATOM 3097 C C . PRO A 1 405 ? 29.266 21.031 14.531 1 87.81 405 PRO A C 1
ATOM 3099 O O . PRO A 1 405 ? 30.094 20.156 14.719 1 87.81 405 PRO A O 1
ATOM 3102 N N . PRO A 1 406 ? 28.641 21.641 15.5 1 91.5 406 PRO A N 1
ATOM 3103 C CA . PRO A 1 406 ? 28.75 21.094 16.859 1 91.5 406 PRO A CA 1
ATOM 3104 C C . PRO A 1 406 ? 28.375 19.625 16.938 1 91.5 406 PRO A C 1
ATOM 3106 O O . PRO A 1 406 ? 27.516 19.156 16.172 1 91.5 406 PRO A O 1
ATOM 3109 N N . ASN A 1 407 ? 28.938 18.938 17.859 1 92.5 407 ASN A N 1
ATOM 3110 C CA . ASN A 1 407 ? 28.719 17.516 18.047 1 92.5 407 ASN A CA 1
ATOM 3111 C C . ASN A 1 407 ? 27.234 17.188 18.266 1 92.5 407 ASN A C 1
ATOM 3113 O O . ASN A 1 407 ? 26.75 16.156 17.812 1 92.5 407 ASN A O 1
ATOM 3117 N N . GLU A 1 408 ? 26.594 18.109 18.953 1 94.06 408 GLU A N 1
ATOM 3118 C CA . GLU A 1 408 ? 25.188 17.875 19.25 1 94.06 408 GLU A CA 1
ATOM 3119 C C . GLU A 1 408 ? 24.359 17.859 17.969 1 94.06 408 GLU A C 1
ATOM 3121 O O . GLU A 1 408 ? 23.422 17.062 17.844 1 94.06 408 GLU A O 1
ATOM 3126 N N . LEU A 1 409 ? 24.641 18.703 17.109 1 93.5 409 LEU A N 1
ATOM 3127 C CA . LEU A 1 409 ? 23.922 18.766 15.828 1 93.5 409 LEU A CA 1
ATOM 3128 C C . LEU A 1 409 ? 24.219 17.516 14.992 1 93.5 409 LEU A C 1
ATOM 3130 O O . LEU A 1 409 ? 23.328 16.969 14.344 1 93.5 409 LEU A O 1
ATOM 3134 N N . VAL A 1 410 ? 25.438 17.047 15.023 1 90.81 410 VAL A N 1
ATOM 3135 C CA . VAL A 1 410 ? 25.844 15.859 14.289 1 90.81 410 VAL A CA 1
ATOM 3136 C C . VAL A 1 410 ? 25.078 14.641 14.82 1 90.81 410 VAL A C 1
ATOM 3138 O O . VAL A 1 410 ? 24.547 13.844 14.039 1 90.81 410 VAL A O 1
ATOM 3141 N N . ARG A 1 411 ? 25 14.609 16.094 1 91.19 411 ARG A N 1
ATOM 3142 C CA . ARG A 1 411 ? 24.281 13.508 16.719 1 91.19 411 ARG A CA 1
ATOM 3143 C C . ARG A 1 411 ? 22.797 13.562 16.391 1 91.19 411 ARG A C 1
ATOM 3145 O O . ARG A 1 411 ? 22.172 12.523 16.156 1 91.19 411 ARG A O 1
ATOM 3152 N N . PHE A 1 412 ? 22.312 14.742 16.406 1 93.12 412 PHE A N 1
ATOM 3153 C CA . PHE A 1 412 ? 20.906 14.93 16.078 1 93.12 412 PHE A CA 1
ATOM 3154 C C . PHE A 1 412 ? 20.625 14.508 14.641 1 93.12 412 PHE A C 1
ATOM 3156 O O . PHE A 1 412 ? 19.641 13.812 14.375 1 93.12 412 PHE A O 1
ATOM 3163 N N . GLY A 1 413 ? 21.438 14.93 13.75 1 87.19 413 GLY A N 1
ATOM 3164 C CA . GLY A 1 413 ? 21.297 14.539 12.352 1 87.19 413 GLY A CA 1
ATOM 3165 C C . GLY A 1 413 ? 21.344 13.031 12.148 1 87.19 413 GLY A C 1
ATOM 3166 O O . GLY A 1 413 ? 20.516 12.469 11.445 1 87.19 413 GLY A O 1
ATOM 3167 N N . SER A 1 414 ? 22.281 12.414 12.812 1 83.19 414 SER A N 1
ATOM 3168 C CA . SER A 1 414 ? 22.391 10.961 12.742 1 83.19 414 SER A CA 1
ATOM 3169 C C . SER A 1 414 ? 21.141 10.273 13.273 1 83.19 414 SER A C 1
ATOM 3171 O O . SER A 1 414 ? 20.641 9.328 12.664 1 83.19 414 SER A O 1
ATOM 3173 N N . TRP A 1 415 ? 20.672 10.859 14.336 1 85.75 415 TRP A N 1
ATOM 3174 C CA . TRP A 1 415 ? 19.453 10.352 14.938 1 85.75 415 TRP A CA 1
ATOM 3175 C C . TRP A 1 415 ? 18.266 10.5 13.992 1 85.75 415 TRP A C 1
ATOM 3177 O O . TRP A 1 415 ? 17.438 9.609 13.883 1 85.75 415 TRP A O 1
ATOM 3187 N N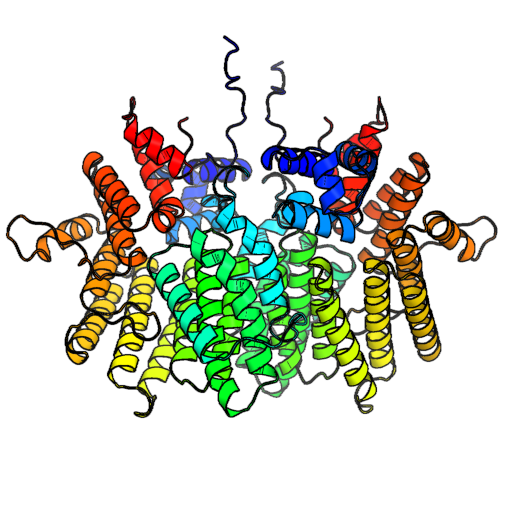 . ALA A 1 416 ? 18.281 11.547 13.273 1 84.94 416 ALA A N 1
ATOM 3188 C CA . ALA A 1 416 ? 17.172 11.828 12.352 1 84.94 416 ALA A CA 1
ATOM 3189 C C . ALA A 1 416 ? 17.391 11.125 11.016 1 84.94 416 ALA A C 1
ATOM 3191 O O . ALA A 1 416 ? 16.562 11.227 10.109 1 84.94 416 ALA A O 1
ATOM 3192 N N . GLY A 1 417 ? 18.5 10.422 10.906 1 75.06 417 GLY A N 1
ATOM 3193 C CA . GLY A 1 417 ? 18.766 9.648 9.703 1 75.06 417 GLY A CA 1
ATOM 3194 C C . GLY A 1 417 ? 19.531 10.422 8.648 1 75.06 417 GLY A C 1
ATOM 3195 O O . GLY A 1 417 ? 19.453 10.109 7.457 1 75.06 417 GLY A O 1
ATOM 3196 N N . VAL A 1 418 ? 20.172 11.484 9.109 1 74.25 418 VAL A N 1
ATOM 3197 C CA . VAL A 1 418 ? 20.969 12.297 8.195 1 74.25 418 VAL A CA 1
ATOM 3198 C C . VAL A 1 418 ? 22.453 12.023 8.414 1 74.25 418 VAL A C 1
ATOM 3200 O O . VAL A 1 418 ? 22.906 11.898 9.555 1 74.25 418 VAL A O 1
ATOM 3203 N N . GLY A 1 419 ? 23.125 11.219 7.48 1 59.56 419 GLY A N 1
ATOM 3204 C CA . GLY A 1 419 ? 24.547 10.914 7.645 1 59.56 419 GLY A CA 1
ATOM 3205 C C . GLY A 1 419 ? 25.438 12.133 7.523 1 59.56 419 GLY A C 1
ATOM 3206 O O . GLY A 1 419 ? 25.094 13.094 6.832 1 59.56 419 GLY A O 1
ATOM 3207 N N . ALA A 1 420 ? 26.312 12.398 8.531 1 49.34 420 ALA A N 1
ATOM 3208 C CA . ALA A 1 420 ? 27.375 13.391 8.383 1 49.34 420 ALA A CA 1
ATOM 3209 C C . ALA A 1 420 ? 28.266 13.07 7.184 1 49.34 420 ALA A C 1
ATOM 3211 O O . ALA A 1 420 ? 28.578 11.906 6.926 1 49.34 420 ALA A O 1
ATOM 3212 N N . THR A 1 421 ? 28.125 13.727 5.938 1 41.69 421 THR A N 1
ATOM 3213 C CA . THR A 1 421 ? 29.172 13.617 4.93 1 41.69 421 THR A CA 1
ATOM 3214 C C . THR A 1 421 ? 30.531 13.914 5.539 1 41.69 421 THR A C 1
ATOM 3216 O O . THR A 1 421 ? 30.641 14.695 6.488 1 41.69 421 THR A O 1
ATOM 3219 N N . MET B 1 1 ? 43.25 5.375 -19.094 1 21.14 1 MET B N 1
ATOM 3220 C CA . MET B 1 1 ? 42.5 4.125 -19.031 1 21.14 1 MET B CA 1
ATOM 3221 C C . MET B 1 1 ? 41.906 3.922 -17.641 1 21.14 1 MET B C 1
ATOM 3223 O O . MET B 1 1 ? 42.562 3.402 -16.734 1 21.14 1 MET B O 1
ATOM 3227 N N . LEU B 1 2 ? 41.219 4.875 -17.062 1 23.72 2 LEU B N 1
ATOM 3228 C CA . LEU B 1 2 ? 40.781 5.113 -15.688 1 23.72 2 LEU B CA 1
ATOM 3229 C C . LEU B 1 2 ? 39.906 3.982 -15.188 1 23.72 2 LEU B C 1
ATOM 3231 O O . LEU B 1 2 ? 38.969 3.559 -15.891 1 23.72 2 LEU B O 1
ATOM 3235 N N . ASP B 1 3 ? 40.438 3.074 -14.328 1 24.97 3 ASP B N 1
ATOM 3236 C CA . ASP B 1 3 ? 39.938 1.899 -13.633 1 24.97 3 ASP B CA 1
ATOM 3237 C C . ASP B 1 3 ? 38.531 2.168 -13.062 1 24.97 3 ASP B C 1
ATOM 3239 O O . ASP B 1 3 ? 38.312 3.199 -12.422 1 24.97 3 ASP B O 1
ATOM 3243 N N . HIS B 1 4 ? 37.562 1.733 -13.773 1 29.7 4 HIS B N 1
ATOM 3244 C CA . HIS B 1 4 ? 36.156 1.662 -13.336 1 29.7 4 HIS B CA 1
ATOM 3245 C C . HIS B 1 4 ? 36.062 1.219 -11.875 1 29.7 4 HIS B C 1
ATOM 3247 O O . HIS B 1 4 ? 36.531 0.135 -11.523 1 29.7 4 HIS B O 1
ATOM 3253 N N . ASP B 1 5 ? 36.281 2.133 -10.953 1 29.55 5 ASP B N 1
ATOM 3254 C CA . ASP B 1 5 ? 36.344 2.061 -9.5 1 29.55 5 ASP B CA 1
ATOM 3255 C C . ASP B 1 5 ? 35.281 1.107 -8.953 1 29.55 5 ASP B C 1
ATOM 3257 O O . ASP B 1 5 ? 34.094 1.292 -9.195 1 29.55 5 ASP B O 1
ATOM 3261 N N . GLU B 1 6 ? 35.562 -0.193 -8.758 1 32.19 6 GLU B N 1
ATOM 3262 C CA . GLU B 1 6 ? 35.094 -1.391 -8.07 1 32.19 6 GLU B CA 1
ATOM 3263 C C . GLU B 1 6 ? 34.406 -1.036 -6.762 1 32.19 6 GLU B C 1
ATOM 3265 O O . GLU B 1 6 ? 33.969 -1.923 -6.02 1 32.19 6 GLU B O 1
ATOM 3270 N N . THR B 1 7 ? 34.562 0.107 -6.297 1 31.08 7 THR B N 1
ATOM 3271 C CA . THR B 1 7 ? 34.219 0.483 -4.934 1 31.08 7 THR B CA 1
ATOM 3272 C C . THR B 1 7 ? 32.719 0.728 -4.816 1 31.08 7 THR B C 1
ATOM 3274 O O . THR B 1 7 ? 32.25 1.404 -3.891 1 31.08 7 THR B O 1
ATOM 3277 N N . SER B 1 8 ? 32 0.378 -5.871 1 32.84 8 SER B N 1
ATOM 3278 C CA . SER B 1 8 ? 30.594 0.725 -5.691 1 32.84 8 SER B CA 1
ATOM 3279 C C . SER B 1 8 ? 29.922 -0.197 -4.68 1 32.84 8 SER B C 1
ATOM 3281 O O . SER B 1 8 ? 30.062 -1.419 -4.75 1 32.84 8 SER B O 1
ATOM 3283 N N . PRO B 1 9 ? 29.672 0.176 -3.393 1 34.81 9 PRO B N 1
ATOM 3284 C CA . PRO B 1 9 ? 28.969 -0.693 -2.445 1 34.81 9 PRO B CA 1
ATOM 3285 C C . PRO B 1 9 ? 27.938 -1.585 -3.123 1 34.81 9 PRO B C 1
ATOM 3287 O O . PRO B 1 9 ? 27.391 -1.222 -4.172 1 34.81 9 PRO B O 1
ATOM 3290 N N . PRO B 1 10 ? 28.094 -2.939 -2.963 1 39.94 10 PRO B N 1
ATOM 3291 C CA . PRO B 1 10 ? 27.078 -3.754 -3.639 1 39.94 10 PRO B CA 1
ATOM 3292 C C . PRO B 1 10 ? 25.672 -3.166 -3.516 1 39.94 10 PRO B C 1
ATOM 3294 O O . PRO B 1 10 ? 25.234 -2.83 -2.412 1 39.94 10 PRO B O 1
ATOM 3297 N N . SER B 1 11 ? 25.219 -2.479 -4.418 1 46.19 11 SER B N 1
ATOM 3298 C CA . SER B 1 11 ? 23.875 -1.913 -4.508 1 46.19 11 SER B CA 1
ATOM 3299 C C . SER B 1 11 ? 22.828 -2.865 -3.934 1 46.19 11 SER B C 1
ATOM 3301 O O . SER B 1 11 ? 22.891 -4.074 -4.172 1 46.19 11 SER B O 1
ATOM 3303 N N . ARG B 1 12 ? 22.188 -2.598 -2.668 1 47.94 12 ARG B N 1
ATOM 3304 C CA . ARG B 1 12 ? 21.109 -3.35 -2.047 1 47.94 12 ARG B CA 1
ATOM 3305 C C . ARG B 1 12 ? 20.359 -4.195 -3.078 1 47.94 12 ARG B C 1
ATOM 3307 O O . ARG B 1 12 ? 19.797 -5.238 -2.744 1 47.94 12 ARG B O 1
ATOM 3314 N N . HIS B 1 13 ? 20.516 -3.834 -4.293 1 52.72 13 HIS B N 1
ATOM 3315 C CA . HIS B 1 13 ? 19.781 -4.516 -5.352 1 52.72 13 HIS B CA 1
ATOM 3316 C C . HIS B 1 13 ? 20.5 -5.797 -5.777 1 52.72 13 HIS B C 1
ATOM 3318 O O . HIS B 1 13 ? 19.922 -6.629 -6.477 1 52.72 13 HIS B O 1
ATOM 3324 N N . ARG B 1 14 ? 21.719 -6.105 -5.039 1 59.75 14 ARG B N 1
ATOM 3325 C CA . ARG B 1 14 ? 22.453 -7.266 -5.531 1 59.75 14 ARG B CA 1
ATOM 3326 C C . ARG B 1 14 ? 22.438 -8.398 -4.516 1 59.75 14 ARG B C 1
ATOM 3328 O O . ARG B 1 14 ? 22.875 -9.508 -4.805 1 59.75 14 ARG B O 1
ATOM 3335 N N . LEU B 1 15 ? 21.656 -8.117 -3.473 1 68.94 15 LEU B N 1
ATOM 3336 C CA . LEU B 1 15 ? 21.609 -9.141 -2.434 1 68.94 15 LEU B CA 1
ATOM 3337 C C . LEU B 1 15 ? 20.562 -10.195 -2.752 1 68.94 15 LEU B C 1
ATOM 3339 O O . LEU B 1 15 ? 19.469 -9.875 -3.227 1 68.94 15 LEU B O 1
ATOM 3343 N N . THR B 1 16 ? 20.938 -11.484 -2.6 1 73.88 16 THR B N 1
ATOM 3344 C CA . THR B 1 16 ? 20 -12.602 -2.744 1 73.88 16 THR B CA 1
ATOM 3345 C C . THR B 1 16 ? 19.172 -12.773 -1.479 1 73.88 16 THR B C 1
ATOM 3347 O O . THR B 1 16 ? 19.422 -12.117 -0.468 1 73.88 16 THR B O 1
ATOM 3350 N N . THR B 1 17 ? 18.141 -13.578 -1.532 1 79.25 17 THR B N 1
ATOM 3351 C CA . THR B 1 17 ? 17.359 -13.93 -0.354 1 79.25 17 THR B CA 1
ATOM 3352 C C . THR B 1 17 ? 18.25 -14.516 0.736 1 79.25 17 THR B C 1
ATOM 3354 O O . THR B 1 17 ? 18.062 -14.211 1.918 1 79.25 17 THR B O 1
ATOM 3357 N N . GLY B 1 18 ? 19.172 -15.32 0.293 1 81.5 18 GLY B N 1
ATOM 3358 C CA . GLY B 1 18 ? 20.109 -15.891 1.248 1 81.5 18 GLY B CA 1
ATOM 3359 C C . GLY B 1 18 ? 20.969 -14.852 1.946 1 81.5 18 GLY B C 1
ATOM 3360 O O . GLY B 1 18 ? 21.172 -14.922 3.16 1 81.5 18 GLY B O 1
ATOM 3361 N N . ASP B 1 19 ? 21.5 -13.883 1.197 1 79.38 19 ASP B N 1
ATOM 3362 C CA . ASP B 1 19 ? 22.266 -12.789 1.781 1 79.38 19 ASP B CA 1
ATOM 3363 C C . ASP B 1 19 ? 21.422 -12.008 2.793 1 79.38 19 ASP B C 1
ATOM 3365 O O . ASP B 1 19 ? 21.891 -11.703 3.893 1 79.38 19 ASP B O 1
ATOM 3369 N N . ARG B 1 20 ? 20.281 -11.781 2.344 1 80.56 20 ARG B N 1
ATOM 3370 C CA . ARG B 1 20 ? 19.375 -11.008 3.193 1 80.56 20 ARG B CA 1
ATOM 3371 C C . ARG B 1 20 ? 19.031 -11.773 4.465 1 80.56 20 ARG B C 1
ATOM 3373 O O . ARG B 1 20 ? 18.906 -11.188 5.539 1 80.56 20 ARG B O 1
ATOM 3380 N N . LEU B 1 21 ? 18.844 -13.055 4.301 1 86.81 21 LEU B N 1
ATOM 3381 C CA . LEU B 1 21 ? 18.594 -13.914 5.449 1 86.81 21 LEU B CA 1
ATOM 3382 C C . LEU B 1 21 ? 19.75 -13.875 6.434 1 86.81 21 LEU B C 1
ATOM 3384 O O . LEU B 1 21 ? 19.547 -13.727 7.641 1 86.81 21 LEU B O 1
ATOM 3388 N N . ARG B 1 22 ? 20.938 -13.922 5.926 1 87.12 22 ARG B N 1
ATOM 3389 C CA . ARG B 1 22 ? 22.141 -13.898 6.762 1 87.12 22 ARG B CA 1
ATOM 3390 C C . ARG B 1 22 ? 22.25 -12.57 7.508 1 87.12 22 ARG B C 1
ATOM 3392 O O . ARG B 1 22 ? 22.5 -12.555 8.719 1 87.12 22 ARG B O 1
ATOM 3399 N N . ILE B 1 23 ? 22.078 -11.57 6.785 1 81.44 23 ILE B N 1
ATOM 3400 C CA . ILE B 1 23 ? 22.188 -10.227 7.344 1 81.44 23 ILE B CA 1
ATOM 3401 C C . ILE B 1 23 ? 21.141 -10.039 8.445 1 81.44 23 ILE B C 1
ATOM 3403 O O . ILE B 1 23 ? 21.453 -9.562 9.531 1 81.44 23 ILE B O 1
ATOM 3407 N N . ALA B 1 24 ? 19.953 -10.445 8.164 1 83.19 24 ALA B N 1
ATOM 3408 C CA . ALA B 1 24 ? 18.844 -10.297 9.117 1 83.19 24 ALA B CA 1
ATOM 3409 C C . ALA B 1 24 ? 19.078 -11.148 10.359 1 83.19 24 ALA B C 1
ATOM 3411 O O . ALA B 1 24 ? 18.844 -10.711 11.484 1 83.19 24 ALA B O 1
ATOM 3412 N N . ARG B 1 25 ? 19.453 -12.391 10.109 1 89.56 25 ARG B N 1
ATOM 3413 C CA . ARG B 1 25 ? 19.734 -13.289 11.227 1 89.56 25 ARG B CA 1
ATOM 3414 C C . ARG B 1 25 ? 20.797 -12.703 12.141 1 89.56 25 ARG B C 1
ATOM 3416 O O . ARG B 1 25 ? 20.625 -12.68 13.367 1 89.56 25 ARG B O 1
ATOM 3423 N N . ARG B 1 26 ? 21.859 -12.18 11.555 1 87.06 26 ARG B N 1
ATOM 3424 C CA . ARG B 1 26 ? 22.969 -11.609 12.32 1 87.06 26 ARG B CA 1
ATOM 3425 C C . ARG B 1 26 ? 22.531 -10.344 13.047 1 87.06 26 ARG B C 1
ATOM 3427 O O . ARG B 1 26 ? 22.938 -10.109 14.188 1 87.06 26 ARG B O 1
ATOM 3434 N N . ALA B 1 27 ? 21.766 -9.625 12.438 1 79.25 27 ALA B N 1
ATOM 3435 C CA . ALA B 1 27 ? 21.266 -8.391 13.039 1 79.25 27 ALA B CA 1
ATOM 3436 C C . ALA B 1 27 ? 20.453 -8.688 14.289 1 79.25 27 ALA B C 1
ATOM 3438 O O . ALA B 1 27 ? 20.406 -7.875 15.219 1 79.25 27 ALA B O 1
ATOM 3439 N N . ARG B 1 28 ? 19.828 -9.875 14.32 1 83.75 28 ARG B N 1
ATOM 3440 C CA . ARG B 1 28 ? 19.016 -10.273 15.469 1 83.75 28 ARG B CA 1
ATOM 3441 C C . ARG B 1 28 ? 19.844 -11.039 16.484 1 83.75 28 ARG B C 1
ATOM 3443 O O . ARG B 1 28 ? 19.297 -11.539 17.484 1 83.75 28 ARG B O 1
ATOM 3450 N N . GLY B 1 29 ? 21.094 -11.234 16.094 1 87.06 29 GLY B N 1
ATOM 3451 C CA . GLY B 1 29 ? 21.984 -11.93 17 1 87.06 29 GLY B CA 1
ATOM 3452 C C . GLY B 1 29 ? 21.719 -13.422 17.094 1 87.06 29 GLY B C 1
ATOM 3453 O O . GLY B 1 29 ? 22.031 -14.055 18.094 1 87.06 29 GLY B O 1
ATOM 3454 N N . LEU B 1 30 ? 21.125 -13.953 16.141 1 92.19 30 LEU B N 1
ATOM 3455 C CA . LEU B 1 30 ? 20.797 -15.375 16.141 1 92.19 30 LEU B CA 1
ATOM 3456 C C . LEU B 1 30 ? 21.859 -16.188 15.414 1 92.19 30 LEU B C 1
ATOM 3458 O O . LEU B 1 30 ? 22.375 -15.766 14.383 1 92.19 30 LEU B O 1
ATOM 3462 N N . SER B 1 31 ? 22.188 -17.266 15.969 1 94.56 31 SER B N 1
ATOM 3463 C CA . SER B 1 31 ? 22.969 -18.266 15.234 1 94.56 31 SER B CA 1
ATOM 3464 C C . SER B 1 31 ? 22.094 -19 14.227 1 94.56 31 SER B C 1
ATOM 3466 O O . SER B 1 31 ? 20.859 -18.906 14.273 1 94.56 31 SER B O 1
ATOM 3468 N N . ALA B 1 32 ? 22.781 -19.703 13.336 1 93.12 32 ALA B N 1
ATOM 3469 C CA . ALA B 1 32 ? 22.016 -20.516 12.391 1 93.12 32 ALA B CA 1
ATOM 3470 C C . ALA B 1 32 ? 21.188 -21.578 13.117 1 93.12 32 ALA B C 1
ATOM 3472 O O . ALA B 1 32 ? 20.062 -21.859 12.727 1 93.12 32 ALA B O 1
ATOM 3473 N N . ALA B 1 33 ? 21.719 -22.078 14.164 1 94.62 33 ALA B N 1
ATOM 3474 C CA . ALA B 1 33 ? 21.047 -23.109 14.953 1 94.62 33 ALA B CA 1
ATOM 3475 C C . ALA B 1 33 ? 19.812 -22.531 15.656 1 94.62 33 ALA B C 1
ATOM 3477 O O . ALA B 1 33 ? 18.766 -23.188 15.719 1 94.62 33 ALA B O 1
ATOM 3478 N N . GLN B 1 34 ? 19.984 -21.391 16.156 1 94.75 34 GLN B N 1
ATOM 3479 C CA . GLN B 1 34 ? 18.875 -20.75 16.859 1 94.75 34 GLN B CA 1
ATOM 3480 C C . GLN B 1 34 ? 17.734 -20.422 15.898 1 94.75 34 GLN B C 1
ATOM 3482 O O . GLN B 1 34 ? 16.562 -20.609 16.234 1 94.75 34 GLN B O 1
ATOM 3487 N N . LEU B 1 35 ? 18.062 -19.906 14.758 1 94.5 35 LEU B N 1
ATOM 3488 C CA . LEU B 1 35 ? 17.031 -19.609 13.766 1 94.5 35 LEU B CA 1
ATOM 3489 C C . LEU B 1 35 ? 16.344 -20.891 13.297 1 94.5 35 LEU B C 1
ATOM 3491 O O . LEU B 1 35 ? 15.117 -20.922 13.141 1 94.5 35 LEU B O 1
ATOM 3495 N N . ALA B 1 36 ? 17.125 -21.906 13.094 1 94.12 36 ALA B N 1
ATOM 3496 C CA . ALA B 1 36 ? 16.609 -23.203 12.656 1 94.12 36 ALA B CA 1
ATOM 3497 C C . ALA B 1 36 ? 15.57 -23.734 13.641 1 94.12 36 ALA B C 1
ATOM 3499 O O . ALA B 1 36 ? 14.531 -24.266 13.234 1 94.12 36 ALA B O 1
ATOM 3500 N N . GLN B 1 37 ? 15.812 -23.594 14.828 1 91.94 37 GLN B N 1
ATOM 3501 C CA . GLN B 1 37 ? 14.898 -24.047 15.875 1 91.94 37 GLN B CA 1
ATOM 3502 C C . GLN B 1 37 ? 13.586 -23.281 15.828 1 91.94 37 GLN B C 1
ATOM 3504 O O . GLN B 1 37 ? 12.508 -23.875 15.984 1 91.94 37 GLN B O 1
ATOM 3509 N N . LYS B 1 38 ? 13.664 -22.031 15.516 1 90.88 38 LYS B N 1
ATOM 3510 C CA . LYS B 1 38 ? 12.477 -21.172 15.508 1 90.88 38 LYS B CA 1
ATOM 3511 C C . LYS B 1 38 ? 11.531 -21.562 14.375 1 90.88 38 LYS B C 1
ATOM 3513 O O . LYS B 1 38 ? 10.32 -21.344 14.469 1 90.88 38 LYS B O 1
ATOM 3518 N N . VAL B 1 39 ? 12.156 -22.094 13.305 1 90.12 39 VAL B N 1
ATOM 3519 C CA . VAL B 1 39 ? 11.305 -22.359 12.141 1 90.12 39 VAL B CA 1
ATOM 3520 C C . VAL B 1 39 ? 11.25 -23.859 11.867 1 90.12 39 VAL B C 1
ATOM 3522 O O . VAL B 1 39 ? 10.742 -24.281 10.828 1 90.12 39 VAL B O 1
ATOM 3525 N N . ALA B 1 40 ? 11.82 -24.656 12.742 1 88.44 40 ALA B N 1
ATOM 3526 C CA . ALA B 1 40 ? 11.727 -26.125 12.75 1 88.44 40 ALA B CA 1
ATOM 3527 C C . ALA B 1 40 ? 12.367 -26.719 11.508 1 88.44 40 ALA B C 1
ATOM 3529 O O . ALA B 1 40 ? 11.758 -27.531 10.812 1 88.44 40 ALA B O 1
ATOM 3530 N N . ILE B 1 41 ? 13.547 -26.234 11.195 1 88.75 41 ILE B N 1
ATOM 3531 C CA . ILE B 1 41 ? 14.383 -26.844 10.164 1 88.75 41 ILE B CA 1
ATOM 3532 C C . ILE B 1 41 ? 15.781 -27.109 10.711 1 88.75 41 ILE B C 1
ATOM 3534 O O . ILE B 1 41 ? 16.062 -26.812 11.875 1 88.75 41 ILE B O 1
ATOM 3538 N N . SER B 1 42 ? 16.578 -27.703 9.969 1 90.62 42 SER B N 1
ATOM 3539 C CA . SER B 1 42 ? 17.938 -28.031 10.43 1 90.62 42 SER B CA 1
ATOM 3540 C C . SER B 1 42 ? 18.875 -26.844 10.25 1 90.62 42 SER B C 1
ATOM 3542 O O . SER B 1 42 ? 18.688 -26.031 9.344 1 90.62 42 SER B O 1
ATOM 3544 N N . PRO B 1 43 ? 19.828 -26.75 11.172 1 92.5 43 PRO B N 1
ATOM 3545 C CA . PRO B 1 43 ? 20.844 -25.703 11 1 92.5 43 PRO B CA 1
ATOM 3546 C C . PRO B 1 43 ? 21.562 -25.781 9.656 1 92.5 43 PRO B C 1
ATOM 3548 O O . PRO B 1 43 ? 21.859 -24.766 9.047 1 92.5 43 PRO B O 1
ATOM 3551 N N . SER B 1 44 ? 21.75 -26.984 9.242 1 90.62 44 SER B N 1
ATOM 3552 C CA . SER B 1 44 ? 22.391 -27.172 7.949 1 90.62 44 SER B CA 1
ATOM 3553 C C . SER B 1 44 ? 21.562 -26.594 6.816 1 90.62 44 SER B C 1
ATOM 3555 O O . SER B 1 44 ? 22.094 -26.062 5.848 1 90.62 44 SER B O 1
ATOM 3557 N N . TYR B 1 45 ? 20.281 -26.703 6.969 1 88.19 45 TYR B N 1
ATOM 3558 C CA . TYR B 1 45 ? 19.375 -26.156 5.957 1 88.19 45 TYR B CA 1
ATOM 3559 C C . TYR B 1 45 ? 19.438 -24.641 5.938 1 88.19 45 TYR B C 1
ATOM 3561 O O . TYR B 1 45 ? 19.438 -24.016 4.867 1 88.19 45 TYR B O 1
ATOM 3569 N N . VAL B 1 46 ? 19.547 -24.047 7.082 1 91.94 46 VAL B N 1
ATOM 3570 C CA . VAL B 1 46 ? 19.688 -22.609 7.16 1 91.94 46 VAL B CA 1
ATOM 3571 C C . VAL B 1 46 ? 20.953 -22.172 6.438 1 91.94 46 VAL B C 1
ATOM 3573 O O . VAL B 1 46 ? 20.953 -21.188 5.691 1 91.94 46 VAL B O 1
ATOM 3576 N N . GLN B 1 47 ? 22 -22.891 6.633 1 88.44 47 GLN B N 1
ATOM 3577 C CA . GLN B 1 47 ? 23.266 -22.578 5.988 1 88.44 47 GLN B CA 1
ATOM 3578 C C . GLN B 1 47 ? 23.156 -22.672 4.469 1 88.44 47 GLN B C 1
ATOM 3580 O O . GLN B 1 47 ? 23.719 -21.844 3.744 1 88.44 47 GLN B O 1
ATOM 3585 N N . LYS B 1 48 ? 22.422 -23.656 4.078 1 81.12 48 LYS B N 1
ATOM 3586 C CA . LYS B 1 48 ? 22.234 -23.844 2.643 1 81.12 48 LYS B CA 1
ATOM 3587 C C . LYS B 1 48 ? 21.406 -22.719 2.049 1 81.12 48 LYS B C 1
ATOM 3589 O O . LYS B 1 48 ? 21.641 -22.297 0.913 1 81.12 48 LYS B O 1
ATOM 3594 N N . LEU B 1 49 ? 20.453 -22.266 2.783 1 84.06 49 LEU B N 1
ATOM 3595 C CA . LEU B 1 49 ? 19.656 -21.125 2.34 1 84.06 49 LEU B CA 1
ATOM 3596 C C . LEU B 1 49 ? 20.516 -19.859 2.234 1 84.06 49 LEU B C 1
ATOM 3598 O O . LEU B 1 49 ? 20.469 -19.156 1.225 1 84.06 49 LEU B O 1
ATOM 3602 N N . GLU B 1 50 ? 21.359 -19.688 3.24 1 87.25 50 GLU B N 1
ATOM 3603 C CA . GLU B 1 50 ? 22.156 -18.469 3.318 1 87.25 50 GLU B CA 1
ATOM 3604 C C . GLU B 1 50 ? 23.25 -18.453 2.258 1 87.25 50 GLU B C 1
ATOM 3606 O O . GLU B 1 50 ? 23.641 -17.391 1.772 1 87.25 50 GLU B O 1
ATOM 3611 N N . SER B 1 51 ? 23.672 -19.641 1.926 1 76 51 SER B N 1
ATOM 3612 C CA . SER B 1 51 ? 24.719 -19.75 0.919 1 76 51 SER B CA 1
ATOM 3613 C C . SER B 1 51 ? 24.125 -19.797 -0.488 1 76 51 SER B C 1
ATOM 3615 O O . SER B 1 51 ? 24.859 -19.703 -1.475 1 76 51 SER B O 1
ATOM 3617 N N . GLY B 1 52 ? 22.766 -19.984 -0.553 1 72.06 52 GLY B N 1
ATOM 3618 C CA . GLY B 1 52 ? 22.109 -20 -1.851 1 72.06 52 GLY B CA 1
ATOM 3619 C C . GLY B 1 52 ? 22.062 -21.391 -2.463 1 72.06 52 GLY B C 1
ATOM 3620 O O . GLY B 1 52 ? 21.578 -21.562 -3.588 1 72.06 52 GLY B O 1
ATOM 3621 N N . LYS B 1 53 ? 22.516 -22.344 -1.752 1 66.06 53 LYS B N 1
ATOM 3622 C CA . LYS B 1 53 ? 22.516 -23.703 -2.256 1 66.06 53 LYS B CA 1
ATOM 3623 C C . LYS B 1 53 ? 21.094 -24.25 -2.348 1 66.06 53 LYS B C 1
ATOM 3625 O O . LYS B 1 53 ? 20.812 -25.172 -3.119 1 66.06 53 LYS B O 1
ATOM 3630 N N . ARG B 1 54 ? 20.203 -23.719 -1.486 1 70.38 54 ARG B N 1
ATOM 3631 C CA . ARG B 1 54 ? 18.781 -24.047 -1.523 1 70.38 54 ARG B CA 1
ATOM 3632 C C . ARG B 1 54 ? 17.922 -22.797 -1.533 1 70.38 54 ARG B C 1
ATOM 3634 O O . ARG B 1 54 ? 18.234 -21.812 -0.858 1 70.38 54 ARG B O 1
ATOM 3641 N N . LYS B 1 55 ? 16.891 -22.969 -2.242 1 73.88 55 LYS B N 1
ATOM 3642 C CA . LYS B 1 55 ? 15.906 -21.891 -2.254 1 73.88 55 LYS B CA 1
ATOM 3643 C C . LYS B 1 55 ? 14.758 -22.172 -1.292 1 73.88 55 LYS B C 1
ATOM 3645 O O . LYS B 1 55 ? 14.188 -23.266 -1.308 1 73.88 55 LYS B O 1
ATOM 3650 N N . PRO B 1 56 ? 14.531 -21.203 -0.532 1 76.81 56 PRO B N 1
ATOM 3651 C CA . PRO B 1 56 ? 13.398 -21.453 0.365 1 76.81 56 PRO B CA 1
ATOM 3652 C C . PRO B 1 56 ? 12.055 -21.438 -0.362 1 76.81 56 PRO B C 1
ATOM 3654 O O . PRO B 1 56 ? 11.867 -20.672 -1.31 1 76.81 56 PRO B O 1
ATOM 3657 N N . SER B 1 57 ? 11.18 -22.297 0.03 1 74.62 57 SER B N 1
ATOM 3658 C CA . SER B 1 57 ? 9.797 -22.234 -0.418 1 74.62 57 SER B CA 1
ATOM 3659 C C . SER B 1 57 ? 9.102 -20.969 0.065 1 74.62 57 SER B C 1
ATOM 3661 O O . SER B 1 57 ? 9.578 -20.312 0.994 1 74.62 57 SER B O 1
ATOM 3663 N N . PRO B 1 58 ? 8.023 -20.578 -0.551 1 71.81 58 PRO B N 1
ATOM 3664 C CA . PRO B 1 58 ? 7.277 -19.422 -0.081 1 71.81 58 PRO B CA 1
ATOM 3665 C C . PRO B 1 58 ? 6.871 -19.531 1.386 1 71.81 58 PRO B C 1
ATOM 3667 O O . PRO B 1 58 ? 6.973 -18.547 2.137 1 71.81 58 PRO B O 1
ATOM 3670 N N . ALA B 1 59 ? 6.461 -20.703 1.76 1 74.56 59 ALA B N 1
ATOM 3671 C CA . ALA B 1 59 ? 6.07 -20.938 3.148 1 74.56 59 ALA B CA 1
ATOM 3672 C C . ALA B 1 59 ? 7.258 -20.75 4.09 1 74.56 59 ALA B C 1
ATOM 3674 O O . ALA B 1 59 ? 7.113 -20.188 5.18 1 74.56 59 ALA B O 1
ATOM 3675 N N . LEU B 1 60 ? 8.391 -21.188 3.695 1 82 60 LEU B N 1
ATOM 3676 C CA . LEU B 1 60 ? 9.578 -21.062 4.535 1 82 60 LEU B CA 1
ATOM 3677 C C . LEU B 1 60 ? 10.031 -19.609 4.621 1 82 60 LEU B C 1
ATOM 3679 O O . LEU B 1 60 ? 10.477 -19.141 5.676 1 82 60 LEU B O 1
ATOM 3683 N N . VAL B 1 61 ? 9.906 -18.891 3.504 1 83.5 61 VAL B N 1
ATOM 3684 C CA . VAL B 1 61 ? 10.219 -17.469 3.51 1 83.5 61 VAL B CA 1
ATOM 3685 C C . VAL B 1 61 ? 9.359 -16.75 4.547 1 83.5 61 VAL B C 1
ATOM 3687 O O . VAL B 1 61 ? 9.859 -15.93 5.32 1 83.5 61 VAL B O 1
ATOM 3690 N N . LEU B 1 62 ? 8.109 -17.109 4.551 1 79.5 62 LEU B N 1
ATOM 3691 C CA . LEU B 1 62 ? 7.188 -16.5 5.5 1 79.5 62 LEU B CA 1
ATOM 3692 C C . LEU B 1 62 ? 7.566 -16.859 6.934 1 79.5 62 LEU B C 1
ATOM 3694 O O . LEU B 1 62 ? 7.57 -15.992 7.812 1 79.5 62 LEU B O 1
ATOM 3698 N N . ALA B 1 63 ? 7.922 -18.109 7.16 1 83.88 63 ALA B N 1
ATOM 3699 C CA . ALA B 1 63 ? 8.297 -18.562 8.492 1 83.88 63 ALA B CA 1
ATOM 3700 C C . ALA B 1 63 ? 9.578 -17.891 8.969 1 83.88 63 ALA B C 1
ATOM 3702 O O . ALA B 1 63 ? 9.664 -17.453 10.125 1 83.88 63 ALA B O 1
ATOM 3703 N N . LEU B 1 64 ? 10.492 -17.797 8.062 1 88.56 64 LEU B N 1
ATOM 3704 C CA . LEU B 1 64 ? 11.758 -17.172 8.383 1 88.56 64 LEU B CA 1
ATOM 3705 C C . LEU B 1 64 ? 11.562 -15.68 8.672 1 88.56 64 LEU B C 1
ATOM 3707 O O . LEU B 1 64 ? 12.109 -15.148 9.641 1 88.56 64 LEU B O 1
ATOM 3711 N N . ALA B 1 65 ? 10.805 -15.055 7.812 1 84.62 65 ALA B N 1
ATOM 3712 C CA . ALA B 1 65 ? 10.523 -13.633 8 1 84.62 65 ALA B CA 1
ATOM 3713 C C . ALA B 1 65 ? 9.859 -13.383 9.352 1 84.62 65 ALA B C 1
ATOM 3715 O O . ALA B 1 65 ? 10.258 -12.461 10.078 1 84.62 65 ALA B O 1
ATOM 3716 N N . LYS B 1 66 ? 8.922 -14.203 9.711 1 80.69 66 LYS B N 1
ATOM 3717 C CA . LYS B 1 66 ? 8.227 -14.078 10.992 1 80.69 66 LYS B CA 1
ATOM 3718 C C . LYS B 1 66 ? 9.188 -14.258 12.156 1 80.69 66 LYS B C 1
ATOM 3720 O O . LYS B 1 66 ? 9.164 -13.484 13.117 1 80.69 66 LYS B O 1
ATOM 3725 N N . ALA B 1 67 ? 10.039 -15.219 12 1 85.56 67 ALA B N 1
ATOM 3726 C CA . ALA B 1 67 ? 11.008 -15.508 13.055 1 85.56 67 ALA B CA 1
ATOM 3727 C C . ALA B 1 67 ? 11.977 -14.344 13.25 1 85.56 67 ALA B C 1
ATOM 3729 O O . ALA B 1 67 ? 12.477 -14.117 14.352 1 85.56 67 ALA B O 1
ATOM 3730 N N . LEU B 1 68 ? 12.156 -13.609 12.242 1 84.12 68 LEU B N 1
ATOM 3731 C CA . LEU B 1 68 ? 13.125 -12.516 12.266 1 84.12 68 LEU B CA 1
ATOM 3732 C C . LEU B 1 68 ? 12.43 -11.172 12.422 1 84.12 68 LEU B C 1
ATOM 3734 O O . LEU B 1 68 ? 13.062 -10.125 12.344 1 84.12 68 LEU B O 1
ATOM 3738 N N . HIS B 1 69 ? 11.164 -11.195 12.508 1 77.25 69 HIS B N 1
ATOM 3739 C CA . HIS B 1 69 ? 10.336 -10.008 12.719 1 77.25 69 HIS B CA 1
ATOM 3740 C C . HIS B 1 69 ? 10.461 -9.039 11.539 1 77.25 69 HIS B C 1
ATOM 3742 O O . HIS B 1 69 ? 10.664 -7.84 11.742 1 77.25 69 HIS B O 1
ATOM 3748 N N . LEU B 1 70 ? 10.453 -9.664 10.406 1 75.69 70 LEU B N 1
ATOM 3749 C CA . LEU B 1 70 ? 10.477 -8.922 9.156 1 75.69 70 LEU B CA 1
ATOM 3750 C C . LEU B 1 70 ? 9.266 -9.266 8.289 1 75.69 70 LEU B C 1
ATOM 3752 O O . LEU B 1 70 ? 8.586 -10.266 8.539 1 75.69 70 LEU B O 1
ATOM 3756 N N . GLY B 1 71 ? 9.016 -8.367 7.363 1 71.44 71 GLY B N 1
ATOM 3757 C CA . GLY B 1 71 ? 8.125 -8.758 6.289 1 71.44 71 GLY B CA 1
ATOM 3758 C C . GLY B 1 71 ? 8.797 -9.617 5.234 1 71.44 71 GLY B C 1
ATOM 3759 O O . GLY B 1 71 ? 10.008 -9.523 5.031 1 71.44 71 GLY B O 1
ATOM 3760 N N . PRO B 1 72 ? 8.055 -10.492 4.617 1 72.94 72 PRO B N 1
ATOM 3761 C CA . PRO B 1 72 ? 8.656 -11.352 3.602 1 72.94 72 PRO B CA 1
ATOM 3762 C C . PRO B 1 72 ? 9.383 -10.562 2.512 1 72.94 72 PRO B C 1
ATOM 3764 O O . PRO B 1 72 ? 10.352 -11.055 1.928 1 72.94 72 PRO B O 1
ATOM 3767 N N . GLU B 1 73 ? 8.945 -9.328 2.268 1 71.81 73 GLU B N 1
ATOM 3768 C CA . GLU B 1 73 ? 9.539 -8.5 1.223 1 71.81 73 GLU B CA 1
ATOM 3769 C C . GLU B 1 73 ? 10.984 -8.141 1.562 1 71.81 73 GLU B C 1
ATOM 3771 O O . GLU B 1 73 ? 11.812 -7.953 0.666 1 71.81 73 GLU B O 1
ATOM 3776 N N . ALA B 1 74 ? 11.289 -8.078 2.844 1 73.06 74 ALA B N 1
ATOM 3777 C CA . ALA B 1 74 ? 12.656 -7.781 3.268 1 73.06 74 ALA B CA 1
ATOM 3778 C C . ALA B 1 74 ? 13.609 -8.906 2.869 1 73.06 74 ALA B C 1
ATOM 3780 O O . ALA B 1 74 ? 14.773 -8.656 2.551 1 73.06 74 ALA B O 1
ATOM 3781 N N . LEU B 1 75 ? 13.07 -10.148 2.867 1 76.56 75 LEU B N 1
ATOM 3782 C CA . LEU B 1 75 ? 13.914 -11.289 2.514 1 76.56 75 LEU B CA 1
ATOM 3783 C C . LEU B 1 75 ? 13.992 -11.461 1.001 1 76.56 75 LEU B C 1
ATOM 3785 O O . LEU B 1 75 ? 15.016 -11.898 0.473 1 76.56 75 LEU B O 1
ATOM 3789 N N . THR B 1 76 ? 12.914 -11.016 0.367 1 72.69 76 THR B N 1
ATOM 3790 C CA . THR B 1 76 ? 12.891 -11.203 -1.08 1 72.69 76 THR B CA 1
ATOM 3791 C C . THR B 1 76 ? 13.414 -9.961 -1.792 1 72.69 76 THR B C 1
ATOM 3793 O O . THR B 1 76 ? 13.578 -9.961 -3.014 1 72.69 76 THR B O 1
ATOM 3796 N N . GLY B 1 77 ? 13.664 -8.875 -1.053 1 67 77 GLY B N 1
ATOM 3797 C CA . GLY B 1 77 ? 14.227 -7.656 -1.606 1 67 77 GLY B CA 1
ATOM 3798 C C . GLY B 1 77 ? 13.227 -6.848 -2.408 1 67 77 GLY B C 1
ATOM 3799 O O . GLY B 1 77 ? 13.594 -6.188 -3.385 1 67 77 GLY B O 1
ATOM 3800 N N . GLN B 1 78 ? 11.992 -6.926 -2.121 1 66.62 78 GLN B N 1
ATOM 3801 C CA . GLN B 1 78 ? 10.938 -6.207 -2.83 1 66.62 78 GLN B CA 1
ATOM 3802 C C . GLN B 1 78 ? 10.562 -4.922 -2.1 1 66.62 78 GLN B C 1
ATOM 3804 O O . GLN B 1 78 ? 10.719 -4.824 -0.881 1 66.62 78 GLN B O 1
ATOM 3809 N N . PRO B 1 79 ? 10.023 -3.732 -2.65 1 70.06 79 PRO B N 1
ATOM 3810 C CA . PRO B 1 79 ? 9.859 -3.701 -4.105 1 70.06 79 PRO B CA 1
ATOM 3811 C C . PRO B 1 79 ? 11.195 -3.594 -4.844 1 70.06 79 PRO B C 1
ATOM 3813 O O . PRO B 1 79 ? 12.203 -3.189 -4.25 1 70.06 79 PRO B O 1
ATOM 3816 N N . HIS B 1 80 ? 11.203 -4.176 -6.066 1 60.81 80 HIS B N 1
ATOM 3817 C CA . HIS B 1 80 ? 12.383 -4.121 -6.926 1 60.81 80 HIS B CA 1
ATOM 3818 C C . HIS B 1 80 ? 12.57 -2.729 -7.512 1 60.81 80 HIS B C 1
ATOM 3820 O O . HIS B 1 80 ? 11.688 -2.209 -8.195 1 60.81 80 HIS B O 1
ATOM 3826 N N . TYR B 1 81 ? 13.297 -1.804 -6.746 1 51.25 81 TYR B N 1
ATOM 3827 C CA . TYR B 1 81 ? 13.578 -0.498 -7.332 1 51.25 81 TYR B CA 1
ATOM 3828 C C . TYR B 1 81 ? 14.742 -0.58 -8.312 1 51.25 81 TYR B C 1
ATOM 3830 O O . TYR B 1 81 ? 15.758 -1.218 -8.031 1 51.25 81 TYR B O 1
ATOM 3838 N N . GLY B 1 82 ? 14.461 -0.936 -9.523 1 47.84 82 GLY B N 1
ATOM 3839 C CA . GLY B 1 82 ? 15.594 -0.921 -10.438 1 47.84 82 GLY B CA 1
ATOM 3840 C C . GLY B 1 82 ? 16.562 0.225 -10.172 1 47.84 82 GLY B C 1
ATOM 3841 O O . GLY B 1 82 ? 16.266 1.106 -9.359 1 47.84 82 GLY B O 1
ATOM 3842 N N . GLU B 1 83 ? 17.859 0.019 -10.539 1 44.28 83 GLU B N 1
ATOM 3843 C CA . GLU B 1 83 ? 18.672 1.228 -10.641 1 44.28 83 GLU B CA 1
ATOM 3844 C C . GLU B 1 83 ? 17.875 2.373 -11.273 1 44.28 83 GLU B C 1
ATOM 3846 O O . GLU B 1 83 ? 17.125 2.164 -12.219 1 44.28 83 GLU B O 1
ATOM 3851 N N . PRO B 1 84 ? 17.609 3.424 -10.508 1 40.75 84 PRO B N 1
ATOM 3852 C CA . PRO B 1 84 ? 16.875 4.531 -11.141 1 40.75 84 PRO B CA 1
ATOM 3853 C C . PRO B 1 84 ? 17.016 4.523 -12.664 1 40.75 84 PRO B C 1
ATOM 3855 O O . PRO B 1 84 ? 16.094 4.953 -13.359 1 40.75 84 PRO B O 1
ATOM 3858 N N . GLU B 1 85 ? 18.125 4.164 -13.164 1 39.16 85 GLU B N 1
ATOM 3859 C CA . GLU B 1 85 ? 18.406 4.293 -14.594 1 39.16 85 GLU B CA 1
ATOM 3860 C C . GLU B 1 85 ? 17.562 3.324 -15.406 1 39.16 85 GLU B C 1
ATOM 3862 O O . GLU B 1 85 ? 17.156 3.637 -16.531 1 39.16 85 GLU B O 1
ATOM 3867 N N . SER B 1 86 ? 17.656 2.018 -15.164 1 41.66 86 SER B N 1
ATOM 3868 C CA . SER B 1 86 ? 17.312 1.075 -16.219 1 41.66 86 SER B CA 1
ATOM 3869 C C . SER B 1 86 ? 15.797 0.939 -16.375 1 41.66 86 SER B C 1
ATOM 3871 O O . SER B 1 86 ? 15.281 0.926 -17.5 1 41.66 86 SER B O 1
ATOM 3873 N N . ASP B 1 87 ? 15.023 0.309 -15.352 1 49.25 87 ASP B N 1
ATOM 3874 C CA . ASP B 1 87 ? 13.688 -0.193 -15.641 1 49.25 87 ASP B CA 1
ATOM 3875 C C . ASP B 1 87 ? 12.617 0.832 -15.266 1 49.25 87 ASP B C 1
ATOM 3877 O O . ASP B 1 87 ? 11.586 0.479 -14.695 1 49.25 87 ASP B O 1
ATOM 3881 N N . ASP B 1 88 ? 12.883 2.143 -15.648 1 55.09 88 ASP B N 1
ATOM 3882 C CA . ASP B 1 88 ? 12.32 3.48 -15.492 1 55.09 88 ASP B CA 1
ATOM 3883 C C . ASP B 1 88 ? 10.844 3.504 -15.891 1 55.09 88 ASP B C 1
ATOM 3885 O O . ASP B 1 88 ? 10.023 4.129 -15.219 1 55.09 88 ASP B O 1
ATOM 3889 N N . GLY B 1 89 ? 10.609 2.617 -16.906 1 62.19 89 GLY B N 1
ATOM 3890 C CA . GLY B 1 89 ? 9.305 2.877 -17.484 1 62.19 89 GLY B CA 1
ATOM 3891 C C . GLY B 1 89 ? 8.156 2.428 -16.594 1 62.19 89 GLY B C 1
ATOM 3892 O O . GLY B 1 89 ? 7.156 3.135 -16.469 1 62.19 89 GLY B O 1
ATOM 3893 N N . VAL B 1 90 ? 8.375 1.324 -15.867 1 70.06 90 VAL B N 1
ATOM 3894 C CA . VAL B 1 90 ? 7.258 0.8 -15.086 1 70.06 90 VAL B CA 1
ATOM 3895 C C . VAL B 1 90 ? 7.078 1.638 -13.82 1 70.06 90 VAL B C 1
ATOM 3897 O O . VAL B 1 90 ? 5.949 1.904 -13.398 1 70.06 90 VAL B O 1
ATOM 3900 N N . TYR B 1 91 ? 8.109 2.217 -13.352 1 72.12 91 TYR B N 1
ATOM 3901 C CA . TYR B 1 91 ? 8.055 2.926 -12.078 1 72.12 91 TYR B CA 1
ATOM 3902 C C . TYR B 1 91 ? 7.574 4.359 -12.273 1 72.12 91 TYR B C 1
ATOM 3904 O O . TYR B 1 91 ? 6.984 4.953 -11.367 1 72.12 91 TYR B O 1
ATOM 3912 N N . ALA B 1 92 ? 7.734 4.809 -13.461 1 75.31 92 ALA B N 1
ATOM 3913 C CA . ALA B 1 92 ? 7.402 6.203 -13.758 1 75.31 92 ALA B CA 1
ATOM 3914 C C . ALA B 1 92 ? 5.895 6.438 -13.68 1 75.31 92 ALA B C 1
ATOM 3916 O O . ALA B 1 92 ? 5.449 7.559 -13.438 1 75.31 92 ALA B O 1
ATOM 3917 N N . VAL B 1 93 ? 5.145 5.309 -13.789 1 87.19 93 VAL B N 1
ATOM 3918 C CA . VAL B 1 93 ? 3.697 5.488 -13.867 1 87.19 93 VAL B CA 1
ATOM 3919 C C . VAL B 1 93 ? 3.082 5.336 -12.477 1 87.19 93 VAL B C 1
ATOM 3921 O O . VAL B 1 93 ? 1.914 5.676 -12.273 1 87.19 93 VAL B O 1
ATOM 3924 N N . LEU B 1 94 ? 3.814 4.875 -11.516 1 87.19 94 LEU B N 1
ATOM 3925 C CA . LEU B 1 94 ? 3.273 4.48 -10.219 1 87.19 94 LEU B CA 1
ATOM 3926 C C . LEU B 1 94 ? 2.678 5.68 -9.492 1 87.19 94 LEU B C 1
ATOM 3928 O O . LEU B 1 94 ? 1.594 5.582 -8.906 1 87.19 94 LEU B O 1
ATOM 3932 N N . PRO B 1 95 ? 3.291 6.902 -9.484 1 82.81 95 PRO B N 1
ATOM 3933 C CA . PRO B 1 95 ? 2.695 8.039 -8.781 1 82.81 95 PRO B CA 1
ATOM 3934 C C . PRO B 1 95 ? 1.312 8.406 -9.32 1 82.81 95 PRO B C 1
ATOM 3936 O O . PRO B 1 95 ? 0.396 8.68 -8.539 1 82.81 95 PRO B O 1
ATOM 3939 N N . GLU B 1 96 ? 1.168 8.375 -10.617 1 87.25 96 GLU B N 1
ATOM 3940 C CA . GLU B 1 96 ? -0.124 8.688 -11.219 1 87.25 96 GLU B CA 1
ATOM 3941 C C . GLU B 1 96 ? -1.161 7.617 -10.891 1 87.25 96 GLU B C 1
ATOM 3943 O O . GLU B 1 96 ? -2.338 7.926 -10.695 1 87.25 96 GLU B O 1
ATOM 3948 N N . LEU B 1 97 ? -0.738 6.402 -10.891 1 92.88 97 LEU B N 1
ATOM 3949 C CA . LEU B 1 97 ? -1.645 5.312 -10.547 1 92.88 97 LEU B CA 1
ATOM 3950 C C . LEU B 1 97 ? -2.088 5.414 -9.094 1 92.88 97 LEU B C 1
ATOM 3952 O O . LEU B 1 97 ? -3.26 5.199 -8.781 1 92.88 97 LEU B O 1
ATOM 3956 N N . ARG B 1 98 ? -1.152 5.77 -8.172 1 91.44 98 ARG B N 1
ATOM 3957 C CA . ARG B 1 98 ? -1.49 5.988 -6.766 1 91.44 98 ARG B CA 1
ATOM 3958 C C . ARG B 1 98 ? -2.578 7.047 -6.625 1 91.44 98 ARG B C 1
ATOM 3960 O O . ARG B 1 98 ? -3.547 6.855 -5.887 1 91.44 98 ARG B O 1
ATOM 3967 N N . ARG B 1 99 ? -2.402 8.102 -7.332 1 89.94 99 ARG B N 1
ATOM 3968 C CA . ARG B 1 99 ? -3.373 9.188 -7.289 1 89.94 99 ARG B CA 1
ATOM 3969 C C . ARG B 1 99 ? -4.73 8.734 -7.805 1 89.94 99 ARG B C 1
ATOM 3971 O O . ARG B 1 99 ? -5.766 9.031 -7.199 1 89.94 99 ARG B O 1
ATOM 3978 N N . ALA B 1 100 ? -4.727 8.031 -8.922 1 94.12 100 ALA B N 1
ATOM 3979 C CA . ALA B 1 100 ? -5.973 7.551 -9.508 1 94.12 100 ALA B CA 1
ATOM 3980 C C . ALA B 1 100 ? -6.707 6.613 -8.555 1 94.12 100 ALA B C 1
ATOM 3982 O O . ALA B 1 100 ? -7.938 6.652 -8.469 1 94.12 100 ALA B O 1
ATOM 3983 N N . LEU B 1 101 ? -5.938 5.746 -7.883 1 96.94 101 LEU B N 1
ATOM 3984 C CA . LEU B 1 101 ? -6.539 4.809 -6.941 1 96.94 101 LEU B CA 1
ATOM 3985 C C . LEU B 1 101 ? -7.105 5.539 -5.73 1 96.94 101 LEU B C 1
ATOM 3987 O O . LEU B 1 101 ? -8.156 5.168 -5.207 1 96.94 101 LEU B O 1
ATOM 3991 N N . LEU B 1 102 ? -6.395 6.535 -5.293 1 94.88 102 LEU B N 1
ATOM 3992 C CA . LEU B 1 102 ? -6.801 7.312 -4.129 1 94.88 102 LEU B CA 1
ATOM 3993 C C . LEU B 1 102 ? -8.047 8.141 -4.43 1 94.88 102 LEU B C 1
ATOM 3995 O O . LEU B 1 102 ? -8.938 8.266 -3.586 1 94.88 102 LEU B O 1
ATOM 3999 N N . CYS B 1 103 ? -8.188 8.648 -5.633 1 95.69 103 CYS B N 1
ATOM 4000 C CA . CYS B 1 103 ? -9.25 9.57 -6.008 1 95.69 103 CYS B CA 1
ATOM 4001 C C . CYS B 1 103 ? -10.328 8.867 -6.82 1 95.69 103 CYS B C 1
ATOM 4003 O O . CYS B 1 103 ? -10.969 9.484 -7.68 1 95.69 103 CYS B O 1
ATOM 4005 N N . TYR B 1 104 ? -10.492 7.582 -6.605 1 96.5 104 TYR B N 1
ATOM 4006 C CA . TYR B 1 104 ? -11.359 6.723 -7.402 1 96.5 104 TYR B CA 1
ATOM 4007 C C . TYR B 1 104 ? -12.797 7.242 -7.402 1 96.5 104 TYR B C 1
ATOM 4009 O O . TYR B 1 104 ? -13.555 6.984 -8.336 1 96.5 104 TYR B O 1
ATOM 4017 N N . ASP B 1 105 ? -13.25 8.008 -6.406 1 94.69 105 ASP B N 1
ATOM 4018 C CA . ASP B 1 105 ? -14.617 8.5 -6.32 1 94.69 105 ASP B CA 1
ATOM 4019 C C . ASP B 1 105 ? -14.672 10.023 -6.441 1 94.69 105 ASP B C 1
ATOM 4021 O O . ASP B 1 105 ? -15.719 10.633 -6.23 1 94.69 105 ASP B O 1
ATOM 4025 N N . SER B 1 106 ? -13.555 10.617 -6.656 1 93.38 106 SER B N 1
ATOM 4026 C CA . SER B 1 106 ? -13.398 12.047 -6.906 1 93.38 106 SER B CA 1
ATOM 4027 C C . SER B 1 106 ? -12.258 12.32 -7.891 1 93.38 106 SER B C 1
ATOM 4029 O O . SER B 1 106 ? -11.242 12.914 -7.523 1 93.38 106 SER B O 1
ATOM 4031 N N . PRO B 1 107 ? -12.516 11.914 -9.102 1 90.5 107 PRO B N 1
ATOM 4032 C CA . PRO B 1 107 ? -11.422 11.992 -10.078 1 90.5 107 PRO B CA 1
ATOM 4033 C C . PRO B 1 107 ? -11.078 13.43 -10.469 1 90.5 107 PRO B C 1
ATOM 4035 O O . PRO B 1 107 ? -11.883 14.344 -10.258 1 90.5 107 PRO B O 1
ATOM 4038 N N . ASP B 1 108 ? -9.883 13.547 -10.969 1 86.62 108 ASP B N 1
ATOM 4039 C CA . ASP B 1 108 ? -9.484 14.844 -11.508 1 86.62 108 ASP B CA 1
ATOM 4040 C C . ASP B 1 108 ? -10.422 15.281 -12.633 1 86.62 108 ASP B C 1
ATOM 4042 O O . ASP B 1 108 ? -10.984 14.445 -13.344 1 86.62 108 ASP B O 1
ATOM 4046 N N . ASP B 1 109 ? -10.477 16.547 -12.734 1 88.25 109 ASP B N 1
ATOM 4047 C CA . ASP B 1 109 ? -11.266 17.094 -13.836 1 88.25 109 ASP B CA 1
ATOM 4048 C C . ASP B 1 109 ? -10.625 16.766 -15.18 1 88.25 109 ASP B C 1
ATOM 4050 O O . ASP B 1 109 ? -9.398 16.688 -15.281 1 88.25 109 ASP B O 1
ATOM 4054 N N . LEU B 1 110 ? -11.492 16.594 -16.125 1 91 110 LEU B N 1
ATOM 4055 C CA . LEU B 1 110 ? -11.016 16.344 -17.484 1 91 110 LEU B CA 1
ATOM 4056 C C . LEU B 1 110 ? -11.055 17.625 -18.312 1 91 110 LEU B C 1
ATOM 4058 O O . LEU B 1 110 ? -12.023 18.391 -18.234 1 91 110 LEU B O 1
ATOM 4062 N N . PRO B 1 111 ? -10 17.891 -19.031 1 88.31 111 PRO B N 1
ATOM 4063 C CA . PRO B 1 111 ? -10.031 19.078 -19.891 1 88.31 111 PRO B CA 1
ATOM 4064 C C . PRO B 1 111 ? -11.055 18.953 -21.016 1 88.31 111 PRO B C 1
ATOM 4066 O O . PRO B 1 111 ? -11.508 19.953 -21.562 1 88.31 111 PRO B O 1
ATOM 4069 N N . MET B 1 112 ? -11.398 17.812 -21.422 1 92.56 112 MET B N 1
ATOM 4070 C CA . MET B 1 112 ? -12.383 17.453 -22.453 1 92.56 112 MET B CA 1
ATOM 4071 C C . MET B 1 112 ? -13.266 16.312 -21.969 1 92.56 112 MET B C 1
ATOM 4073 O O . MET B 1 112 ? -12.898 15.57 -21.062 1 92.56 112 MET B O 1
ATOM 4077 N N . PRO B 1 113 ? -14.406 16.281 -22.516 1 93.56 113 PRO B N 1
ATOM 4078 C CA . PRO B 1 113 ? -15.25 15.133 -22.141 1 93.56 113 PRO B CA 1
ATOM 4079 C C . PRO B 1 113 ? -14.57 13.797 -22.406 1 93.56 113 PRO B C 1
ATOM 4081 O O . PRO B 1 113 ? -13.742 13.68 -23.312 1 93.56 113 PRO B O 1
ATOM 4084 N N . PRO B 1 114 ? -14.945 12.852 -21.578 1 95.69 114 PRO B N 1
ATOM 4085 C CA . PRO B 1 114 ? -14.336 11.547 -21.812 1 95.69 114 PRO B CA 1
ATOM 4086 C C . PRO B 1 114 ? -14.664 10.969 -23.188 1 95.69 114 PRO B C 1
ATOM 4088 O O . PRO B 1 114 ? -15.742 11.25 -23.734 1 95.69 114 PRO B O 1
ATOM 4091 N N . ARG B 1 115 ? -13.766 10.211 -23.797 1 96.81 115 ARG B N 1
ATOM 4092 C CA . ARG B 1 115 ? -14.023 9.484 -25.047 1 96.81 115 ARG B CA 1
ATOM 4093 C C . ARG B 1 115 ? -15.195 8.523 -24.891 1 96.81 115 ARG B C 1
ATOM 4095 O O . ARG B 1 115 ? -15.555 8.148 -23.766 1 96.81 115 ARG B O 1
ATOM 4102 N N . PRO B 1 116 ? -15.883 8.094 -26 1 95.62 116 PRO B N 1
ATOM 4103 C CA . PRO B 1 116 ? -17 7.16 -25.922 1 95.62 116 PRO B CA 1
ATOM 4104 C C . PRO B 1 116 ? -16.625 5.816 -25.312 1 95.62 116 PRO B C 1
ATOM 4106 O O . PRO B 1 116 ? -15.5 5.336 -25.531 1 95.62 116 PRO B O 1
ATOM 4109 N N . LEU B 1 117 ? -17.531 5.227 -24.656 1 96.75 117 LEU B N 1
ATOM 4110 C CA . LEU B 1 117 ? -17.328 4.008 -23.891 1 96.75 117 LEU B CA 1
ATOM 4111 C C . LEU B 1 117 ? -16.781 2.891 -24.766 1 96.75 117 LEU B C 1
ATOM 4113 O O . LEU B 1 117 ? -15.875 2.16 -24.359 1 96.75 117 LEU B O 1
ATOM 4117 N N . PRO B 1 118 ? -17.266 2.691 -26 1 96.94 118 PRO B N 1
ATOM 4118 C CA . PRO B 1 118 ? -16.719 1.611 -26.828 1 96.94 118 PRO B CA 1
ATOM 4119 C C . PRO B 1 118 ? -15.234 1.799 -27.141 1 96.94 118 PRO B C 1
ATOM 4121 O O . PRO B 1 118 ? -14.492 0.818 -27.234 1 96.94 118 PRO B O 1
ATOM 4124 N N . VAL B 1 119 ? -14.836 2.996 -27.297 1 98.12 119 VAL B N 1
ATOM 4125 C CA . VAL B 1 119 ? -13.43 3.297 -27.547 1 98.12 119 VAL B CA 1
ATOM 4126 C C . VAL B 1 119 ? -12.594 2.932 -26.312 1 98.12 119 VAL B C 1
ATOM 4128 O O . VAL B 1 119 ? -11.555 2.277 -26.438 1 98.12 119 VAL B O 1
ATOM 4131 N N . LEU B 1 120 ? -13.047 3.344 -25.156 1 98.31 120 LEU B N 1
ATOM 4132 C CA . LEU B 1 120 ? -12.352 3.025 -23.906 1 98.31 120 LEU B CA 1
ATOM 4133 C C . LEU B 1 120 ? -12.336 1.52 -23.672 1 98.31 120 LEU B C 1
ATOM 4135 O O . LEU B 1 120 ? -11.328 0.972 -23.219 1 98.31 120 LEU B O 1
ATOM 4139 N N . ALA B 1 121 ? -13.445 0.876 -23.969 1 98.12 121 ALA B N 1
ATOM 4140 C CA . ALA B 1 121 ? -13.523 -0.574 -23.812 1 98.12 121 ALA B CA 1
ATOM 4141 C C . ALA B 1 121 ? -12.484 -1.275 -24.672 1 98.12 121 ALA B C 1
ATOM 4143 O O . ALA B 1 121 ? -11.867 -2.256 -24.25 1 98.12 121 ALA B O 1
ATOM 4144 N N . SER B 1 122 ? -12.289 -0.792 -25.859 1 98.19 122 SER B N 1
ATOM 4145 C CA . SER B 1 122 ? -11.273 -1.346 -26.75 1 98.19 122 SER B CA 1
ATOM 4146 C C . SER B 1 122 ? -9.867 -1.158 -26.172 1 98.19 122 SER B C 1
ATOM 4148 O O . SER B 1 122 ? -9.023 -2.049 -26.281 1 98.19 122 SER B O 1
ATOM 4150 N N . GLU B 1 123 ? -9.625 -0.034 -25.656 1 98.19 123 GLU B N 1
ATOM 4151 C CA . GLU B 1 123 ? -8.336 0.211 -25 1 98.19 123 GLU B CA 1
ATOM 4152 C C . GLU B 1 123 ? -8.141 -0.701 -23.797 1 98.19 123 GLU B C 1
ATOM 4154 O O . GLU B 1 123 ? -7.031 -1.164 -23.531 1 98.19 123 GLU B O 1
ATOM 4159 N N . VAL B 1 124 ? -9.203 -0.949 -23.047 1 98.56 124 VAL B N 1
ATOM 4160 C CA . VAL B 1 124 ? -9.133 -1.857 -21.906 1 98.56 124 VAL B CA 1
ATOM 4161 C C . VAL B 1 124 ? -8.82 -3.271 -22.391 1 98.56 124 VAL B C 1
ATOM 4163 O O . VAL B 1 124 ? -8.078 -4.008 -21.734 1 98.56 124 VAL B O 1
ATOM 4166 N N . ASP B 1 125 ? -9.367 -3.654 -23.547 1 97.94 125 ASP B N 1
ATOM 4167 C CA . ASP B 1 125 ? -9.016 -4.938 -24.141 1 97.94 125 ASP B CA 1
ATOM 4168 C C . ASP B 1 125 ? -7.516 -5.023 -24.422 1 97.94 125 ASP B C 1
ATOM 4170 O O . ASP B 1 125 ? -6.898 -6.07 -24.203 1 97.94 125 ASP B O 1
ATOM 4174 N N . GLN B 1 126 ? -7.004 -3.965 -24.906 1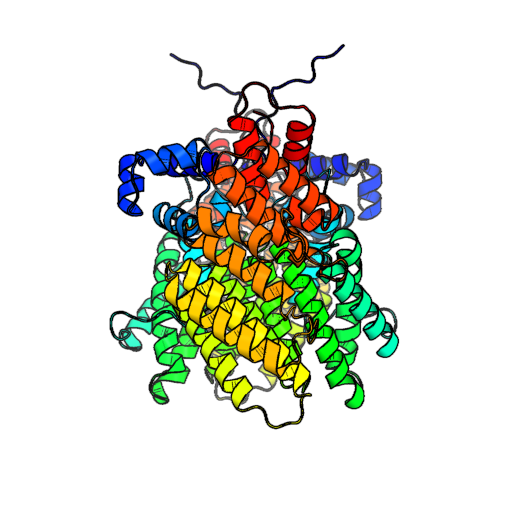 97.94 126 GLN B N 1
ATOM 4175 C CA . GLN B 1 126 ? -5.566 -3.906 -25.141 1 97.94 126 GLN B CA 1
ATOM 4176 C C . GLN B 1 126 ? -4.785 -4.047 -23.844 1 97.94 126 GLN B C 1
ATOM 4178 O O . GLN B 1 126 ? -3.799 -4.785 -23.781 1 97.94 126 GLN B O 1
ATOM 4183 N N . VAL B 1 127 ? -5.207 -3.334 -22.828 1 97.75 127 VAL B N 1
ATOM 4184 C CA . VAL B 1 127 ? -4.59 -3.41 -21.5 1 97.75 127 VAL B CA 1
ATOM 4185 C C . VAL B 1 127 ? -4.629 -4.848 -21 1 97.75 127 VAL B C 1
ATOM 4187 O O . VAL B 1 127 ? -3.625 -5.371 -20.5 1 97.75 127 VAL B O 1
ATOM 4190 N N . ALA B 1 128 ? -5.773 -5.477 -21.109 1 96.75 128 ALA B N 1
ATOM 4191 C CA . ALA B 1 128 ? -5.945 -6.852 -20.656 1 96.75 128 ALA B CA 1
ATOM 4192 C C . ALA B 1 128 ? -4.996 -7.797 -21.391 1 96.75 128 ALA B C 1
ATOM 4194 O O . ALA B 1 128 ? -4.445 -8.719 -20.781 1 96.75 128 ALA B O 1
ATOM 4195 N N . ALA B 1 129 ? -4.832 -7.598 -22.656 1 95.38 129 ALA B N 1
ATOM 4196 C CA . ALA B 1 129 ? -3.924 -8.422 -23.453 1 95.38 129 ALA B CA 1
ATOM 4197 C C . ALA B 1 129 ? -2.477 -8.227 -23 1 95.38 129 ALA B C 1
ATOM 4199 O O . ALA B 1 129 ? -1.726 -9.195 -22.875 1 95.38 129 ALA B O 1
ATOM 4200 N N . LEU B 1 130 ? -2.117 -6.98 -22.797 1 95.44 130 LEU B N 1
ATOM 4201 C CA . LEU B 1 130 ? -0.771 -6.676 -22.328 1 95.44 130 LEU B CA 1
ATOM 4202 C C . LEU B 1 130 ? -0.52 -7.301 -20.969 1 95.44 130 LEU B C 1
ATOM 4204 O O . LEU B 1 130 ? 0.558 -7.844 -20.719 1 95.44 130 LEU B O 1
ATOM 4208 N N . ARG B 1 131 ? -1.511 -7.207 -20.094 1 95.19 131 ARG B N 1
ATOM 4209 C CA . ARG B 1 131 ? -1.392 -7.805 -18.766 1 95.19 131 ARG B CA 1
ATOM 4210 C C . ARG B 1 131 ? -1.196 -9.312 -18.859 1 95.19 131 ARG B C 1
ATOM 4212 O O . ARG B 1 131 ? -0.354 -9.883 -18.156 1 95.19 131 ARG B O 1
ATOM 4219 N N . ARG B 1 132 ? -2 -9.953 -19.688 1 91.75 132 ARG B N 1
ATOM 4220 C CA . ARG B 1 132 ? -1.945 -11.398 -19.875 1 91.75 132 ARG B CA 1
ATOM 4221 C C . ARG B 1 132 ? -0.545 -11.852 -20.266 1 91.75 132 ARG B C 1
ATOM 4223 O O . ARG B 1 132 ? -0.073 -12.898 -19.828 1 91.75 132 ARG B O 1
ATOM 4230 N N . ASP B 1 133 ? 0.097 -11.039 -20.984 1 90.31 133 ASP B N 1
ATOM 4231 C CA . ASP B 1 133 ? 1.423 -11.383 -21.5 1 90.31 133 ASP B CA 1
ATOM 4232 C C . ASP B 1 133 ? 2.518 -10.742 -20.641 1 90.31 133 ASP B C 1
ATOM 4234 O O . ASP B 1 133 ? 3.684 -10.711 -21.047 1 90.31 133 ASP B O 1
ATOM 4238 N N . ALA B 1 134 ? 2.107 -10.141 -19.594 1 90.38 134 ALA B N 1
ATOM 4239 C CA . ALA B 1 134 ? 3.018 -9.531 -18.641 1 90.38 134 ALA B CA 1
ATOM 4240 C C . ALA B 1 134 ? 3.842 -8.422 -19.281 1 90.38 134 ALA B C 1
ATOM 4242 O O . ALA B 1 134 ? 5.043 -8.297 -19.016 1 90.38 134 ALA B O 1
ATOM 4243 N N . ARG B 1 135 ? 3.311 -7.734 -20.203 1 91.69 135 ARG B N 1
ATOM 4244 C CA . ARG B 1 135 ? 3.963 -6.586 -20.828 1 91.69 135 ARG B CA 1
ATOM 4245 C C . ARG B 1 135 ? 3.602 -5.293 -20.109 1 91.69 135 ARG B C 1
ATOM 4247 O O . ARG B 1 135 ? 2.789 -4.508 -20.609 1 91.69 135 ARG B O 1
ATOM 4254 N N . TYR B 1 136 ? 4.242 -5 -19.078 1 89.56 136 TYR B N 1
ATOM 4255 C CA . TYR B 1 136 ? 3.84 -3.955 -18.156 1 89.56 136 TYR B CA 1
ATOM 4256 C C . TYR B 1 136 ? 4.34 -2.59 -18.609 1 89.56 136 TYR B C 1
ATOM 4258 O O . TYR B 1 136 ? 3.713 -1.566 -18.328 1 89.56 136 TYR B O 1
ATOM 4266 N N . VAL B 1 137 ? 5.492 -2.539 -19.312 1 86.06 137 VAL B N 1
ATOM 4267 C CA . VAL B 1 137 ? 6.086 -1.271 -19.719 1 86.06 137 VAL B CA 1
ATOM 4268 C C . VAL B 1 137 ? 5.137 -0.53 -20.656 1 86.06 137 VAL B C 1
ATOM 4270 O O . VAL B 1 137 ? 4.781 0.625 -20.406 1 86.06 137 VAL B O 1
ATOM 4273 N N . PRO B 1 138 ? 4.656 -1.262 -21.703 1 91.69 138 PRO B N 1
ATOM 4274 C CA . PRO B 1 138 ? 3.699 -0.554 -22.547 1 91.69 138 PRO B CA 1
ATOM 4275 C C . PRO B 1 138 ? 2.318 -0.428 -21.906 1 91.69 138 PRO B C 1
ATOM 4277 O O . PRO B 1 138 ? 1.54 0.453 -22.281 1 91.69 138 PRO B O 1
ATOM 4280 N N . MET B 1 139 ? 1.897 -1.245 -20.969 1 95.19 139 MET B N 1
ATOM 4281 C CA . MET B 1 139 ? 0.595 -1.23 -20.312 1 95.19 139 MET B CA 1
ATOM 4282 C C . MET B 1 139 ? 0.459 -0.014 -19.406 1 95.19 139 MET B C 1
ATOM 4284 O O . MET B 1 139 ? -0.587 0.636 -19.375 1 95.19 139 MET B O 1
ATOM 4288 N N . GLY B 1 140 ? 1.526 0.323 -18.688 1 93.31 140 GLY B N 1
ATOM 4289 C CA . GLY B 1 140 ? 1.538 1.283 -17.594 1 93.31 140 GLY B CA 1
ATOM 4290 C C . GLY B 1 140 ? 0.951 2.629 -17.984 1 93.31 140 GLY B C 1
ATOM 4291 O O . GLY B 1 140 ? -0.023 3.082 -17.375 1 93.31 140 GLY B O 1
ATOM 4292 N N . PRO B 1 141 ? 1.474 3.234 -19.062 1 91.5 141 PRO B N 1
ATOM 4293 C CA . PRO B 1 141 ? 1.054 4.59 -19.422 1 91.5 141 PRO B CA 1
ATOM 4294 C C . PRO B 1 141 ? -0.402 4.652 -19.875 1 91.5 141 PRO B C 1
ATOM 4296 O O . PRO B 1 141 ? -0.996 5.734 -19.922 1 91.5 141 PRO B O 1
ATOM 4299 N N . LEU B 1 142 ? -1.02 3.51 -20.172 1 95.94 142 LEU B N 1
ATOM 4300 C CA . LEU B 1 142 ? -2.395 3.488 -20.656 1 95.94 142 LEU B CA 1
ATOM 4301 C C . LEU B 1 142 ? -3.383 3.553 -19.5 1 95.94 142 LEU B C 1
ATOM 4303 O O . LEU B 1 142 ? -4.539 3.939 -19.688 1 95.94 142 LEU B O 1
ATOM 4307 N N . LEU B 1 143 ? -2.996 3.217 -18.344 1 97.44 143 LEU B N 1
ATOM 4308 C CA . LEU B 1 143 ? -3.904 2.877 -17.25 1 97.44 143 LEU B CA 1
ATOM 4309 C C . LEU B 1 143 ? -4.523 4.133 -16.641 1 97.44 143 LEU B C 1
ATOM 4311 O O . LEU B 1 143 ? -5.75 4.285 -16.641 1 97.44 143 LEU B O 1
ATOM 4315 N N . ALA B 1 144 ? -3.711 5.109 -16.25 1 94.5 144 ALA B N 1
ATOM 4316 C CA . ALA B 1 144 ? -4.234 6.242 -15.484 1 94.5 144 ALA B CA 1
ATOM 4317 C C . ALA B 1 144 ? -5.215 7.059 -16.312 1 94.5 144 ALA B C 1
ATOM 4319 O O . ALA B 1 144 ? -6.312 7.379 -15.852 1 94.5 144 ALA B O 1
ATOM 4320 N N . PRO B 1 145 ? -4.906 7.355 -17.594 1 94.88 145 PRO B N 1
ATOM 4321 C CA . PRO B 1 145 ? -5.863 8.117 -18.406 1 94.88 145 PRO B CA 1
ATOM 4322 C C . PRO B 1 145 ? -7.188 7.379 -18.609 1 94.88 145 PRO B C 1
ATOM 4324 O O . PRO B 1 145 ? -8.258 7.969 -18.453 1 94.88 145 PRO B O 1
ATOM 4327 N N . VAL B 1 146 ? -7.125 6.102 -18.938 1 97.88 146 VAL B N 1
ATOM 4328 C CA . VAL B 1 146 ? -8.336 5.328 -19.188 1 97.88 146 VAL B CA 1
ATOM 4329 C C . VAL B 1 146 ? -9.156 5.211 -17.891 1 97.88 146 VAL B C 1
ATOM 4331 O O . VAL B 1 146 ? -10.383 5.316 -17.922 1 97.88 146 VAL B O 1
ATOM 4334 N N . ILE B 1 147 ? -8.523 5.039 -16.75 1 98.25 147 ILE B N 1
ATOM 4335 C CA . ILE B 1 147 ? -9.195 4.945 -15.461 1 98.25 147 ILE B CA 1
ATOM 4336 C C . ILE B 1 147 ? -9.93 6.25 -15.164 1 98.25 147 ILE B C 1
ATOM 4338 O O . ILE B 1 147 ? -11.094 6.238 -14.75 1 98.25 147 ILE B O 1
ATOM 4342 N N . THR B 1 148 ? -9.281 7.367 -15.383 1 96.81 148 THR B N 1
ATOM 4343 C CA . THR B 1 148 ? -9.875 8.664 -15.078 1 96.81 148 THR B CA 1
ATOM 4344 C C . THR B 1 148 ? -11.117 8.898 -15.938 1 96.81 148 THR B C 1
ATOM 4346 O O . THR B 1 148 ? -12.164 9.297 -15.422 1 96.81 148 THR B O 1
ATOM 4349 N N . GLU B 1 149 ? -11.023 8.633 -17.219 1 97.5 149 GLU B N 1
ATOM 4350 C CA . GLU B 1 149 ? -12.156 8.828 -18.109 1 97.5 149 GLU B CA 1
ATOM 4351 C C . GLU B 1 149 ? -13.312 7.902 -17.75 1 97.5 149 GLU B C 1
ATOM 4353 O O . GLU B 1 149 ? -14.469 8.336 -17.688 1 97.5 149 GLU B O 1
ATOM 4358 N N . LEU B 1 150 ? -12.992 6.648 -17.547 1 98.25 150 LEU B N 1
ATOM 4359 C CA . LEU B 1 150 ? -14.023 5.688 -17.172 1 98.25 150 LEU B CA 1
ATOM 4360 C C . LEU B 1 150 ? -14.695 6.086 -15.859 1 98.25 150 LEU B C 1
ATOM 4362 O O . LEU B 1 150 ? -15.891 5.867 -15.688 1 98.25 150 LEU B O 1
ATOM 4366 N N . THR B 1 151 ? -13.922 6.602 -14.906 1 97.81 151 THR B N 1
ATOM 4367 C CA . THR B 1 151 ? -14.469 7.016 -13.617 1 97.81 151 THR B CA 1
ATOM 4368 C C . THR B 1 151 ? -15.508 8.109 -13.797 1 97.81 151 THR B C 1
ATOM 4370 O O . THR B 1 151 ? -16.562 8.078 -13.164 1 97.81 151 THR B O 1
ATOM 4373 N N . HIS B 1 152 ? -15.234 9.031 -14.656 1 96.75 152 HIS B N 1
ATOM 4374 C CA . HIS B 1 152 ? -16.203 10.094 -14.93 1 96.75 152 HIS B CA 1
ATOM 4375 C C . HIS B 1 152 ? -17.484 9.523 -15.516 1 96.75 152 HIS B C 1
ATOM 4377 O O . HIS B 1 152 ? -18.578 9.945 -15.133 1 96.75 152 HIS B O 1
ATOM 4383 N N . ILE B 1 153 ? -17.391 8.602 -16.438 1 97.44 153 ILE B N 1
ATOM 4384 C CA . ILE B 1 153 ? -18.562 7.984 -17.047 1 97.44 153 ILE B CA 1
ATOM 4385 C C . ILE B 1 153 ? -19.328 7.188 -15.984 1 97.44 153 ILE B C 1
ATOM 4387 O O . ILE B 1 153 ? -20.562 7.254 -15.914 1 97.44 153 ILE B O 1
ATOM 4391 N N . ALA B 1 154 ? -18.641 6.414 -15.164 1 97.56 154 ALA B N 1
ATOM 4392 C CA . ALA B 1 154 ? -19.25 5.555 -14.156 1 97.56 154 ALA B CA 1
ATOM 4393 C C . ALA B 1 154 ? -20 6.379 -13.117 1 97.56 154 ALA B C 1
ATOM 4395 O O . ALA B 1 154 ? -21.078 5.973 -12.656 1 97.56 154 ALA B O 1
ATOM 4396 N N . LEU B 1 155 ? -19.484 7.508 -12.742 1 95.25 155 LEU B N 1
ATOM 4397 C CA . LEU B 1 155 ? -20.062 8.289 -11.648 1 95.25 155 LEU B CA 1
ATOM 4398 C C . LEU B 1 155 ? -21.109 9.266 -12.172 1 95.25 155 LEU B C 1
ATOM 4400 O O . LEU B 1 155 ? -22.125 9.516 -11.508 1 95.25 155 LEU B O 1
ATOM 4404 N N . ASP B 1 156 ? -20.938 9.797 -13.344 1 91.12 156 ASP B N 1
ATOM 4405 C CA . ASP B 1 156 ? -21.766 10.922 -13.773 1 91.12 156 ASP B CA 1
ATOM 4406 C C . ASP B 1 156 ? -22.438 10.633 -15.109 1 91.12 156 ASP B C 1
ATOM 4408 O O . ASP B 1 156 ? -23.188 11.461 -15.633 1 91.12 156 ASP B O 1
ATOM 4412 N N . GLY B 1 157 ? -22.109 9.57 -15.703 1 87.62 157 GLY B N 1
ATOM 4413 C CA . GLY B 1 157 ? -22.656 9.273 -17.016 1 87.62 157 GLY B CA 1
ATOM 4414 C C . GLY B 1 157 ? -24.078 8.773 -16.969 1 87.62 157 GLY B C 1
ATOM 4415 O O . GLY B 1 157 ? -24.734 8.805 -15.922 1 87.62 157 GLY B O 1
ATOM 4416 N N . ARG B 1 158 ? -24.562 8.391 -18.172 1 88.12 158 ARG B N 1
ATOM 4417 C CA . ARG B 1 158 ? -25.906 7.828 -18.312 1 88.12 158 ARG B CA 1
ATOM 4418 C C . ARG B 1 158 ? -26.016 6.488 -17.594 1 88.12 158 ARG B C 1
ATOM 4420 O O . ARG B 1 158 ? -25.047 5.723 -17.547 1 88.12 158 ARG B O 1
ATOM 4427 N N . GLU B 1 159 ? -27.078 6.238 -17.031 1 85.19 159 GLU B N 1
ATOM 4428 C CA . GLU B 1 159 ? -27.328 5 -16.297 1 85.19 159 GLU B CA 1
ATOM 4429 C C . GLU B 1 159 ? -27 3.777 -17.156 1 85.19 159 GLU B C 1
ATOM 4431 O O . GLU B 1 159 ? -26.469 2.785 -16.641 1 85.19 159 GLU B O 1
ATOM 4436 N N . SER B 1 160 ? -27.234 3.984 -18.422 1 85.19 160 SER B N 1
ATOM 4437 C CA . SER B 1 160 ? -27.031 2.857 -19.328 1 85.19 160 SER B CA 1
ATOM 4438 C C . SER B 1 160 ? -25.562 2.498 -19.438 1 85.19 160 SER B C 1
ATOM 4440 O O . SER B 1 160 ? -25.219 1.35 -19.734 1 85.19 160 SER B O 1
ATOM 4442 N N . ASP B 1 161 ? -24.766 3.461 -19.203 1 93.25 161 ASP B N 1
ATOM 4443 C CA . ASP B 1 161 ? -23.344 3.26 -19.438 1 93.25 161 ASP B CA 1
ATOM 4444 C C . ASP B 1 161 ? -22.625 2.947 -18.125 1 93.25 161 ASP B C 1
ATOM 4446 O O . ASP B 1 161 ? -21.484 2.473 -18.141 1 93.25 161 ASP B O 1
ATOM 4450 N N . ARG B 1 162 ? -23.266 3.188 -17.078 1 94.81 162 ARG B N 1
ATOM 4451 C CA . ARG B 1 162 ? -22.625 3.145 -15.781 1 94.81 162 ARG B CA 1
ATOM 4452 C C . ARG B 1 162 ? -22.141 1.733 -15.445 1 94.81 162 ARG B C 1
ATOM 4454 O O . ARG B 1 162 ? -21.016 1.538 -15.016 1 94.81 162 ARG B O 1
ATOM 4461 N N . TYR B 1 163 ? -23.016 0.792 -15.734 1 95.5 163 TYR B N 1
ATOM 4462 C CA . TYR B 1 163 ? -22.672 -0.587 -15.406 1 95.5 163 TYR B CA 1
ATOM 4463 C C . TYR B 1 163 ? -21.469 -1.057 -16.219 1 95.5 163 TYR B C 1
ATOM 4465 O O . TYR B 1 163 ? -20.531 -1.626 -15.656 1 95.5 163 TYR B O 1
ATOM 4473 N N . GLU B 1 164 ? -21.531 -0.741 -17.453 1 97.06 164 GLU B N 1
ATOM 4474 C CA . GLU B 1 164 ? -20.422 -1.136 -18.328 1 97.06 164 GLU B CA 1
ATOM 4475 C C . GLU B 1 164 ? -19.141 -0.39 -17.969 1 97.06 164 GLU B C 1
ATOM 4477 O O . GLU B 1 164 ? -18.062 -0.959 -18.016 1 97.06 164 GLU B O 1
ATOM 4482 N N . ALA B 1 165 ? -19.234 0.864 -17.625 1 98.38 165 ALA B N 1
ATOM 4483 C CA . ALA B 1 165 ? -18.062 1.637 -17.203 1 98.38 165 ALA B CA 1
ATOM 4484 C C . ALA B 1 165 ? -17.422 1.027 -15.969 1 98.38 165 ALA B C 1
ATOM 4486 O O . ALA B 1 165 ? -16.188 0.913 -15.891 1 98.38 165 ALA B O 1
ATOM 4487 N N . PHE B 1 166 ? -18.25 0.578 -15.039 1 98.44 166 PHE B N 1
ATOM 4488 C CA . PHE B 1 166 ? -17.734 -0.063 -13.836 1 98.44 166 PHE B CA 1
ATOM 4489 C C . PHE B 1 166 ? -17.078 -1.399 -14.172 1 98.44 166 PHE B C 1
ATOM 4491 O O . PHE B 1 166 ? -16.062 -1.77 -13.578 1 98.44 166 PHE B O 1
ATOM 4498 N N . ARG B 1 167 ? -17.641 -2.131 -15.094 1 97.94 167 ARG B N 1
ATOM 4499 C CA . ARG B 1 167 ? -17.031 -3.379 -15.531 1 97.94 167 ARG B CA 1
ATOM 4500 C C . ARG B 1 167 ? -15.625 -3.139 -16.078 1 97.94 167 ARG B C 1
ATOM 4502 O O . ARG B 1 167 ? -14.688 -3.857 -15.734 1 97.94 167 ARG B O 1
ATOM 4509 N N . GLN B 1 168 ? -15.539 -2.107 -16.891 1 98.69 168 GLN B N 1
ATOM 4510 C CA . GLN B 1 168 ? -14.25 -1.782 -17.5 1 98.69 168 GLN B CA 1
ATOM 4511 C C . GLN B 1 168 ? -13.266 -1.267 -16.438 1 98.69 168 GLN B C 1
ATOM 4513 O O . GLN B 1 168 ? -12.07 -1.567 -16.5 1 98.69 168 GLN B O 1
ATOM 4518 N N . LEU B 1 169 ? -13.742 -0.488 -15.477 1 98.62 169 LEU B N 1
ATOM 4519 C CA . LEU B 1 169 ? -12.906 -0.015 -14.383 1 98.62 169 LEU B CA 1
ATOM 4520 C C . LEU B 1 169 ? -12.328 -1.187 -13.594 1 98.62 169 LEU B C 1
ATOM 4522 O O . LEU B 1 169 ? -11.141 -1.187 -13.258 1 98.62 169 LEU B O 1
ATOM 4526 N N . ALA B 1 170 ? -13.172 -2.186 -13.336 1 98.62 170 ALA B N 1
ATOM 4527 C CA . ALA B 1 170 ? -12.703 -3.361 -12.609 1 98.62 170 ALA B CA 1
ATOM 4528 C C . ALA B 1 170 ? -11.547 -4.035 -13.336 1 98.62 170 ALA B C 1
ATOM 4530 O O . ALA B 1 170 ? -10.562 -4.438 -12.711 1 98.62 170 ALA B O 1
ATOM 4531 N N . ARG B 1 171 ? -11.648 -4.102 -14.648 1 98.5 171 ARG B N 1
ATOM 4532 C CA . ARG B 1 171 ? -10.602 -4.699 -15.477 1 98.5 171 ARG B CA 1
ATOM 4533 C C . ARG B 1 171 ? -9.328 -3.867 -15.43 1 98.5 171 ARG B C 1
ATOM 4535 O O . ARG B 1 171 ? -8.227 -4.414 -15.328 1 98.5 171 ARG B O 1
ATOM 4542 N N . CYS B 1 172 ? -9.461 -2.562 -15.453 1 98.62 172 CYS B N 1
ATOM 4543 C CA . CYS B 1 172 ? -8.305 -1.669 -15.375 1 98.62 172 CYS B CA 1
ATOM 4544 C C . CYS B 1 172 ? -7.629 -1.776 -14.016 1 98.62 172 CYS B C 1
ATOM 4546 O O . CYS B 1 172 ? -6.402 -1.849 -13.93 1 98.62 172 CYS B O 1
ATOM 4548 N N . TYR B 1 173 ? -8.438 -1.774 -12.977 1 98.62 173 TYR B N 1
ATOM 4549 C CA . TYR B 1 173 ? -7.875 -1.882 -11.633 1 98.62 173 TYR B CA 1
ATOM 4550 C C . TYR B 1 173 ? -7.18 -3.223 -11.438 1 98.62 173 TYR B C 1
ATOM 4552 O O . TYR B 1 173 ? -6.18 -3.314 -10.727 1 98.62 173 TYR B O 1
ATOM 4560 N N . ARG B 1 174 ? -7.672 -4.27 -12.008 1 98.31 174 ARG B N 1
ATOM 4561 C CA . ARG B 1 174 ? -6.984 -5.555 -11.977 1 98.31 174 ARG B CA 1
ATOM 4562 C C . ARG B 1 174 ? -5.609 -5.453 -12.633 1 98.31 174 ARG B C 1
ATOM 4564 O O . ARG B 1 174 ? -4.645 -6.055 -12.156 1 98.31 174 ARG B O 1
ATOM 4571 N N . ALA B 1 175 ? -5.574 -4.766 -13.766 1 98.19 175 ALA B N 1
ATOM 4572 C CA . ALA B 1 175 ? -4.289 -4.555 -14.43 1 98.19 175 ALA B CA 1
ATOM 4573 C C . ALA B 1 175 ? -3.32 -3.799 -13.523 1 98.19 175 ALA B C 1
ATOM 4575 O O . ALA B 1 175 ? -2.133 -4.129 -13.461 1 98.19 175 ALA B O 1
ATOM 4576 N N . VAL B 1 176 ? -3.818 -2.787 -12.797 1 98 176 VAL B N 1
ATOM 4577 C CA . VAL B 1 176 ? -2.986 -2.059 -11.852 1 98 176 VAL B CA 1
ATOM 4578 C C . VAL B 1 176 ? -2.504 -3.006 -10.75 1 98 176 VAL B C 1
ATOM 4580 O O . VAL B 1 176 ? -1.337 -2.963 -10.359 1 98 176 VAL B O 1
ATOM 4583 N N . ASN B 1 177 ? -3.445 -3.822 -10.258 1 97.62 177 ASN B N 1
ATOM 4584 C CA . ASN B 1 177 ? -3.09 -4.82 -9.258 1 97.62 177 ASN B CA 1
ATOM 4585 C C . ASN B 1 177 ? -1.95 -5.715 -9.734 1 97.62 177 ASN B C 1
ATOM 4587 O O . ASN B 1 177 ? -0.985 -5.941 -9 1 97.62 177 ASN B O 1
ATOM 4591 N N . SER B 1 178 ? -2.016 -6.195 -10.953 1 95.56 178 SER B N 1
ATOM 4592 C CA . SER B 1 178 ? -0.993 -7.07 -11.523 1 95.56 178 SER B CA 1
ATOM 4593 C C . SER B 1 178 ? 0.347 -6.352 -11.633 1 95.56 178 SER B C 1
ATOM 4595 O O . SER B 1 178 ? 1.38 -6.883 -11.219 1 95.56 178 SER B O 1
ATOM 4597 N N . LEU B 1 179 ? 0.291 -5.195 -12.18 1 93.25 179 LEU B N 1
ATOM 4598 C CA . LEU B 1 179 ? 1.504 -4.406 -12.367 1 93.25 179 LEU B CA 1
ATOM 4599 C C . LEU B 1 179 ? 2.197 -4.148 -11.031 1 93.25 179 LEU B C 1
ATOM 4601 O O . LEU B 1 179 ? 3.398 -4.391 -10.891 1 93.25 179 LEU B O 1
ATOM 4605 N N . ALA B 1 180 ? 1.429 -3.695 -10.055 1 92.81 180 ALA B N 1
ATOM 4606 C CA . ALA B 1 180 ? 1.975 -3.389 -8.734 1 92.81 180 ALA B CA 1
ATOM 4607 C C . ALA B 1 180 ? 2.533 -4.641 -8.062 1 92.81 180 ALA B C 1
ATOM 4609 O O . ALA B 1 180 ? 3.641 -4.625 -7.523 1 92.81 180 ALA B O 1
ATOM 4610 N N . HIS B 1 181 ? 1.812 -5.711 -8.133 1 90.56 181 HIS B N 1
ATOM 4611 C CA . HIS B 1 181 ? 2.219 -6.965 -7.512 1 90.56 181 HIS B CA 1
ATOM 4612 C C . HIS B 1 181 ? 3.504 -7.5 -8.141 1 90.56 181 HIS B C 1
ATOM 4614 O O . HIS B 1 181 ? 4.441 -7.863 -7.426 1 90.56 181 HIS B O 1
ATOM 4620 N N . LYS B 1 182 ? 3.57 -7.512 -9.398 1 87 182 LYS B N 1
ATOM 4621 C CA . LYS B 1 182 ? 4.688 -8.125 -10.109 1 87 182 LYS B CA 1
ATOM 4622 C C . LYS B 1 182 ? 5.961 -7.297 -9.945 1 87 182 LYS B C 1
ATOM 4624 O O . LYS B 1 182 ? 7.07 -7.828 -10.047 1 87 182 LYS B O 1
ATOM 4629 N N . THR B 1 183 ? 5.805 -6.066 -9.633 1 82.44 183 THR B N 1
ATOM 4630 C CA . THR B 1 183 ? 6.977 -5.223 -9.445 1 82.44 183 THR B CA 1
ATOM 4631 C C . THR B 1 183 ? 7.324 -5.102 -7.965 1 82.44 183 THR B C 1
ATOM 4633 O O . THR B 1 183 ? 8.211 -4.328 -7.59 1 82.44 183 THR B O 1
ATOM 4636 N N . GLY B 1 184 ? 6.551 -5.785 -7.121 1 82 184 GLY B N 1
ATOM 4637 C CA . GLY B 1 184 ? 6.895 -5.891 -5.711 1 82 184 GLY B CA 1
ATOM 4638 C C . GLY B 1 184 ? 6.219 -4.84 -4.852 1 82 184 GLY B C 1
ATOM 4639 O O . GLY B 1 184 ? 6.496 -4.738 -3.654 1 82 184 GLY B O 1
ATOM 4640 N N . HIS B 1 185 ? 5.387 -3.984 -5.41 1 88 185 HIS B N 1
ATOM 4641 C CA . HIS B 1 185 ? 4.652 -2.982 -4.645 1 88 185 HIS B CA 1
ATOM 4642 C C . HIS B 1 185 ? 3.363 -3.564 -4.07 1 88 185 HIS B C 1
ATOM 4644 O O . HIS B 1 185 ? 2.268 -3.184 -4.484 1 88 185 HIS B O 1
ATOM 4650 N N . HIS B 1 186 ? 3.492 -4.391 -3.094 1 88.38 186 HIS B N 1
ATOM 4651 C CA . HIS B 1 186 ? 2.4 -5.215 -2.59 1 88.38 186 HIS B CA 1
ATOM 4652 C C . HIS B 1 186 ? 1.323 -4.363 -1.928 1 88.38 186 HIS B C 1
ATOM 4654 O O . HIS B 1 186 ? 0.13 -4.621 -2.1 1 88.38 186 HIS B O 1
ATOM 4660 N N . ASP B 1 187 ? 1.724 -3.35 -1.11 1 92 187 ASP B N 1
ATOM 4661 C CA . ASP B 1 187 ? 0.725 -2.492 -0.48 1 92 187 ASP B CA 1
ATOM 4662 C C . ASP B 1 187 ? -0.115 -1.765 -1.527 1 92 187 ASP B C 1
ATOM 4664 O O . ASP B 1 187 ? -1.332 -1.639 -1.377 1 92 187 ASP B O 1
ATOM 4668 N N . LEU B 1 188 ? 0.555 -1.253 -2.566 1 93.38 188 LEU B N 1
ATOM 4669 C CA . LEU B 1 188 ? -0.169 -0.621 -3.664 1 93.38 188 LEU B CA 1
ATOM 4670 C C . LEU B 1 188 ? -1.108 -1.614 -4.34 1 93.38 188 LEU B C 1
ATOM 4672 O O . LEU B 1 188 ? -2.234 -1.263 -4.699 1 93.38 188 LEU B O 1
ATOM 4676 N N . SER B 1 189 ? -0.627 -2.826 -4.547 1 96 189 SER B N 1
ATOM 4677 C CA . SER B 1 189 ? -1.453 -3.893 -5.105 1 96 189 SER B CA 1
ATOM 4678 C C . SER B 1 189 ? -2.711 -4.109 -4.27 1 96 189 SER B C 1
ATOM 4680 O O . SER B 1 189 ? -3.787 -4.363 -4.816 1 96 189 SER B O 1
ATOM 4682 N N . HIS B 1 190 ? -2.609 -4.027 -2.951 1 96.31 190 HIS B N 1
ATOM 4683 C CA . HIS B 1 190 ? -3.76 -4.207 -2.07 1 96.31 190 HIS B CA 1
ATOM 4684 C C . HIS B 1 190 ? -4.766 -3.072 -2.242 1 96.31 190 HIS B C 1
ATOM 4686 O O . HIS B 1 190 ? -5.977 -3.305 -2.221 1 96.31 190 HIS B O 1
ATOM 4692 N N . THR B 1 191 ? -4.242 -1.846 -2.387 1 97 191 THR B N 1
ATOM 4693 C CA . THR B 1 191 ? -5.145 -0.735 -2.67 1 97 191 THR B CA 1
ATOM 4694 C C . THR B 1 191 ? -5.891 -0.964 -3.982 1 97 191 THR B C 1
ATOM 4696 O O . THR B 1 191 ? -7.086 -0.691 -4.078 1 97 191 THR B O 1
ATOM 4699 N N . ALA B 1 192 ? -5.18 -1.451 -4.969 1 98.25 192 ALA B N 1
ATOM 4700 C CA . ALA B 1 192 ? -5.809 -1.753 -6.254 1 98.25 192 ALA B CA 1
ATOM 4701 C C . ALA B 1 192 ? -6.895 -2.812 -6.094 1 98.25 192 ALA B C 1
ATOM 4703 O O . ALA B 1 192 ? -7.93 -2.754 -6.762 1 98.25 192 ALA B O 1
ATOM 4704 N N . LEU B 1 193 ? -6.66 -3.77 -5.219 1 98 193 LEU B N 1
ATOM 4705 C CA . LEU B 1 193 ? -7.656 -4.809 -4.977 1 98 193 LEU B CA 1
ATOM 4706 C C . LEU B 1 193 ? -8.945 -4.203 -4.426 1 98 193 LEU B C 1
ATOM 4708 O O . LEU B 1 193 ? -10.039 -4.645 -4.781 1 98 193 LEU B O 1
ATOM 4712 N N . GLU B 1 194 ? -8.805 -3.221 -3.564 1 97.88 194 GLU B N 1
ATOM 4713 C CA . GLU B 1 194 ? -9.977 -2.527 -3.049 1 97.88 194 GLU B CA 1
ATOM 4714 C C . GLU B 1 194 ? -10.773 -1.874 -4.176 1 97.88 194 GLU B C 1
ATOM 4716 O O . GLU B 1 194 ? -12.008 -1.865 -4.148 1 97.88 194 GLU B O 1
ATOM 4721 N N . ARG B 1 195 ? -10.031 -1.352 -5.125 1 98.56 195 ARG B N 1
ATOM 4722 C CA . ARG B 1 195 ? -10.688 -0.705 -6.258 1 98.56 195 ARG B CA 1
ATOM 4723 C C . ARG B 1 195 ? -11.367 -1.731 -7.156 1 98.56 195 ARG B C 1
ATOM 4725 O O . ARG B 1 195 ? -12.445 -1.475 -7.695 1 98.56 195 ARG B O 1
ATOM 4732 N N . VAL B 1 196 ? -10.727 -2.895 -7.359 1 98.62 196 VAL B N 1
ATOM 4733 C CA . VAL B 1 196 ? -11.367 -3.963 -8.117 1 98.62 196 VAL B CA 1
ATOM 4734 C C . VAL B 1 196 ? -12.703 -4.328 -7.469 1 98.62 196 VAL B C 1
ATOM 4736 O O . VAL B 1 196 ? -13.734 -4.398 -8.141 1 98.62 196 VAL B O 1
ATOM 4739 N N . ARG B 1 197 ? -12.688 -4.543 -6.156 1 97.81 197 ARG B N 1
ATOM 4740 C CA . ARG B 1 197 ? -13.898 -4.906 -5.426 1 97.81 197 ARG B CA 1
ATOM 4741 C C . ARG B 1 197 ? -14.969 -3.828 -5.57 1 97.81 197 ARG B C 1
ATOM 4743 O O . ARG B 1 197 ? -16.141 -4.137 -5.793 1 97.81 197 ARG B O 1
ATOM 4750 N N . TRP B 1 198 ? -14.555 -2.531 -5.422 1 97.88 198 TRP B N 1
ATOM 4751 C CA . TRP B 1 198 ? -15.469 -1.396 -5.508 1 97.88 198 TRP B CA 1
ATOM 4752 C C . TRP B 1 198 ? -16.156 -1.354 -6.867 1 97.88 198 TRP B C 1
ATOM 4754 O O . TRP B 1 198 ? -17.391 -1.278 -6.949 1 97.88 198 TRP B O 1
ATOM 4764 N N . ALA B 1 199 ? -15.367 -1.476 -7.918 1 98.5 199 ALA B N 1
ATOM 4765 C CA . ALA B 1 199 ? -15.898 -1.383 -9.273 1 98.5 199 ALA B CA 1
ATOM 4766 C C . ALA B 1 199 ? -16.703 -2.629 -9.633 1 98.5 199 ALA B C 1
ATOM 4768 O O . ALA B 1 199 ? -17.781 -2.529 -10.234 1 98.5 199 ALA B O 1
ATOM 4769 N N . ALA B 1 200 ? -16.188 -3.812 -9.273 1 98.19 200 ALA B N 1
ATOM 4770 C CA . ALA B 1 200 ? -16.875 -5.066 -9.555 1 98.19 200 ALA B CA 1
ATOM 4771 C C . ALA B 1 200 ? -18.25 -5.09 -8.906 1 98.19 200 ALA B C 1
ATOM 4773 O O . ALA B 1 200 ? -19.234 -5.512 -9.523 1 98.19 200 ALA B O 1
ATOM 4774 N N . GLY B 1 201 ? -18.359 -4.609 -7.688 1 97 201 GLY B N 1
ATOM 4775 C CA . GLY B 1 201 ? -19.625 -4.598 -6.953 1 97 201 GLY B CA 1
ATOM 4776 C C . GLY B 1 201 ? -20.656 -3.691 -7.578 1 97 201 GLY B C 1
ATOM 4777 O O . GLY B 1 201 ? -21.859 -3.855 -7.332 1 97 201 GLY B O 1
ATOM 4778 N N . ARG B 1 202 ? -20.266 -2.811 -8.398 1 96.88 202 ARG B N 1
ATOM 4779 C CA . ARG B 1 202 ? -21.172 -1.822 -8.984 1 96.88 202 ARG B CA 1
ATOM 4780 C C . ARG B 1 202 ? -21.391 -2.105 -10.469 1 96.88 202 ARG B C 1
ATOM 4782 O O . ARG B 1 202 ? -22.141 -1.378 -11.141 1 96.88 202 ARG B O 1
ATOM 4789 N N . SER B 1 203 ? -20.844 -3.191 -10.977 1 96.5 203 SER B N 1
ATOM 4790 C CA . SER B 1 203 ? -20.875 -3.488 -12.406 1 96.5 203 SER B CA 1
ATOM 4791 C C . SER B 1 203 ? -22.156 -4.203 -12.797 1 96.5 203 SER B C 1
ATOM 4793 O O . SER B 1 203 ? -22.5 -4.281 -13.977 1 96.5 203 SER B O 1
ATOM 4795 N N . GLY B 1 204 ? -22.859 -4.832 -11.773 1 93.81 204 GLY B N 1
ATOM 4796 C CA . GLY B 1 204 ? -24.016 -5.645 -12.07 1 93.81 204 GLY B CA 1
ATOM 4797 C C . GLY B 1 204 ? -23.672 -7.027 -12.594 1 93.81 204 GLY B C 1
ATOM 4798 O O . GLY B 1 204 ? -24.547 -7.855 -12.82 1 93.81 204 GLY B O 1
ATOM 4799 N N . ASP B 1 205 ? -22.391 -7.297 -12.852 1 93.62 205 ASP B N 1
ATOM 4800 C CA . ASP B 1 205 ? -21.922 -8.602 -13.305 1 93.62 205 ASP B CA 1
ATOM 4801 C C . ASP B 1 205 ? -21.75 -9.555 -12.125 1 93.62 205 ASP B C 1
ATOM 4803 O O . ASP B 1 205 ? -20.984 -9.289 -11.203 1 93.62 205 ASP B O 1
ATOM 4807 N N . PRO B 1 206 ? -22.406 -10.664 -12.07 1 93.56 206 PRO B N 1
ATOM 4808 C CA . PRO B 1 206 ? -22.375 -11.539 -10.898 1 93.56 206 PRO B CA 1
ATOM 4809 C C . PRO B 1 206 ? -21.031 -12.227 -10.703 1 93.56 206 PRO B C 1
ATOM 4811 O O . PRO B 1 206 ? -20.719 -12.68 -9.602 1 93.56 206 PRO B O 1
ATOM 4814 N N . LEU B 1 207 ? -20.203 -12.367 -11.734 1 96.06 207 LEU B N 1
ATOM 4815 C CA . LEU B 1 207 ? -18.953 -13.117 -11.641 1 96.06 207 LEU B CA 1
ATOM 4816 C C . LEU B 1 207 ? -17.797 -12.203 -11.266 1 96.06 207 LEU B C 1
ATOM 4818 O O . LEU B 1 207 ? -16.797 -12.656 -10.711 1 96.06 207 LEU B O 1
ATOM 4822 N N . LEU B 1 208 ? -17.922 -10.852 -11.594 1 96.62 208 LEU B N 1
ATOM 4823 C CA . LEU B 1 208 ? -16.812 -9.938 -11.375 1 96.62 208 LEU B CA 1
ATOM 4824 C C . LEU B 1 208 ? -16.484 -9.828 -9.891 1 96.62 208 LEU B C 1
ATOM 4826 O O . LEU B 1 208 ? -15.305 -9.852 -9.5 1 96.62 208 LEU B O 1
ATOM 4830 N N . PRO B 1 209 ? -17.484 -9.773 -8.992 1 97.12 209 PRO B N 1
ATOM 4831 C CA . PRO B 1 209 ? -17.156 -9.766 -7.562 1 97.12 209 PRO B CA 1
ATOM 4832 C C . PRO B 1 209 ? -16.453 -11.047 -7.117 1 97.12 209 PRO B C 1
ATOM 4834 O O . PRO B 1 209 ? -15.602 -11.016 -6.223 1 97.12 209 PRO B O 1
ATOM 4837 N N . ILE B 1 210 ? -16.766 -12.18 -7.676 1 97 210 ILE B N 1
ATOM 4838 C CA . ILE B 1 210 ? -16.125 -13.453 -7.352 1 97 210 ILE B CA 1
ATOM 4839 C C . ILE B 1 210 ? -14.664 -13.43 -7.785 1 97 210 ILE B C 1
ATOM 4841 O O . ILE B 1 210 ? -13.781 -13.844 -7.035 1 97 210 ILE B O 1
ATOM 4845 N N . THR B 1 211 ? -14.422 -12.859 -9 1 97.69 211 THR B N 1
ATOM 4846 C CA . THR B 1 211 ? -13.039 -12.75 -9.469 1 97.69 211 THR B CA 1
ATOM 4847 C C . THR B 1 211 ? -12.242 -11.797 -8.578 1 97.69 211 THR B C 1
ATOM 4849 O O . THR B 1 211 ? -11.047 -11.992 -8.367 1 97.69 211 THR B O 1
ATOM 4852 N N . ALA B 1 212 ? -12.906 -10.711 -8.102 1 98.19 212 ALA B N 1
ATOM 4853 C CA . ALA B 1 212 ? -12.25 -9.82 -7.145 1 98.19 212 ALA B CA 1
ATOM 4854 C C . ALA B 1 212 ? -11.844 -10.578 -5.879 1 98.19 212 ALA B C 1
ATOM 4856 O O . ALA B 1 212 ? -10.727 -10.422 -5.387 1 98.19 212 ALA B O 1
ATOM 4857 N N . GLY B 1 213 ? -12.805 -11.438 -5.344 1 97.94 213 GLY B N 1
ATOM 4858 C CA . GLY B 1 213 ? -12.5 -12.25 -4.18 1 97.94 213 GLY B CA 1
ATOM 4859 C C . GLY B 1 213 ? -11.359 -13.227 -4.414 1 97.94 213 GLY B C 1
ATOM 4860 O O . GLY B 1 213 ? -10.555 -13.477 -3.514 1 97.94 213 GLY B O 1
ATOM 4861 N N . TYR B 1 214 ? -11.305 -13.781 -5.621 1 98.06 214 TYR B N 1
ATOM 4862 C CA . TYR B 1 214 ? -10.211 -14.656 -6.043 1 98.06 214 TYR B CA 1
ATOM 4863 C C . TYR B 1 214 ? -8.867 -13.945 -5.934 1 98.06 214 TYR B C 1
ATOM 4865 O O . TYR B 1 214 ? -7.895 -14.523 -5.445 1 98.06 214 TYR B O 1
ATOM 4873 N N . LEU B 1 215 ? -8.797 -12.68 -6.387 1 98.19 215 LEU B N 1
ATOM 4874 C CA . LEU B 1 215 ? -7.566 -11.891 -6.312 1 98.19 215 LEU B CA 1
ATOM 4875 C C . LEU B 1 215 ? -7.18 -11.625 -4.863 1 98.19 215 LEU B C 1
ATOM 4877 O O . LEU B 1 215 ? -6 -11.688 -4.508 1 98.19 215 LEU B O 1
ATOM 4881 N N . VAL B 1 216 ? -8.156 -11.344 -4.016 1 97.81 216 VAL B N 1
ATOM 4882 C CA . VAL B 1 216 ? -7.898 -11.086 -2.602 1 97.81 216 VAL B CA 1
ATOM 4883 C C . VAL B 1 216 ? -7.312 -12.336 -1.949 1 97.81 216 VAL B C 1
ATOM 4885 O O . VAL B 1 216 ? -6.355 -12.25 -1.179 1 97.81 216 VAL B O 1
ATOM 4888 N N . ALA B 1 217 ? -7.863 -13.5 -2.242 1 97.44 217 ALA B N 1
ATOM 4889 C CA . ALA B 1 217 ? -7.34 -14.75 -1.707 1 97.44 217 ALA B CA 1
ATOM 4890 C C . ALA B 1 217 ? -5.875 -14.945 -2.086 1 97.44 217 ALA B C 1
ATOM 4892 O O . ALA B 1 217 ? -5.078 -15.438 -1.286 1 97.44 217 ALA B O 1
ATOM 4893 N N . GLY B 1 218 ? -5.562 -14.57 -3.35 1 96.12 218 GLY B N 1
ATOM 4894 C CA . GLY B 1 218 ? -4.168 -14.625 -3.758 1 96.12 218 GLY B CA 1
ATOM 4895 C C . GLY B 1 218 ? -3.26 -13.758 -2.904 1 96.12 218 GLY B C 1
ATOM 4896 O O . GLY B 1 218 ? -2.16 -14.18 -2.535 1 96.12 218 GLY B O 1
ATOM 4897 N N . ALA B 1 219 ? -3.699 -12.562 -2.604 1 95.12 219 ALA B N 1
ATOM 4898 C CA . ALA B 1 219 ? -2.941 -11.68 -1.719 1 95.12 219 ALA B CA 1
ATOM 4899 C C . ALA B 1 219 ? -2.801 -12.289 -0.327 1 95.12 219 ALA B C 1
ATOM 4901 O O . ALA B 1 219 ? -1.736 -12.203 0.29 1 95.12 219 ALA B O 1
ATOM 4902 N N . MET B 1 220 ? -3.865 -12.945 0.204 1 93.38 220 MET B N 1
ATOM 4903 C CA . MET B 1 220 ? -3.836 -13.602 1.508 1 93.38 220 MET B CA 1
ATOM 4904 C C . MET B 1 220 ? -2.766 -14.688 1.545 1 93.38 220 MET B C 1
ATOM 4906 O O . MET B 1 220 ? -2.004 -14.781 2.508 1 93.38 220 MET B O 1
ATOM 4910 N N . LEU B 1 221 ? -2.66 -15.422 0.464 1 90.5 221 LEU B N 1
ATOM 4911 C CA . LEU B 1 221 ? -1.666 -16.484 0.391 1 90.5 221 LEU B CA 1
ATOM 4912 C C . LEU B 1 221 ? -0.253 -15.922 0.456 1 90.5 221 LEU B C 1
ATOM 4914 O O . LEU B 1 221 ? 0.62 -16.484 1.115 1 90.5 221 LEU B O 1
ATOM 4918 N N . ARG B 1 222 ? -0.055 -14.82 -0.186 1 85.38 222 ARG B N 1
ATOM 4919 C CA . ARG B 1 222 ? 1.268 -14.203 -0.235 1 85.38 222 ARG B CA 1
ATOM 4920 C C . ARG B 1 222 ? 1.688 -13.703 1.141 1 85.38 222 ARG B C 1
ATOM 4922 O O . ARG B 1 222 ? 2.881 -13.555 1.416 1 85.38 222 ARG B O 1
ATOM 4929 N N . HIS B 1 223 ? 0.649 -13.469 1.977 1 83.81 223 HIS B N 1
ATOM 4930 C CA . HIS B 1 223 ? 0.947 -12.984 3.32 1 83.81 223 HIS B CA 1
ATOM 4931 C C . HIS B 1 223 ? 0.812 -14.102 4.352 1 83.81 223 HIS B C 1
ATOM 4933 O O . HIS B 1 223 ? 0.792 -13.836 5.555 1 83.81 223 HIS B O 1
ATOM 4939 N N . GLY B 1 224 ? 0.634 -15.359 3.908 1 82.75 224 GLY B N 1
ATOM 4940 C CA . GLY B 1 224 ? 0.581 -16.516 4.793 1 82.75 224 GLY B CA 1
ATOM 4941 C C . GLY B 1 224 ? -0.734 -16.625 5.539 1 82.75 224 GLY B C 1
ATOM 4942 O O . GLY B 1 224 ? -0.828 -17.359 6.527 1 82.75 224 GLY B O 1
ATOM 4943 N N . ALA B 1 225 ? -1.68 -15.859 5.168 1 89.69 225 ALA B N 1
ATOM 4944 C CA . ALA B 1 225 ? -3.008 -15.945 5.766 1 89.69 225 ALA B CA 1
ATOM 4945 C C . ALA B 1 225 ? -3.812 -17.094 5.152 1 89.69 225 ALA B C 1
ATOM 4947 O O . ALA B 1 225 ? -4.82 -16.859 4.48 1 89.69 225 ALA B O 1
ATOM 4948 N N . TYR B 1 226 ? -3.453 -18.312 5.441 1 89.44 226 TYR B N 1
ATOM 4949 C CA . TYR B 1 226 ? -3.992 -19.484 4.762 1 89.44 226 TYR B CA 1
ATOM 4950 C C . TYR B 1 226 ? -5.426 -19.75 5.199 1 89.44 226 TYR B C 1
ATOM 4952 O O . TYR B 1 226 ? -6.289 -20.062 4.371 1 89.44 226 TYR B O 1
ATOM 4960 N N . ALA B 1 227 ? -5.688 -19.625 6.496 1 92.69 227 ALA B N 1
ATOM 4961 C CA . ALA B 1 227 ? -7.031 -19.906 6.992 1 92.69 227 ALA B CA 1
ATOM 4962 C C . ALA B 1 227 ? -8.047 -18.922 6.418 1 92.69 227 ALA B C 1
ATOM 4964 O O . ALA B 1 227 ? -9.062 -19.328 5.855 1 92.69 227 ALA B O 1
ATOM 4965 N N . PRO B 1 228 ? -7.762 -17.625 6.512 1 94.94 228 PRO B N 1
ATOM 4966 C CA . PRO B 1 228 ? -8.664 -16.672 5.863 1 94.94 228 PRO B CA 1
ATOM 4967 C C . PRO B 1 228 ? -8.828 -16.922 4.371 1 94.94 228 PRO B C 1
ATOM 4969 O O . PRO B 1 228 ? -9.945 -16.844 3.842 1 94.94 228 PRO B O 1
ATOM 4972 N N . ALA B 1 229 ? -7.742 -17.266 3.67 1 96.25 229 ALA B N 1
ATOM 4973 C CA . ALA B 1 229 ? -7.789 -17.547 2.236 1 96.25 229 ALA B CA 1
ATOM 4974 C C . ALA B 1 229 ? -8.695 -18.734 1.942 1 96.25 229 ALA B C 1
ATOM 4976 O O . ALA B 1 229 ? -9.484 -18.703 0.998 1 96.25 229 ALA B O 1
ATOM 4977 N N . ARG B 1 230 ? -8.578 -19.75 2.732 1 96.12 230 ARG B N 1
ATOM 4978 C CA . ARG B 1 230 ? -9.414 -20.938 2.574 1 96.12 230 ARG B CA 1
ATOM 4979 C C . ARG B 1 230 ? -10.891 -20.578 2.725 1 96.12 230 ARG B C 1
ATOM 4981 O O . ARG B 1 230 ? -11.719 -21 1.916 1 96.12 230 ARG B O 1
ATOM 4988 N N . ARG B 1 231 ? -11.188 -19.844 3.77 1 96.5 231 ARG B N 1
ATOM 4989 C CA . ARG B 1 231 ? -12.57 -19.438 3.998 1 96.5 231 ARG B CA 1
ATOM 4990 C C . ARG B 1 231 ? -13.102 -18.625 2.824 1 96.5 231 ARG B C 1
ATOM 4992 O O . ARG B 1 231 ? -14.227 -18.844 2.373 1 96.5 231 ARG B O 1
ATOM 4999 N N . GLN B 1 232 ? -12.289 -17.719 2.371 1 96.94 232 GLN B N 1
ATOM 5000 C CA . GLN B 1 232 ? -12.68 -16.875 1.241 1 96.94 232 GLN B CA 1
ATOM 5001 C C . GLN B 1 232 ? -12.938 -17.719 -0.006 1 96.94 232 GLN B C 1
ATOM 5003 O O . GLN B 1 232 ? -13.953 -17.562 -0.676 1 96.94 232 GLN B O 1
ATOM 5008 N N . LEU B 1 233 ? -12.055 -18.625 -0.34 1 97.88 233 LEU B N 1
ATOM 5009 C CA . LEU B 1 233 ? -12.18 -19.453 -1.541 1 97.88 233 LEU B CA 1
ATOM 5010 C C . LEU B 1 233 ? -13.375 -20.391 -1.438 1 97.88 233 LEU B C 1
ATOM 5012 O O . LEU B 1 233 ? -14.086 -20.609 -2.422 1 97.88 233 LEU B O 1
ATOM 5016 N N . ARG B 1 234 ? -13.617 -20.891 -0.284 1 97.06 234 ARG B N 1
ATOM 5017 C CA . ARG B 1 234 ? -14.789 -21.734 -0.079 1 97.06 234 ARG B CA 1
ATOM 5018 C C . ARG B 1 234 ? -16.078 -20.922 -0.238 1 97.06 234 ARG B C 1
ATOM 5020 O O . ARG B 1 234 ? -17.047 -21.422 -0.816 1 97.06 234 ARG B O 1
ATOM 5027 N N . ALA B 1 235 ? -16.094 -19.734 0.321 1 97.06 235 ALA B N 1
ATOM 5028 C CA . ALA B 1 235 ? -17.25 -18.859 0.178 1 97.06 235 ALA B CA 1
ATOM 5029 C C . ALA B 1 235 ? -17.531 -18.547 -1.29 1 97.06 235 ALA B C 1
ATOM 5031 O O . ALA B 1 235 ? -18.672 -18.5 -1.723 1 97.06 235 ALA B O 1
ATOM 5032 N N . LEU B 1 236 ? -16.453 -18.312 -2.062 1 97.31 236 LEU B N 1
ATOM 5033 C CA . LEU B 1 236 ? -16.609 -18.016 -3.486 1 97.31 236 LEU B CA 1
ATOM 5034 C C . LEU B 1 236 ? -17.203 -19.219 -4.219 1 97.31 236 LEU B C 1
ATOM 5036 O O . LEU B 1 236 ? -18.062 -19.062 -5.086 1 97.31 236 LEU B O 1
ATOM 5040 N N . ARG B 1 237 ? -16.734 -20.406 -3.895 1 95.94 237 ARG B N 1
ATOM 5041 C CA . ARG B 1 237 ? -17.266 -21.625 -4.504 1 95.94 237 ARG B CA 1
ATOM 5042 C C . ARG B 1 237 ? -18.75 -21.781 -4.203 1 95.94 237 ARG B C 1
ATOM 5044 O O . ARG B 1 237 ? -19.531 -22.141 -5.082 1 95.94 237 ARG B O 1
ATOM 5051 N N . ALA B 1 238 ? -19.094 -21.5 -2.967 1 95.62 238 ALA B N 1
ATOM 5052 C CA . ALA B 1 238 ? -20.5 -21.578 -2.578 1 95.62 238 ALA B CA 1
ATOM 5053 C C . ALA B 1 238 ? -21.344 -20.578 -3.359 1 95.62 238 ALA B C 1
ATOM 5055 O O . ALA B 1 238 ? -22.453 -20.906 -3.787 1 95.62 238 ALA B O 1
ATOM 5056 N N . GLU B 1 239 ? -20.812 -19.406 -3.512 1 94.94 239 GLU B N 1
ATOM 5057 C CA . GLU B 1 239 ? -21.531 -18.375 -4.281 1 94.94 239 GLU B CA 1
ATOM 5058 C C . GLU B 1 239 ? -21.703 -18.797 -5.734 1 94.94 239 GLU B C 1
ATOM 5060 O O . GLU B 1 239 ? -22.766 -18.578 -6.328 1 94.94 239 GLU B O 1
ATOM 5065 N N . LEU B 1 240 ? -20.656 -19.391 -6.34 1 94.31 240 LEU B N 1
ATOM 5066 C CA . LEU B 1 240 ? -20.703 -19.859 -7.723 1 94.31 240 LEU B CA 1
ATOM 5067 C C . LEU B 1 240 ? -21.75 -20.953 -7.895 1 94.31 240 LEU B C 1
ATOM 5069 O O . LEU B 1 240 ? -22.484 -20.984 -8.891 1 94.31 240 LEU B O 1
ATOM 5073 N N . ALA B 1 241 ? -21.859 -21.797 -6.949 1 90.75 241 ALA B N 1
ATOM 5074 C CA . ALA B 1 241 ? -22.828 -22.891 -6.992 1 90.75 241 ALA B CA 1
ATOM 5075 C C . ALA B 1 241 ? -24.266 -22.375 -6.965 1 90.75 241 ALA B C 1
ATOM 5077 O O . ALA B 1 241 ? -25.172 -23 -7.508 1 90.75 241 ALA B O 1
ATOM 5078 N N . GLY B 1 242 ? -24.406 -21.188 -6.391 1 88.19 242 GLY B N 1
ATOM 5079 C CA . GLY B 1 242 ? -25.734 -20.625 -6.246 1 88.19 242 GLY B CA 1
ATOM 5080 C C . GLY B 1 242 ? -26.141 -19.719 -7.395 1 88.19 242 GLY B C 1
ATOM 5081 O O . GLY B 1 242 ? -27.266 -19.25 -7.453 1 88.19 242 GLY B O 1
ATOM 5082 N N . LEU B 1 243 ? -25.172 -19.469 -8.227 1 87.75 243 LEU B N 1
ATOM 5083 C CA . LEU B 1 243 ? -25.469 -18.531 -9.305 1 87.75 243 LEU B CA 1
ATOM 5084 C C . LEU B 1 243 ? -26.453 -19.141 -10.305 1 87.75 243 LEU B C 1
ATOM 5086 O O . LEU B 1 243 ? -26.344 -20.312 -10.648 1 87.75 243 LEU B O 1
ATOM 5090 N N . ARG B 1 244 ? -27.672 -18.484 -10.43 1 65.12 244 ARG B N 1
ATOM 5091 C CA . ARG B 1 244 ? -28.688 -18.828 -11.414 1 65.12 244 ARG B CA 1
ATOM 5092 C C . ARG B 1 244 ? -28.203 -18.547 -12.828 1 65.12 244 ARG B C 1
ATOM 5094 O O . ARG B 1 244 ? -27.297 -17.734 -13.031 1 65.12 244 ARG B O 1
ATOM 5101 N N . PRO B 1 245 ? -28.547 -19.203 -13.867 1 58.94 245 PRO B N 1
ATOM 5102 C CA . PRO B 1 245 ? -28.109 -19.25 -15.266 1 58.94 245 PRO B CA 1
ATOM 5103 C C . PRO B 1 245 ? -28.031 -17.859 -15.898 1 58.94 245 PRO B C 1
ATOM 5105 O O . PRO B 1 245 ? -28.094 -17.734 -17.125 1 58.94 245 PRO B O 1
ATOM 5108 N N . ALA B 1 246 ? -27.812 -16.703 -15.281 1 52.88 246 ALA B N 1
ATOM 5109 C CA . ALA B 1 246 ? -27.625 -15.555 -16.156 1 52.88 246 ALA B CA 1
ATOM 5110 C C . ALA B 1 246 ? -26.25 -15.594 -16.812 1 52.88 246 ALA B C 1
ATOM 5112 O O . ALA B 1 246 ? -26.062 -15.055 -17.906 1 52.88 246 ALA B O 1
ATOM 5113 N N . ALA B 1 247 ? -25.172 -16.047 -16.172 1 60.97 247 ALA B N 1
ATOM 5114 C CA . ALA B 1 247 ? -23.859 -16.188 -16.797 1 60.97 247 ALA B CA 1
ATOM 5115 C C . ALA B 1 247 ? -23.781 -17.453 -17.641 1 60.97 247 ALA B C 1
ATOM 5117 O O . ALA B 1 247 ? -24.516 -18.422 -17.391 1 60.97 247 ALA B O 1
ATOM 5118 N N . THR B 1 248 ? -23.047 -17.297 -18.75 1 74.31 248 THR B N 1
ATOM 5119 C CA . THR B 1 248 ? -22.906 -18.516 -19.547 1 74.31 248 THR B CA 1
ATOM 5120 C C . THR B 1 248 ? -22.25 -19.625 -18.719 1 74.31 248 THR B C 1
ATOM 5122 O O . THR B 1 248 ? -21.391 -19.359 -17.875 1 74.31 248 THR B O 1
ATOM 5125 N N . GLN B 1 249 ? -22.797 -20.641 -18.828 1 81.69 249 GLN B N 1
ATOM 5126 C CA . GLN B 1 249 ? -22.312 -21.812 -18.109 1 81.69 249 GLN B CA 1
ATOM 5127 C C . GLN B 1 249 ? -20.797 -21.953 -18.266 1 81.69 249 GLN B C 1
ATOM 5129 O O . GLN B 1 249 ? -20.109 -22.312 -17.312 1 81.69 249 GLN B O 1
ATOM 5134 N N . ASP B 1 250 ? -20.297 -21.547 -19.391 1 88.88 250 ASP B N 1
ATOM 5135 C CA . ASP B 1 250 ? -18.859 -21.672 -19.641 1 88.88 250 ASP B CA 1
ATOM 5136 C C . ASP B 1 250 ? -18.062 -20.703 -18.781 1 88.88 250 ASP B C 1
ATOM 5138 O O . ASP B 1 250 ? -16.984 -21.047 -18.281 1 88.88 250 ASP B O 1
ATOM 5142 N N . ASP B 1 251 ? -18.594 -19.5 -18.625 1 93.06 251 ASP B N 1
ATOM 5143 C CA . ASP B 1 251 ? -17.906 -18.516 -17.797 1 93.06 251 ASP B CA 1
ATOM 5144 C C . ASP B 1 251 ? -17.875 -18.938 -16.328 1 93.06 251 ASP B C 1
ATOM 5146 O O . ASP B 1 251 ? -16.844 -18.812 -15.656 1 93.06 251 ASP B O 1
ATOM 5150 N N . VAL B 1 252 ? -18.953 -19.484 -15.898 1 94.25 252 VAL B N 1
ATOM 5151 C CA . VAL B 1 252 ? -19.062 -19.938 -14.523 1 94.25 252 VAL B CA 1
ATOM 5152 C C . VAL B 1 252 ? -18.062 -21.078 -14.266 1 94.25 252 VAL B C 1
ATOM 5154 O O . VAL B 1 252 ? -17.359 -21.078 -13.258 1 94.25 252 VAL B O 1
ATOM 5157 N N . LEU B 1 253 ? -18.016 -22 -15.203 1 94.12 253 LEU B N 1
ATOM 5158 C CA . LEU B 1 253 ? -17.109 -23.141 -15.07 1 94.12 253 LEU B CA 1
ATOM 5159 C C . LEU B 1 253 ? -15.648 -22.672 -15.07 1 94.12 253 LEU B C 1
ATOM 5161 O O . LEU B 1 253 ? -14.836 -23.172 -14.289 1 94.12 253 LEU B O 1
ATOM 5165 N N . ALA B 1 254 ? -15.336 -21.719 -15.914 1 95.62 254 ALA B N 1
ATOM 5166 C CA . ALA B 1 254 ? -13.969 -21.203 -15.984 1 95.62 254 ALA B CA 1
ATOM 5167 C C . ALA B 1 254 ? -13.562 -20.562 -14.664 1 95.62 254 ALA B C 1
ATOM 5169 O O . ALA B 1 254 ? -12.477 -20.812 -14.148 1 95.62 254 ALA B O 1
ATOM 5170 N N . VAL B 1 255 ? -14.461 -19.703 -14.125 1 96.69 255 VAL B N 1
ATOM 5171 C CA . VAL B 1 255 ? -14.188 -19.031 -12.859 1 96.69 255 VAL B CA 1
ATOM 5172 C C . VAL B 1 255 ? -14.102 -20.062 -11.734 1 96.69 255 VAL B C 1
ATOM 5174 O O . VAL B 1 255 ? -13.211 -19.984 -10.875 1 96.69 255 VAL B O 1
ATOM 5177 N N . HIS B 1 256 ? -14.992 -21.047 -11.734 1 96.5 256 HIS B N 1
ATOM 5178 C CA . HIS B 1 256 ? -14.969 -22.109 -10.734 1 96.5 256 HIS B CA 1
ATOM 5179 C C . HIS B 1 256 ? -13.656 -22.875 -10.781 1 96.5 256 HIS B C 1
ATOM 5181 O O . HIS B 1 256 ? -13.047 -23.141 -9.742 1 96.5 256 HIS B O 1
ATOM 5187 N N . GLY B 1 257 ? -13.281 -23.281 -11.961 1 97.81 257 GLY B N 1
ATOM 5188 C CA . GLY B 1 257 ? -12.016 -23.969 -12.133 1 97.81 257 GLY B CA 1
ATOM 5189 C C . GLY B 1 257 ? -10.828 -23.172 -11.602 1 97.81 257 GLY B C 1
ATOM 5190 O O . GLY B 1 257 ? -9.945 -23.734 -10.945 1 97.81 257 GLY B O 1
ATOM 5191 N N . ALA B 1 258 ? -10.781 -21.859 -11.898 1 97.81 258 ALA B N 1
ATOM 5192 C CA . ALA B 1 258 ? -9.711 -20.984 -11.406 1 97.81 258 ALA B CA 1
ATOM 5193 C C . ALA B 1 258 ? -9.672 -20.969 -9.883 1 97.81 258 ALA B C 1
ATOM 5195 O O . ALA B 1 258 ? -8.594 -21 -9.281 1 97.81 258 ALA B O 1
ATOM 5196 N N . VAL B 1 259 ? -10.844 -20.922 -9.25 1 98.12 259 VAL B N 1
ATOM 5197 C CA . VAL B 1 259 ? -10.938 -20.938 -7.797 1 98.12 259 VAL B CA 1
ATOM 5198 C C . VAL B 1 259 ? -10.375 -22.25 -7.254 1 98.12 259 VAL B C 1
ATOM 5200 O O . VAL B 1 259 ? -9.641 -22.25 -6.262 1 98.12 259 VAL B O 1
ATOM 5203 N N . LEU B 1 260 ? -10.656 -23.359 -7.91 1 98.38 260 LEU B N 1
ATOM 5204 C CA . LEU B 1 260 ? -10.156 -24.672 -7.504 1 98.38 260 LEU B CA 1
ATOM 5205 C C . LEU B 1 260 ? -8.633 -24.734 -7.613 1 98.38 260 LEU B C 1
ATOM 5207 O O . LEU B 1 260 ? -7.965 -25.281 -6.742 1 98.38 260 LEU B O 1
ATOM 5211 N N . LEU B 1 261 ? -8.117 -24.172 -8.672 1 98.5 261 LEU B N 1
ATOM 5212 C CA . LEU B 1 261 ? -6.668 -24.156 -8.844 1 98.5 261 LEU B CA 1
ATOM 5213 C C . LEU B 1 261 ? -6 -23.359 -7.734 1 98.5 261 LEU B C 1
ATOM 5215 O O . LEU B 1 261 ? -4.945 -23.734 -7.23 1 98.5 261 LEU B O 1
ATOM 5219 N N . LYS B 1 262 ? -6.609 -22.203 -7.371 1 98.12 262 LYS B N 1
ATOM 5220 C CA . LYS B 1 262 ? -6.074 -21.422 -6.262 1 98.12 262 LYS B CA 1
ATOM 5221 C C . LYS B 1 262 ? -6.145 -22.203 -4.953 1 98.12 262 LYS B C 1
ATOM 5223 O O . LYS B 1 262 ? -5.238 -22.125 -4.125 1 98.12 262 LYS B O 1
ATOM 5228 N N . LEU B 1 263 ? -7.23 -22.969 -4.742 1 98.12 263 LEU B N 1
ATOM 5229 C CA . LEU B 1 263 ? -7.352 -23.844 -3.572 1 98.12 263 LEU B CA 1
ATOM 5230 C C . LEU B 1 263 ? -6.254 -24.891 -3.562 1 98.12 263 LEU B C 1
ATOM 5232 O O . LEU B 1 263 ? -5.719 -25.234 -2.504 1 98.12 263 LEU B O 1
ATOM 5236 N N . ALA B 1 264 ? -5.949 -25.438 -4.719 1 98.25 264 ALA B N 1
ATOM 5237 C CA . ALA B 1 264 ? -4.875 -26.422 -4.82 1 98.25 264 ALA B CA 1
ATOM 5238 C C . ALA B 1 264 ? -3.543 -25.828 -4.367 1 98.25 264 ALA B C 1
ATOM 5240 O O . ALA B 1 264 ? -2.777 -26.484 -3.65 1 98.25 264 ALA B O 1
ATOM 5241 N N . VAL B 1 265 ? -3.281 -24.609 -4.824 1 96.62 265 VAL B N 1
ATOM 5242 C CA . VAL B 1 265 ? -2.057 -23.922 -4.43 1 96.62 265 VAL B CA 1
ATOM 5243 C C . VAL B 1 265 ? -2.047 -23.719 -2.918 1 96.62 265 VAL B C 1
ATOM 5245 O O . VAL B 1 265 ? -1.018 -23.906 -2.264 1 96.62 265 VAL B O 1
ATOM 5248 N N . LEU B 1 266 ? -3.184 -23.312 -2.361 1 95.62 266 LEU B N 1
ATOM 5249 C CA . LEU B 1 266 ? -3.309 -23.125 -0.919 1 95.62 266 LEU B CA 1
ATOM 5250 C C . LEU B 1 266 ? -2.969 -24.406 -0.174 1 95.62 266 LEU B C 1
ATOM 5252 O O . LEU B 1 266 ? -2.178 -24.391 0.772 1 95.62 266 LEU B O 1
ATOM 5256 N N . GLU B 1 267 ? -3.533 -25.531 -0.632 1 96.19 267 GLU B N 1
ATOM 5257 C CA . GLU B 1 267 ? -3.277 -26.828 -0.005 1 96.19 267 GLU B CA 1
ATOM 5258 C C . GLU B 1 267 ? -1.795 -27.188 -0.066 1 96.19 267 GLU B C 1
ATOM 5260 O O . GLU B 1 267 ? -1.228 -27.672 0.915 1 96.19 267 GLU B O 1
ATOM 5265 N N . ALA B 1 268 ? -1.208 -26.953 -1.167 1 92.69 268 ALA B N 1
ATOM 5266 C CA . ALA B 1 268 ? 0.212 -27.234 -1.343 1 92.69 268 ALA B CA 1
ATOM 5267 C C . ALA B 1 268 ? 1.065 -26.406 -0.39 1 92.69 268 ALA B C 1
ATOM 5269 O O . ALA B 1 268 ? 2.016 -26.922 0.209 1 92.69 268 ALA B O 1
ATOM 5270 N N . ARG B 1 269 ? 0.768 -25.141 -0.27 1 88.38 269 ARG B N 1
ATOM 5271 C CA . ARG B 1 269 ? 1.531 -24.25 0.586 1 88.38 269 ARG B CA 1
ATOM 5272 C C . ARG B 1 269 ? 1.403 -24.641 2.053 1 88.38 269 ARG B C 1
ATOM 5274 O O . ARG B 1 269 ? 2.303 -24.375 2.854 1 88.38 269 ARG B O 1
ATOM 5281 N N . GLU B 1 270 ? 0.31 -25.25 2.348 1 87.25 270 GLU B N 1
ATOM 5282 C CA . GLU B 1 270 ? 0.131 -25.781 3.699 1 87.25 270 GLU B CA 1
ATOM 5283 C C . GLU B 1 270 ? 0.722 -27.188 3.83 1 87.25 270 GLU B C 1
ATOM 5285 O O . GLU B 1 270 ? 0.437 -27.891 4.797 1 87.25 270 GLU B O 1
ATOM 5290 N N . ASN B 1 271 ? 1.443 -27.641 2.832 1 86.06 271 ASN B N 1
ATOM 5291 C CA . ASN B 1 271 ? 2.119 -28.938 2.773 1 86.06 271 ASN B CA 1
ATOM 5292 C C . ASN B 1 271 ? 1.132 -30.094 2.896 1 86.06 271 ASN B C 1
ATOM 5294 O O . ASN B 1 271 ? 1.318 -30.984 3.721 1 86.06 271 ASN B O 1
ATOM 5298 N N . ALA B 1 272 ? 0.057 -30.016 2.219 1 92.56 272 ALA B N 1
ATOM 5299 C CA . ALA B 1 272 ? -0.967 -31.047 2.127 1 92.56 272 ALA B CA 1
ATOM 5300 C C . ALA B 1 272 ? -1.101 -31.562 0.695 1 92.56 272 ALA B C 1
ATOM 5302 O O . ALA B 1 272 ? -2.09 -31.281 0.016 1 92.56 272 ALA B O 1
ATOM 5303 N N . PRO B 1 273 ? -0.144 -32.406 0.267 1 93.56 273 PRO B N 1
ATOM 5304 C CA . PRO B 1 273 ? -0.098 -32.812 -1.139 1 93.56 273 PRO B CA 1
ATOM 5305 C C . PRO B 1 273 ? -1.343 -33.562 -1.569 1 93.56 273 PRO B C 1
ATOM 5307 O O . PRO B 1 273 ? -1.797 -33.438 -2.707 1 93.56 273 PRO B O 1
ATOM 5310 N N . GLU B 1 274 ? -1.919 -34.375 -0.694 1 97.06 274 GLU B N 1
ATOM 5311 C CA . GLU B 1 274 ? -3.098 -35.156 -1.061 1 97.06 274 GLU B CA 1
ATOM 5312 C C . GLU B 1 274 ? -4.301 -34.25 -1.317 1 97.06 274 GLU B C 1
ATOM 5314 O O . GLU B 1 274 ? -5.031 -34.438 -2.291 1 97.06 274 GLU B O 1
ATOM 5319 N N . ARG B 1 275 ? -4.477 -33.25 -0.454 1 97.44 275 ARG B N 1
ATOM 5320 C CA . ARG B 1 275 ? -5.57 -32.312 -0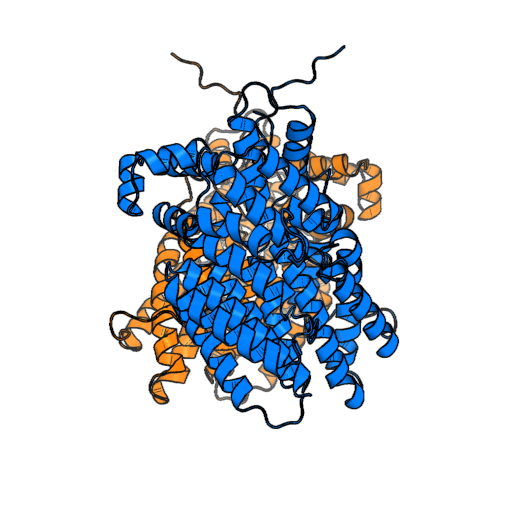.647 1 97.44 275 ARG B CA 1
ATOM 5321 C C . ARG B 1 275 ? -5.363 -31.484 -1.914 1 97.44 275 ARG B C 1
ATOM 5323 O O . ARG B 1 275 ? -6.324 -31.141 -2.607 1 97.44 275 ARG B O 1
ATOM 5330 N N . ALA B 1 276 ? -4.121 -31.125 -2.191 1 97.5 276 ALA B N 1
ATOM 5331 C CA . ALA B 1 276 ? -3.816 -30.406 -3.426 1 97.5 276 ALA B CA 1
ATOM 5332 C C . ALA B 1 276 ? -4.211 -31.219 -4.652 1 97.5 276 ALA B C 1
ATOM 5334 O O . ALA B 1 276 ? -4.836 -30.703 -5.578 1 97.5 276 ALA B O 1
ATOM 5335 N N . ARG B 1 277 ? -3.938 -32.531 -4.625 1 97.62 277 ARG B N 1
ATOM 5336 C CA . ARG B 1 277 ? -4.281 -33.406 -5.73 1 97.62 277 ARG B CA 1
ATOM 5337 C C . ARG B 1 277 ? -5.793 -33.562 -5.871 1 97.62 277 ARG B C 1
ATOM 5339 O O . ARG B 1 277 ? -6.312 -33.625 -6.988 1 97.62 277 ARG B O 1
ATOM 5346 N N . ASP B 1 278 ? -6.473 -33.594 -4.727 1 98.38 278 ASP B N 1
ATOM 5347 C CA . ASP B 1 278 ? -7.93 -33.656 -4.766 1 98.38 278 ASP B CA 1
ATOM 5348 C C . ASP B 1 278 ? -8.516 -32.438 -5.48 1 98.38 278 ASP B C 1
ATOM 5350 O O . ASP B 1 278 ? -9.438 -32.562 -6.289 1 98.38 278 ASP B O 1
ATOM 5354 N N . ARG B 1 279 ? -7.988 -31.25 -5.145 1 98.62 279 ARG B N 1
ATOM 5355 C CA . ARG B 1 279 ? -8.469 -30.016 -5.781 1 98.62 279 ARG B CA 1
ATOM 5356 C C . ARG B 1 279 ? -8.164 -30.016 -7.273 1 98.62 279 ARG B C 1
ATOM 5358 O O . ARG B 1 279 ? -8.969 -29.547 -8.078 1 98.62 279 ARG B O 1
ATOM 5365 N N . LEU B 1 280 ? -7.016 -30.547 -7.691 1 98.56 280 LEU B N 1
ATOM 5366 C CA . LEU B 1 280 ? -6.652 -30.641 -9.102 1 98.56 280 LEU B CA 1
ATOM 5367 C C . LEU B 1 280 ? -7.574 -31.594 -9.836 1 98.56 280 LEU B C 1
ATOM 5369 O O . LEU B 1 280 ? -7.969 -31.344 -10.977 1 98.56 280 LEU B O 1
ATOM 5373 N N . ARG B 1 281 ? -7.941 -32.688 -9.172 1 98.5 281 ARG B N 1
ATOM 5374 C CA . ARG B 1 281 ? -8.891 -33.625 -9.766 1 98.5 281 ARG B CA 1
ATOM 5375 C C . ARG B 1 281 ? -10.25 -32.969 -9.969 1 98.5 281 ARG B C 1
ATOM 5377 O O . ARG B 1 281 ? -10.891 -33.156 -11.008 1 98.5 281 ARG B O 1
ATOM 5384 N N . GLU B 1 282 ? -10.68 -32.25 -8.977 1 98.44 282 GLU B N 1
ATOM 5385 C CA . GLU B 1 282 ? -11.922 -31.484 -9.117 1 98.44 282 GLU B CA 1
ATOM 5386 C C . GLU B 1 282 ? -11.844 -30.516 -10.289 1 98.44 282 GLU B C 1
ATOM 5388 O O . GLU B 1 282 ? -12.82 -30.359 -11.031 1 98.44 282 GLU B O 1
ATOM 5393 N N . ALA B 1 283 ? -10.727 -29.828 -10.445 1 98.56 283 ALA B N 1
ATOM 5394 C CA . ALA B 1 283 ? -10.531 -28.906 -11.555 1 98.56 283 ALA B CA 1
ATOM 5395 C C . ALA B 1 283 ? -10.602 -29.625 -12.898 1 98.56 283 ALA B C 1
ATOM 5397 O O . ALA B 1 283 ? -11.141 -29.094 -13.867 1 98.56 283 ALA B O 1
ATOM 5398 N N . GLU B 1 284 ? -10.047 -30.844 -12.961 1 98.5 284 GLU B N 1
ATOM 5399 C CA . GLU B 1 284 ? -10.133 -31.656 -14.172 1 98.5 284 GLU B CA 1
ATOM 5400 C C . GLU B 1 284 ? -11.578 -32 -14.508 1 98.5 284 GLU B C 1
ATOM 5402 O O . GLU B 1 284 ? -11.969 -31.984 -15.68 1 98.5 284 GLU B O 1
ATOM 5407 N N . ASP B 1 285 ? -12.352 -32.312 -13.492 1 98.19 285 ASP B N 1
ATOM 5408 C CA . ASP B 1 285 ? -13.773 -32.594 -13.695 1 98.19 285 ASP B CA 1
ATOM 5409 C C . ASP B 1 285 ? -14.484 -31.359 -14.273 1 98.19 285 ASP B C 1
ATOM 5411 O O . ASP B 1 285 ? -15.297 -31.484 -15.195 1 98.19 285 ASP B O 1
ATOM 5415 N N . VAL B 1 286 ? -14.164 -30.219 -13.727 1 97 286 VAL B N 1
ATOM 5416 C CA . VAL B 1 286 ? -14.75 -28.969 -14.219 1 97 286 VAL B CA 1
ATOM 5417 C C . VAL B 1 286 ? -14.32 -28.734 -15.664 1 97 286 VAL B C 1
ATOM 5419 O O . VAL B 1 286 ? -15.125 -28.312 -16.5 1 97 286 VAL B O 1
ATOM 5422 N N . ALA B 1 287 ? -13.008 -29 -15.953 1 97.69 287 ALA B N 1
ATOM 5423 C CA . ALA B 1 287 ? -12.508 -28.812 -17.312 1 97.69 287 ALA B CA 1
ATOM 5424 C C . ALA B 1 287 ? -13.227 -29.75 -18.297 1 97.69 287 ALA B C 1
ATOM 5426 O O . ALA B 1 287 ? -13.555 -29.344 -19.406 1 97.69 287 ALA B O 1
ATOM 5427 N N . ARG B 1 288 ? -13.516 -30.953 -17.906 1 97.19 288 ARG B N 1
ATOM 5428 C CA . ARG B 1 288 ? -14.266 -31.891 -18.734 1 97.19 288 ARG B CA 1
ATOM 5429 C C . ARG B 1 288 ? -15.68 -31.391 -19 1 97.19 288 ARG B C 1
ATOM 5431 O O . ARG B 1 288 ? -16.172 -31.453 -20.125 1 97.19 288 ARG B O 1
ATOM 5438 N N . ALA B 1 289 ? -16.281 -30.906 -17.984 1 95 289 ALA B N 1
ATOM 5439 C CA . ALA B 1 289 ? -17.625 -30.359 -18.109 1 95 289 ALA B CA 1
ATOM 5440 C C . ALA B 1 289 ? -17.641 -29.141 -19.047 1 95 289 ALA B C 1
ATOM 5442 O O . ALA B 1 289 ? -18.625 -28.891 -19.734 1 95 289 ALA B O 1
ATOM 5443 N N . ALA B 1 290 ? -16.469 -28.469 -19.094 1 94.12 290 ALA B N 1
ATOM 5444 C CA . ALA B 1 290 ? -16.359 -27.281 -19.922 1 94.12 290 ALA B CA 1
ATOM 5445 C C . ALA B 1 290 ? -15.852 -27.625 -21.328 1 94.12 290 ALA B C 1
ATOM 5447 O O . ALA B 1 290 ? -15.484 -26.75 -22.094 1 94.12 290 ALA B O 1
ATOM 5448 N N . GLY B 1 291 ? -15.75 -28.922 -21.609 1 95 291 GLY B N 1
ATOM 5449 C CA . GLY B 1 291 ? -15.391 -29.375 -22.938 1 95 291 GLY B CA 1
ATOM 5450 C C . GLY B 1 291 ? -13.891 -29.5 -23.141 1 95 291 GLY B C 1
ATOM 5451 O O . GLY B 1 291 ? -13.422 -29.547 -24.281 1 95 291 GLY B O 1
ATOM 5452 N N . ASN B 1 292 ? -13.086 -29.438 -22.031 1 95.81 292 ASN B N 1
ATOM 5453 C CA . ASN B 1 292 ? -11.641 -29.609 -22.062 1 95.81 292 ASN B CA 1
ATOM 5454 C C . ASN B 1 292 ? -10.977 -28.625 -23.016 1 95.81 292 ASN B C 1
ATOM 5456 O O . ASN B 1 292 ? -10.141 -29 -23.828 1 95.81 292 ASN B O 1
ATOM 5460 N N . ARG B 1 293 ? -11.43 -27.391 -22.938 1 94.69 293 ARG B N 1
ATOM 5461 C CA . ARG B 1 293 ? -10.844 -26.281 -23.672 1 94.69 293 ARG B CA 1
ATOM 5462 C C . ARG B 1 293 ? -10.281 -25.234 -22.734 1 94.69 293 ARG B C 1
ATOM 5464 O O . ARG B 1 293 ? -10.836 -24.984 -21.656 1 94.69 293 ARG B O 1
ATOM 5471 N N . ASP B 1 294 ? -9.203 -24.641 -23.125 1 95.81 294 ASP B N 1
ATOM 5472 C CA . ASP B 1 294 ? -8.656 -23.531 -22.359 1 95.81 294 ASP B CA 1
ATOM 5473 C C . ASP B 1 294 ? -9.492 -22.266 -22.516 1 95.81 294 ASP B C 1
ATOM 5475 O O . ASP B 1 294 ? -9.969 -21.984 -23.625 1 95.81 294 ASP B O 1
ATOM 5479 N N . SER B 1 295 ? -9.742 -21.625 -21.5 1 94.62 295 SER B N 1
ATOM 5480 C CA . SER B 1 295 ? -10.57 -20.422 -21.469 1 94.62 295 SER B CA 1
ATOM 5481 C C . SER B 1 295 ? -9.828 -19.266 -20.812 1 94.62 295 SER B C 1
ATOM 5483 O O . SER B 1 295 ? -9.047 -19.453 -19.875 1 94.62 295 SER B O 1
ATOM 5485 N N . LEU B 1 296 ? -10.102 -18.047 -21.344 1 92.62 296 LEU B N 1
ATOM 5486 C CA . LEU B 1 296 ? -9.594 -16.812 -20.75 1 92.62 296 LEU B CA 1
ATOM 5487 C C . LEU B 1 296 ? -10.742 -15.961 -20.203 1 92.62 296 LEU B C 1
ATOM 5489 O O . LEU B 1 296 ? -10.586 -14.75 -20.016 1 92.62 296 LEU B O 1
ATOM 5493 N N . ALA B 1 297 ? -11.875 -16.641 -19.969 1 93 297 ALA B N 1
ATOM 5494 C CA . ALA B 1 297 ? -13.047 -15.945 -19.453 1 93 297 ALA B CA 1
ATOM 5495 C C . ALA B 1 297 ? -12.719 -15.188 -18.172 1 93 297 ALA B C 1
ATOM 5497 O O . ALA B 1 297 ? -12.008 -15.711 -17.312 1 93 297 ALA B O 1
ATOM 5498 N N . TYR B 1 298 ? -13.172 -13.859 -18.094 1 93.69 298 TYR B N 1
ATOM 5499 C CA . TYR B 1 298 ? -12.992 -12.969 -16.953 1 93.69 298 TYR B CA 1
ATOM 5500 C C . TYR B 1 298 ? -11.516 -12.828 -16.594 1 93.69 298 TYR B C 1
ATOM 5502 O O . TYR B 1 298 ? -11.156 -12.688 -15.43 1 93.69 298 TYR B O 1
ATOM 5510 N N . GLU B 1 299 ? -10.719 -13.039 -17.672 1 90.25 299 GLU B N 1
ATOM 5511 C CA . GLU B 1 299 ? -9.273 -12.852 -17.594 1 90.25 299 GLU B CA 1
ATOM 5512 C C . GLU B 1 299 ? -8.641 -13.828 -16.609 1 90.25 299 GLU B C 1
ATOM 5514 O O . GLU B 1 299 ? -7.633 -13.516 -15.977 1 90.25 299 GLU B O 1
ATOM 5519 N N . MET B 1 300 ? -9.461 -14.883 -16.516 1 89.38 300 MET B N 1
ATOM 5520 C CA . MET B 1 300 ? -8.953 -16.016 -15.734 1 89.38 300 MET B CA 1
ATOM 5521 C C . MET B 1 300 ? -8.406 -17.109 -16.656 1 89.38 300 MET B C 1
ATOM 5523 O O . MET B 1 300 ? -8.906 -17.297 -17.766 1 89.38 300 MET B O 1
ATOM 5527 N N . SER B 1 301 ? -7.23 -17.656 -16.5 1 91.94 301 SER B N 1
ATOM 5528 C CA . SER B 1 301 ? -6.73 -18.812 -17.266 1 91.94 301 SER B CA 1
ATOM 5529 C C . SER B 1 301 ? -7.191 -20.125 -16.641 1 91.94 301 SER B C 1
ATOM 5531 O O . SER B 1 301 ? -6.84 -20.438 -15.5 1 91.94 301 SER B O 1
ATOM 5533 N N . PHE B 1 302 ? -8.109 -20.812 -17.406 1 96.69 302 PHE B N 1
ATOM 5534 C CA . PHE B 1 302 ? -8.508 -22.125 -16.906 1 96.69 302 PHE B CA 1
ATOM 5535 C C . PHE B 1 302 ? -8.633 -23.109 -18.047 1 96.69 302 PHE B C 1
ATOM 5537 O O . PHE B 1 302 ? -9.086 -22.766 -19.141 1 96.69 302 PHE B O 1
ATOM 5544 N N . GLY B 1 303 ? -8.328 -24.266 -17.734 1 97.44 303 GLY B N 1
ATOM 5545 C CA . GLY B 1 303 ? -8.414 -25.391 -18.641 1 97.44 303 GLY B CA 1
ATOM 5546 C C . GLY B 1 303 ? -7.289 -26.391 -18.453 1 97.44 303 GLY B C 1
ATOM 5547 O O . GLY B 1 303 ? -6.543 -26.328 -17.469 1 97.44 303 GLY B O 1
ATOM 5548 N N . PRO B 1 304 ? -7.199 -27.344 -19.375 1 97.19 304 PRO B N 1
ATOM 5549 C CA . PRO B 1 304 ? -6.203 -28.406 -19.234 1 97.19 304 PRO B CA 1
ATOM 5550 C C . PRO B 1 304 ? -4.777 -27.859 -19.109 1 97.19 304 PRO B C 1
ATOM 5552 O O . PRO B 1 304 ? -3.98 -28.375 -18.328 1 97.19 304 PRO B O 1
ATOM 5555 N N . THR B 1 305 ? -4.465 -26.812 -19.875 1 97.75 305 THR B N 1
ATOM 5556 C CA . THR B 1 305 ? -3.121 -26.25 -19.859 1 97.75 305 THR B CA 1
ATOM 5557 C C . THR B 1 305 ? -2.775 -25.703 -18.469 1 97.75 305 THR B C 1
ATOM 5559 O O . THR B 1 305 ? -1.735 -26.047 -17.906 1 97.75 305 THR B O 1
ATOM 5562 N N . ASN B 1 306 ? -3.645 -24.891 -17.938 1 97.94 306 ASN B N 1
ATOM 5563 C CA . ASN B 1 306 ? -3.361 -24.266 -16.641 1 97.94 306 ASN B CA 1
ATOM 5564 C C . ASN B 1 306 ? -3.436 -25.281 -15.508 1 97.94 306 ASN B C 1
ATOM 5566 O O . ASN B 1 306 ? -2.783 -25.125 -14.477 1 97.94 306 ASN B O 1
ATOM 5570 N N . ILE B 1 307 ? -4.223 -26.359 -15.633 1 98.5 307 ILE B N 1
ATOM 5571 C CA . ILE B 1 307 ? -4.234 -27.453 -14.664 1 98.5 307 ILE B CA 1
ATOM 5572 C C . ILE B 1 307 ? -2.861 -28.109 -14.609 1 98.5 307 ILE B C 1
ATOM 5574 O O . ILE B 1 307 ? -2.326 -28.375 -13.531 1 98.5 307 ILE B O 1
ATOM 5578 N N . ARG B 1 308 ? -2.258 -28.359 -15.773 1 98.19 308 ARG B N 1
ATOM 5579 C CA . ARG B 1 308 ? -0.926 -28.953 -15.836 1 98.19 308 ARG B CA 1
ATOM 5580 C C . ARG B 1 308 ? 0.109 -28.047 -15.172 1 98.19 308 ARG B C 1
ATOM 5582 O O . ARG B 1 308 ? 0.943 -28.516 -14.398 1 98.19 308 ARG B O 1
ATOM 5589 N N . ILE B 1 309 ? 0.02 -26.766 -15.5 1 98 309 ILE B N 1
ATOM 5590 C CA . ILE B 1 309 ? 0.951 -25.797 -14.922 1 98 309 ILE B CA 1
ATOM 5591 C C . ILE B 1 309 ? 0.848 -25.828 -13.398 1 98 309 ILE B C 1
ATOM 5593 O O . ILE B 1 309 ? 1.865 -25.844 -12.695 1 98 309 ILE B O 1
ATOM 5597 N N . HIS B 1 310 ? -0.369 -25.938 -12.883 1 98.19 310 HIS B N 1
ATOM 5598 C CA . HIS B 1 310 ? -0.583 -25.969 -11.445 1 98.19 310 HIS B CA 1
ATOM 5599 C C . HIS B 1 310 ? -0.161 -27.297 -10.844 1 98.19 310 HIS B C 1
ATOM 5601 O O . HIS B 1 310 ? 0.313 -27.359 -9.703 1 98.19 310 HIS B O 1
ATOM 5607 N N . GLU B 1 311 ? -0.364 -28.344 -11.602 1 98.31 311 GLU B N 1
ATOM 5608 C CA . GLU B 1 311 ? 0.069 -29.656 -11.117 1 98.31 311 GLU B CA 1
ATOM 5609 C C . GLU B 1 311 ? 1.578 -29.688 -10.891 1 98.31 311 GLU B C 1
ATOM 5611 O O . GLU B 1 311 ? 2.047 -30.156 -9.852 1 98.31 311 GLU B O 1
ATOM 5616 N N . LEU B 1 312 ? 2.287 -29.219 -11.852 1 97.5 312 LEU B N 1
ATOM 5617 C CA . LEU B 1 312 ? 3.736 -29.141 -11.703 1 97.5 312 LEU B CA 1
ATOM 5618 C C . LEU B 1 312 ? 4.113 -28.25 -10.523 1 97.5 312 LEU B C 1
ATOM 5620 O O . LEU B 1 312 ? 4.953 -28.625 -9.703 1 97.5 312 LEU B O 1
ATOM 5624 N N . HIS B 1 313 ? 3.463 -27.109 -10.438 1 95.81 313 HIS B N 1
ATOM 5625 C CA . HIS B 1 313 ? 3.752 -26.156 -9.375 1 95.81 313 HIS B CA 1
ATOM 5626 C C . HIS B 1 313 ? 3.502 -26.781 -8 1 95.81 313 HIS B C 1
ATOM 5628 O O . HIS B 1 313 ? 4.328 -26.641 -7.094 1 95.81 313 HIS B O 1
ATOM 5634 N N . THR B 1 314 ? 2.34 -27.453 -7.812 1 95.56 314 THR B N 1
ATOM 5635 C CA . THR B 1 314 ? 1.991 -28 -6.508 1 95.56 314 THR B CA 1
ATOM 5636 C C . THR B 1 314 ? 2.938 -29.141 -6.129 1 95.56 314 THR B C 1
ATOM 5638 O O . THR B 1 314 ? 3.266 -29.312 -4.953 1 95.56 314 THR B O 1
ATOM 5641 N N . ALA B 1 315 ? 3.443 -29.922 -7.117 1 94.94 315 ALA B N 1
ATOM 5642 C CA . ALA B 1 315 ? 4.438 -30.953 -6.844 1 94.94 315 ALA B CA 1
ATOM 5643 C C . ALA B 1 315 ? 5.742 -30.344 -6.34 1 94.94 315 ALA B C 1
ATOM 5645 O O . ALA B 1 315 ? 6.332 -30.828 -5.375 1 94.94 315 ALA B O 1
ATOM 5646 N N . LEU B 1 316 ? 6.07 -29.266 -6.988 1 89.38 316 LEU B N 1
ATOM 5647 C CA . LEU B 1 316 ? 7.309 -28.594 -6.621 1 89.38 316 LEU B CA 1
ATOM 5648 C C . LEU B 1 316 ? 7.211 -28 -5.219 1 89.38 316 LEU B C 1
ATOM 5650 O O . LEU B 1 316 ? 8.109 -28.203 -4.395 1 89.38 316 LEU B O 1
ATOM 5654 N N . VAL B 1 317 ? 6.125 -27.359 -4.918 1 86.31 317 VAL B N 1
ATOM 5655 C CA . VAL B 1 317 ? 5.926 -26.641 -3.672 1 86.31 317 VAL B CA 1
ATOM 5656 C C . VAL B 1 317 ? 5.844 -27.609 -2.506 1 86.31 317 VAL B C 1
ATOM 5658 O O . VAL B 1 317 ? 6.289 -27.312 -1.397 1 86.31 317 VAL B O 1
ATOM 5661 N N . THR B 1 318 ? 5.371 -28.797 -2.773 1 87.75 318 THR B N 1
ATOM 5662 C CA . THR B 1 318 ? 5.238 -29.797 -1.72 1 87.75 318 THR B CA 1
ATOM 5663 C C . THR B 1 318 ? 6.504 -30.641 -1.61 1 87.75 318 THR B C 1
ATOM 5665 O O . THR B 1 318 ? 6.535 -31.625 -0.873 1 87.75 318 THR B O 1
ATOM 5668 N N . GLY B 1 319 ? 7.512 -30.312 -2.436 1 82.06 319 GLY B N 1
ATOM 5669 C CA . GLY B 1 319 ? 8.82 -30.938 -2.303 1 82.06 319 GLY B CA 1
ATOM 5670 C C . GLY B 1 319 ? 8.969 -32.188 -3.148 1 82.06 319 GLY B C 1
ATOM 5671 O O . GLY B 1 319 ? 9.977 -32.906 -3.051 1 82.06 319 GLY B O 1
ATOM 5672 N N . ASP B 1 320 ? 8.016 -32.5 -3.859 1 90.69 320 ASP B N 1
ATOM 5673 C CA . ASP B 1 320 ? 8.094 -33.688 -4.73 1 90.69 320 ASP B CA 1
ATOM 5674 C C . ASP B 1 320 ? 8.75 -33.344 -6.062 1 90.69 320 ASP B C 1
ATOM 5676 O O . ASP B 1 320 ? 8.102 -33.406 -7.113 1 90.69 320 ASP B O 1
ATOM 5680 N N . THR B 1 321 ? 10.039 -33.125 -6.031 1 89.44 321 THR B N 1
ATOM 5681 C CA . THR B 1 321 ? 10.812 -32.688 -7.188 1 89.44 321 THR B CA 1
ATOM 5682 C C . THR B 1 321 ? 10.805 -33.75 -8.273 1 89.44 321 THR B C 1
ATOM 5684 O O . THR B 1 321 ? 10.719 -33.438 -9.461 1 89.44 321 THR B O 1
ATOM 5687 N N . GLU B 1 322 ? 10.914 -34.969 -7.891 1 94.19 322 GLU B N 1
ATOM 5688 C CA . GLU B 1 322 ? 10.914 -36.062 -8.844 1 94.19 322 GLU B CA 1
ATOM 5689 C C . GLU B 1 322 ? 9.633 -36.094 -9.672 1 94.19 322 GLU B C 1
ATOM 5691 O O . GLU B 1 322 ? 9.68 -36.219 -10.898 1 94.19 322 GLU B O 1
ATOM 5696 N N . ARG B 1 323 ? 8.594 -35.969 -9.008 1 95.12 323 ARG B N 1
ATOM 5697 C CA . ARG B 1 323 ? 7.316 -35.938 -9.703 1 95.12 323 ARG B CA 1
ATOM 5698 C C . ARG B 1 323 ? 7.23 -34.719 -10.617 1 95.12 323 ARG B C 1
ATOM 5700 O O . ARG B 1 323 ? 6.789 -34.812 -11.766 1 95.12 323 ARG B O 1
ATOM 5707 N N . ALA B 1 324 ? 7.586 -33.531 -10.109 1 95.38 324 ALA B N 1
ATOM 5708 C CA . ALA B 1 324 ? 7.551 -32.312 -10.891 1 95.38 324 ALA B CA 1
ATOM 5709 C C . ALA B 1 324 ? 8.32 -32.469 -12.203 1 95.38 324 ALA B C 1
ATOM 5711 O O . ALA B 1 324 ? 7.871 -32 -13.25 1 95.38 324 ALA B O 1
ATOM 5712 N N . LEU B 1 325 ? 9.398 -33.188 -12.172 1 95.81 325 LEU B N 1
ATOM 5713 C CA . LEU B 1 325 ? 10.258 -33.344 -13.336 1 95.81 325 LEU B CA 1
ATOM 5714 C C . LEU B 1 325 ? 9.711 -34.406 -14.281 1 95.81 325 LEU B C 1
ATOM 5716 O O . LEU B 1 325 ? 10 -34.375 -15.477 1 95.81 325 LEU B O 1
ATOM 5720 N N . ALA B 1 326 ? 8.938 -35.281 -13.773 1 96.88 326 ALA B N 1
ATOM 5721 C CA . ALA B 1 326 ? 8.398 -36.406 -14.578 1 96.88 326 ALA B CA 1
ATOM 5722 C C . ALA B 1 326 ? 7.16 -35.938 -15.352 1 96.88 326 ALA B C 1
ATOM 5724 O O . ALA B 1 326 ? 6.836 -36.531 -16.391 1 96.88 326 ALA B O 1
ATOM 5725 N N . LEU B 1 327 ? 6.484 -34.938 -14.883 1 97.5 327 LEU B N 1
ATOM 5726 C CA . LEU B 1 327 ? 5.168 -34.531 -15.383 1 97.5 327 LEU B CA 1
ATOM 5727 C C . LEU B 1 327 ? 5.246 -34.094 -16.844 1 97.5 327 LEU B C 1
ATOM 5729 O O . LEU B 1 327 ? 4.4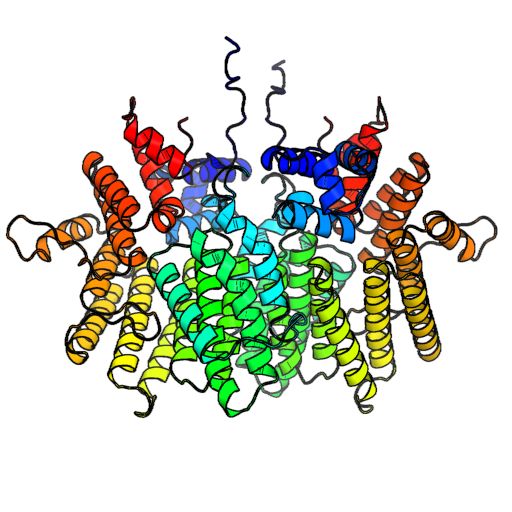69 -34.562 -17.672 1 97.5 327 LEU B O 1
ATOM 5733 N N . PRO B 1 328 ? 6.18 -33.25 -17.234 1 97.12 328 PRO B N 1
ATOM 5734 C CA . PRO B 1 328 ? 6.223 -32.812 -18.641 1 97.12 328 PRO B CA 1
ATOM 5735 C C . PRO B 1 328 ? 6.41 -34 -19.609 1 97.12 328 PRO B C 1
ATOM 5737 O O . PRO B 1 328 ? 5.832 -34 -20.688 1 97.12 328 PRO B O 1
ATOM 5740 N N . ALA B 1 329 ? 7.223 -34.906 -19.203 1 95.88 329 ALA B N 1
ATOM 5741 C CA . ALA B 1 329 ? 7.414 -36.094 -20.047 1 95.88 329 ALA B CA 1
ATOM 5742 C C . ALA B 1 329 ? 6.125 -36.875 -20.141 1 95.88 329 ALA B C 1
ATOM 5744 O O . ALA B 1 329 ? 5.793 -37.406 -21.219 1 95.88 329 ALA B O 1
ATOM 5745 N N . ARG B 1 330 ? 5.422 -37.031 -19.062 1 95.5 330 ARG B N 1
ATOM 5746 C CA . ARG B 1 330 ? 4.18 -37.781 -19 1 95.5 330 ARG B CA 1
ATOM 5747 C C . ARG B 1 330 ? 3.104 -37.125 -19.875 1 95.5 330 ARG B C 1
ATOM 5749 O O . ARG B 1 330 ? 2.273 -37.844 -20.469 1 95.5 330 ARG B O 1
ATOM 5756 N N . TRP B 1 331 ? 3.078 -35.812 -19.906 1 96.25 331 TRP B N 1
ATOM 5757 C CA . TRP B 1 331 ? 2.049 -35.062 -20.625 1 96.25 331 TRP B CA 1
ATOM 5758 C C . TRP B 1 331 ? 2.357 -35.031 -22.125 1 96.25 331 TRP B C 1
ATOM 5760 O O . TRP B 1 331 ? 1.5 -34.656 -22.922 1 96.25 331 TRP B O 1
ATOM 5770 N N . SER B 1 332 ? 3.584 -35.344 -22.5 1 94.56 332 SER B N 1
ATOM 5771 C CA . SER B 1 332 ? 4.012 -35.188 -23.875 1 94.56 332 SER B CA 1
ATOM 5772 C C . SER B 1 332 ? 3.238 -36.125 -24.812 1 94.56 332 SER B C 1
ATOM 5774 O O . SER B 1 332 ? 3.098 -37.312 -24.516 1 94.56 332 SER B O 1
ATOM 5776 N N . PRO B 1 333 ? 2.748 -35.594 -25.875 1 90.5 333 PRO B N 1
ATOM 5777 C CA . PRO B 1 333 ? 2.066 -36.469 -26.844 1 90.5 333 PRO B CA 1
ATOM 5778 C C . PRO B 1 333 ? 3.037 -37.312 -27.656 1 90.5 333 PRO B C 1
ATOM 5780 O O . PRO B 1 333 ? 2.617 -38.25 -28.344 1 90.5 333 PRO B O 1
ATOM 5783 N N . VAL B 1 334 ? 4.344 -37 -27.562 1 91.44 334 VAL B N 1
ATOM 5784 C CA . VAL B 1 334 ? 5.371 -37.719 -28.312 1 91.44 334 VAL B CA 1
ATOM 5785 C C . VAL B 1 334 ? 6.281 -38.469 -27.359 1 91.44 334 VAL B C 1
ATOM 5787 O O . VAL B 1 334 ? 6.734 -37.938 -26.344 1 91.44 334 VAL B O 1
ATOM 5790 N N . PRO B 1 335 ? 6.473 -39.719 -27.703 1 89.62 335 PRO B N 1
ATOM 5791 C CA . PRO B 1 335 ? 7.391 -40.469 -26.828 1 89.62 335 PRO B CA 1
ATOM 5792 C C . PRO B 1 335 ? 8.781 -39.844 -26.75 1 89.62 335 PRO B C 1
ATOM 5794 O O . PRO B 1 335 ? 9.336 -39.438 -27.781 1 89.62 335 PRO B O 1
ATOM 5797 N N . GLY B 1 336 ? 9.281 -39.688 -25.594 1 89.44 336 GLY B N 1
ATOM 5798 C CA . GLY B 1 336 ? 10.609 -39.125 -25.391 1 89.44 336 GLY B CA 1
ATOM 5799 C C . GLY B 1 336 ? 10.617 -37.594 -25.375 1 89.44 336 GLY B C 1
ATOM 5800 O O . GLY B 1 336 ? 11.664 -36.969 -25.141 1 89.44 336 GLY B O 1
ATOM 5801 N N . GLY B 1 337 ? 9.43 -37.031 -25.531 1 92.19 337 GLY B N 1
ATOM 5802 C CA . GLY B 1 337 ? 9.344 -35.594 -25.547 1 92.19 337 GLY B CA 1
ATOM 5803 C C . GLY B 1 337 ? 8.977 -35 -24.203 1 92.19 337 GLY B C 1
ATOM 5804 O O . GLY B 1 337 ? 8.844 -35.719 -23.219 1 92.19 337 GLY B O 1
ATOM 5805 N N . GLU B 1 338 ? 8.953 -33.594 -24.156 1 94.44 338 GLU B N 1
ATOM 5806 C CA . GLU B 1 338 ? 8.531 -32.844 -22.969 1 94.44 338 GLU B CA 1
ATOM 5807 C C . GLU B 1 338 ? 7.395 -31.875 -23.312 1 94.44 338 GLU B C 1
ATOM 5809 O O . GLU B 1 338 ? 7.48 -31.125 -24.281 1 94.44 338 GLU B O 1
ATOM 5814 N N . TRP B 1 339 ? 6.41 -31.953 -22.609 1 96.25 339 TRP B N 1
ATOM 5815 C CA . TRP B 1 339 ? 5.27 -31.062 -22.812 1 96.25 339 TRP B CA 1
ATOM 5816 C C . TRP B 1 339 ? 5.656 -29.625 -22.531 1 96.25 339 TRP B C 1
ATOM 5818 O O . TRP B 1 339 ? 6.402 -29.328 -21.594 1 96.25 339 TRP B O 1
ATOM 5828 N N . THR B 1 340 ? 5.156 -28.734 -23.391 1 95.31 340 THR B N 1
ATOM 5829 C CA . THR B 1 340 ? 5.238 -27.297 -23.188 1 95.31 340 THR B CA 1
ATOM 5830 C C . THR B 1 340 ? 3.881 -26.641 -23.406 1 95.31 340 THR B C 1
ATOM 5832 O O . THR B 1 340 ? 3.062 -27.156 -24.172 1 95.31 340 THR B O 1
ATOM 5835 N N . PRO B 1 341 ? 3.58 -25.562 -22.688 1 96.12 341 PRO B N 1
ATOM 5836 C CA . PRO B 1 341 ? 2.316 -24.875 -22.938 1 96.12 341 PRO B CA 1
ATOM 5837 C C . PRO B 1 341 ? 2.129 -24.5 -24.406 1 96.12 341 PRO B C 1
ATOM 5839 O O . PRO B 1 341 ? 3.086 -24.094 -25.078 1 96.12 341 PRO B O 1
ATOM 5842 N N . PRO B 1 342 ? 0.965 -24.672 -24.906 1 94.38 342 PRO B N 1
ATOM 5843 C CA . PRO B 1 342 ? 0.698 -24.312 -26.297 1 94.38 342 PRO B CA 1
ATOM 5844 C C . PRO B 1 342 ? 0.922 -22.828 -26.578 1 94.38 342 PRO B C 1
ATOM 5846 O O . PRO B 1 342 ? 0.918 -22.016 -25.656 1 94.38 342 PRO B O 1
ATOM 5849 N N . ALA B 1 343 ? 1.126 -22.422 -27.797 1 90.31 343 ALA B N 1
ATOM 5850 C CA . ALA B 1 343 ? 1.444 -21.062 -28.234 1 90.31 343 ALA B CA 1
ATOM 5851 C C . ALA B 1 343 ? 0.355 -20.078 -27.812 1 90.31 343 ALA B C 1
ATOM 5853 O O . ALA B 1 343 ? 0.637 -18.922 -27.547 1 90.31 343 ALA B O 1
ATOM 5854 N N . GLY B 1 344 ? -0.84 -20.453 -27.656 1 88.69 344 GLY B N 1
ATOM 5855 C CA . GLY B 1 344 ? -1.937 -19.562 -27.312 1 88.69 344 GLY B CA 1
ATOM 5856 C C . GLY B 1 344 ? -2.07 -19.344 -25.812 1 88.69 344 GLY B C 1
ATOM 5857 O O . GLY B 1 344 ? -2.846 -18.484 -25.375 1 88.69 344 GLY B O 1
ATOM 5858 N N . THR B 1 345 ? -1.176 -19.938 -25.062 1 93.31 345 THR B N 1
ATOM 5859 C CA . THR B 1 345 ? -1.208 -19.781 -23.609 1 93.31 345 THR B CA 1
ATOM 5860 C C . THR B 1 345 ? -0.692 -18.406 -23.188 1 93.31 345 THR B C 1
ATOM 5862 O O . THR B 1 345 ? 0.262 -17.891 -23.781 1 93.31 345 THR B O 1
ATOM 5865 N N . ALA B 1 346 ? -1.393 -17.766 -22.25 1 92.38 346 ALA B N 1
ATOM 5866 C CA . ALA B 1 346 ? -0.937 -16.484 -21.719 1 92.38 346 ALA B CA 1
ATOM 5867 C C . ALA B 1 346 ? 0.545 -16.531 -21.359 1 92.38 346 ALA B C 1
ATOM 5869 O O . ALA B 1 346 ? 1.005 -17.484 -20.734 1 92.38 346 ALA B O 1
ATOM 5870 N N . GLY B 1 347 ? 1.307 -15.531 -21.766 1 92.75 347 GLY B N 1
ATOM 5871 C CA . GLY B 1 347 ? 2.74 -15.484 -21.531 1 92.75 347 GLY B CA 1
ATOM 5872 C C . GLY B 1 347 ? 3.111 -15.672 -20.062 1 92.75 347 GLY B C 1
ATOM 5873 O O . GLY B 1 347 ? 4.078 -16.375 -19.75 1 92.75 347 GLY B O 1
ATOM 5874 N N . GLU B 1 348 ? 2.367 -15.055 -19.219 1 92.38 348 GLU B N 1
ATOM 5875 C CA . GLU B 1 348 ? 2.625 -15.164 -17.781 1 92.38 348 GLU B CA 1
ATOM 5876 C C . GLU B 1 348 ? 2.518 -16.609 -17.312 1 92.38 348 GLU B C 1
ATOM 5878 O O . GLU B 1 348 ? 3.34 -17.078 -16.531 1 92.38 348 GLU B O 1
ATOM 5883 N N . ARG B 1 349 ? 1.531 -17.359 -17.781 1 94.19 349 ARG B N 1
ATOM 5884 C CA . ARG B 1 349 ? 1.327 -18.75 -17.391 1 94.19 349 ARG B CA 1
ATOM 5885 C C . ARG B 1 349 ? 2.418 -19.641 -17.969 1 94.19 349 ARG B C 1
ATOM 5887 O O . ARG B 1 349 ? 2.951 -20.5 -17.266 1 94.19 349 ARG B O 1
ATOM 5894 N N . SER B 1 350 ? 2.734 -19.391 -19.203 1 95.94 350 SER B N 1
ATOM 5895 C CA . SER B 1 350 ? 3.771 -20.188 -19.859 1 95.94 350 SER B CA 1
ATOM 5896 C C . SER B 1 350 ? 5.125 -20 -19.188 1 95.94 350 SER B C 1
ATOM 5898 O O . SER B 1 350 ? 5.84 -20.969 -18.938 1 95.94 350 SER B O 1
ATOM 5900 N N . SER B 1 351 ? 5.41 -18.766 -18.953 1 96.19 351 SER B N 1
ATOM 5901 C CA . SER B 1 351 ? 6.688 -18.484 -18.297 1 96.19 351 SER B CA 1
ATOM 5902 C C . SER B 1 351 ? 6.727 -19.094 -16.891 1 96.19 351 SER B C 1
ATOM 5904 O O . SER B 1 351 ? 7.777 -19.562 -16.453 1 96.19 351 SER B O 1
ATOM 5906 N N . HIS B 1 352 ? 5.641 -19.062 -16.203 1 95.31 352 HIS B N 1
ATOM 5907 C CA . HIS B 1 352 ? 5.559 -19.656 -14.875 1 95.31 352 HIS B CA 1
ATOM 5908 C C . HIS B 1 352 ? 5.922 -21.125 -14.898 1 95.31 352 HIS B C 1
ATOM 5910 O O . HIS B 1 352 ? 6.617 -21.625 -14.008 1 95.31 352 HIS B O 1
ATOM 5916 N N . HIS B 1 353 ? 5.41 -21.828 -15.906 1 97 353 HIS B N 1
ATOM 5917 C CA . HIS B 1 353 ? 5.746 -23.234 -16.078 1 97 353 HIS B CA 1
ATOM 5918 C C . HIS B 1 353 ? 7.258 -23.438 -16.141 1 97 353 HIS B C 1
ATOM 5920 O O . HIS B 1 353 ? 7.801 -24.281 -15.414 1 97 353 HIS B O 1
ATOM 5926 N N . PHE B 1 354 ? 7.906 -22.656 -16.859 1 97.75 354 PHE B N 1
ATOM 5927 C CA . PHE B 1 354 ? 9.336 -22.828 -17.062 1 97.75 354 PHE B CA 1
ATOM 5928 C C . PHE B 1 354 ? 10.125 -22.344 -15.852 1 97.75 354 PHE B C 1
ATOM 5930 O O . PHE B 1 354 ? 11.188 -22.891 -15.539 1 97.75 354 PHE B O 1
ATOM 5937 N N . ILE B 1 355 ? 9.617 -21.328 -15.203 1 95.31 355 ILE B N 1
ATOM 5938 C CA . ILE B 1 355 ? 10.258 -20.875 -13.969 1 95.31 355 ILE B CA 1
ATOM 5939 C C . ILE B 1 355 ? 10.211 -21.984 -12.93 1 95.31 355 ILE B C 1
ATOM 5941 O O . ILE B 1 355 ? 11.219 -22.281 -12.273 1 95.31 355 ILE B O 1
ATOM 5945 N N . ASP B 1 356 ? 9.07 -22.656 -12.797 1 94.81 356 ASP B N 1
ATOM 5946 C CA . ASP B 1 356 ? 8.938 -23.781 -11.875 1 94.81 356 ASP B CA 1
ATOM 5947 C C . ASP B 1 356 ? 9.82 -24.953 -12.305 1 94.81 356 ASP B C 1
ATOM 5949 O O . ASP B 1 356 ? 10.453 -25.594 -11.461 1 94.81 356 ASP B O 1
ATOM 5953 N N . LEU B 1 357 ? 9.836 -25.203 -13.57 1 96.44 357 LEU B N 1
ATOM 5954 C CA . LEU B 1 357 ? 10.68 -26.266 -14.094 1 96.44 357 LEU B CA 1
ATOM 5955 C C . LEU B 1 357 ? 12.148 -26 -13.812 1 96.44 357 LEU B C 1
ATOM 5957 O O . LEU B 1 357 ? 12.906 -26.906 -13.461 1 96.44 357 LEU B O 1
ATOM 5961 N N . ALA B 1 358 ? 12.555 -24.75 -13.969 1 95.44 358 ALA B N 1
ATOM 5962 C CA . ALA B 1 358 ? 13.93 -24.359 -13.664 1 95.44 358 ALA B CA 1
ATOM 5963 C C . ALA B 1 358 ? 14.273 -24.688 -12.211 1 95.44 358 ALA B C 1
ATOM 5965 O O . ALA B 1 358 ? 15.352 -25.219 -11.93 1 95.44 358 ALA B O 1
ATOM 5966 N N . SER B 1 359 ? 13.344 -24.359 -11.359 1 89.56 359 SER B N 1
ATOM 5967 C CA . SER B 1 359 ? 13.539 -24.641 -9.945 1 89.56 359 SER B CA 1
ATOM 5968 C C . SER B 1 359 ? 13.656 -26.125 -9.68 1 89.56 359 SER B C 1
ATOM 5970 O O . SER B 1 359 ? 14.508 -26.562 -8.898 1 89.56 359 SER B O 1
ATOM 5972 N N . ALA B 1 360 ? 12.82 -26.906 -10.305 1 91.62 360 ALA B N 1
ATOM 5973 C CA . ALA B 1 360 ? 12.844 -28.359 -10.141 1 91.62 360 ALA B CA 1
ATOM 5974 C C . ALA B 1 360 ? 14.156 -28.938 -10.656 1 91.62 360 ALA B C 1
ATOM 5976 O O . ALA B 1 360 ? 14.758 -29.797 -10 1 91.62 360 ALA B O 1
ATOM 5977 N N . ARG B 1 361 ? 14.609 -28.516 -11.758 1 94.5 361 ARG B N 1
ATOM 5978 C CA . ARG B 1 361 ? 15.844 -29 -12.359 1 94.5 361 ARG B CA 1
ATOM 5979 C C . ARG B 1 361 ? 17.047 -28.625 -11.516 1 94.5 361 ARG B C 1
ATOM 5981 O O . ARG B 1 361 ? 17.969 -29.422 -11.344 1 94.5 361 ARG B O 1
ATOM 5988 N N . LEU B 1 362 ? 17 -27.406 -11.047 1 88.25 362 LEU B N 1
ATOM 5989 C CA . LEU B 1 362 ? 18.062 -26.984 -10.148 1 88.25 362 LEU B CA 1
ATOM 5990 C C . LEU B 1 362 ? 18.125 -27.891 -8.922 1 88.25 362 LEU B C 1
ATOM 5992 O O . LEU B 1 362 ? 19.219 -28.328 -8.523 1 88.25 362 LEU B O 1
ATOM 5996 N N . ALA B 1 363 ? 17.016 -28.172 -8.344 1 82.44 363 ALA B N 1
ATOM 5997 C CA . ALA B 1 363 ? 16.922 -29.016 -7.156 1 82.44 363 ALA B CA 1
ATOM 5998 C C . ALA B 1 363 ? 17.453 -30.422 -7.441 1 82.44 363 ALA B C 1
ATOM 6000 O O . ALA B 1 363 ? 18.016 -31.062 -6.562 1 82.44 363 ALA B O 1
ATOM 6001 N N . ALA B 1 364 ? 17.312 -30.859 -8.656 1 89.75 364 ALA B N 1
ATOM 6002 C CA . ALA B 1 364 ? 17.75 -32.188 -9.055 1 89.75 364 ALA B CA 1
ATOM 6003 C C . ALA B 1 364 ? 19.219 -32.188 -9.516 1 89.75 364 ALA B C 1
ATOM 6005 O O . ALA B 1 364 ? 19.75 -33.219 -9.906 1 89.75 364 ALA B O 1
ATOM 6006 N N . GLY B 1 365 ? 19.797 -30.969 -9.555 1 86.5 365 GLY B N 1
ATOM 6007 C CA . GLY B 1 365 ? 21.203 -30.859 -9.906 1 86.5 365 GLY B CA 1
ATOM 6008 C C . GLY B 1 365 ? 21.438 -30.641 -11.391 1 86.5 365 GLY B C 1
ATOM 6009 O O . GLY B 1 365 ? 22.578 -30.625 -11.852 1 86.5 365 GLY B O 1
ATOM 6010 N N . ASP B 1 366 ? 20.375 -30.531 -12.117 1 93.31 366 ASP B N 1
ATOM 6011 C CA . ASP B 1 366 ? 20.469 -30.266 -13.547 1 93.31 366 ASP B CA 1
ATOM 6012 C C . ASP B 1 366 ? 20.641 -28.766 -13.805 1 93.31 366 ASP B C 1
ATOM 6014 O O . ASP B 1 366 ? 19.688 -28.094 -14.227 1 93.31 366 ASP B O 1
ATOM 6018 N N . ARG B 1 367 ? 21.812 -28.266 -13.758 1 92.56 367 ARG B N 1
ATOM 6019 C CA . ARG B 1 367 ? 22.109 -26.844 -13.844 1 92.56 367 ARG B CA 1
ATOM 6020 C C . ARG B 1 367 ? 21.875 -26.312 -15.258 1 92.56 367 ARG B C 1
ATOM 6022 O O . ARG B 1 367 ? 21.297 -25.25 -15.445 1 92.56 367 ARG B O 1
ATOM 6029 N N . THR B 1 368 ? 22.281 -27.094 -16.188 1 94.69 368 THR B N 1
ATOM 6030 C CA . THR B 1 368 ? 22.125 -26.688 -17.578 1 94.69 368 THR B CA 1
ATOM 6031 C C . THR B 1 368 ? 20.656 -26.594 -17.953 1 94.69 368 THR B C 1
ATOM 6033 O O . THR B 1 368 ? 20.234 -25.641 -18.609 1 94.69 368 THR B O 1
ATOM 6036 N N . GLY B 1 369 ? 19.922 -27.578 -17.5 1 96.31 369 GLY B N 1
ATOM 6037 C CA . GLY B 1 369 ? 18.484 -27.562 -17.766 1 96.31 369 GLY B CA 1
ATOM 6038 C C . GLY B 1 369 ? 17.766 -26.438 -17.078 1 96.31 369 GLY B C 1
ATOM 6039 O O . GLY B 1 369 ? 16.812 -25.859 -17.625 1 96.31 369 GLY B O 1
ATOM 6040 N N . ALA B 1 370 ? 18.188 -26.156 -15.898 1 95.56 370 ALA B N 1
ATOM 6041 C CA . ALA B 1 370 ? 17.578 -25.047 -15.141 1 95.56 370 ALA B CA 1
ATOM 6042 C C . ALA B 1 370 ? 17.766 -23.719 -15.867 1 95.56 370 ALA B C 1
ATOM 6044 O O . ALA B 1 370 ? 16.812 -22.953 -16.031 1 95.56 370 ALA B O 1
ATOM 6045 N N . PHE B 1 371 ? 18.953 -23.5 -16.359 1 97.06 371 PHE B N 1
ATOM 6046 C CA . PHE B 1 371 ? 19.234 -22.25 -17.047 1 97.06 371 PHE B CA 1
ATOM 6047 C C . PHE B 1 371 ? 18.484 -22.188 -18.391 1 97.06 371 PHE B C 1
ATOM 6049 O O . PHE B 1 371 ? 17.984 -21.141 -18.781 1 97.06 371 PHE B O 1
ATOM 6056 N N . ALA B 1 372 ? 18.453 -23.297 -19.047 1 97.56 372 ALA B N 1
ATOM 6057 C CA . ALA B 1 372 ? 17.719 -23.359 -20.312 1 97.56 372 ALA B CA 1
ATOM 6058 C C . ALA B 1 372 ? 16.25 -23.016 -20.094 1 97.56 372 ALA B C 1
ATOM 6060 O O . ALA B 1 372 ? 15.633 -22.312 -20.906 1 97.56 372 ALA B O 1
ATOM 6061 N N . ALA B 1 373 ? 15.656 -23.516 -19.031 1 97.62 373 ALA B N 1
ATOM 6062 C CA . ALA B 1 373 ? 14.266 -23.234 -18.703 1 97.62 373 ALA B CA 1
ATOM 6063 C C . ALA B 1 373 ? 14.07 -21.75 -18.391 1 97.62 373 ALA B C 1
ATOM 6065 O O . ALA B 1 373 ? 13.07 -21.141 -18.797 1 97.62 373 ALA B O 1
ATOM 6066 N N . LEU B 1 374 ? 14.984 -21.094 -17.688 1 97.12 374 LEU B N 1
ATOM 6067 C CA . LEU B 1 374 ? 14.914 -19.656 -17.406 1 97.12 374 LEU B CA 1
ATOM 6068 C C . LEU B 1 374 ? 14.961 -18.844 -18.703 1 97.12 374 LEU B C 1
ATOM 6070 O O . LEU B 1 374 ? 14.234 -17.859 -18.844 1 97.12 374 LEU B O 1
ATOM 6074 N N . LYS B 1 375 ? 15.797 -19.297 -19.609 1 97.69 375 LYS B N 1
ATOM 6075 C CA . LYS B 1 375 ? 15.891 -18.609 -20.891 1 97.69 375 LYS B CA 1
ATOM 6076 C C . LYS B 1 375 ? 14.57 -18.688 -21.656 1 97.69 375 LYS B C 1
ATOM 6078 O O . LYS B 1 375 ? 14.156 -17.719 -22.281 1 97.69 375 LYS B O 1
ATOM 6083 N N . ARG B 1 376 ? 14.016 -19.844 -21.594 1 97 376 ARG B N 1
ATOM 6084 C CA . ARG B 1 376 ? 12.719 -20.016 -22.25 1 97 376 ARG B CA 1
ATOM 6085 C C . ARG B 1 376 ? 11.664 -19.125 -21.609 1 97 376 ARG B C 1
ATOM 6087 O O . ARG B 1 376 ? 10.859 -18.5 -22.312 1 97 376 ARG B O 1
ATOM 6094 N N . ALA B 1 377 ? 11.602 -19.078 -20.281 1 97.06 377 ALA B N 1
ATOM 6095 C CA . ALA B 1 377 ? 10.68 -18.203 -19.578 1 97.06 377 ALA B CA 1
ATOM 6096 C C . ALA B 1 377 ? 10.852 -16.75 -20.016 1 97.06 377 ALA B C 1
ATOM 6098 O O . ALA B 1 377 ? 9.867 -16.047 -20.266 1 97.06 377 ALA B O 1
ATOM 6099 N N . ARG B 1 378 ? 12.133 -16.281 -20.125 1 96.31 378 ARG B N 1
ATOM 6100 C CA . ARG B 1 378 ? 12.43 -14.914 -20.531 1 96.31 378 ARG B CA 1
ATOM 6101 C C . ARG B 1 378 ? 11.898 -14.633 -21.938 1 96.31 378 ARG B C 1
ATOM 6103 O O . ARG B 1 378 ? 11.344 -13.562 -22.188 1 96.31 378 ARG B O 1
ATOM 6110 N N . LYS B 1 379 ? 12.07 -15.578 -22.812 1 95.25 379 LYS B N 1
ATOM 6111 C CA . LYS B 1 379 ? 11.602 -15.414 -24.188 1 95.25 379 LYS B CA 1
ATOM 6112 C C . LYS B 1 379 ? 10.086 -15.258 -24.234 1 95.25 379 LYS B C 1
ATOM 6114 O O . LYS B 1 379 ? 9.562 -14.461 -25.031 1 95.25 379 LYS B O 1
ATOM 6119 N N . LEU B 1 380 ? 9.398 -15.961 -23.406 1 94.19 380 LEU B N 1
ATOM 6120 C CA . LEU B 1 380 ? 7.941 -16 -23.422 1 94.19 380 LEU B CA 1
ATOM 6121 C C . LEU B 1 380 ? 7.355 -14.766 -22.75 1 94.19 380 LEU B C 1
ATOM 6123 O O . LEU B 1 380 ? 6.375 -14.195 -23.219 1 94.19 380 LEU B O 1
ATOM 6127 N N . ALA B 1 381 ? 7.914 -14.375 -21.641 1 93.62 381 ALA B N 1
ATOM 6128 C CA . ALA B 1 381 ? 7.441 -13.227 -20.875 1 93.62 381 ALA B CA 1
ATOM 6129 C C . ALA B 1 381 ? 8.594 -12.57 -20.109 1 93.62 381 ALA B C 1
ATOM 6131 O O . ALA B 1 381 ? 8.789 -12.828 -18.922 1 93.62 381 ALA B O 1
ATOM 6132 N N . PRO B 1 382 ? 9.297 -11.688 -20.719 1 91.31 382 PRO B N 1
ATOM 6133 C CA . PRO B 1 382 ? 10.516 -11.109 -20.156 1 91.31 382 PRO B CA 1
ATOM 6134 C C . PRO B 1 382 ? 10.25 -10.344 -18.859 1 91.31 382 PRO B C 1
ATOM 6136 O O . PRO B 1 382 ? 10.984 -10.523 -17.875 1 91.31 382 PRO B O 1
ATOM 6139 N N . ASN B 1 383 ? 9.195 -9.562 -18.812 1 86.62 383 ASN B N 1
ATOM 6140 C CA . ASN B 1 383 ? 8.938 -8.773 -17.609 1 86.62 383 ASN B CA 1
ATOM 6141 C C . ASN B 1 383 ? 8.547 -9.656 -16.438 1 86.62 383 ASN B C 1
ATOM 6143 O O . ASN B 1 383 ? 9.016 -9.438 -15.312 1 86.62 383 ASN B O 1
ATOM 6147 N N . HIS B 1 384 ? 7.723 -10.633 -16.703 1 89.75 384 HIS B N 1
ATOM 6148 C CA . HIS B 1 384 ? 7.336 -11.555 -15.633 1 89.75 384 HIS B CA 1
ATOM 6149 C C . HIS B 1 384 ? 8.547 -12.305 -15.086 1 89.75 384 HIS B C 1
ATOM 6151 O O . HIS B 1 384 ? 8.688 -12.453 -13.875 1 89.75 384 HIS B O 1
ATOM 6157 N N . THR B 1 385 ? 9.414 -12.727 -15.984 1 91.25 385 THR B N 1
ATOM 6158 C CA . THR B 1 385 ? 10.609 -13.484 -15.609 1 91.25 385 THR B CA 1
ATOM 6159 C C . THR B 1 385 ? 11.586 -12.602 -14.836 1 91.25 385 THR B C 1
ATOM 6161 O O . THR B 1 385 ? 12.078 -13 -13.773 1 91.25 385 THR B O 1
ATOM 6164 N N . ARG B 1 386 ? 11.75 -11.445 -15.312 1 86.69 386 ARG B N 1
ATOM 6165 C CA . ARG B 1 386 ? 12.727 -10.539 -14.719 1 86.69 386 ARG B CA 1
ATOM 6166 C C . ARG B 1 386 ? 12.383 -10.242 -13.258 1 86.69 386 ARG B C 1
ATOM 6168 O O . ARG B 1 386 ? 13.273 -10.188 -12.406 1 86.69 386 ARG B O 1
ATOM 6175 N N . PHE B 1 387 ? 11.141 -10.133 -13 1 80.38 387 PHE B N 1
ATOM 6176 C CA . PHE B 1 387 ? 10.742 -9.633 -11.695 1 80.38 387 PHE B CA 1
ATOM 6177 C C . PHE B 1 387 ? 10.305 -10.773 -10.781 1 80.38 387 PHE B C 1
ATOM 6179 O O . PHE B 1 387 ? 9.977 -10.555 -9.617 1 80.38 387 PHE B O 1
ATOM 6186 N N . HIS B 1 388 ? 10.336 -11.922 -11.25 1 86.06 388 HIS B N 1
ATOM 6187 C CA . HIS B 1 388 ? 9.883 -13.055 -10.453 1 86.06 388 HIS B CA 1
ATOM 6188 C C . HIS B 1 388 ? 10.938 -13.453 -9.422 1 86.06 388 HIS B C 1
ATOM 6190 O O . HIS B 1 388 ? 12.094 -13.695 -9.766 1 86.06 388 HIS B O 1
ATOM 6196 N N . PRO B 1 389 ? 10.562 -13.562 -8.195 1 77 389 PRO B N 1
ATOM 6197 C CA . PRO B 1 389 ? 11.539 -13.859 -7.145 1 77 389 PRO B CA 1
ATOM 6198 C C . PRO B 1 389 ? 12.25 -15.195 -7.359 1 77 389 PRO B C 1
ATOM 6200 O O . PRO B 1 389 ? 13.445 -15.312 -7.105 1 77 389 PRO B O 1
ATOM 6203 N N . SER B 1 390 ? 11.547 -16.172 -7.863 1 83.75 390 SER B N 1
ATOM 6204 C CA . SER B 1 390 ? 12.141 -17.5 -8.07 1 83.75 390 SER B CA 1
ATOM 6205 C C . SER B 1 390 ? 13.234 -17.453 -9.133 1 83.75 390 SER B C 1
ATOM 6207 O O . SER B 1 390 ? 14.188 -18.234 -9.078 1 83.75 390 SER B O 1
ATOM 6209 N N . VAL B 1 391 ? 13.047 -16.578 -10.094 1 89 391 VAL B N 1
ATOM 6210 C CA . VAL B 1 391 ? 14.047 -16.438 -11.148 1 89 391 VAL B CA 1
ATOM 6211 C C . VAL B 1 391 ? 15.336 -15.875 -10.555 1 89 391 VAL B C 1
ATOM 6213 O O . VAL B 1 391 ? 16.422 -16.375 -10.836 1 89 391 VAL B O 1
ATOM 6216 N N . ARG B 1 392 ? 15.203 -14.883 -9.781 1 80.19 392 ARG B N 1
ATOM 6217 C CA . ARG B 1 392 ? 16.359 -14.297 -9.125 1 80.19 392 ARG B CA 1
ATOM 6218 C C . ARG B 1 392 ? 17.078 -15.328 -8.266 1 80.19 392 ARG B C 1
ATOM 6220 O O . ARG B 1 392 ? 18.312 -15.445 -8.328 1 80.19 392 ARG B O 1
ATOM 6227 N N . GLU B 1 393 ? 16.312 -16.078 -7.574 1 77.31 393 GLU B N 1
ATOM 6228 C CA . GLU B 1 393 ? 16.891 -17.078 -6.68 1 77.31 393 GLU B CA 1
ATOM 6229 C C . GLU B 1 393 ? 17.594 -18.188 -7.469 1 77.31 393 GLU B C 1
ATOM 6231 O O . GLU B 1 393 ? 18.703 -18.594 -7.117 1 77.31 393 GLU B O 1
ATOM 6236 N N . THR B 1 394 ? 16.922 -18.656 -8.453 1 86 394 THR B N 1
ATOM 6237 C CA . THR B 1 394 ? 17.484 -19.719 -9.273 1 86 394 THR B CA 1
ATOM 6238 C C . THR B 1 394 ? 18.75 -19.219 -9.984 1 86 394 THR B C 1
ATOM 6240 O O . THR B 1 394 ? 19.75 -19.938 -10.047 1 86 394 THR B O 1
ATOM 6243 N N . SER B 1 395 ? 18.734 -18.031 -10.492 1 87.06 395 SER B N 1
ATOM 6244 C CA . SER B 1 395 ? 19.891 -17.438 -11.164 1 87.06 395 SER B CA 1
ATOM 6245 C C . SER B 1 395 ? 21.062 -17.281 -10.211 1 87.06 395 SER B C 1
ATOM 6247 O O . SER B 1 395 ? 22.203 -17.578 -10.562 1 87.06 395 SER B O 1
ATOM 6249 N N . ALA B 1 396 ? 20.719 -16.797 -9.07 1 78.62 396 ALA B N 1
ATOM 6250 C CA . ALA B 1 396 ? 21.766 -16.609 -8.062 1 78.62 396 ALA B CA 1
ATOM 6251 C C . ALA B 1 396 ? 22.406 -17.938 -7.695 1 78.62 396 ALA B C 1
ATOM 6253 O O . ALA B 1 396 ? 23.625 -18.031 -7.551 1 78.62 396 ALA B O 1
ATOM 6254 N N . ALA B 1 397 ? 21.578 -18.938 -7.523 1 79.31 397 ALA B N 1
ATOM 6255 C CA . ALA B 1 397 ? 22.078 -20.281 -7.184 1 79.31 397 ALA B CA 1
ATOM 6256 C C . ALA B 1 397 ? 22.984 -20.812 -8.281 1 79.31 397 ALA B C 1
ATOM 6258 O O . ALA B 1 397 ? 24.062 -21.359 -8 1 79.31 397 ALA B O 1
ATOM 6259 N N . LEU B 1 398 ? 22.625 -20.641 -9.484 1 86.25 398 LEU B N 1
ATOM 6260 C CA . LEU B 1 398 ? 23.406 -21.109 -10.625 1 86.25 398 LEU B CA 1
ATOM 6261 C C . LEU B 1 398 ? 24.766 -20.406 -10.68 1 86.25 398 LEU B C 1
ATOM 6263 O O . LEU B 1 398 ? 25.781 -21.031 -10.953 1 86.25 398 LEU B O 1
ATOM 6267 N N . LEU B 1 399 ? 24.734 -19.156 -10.414 1 82.94 399 LEU B N 1
ATOM 6268 C CA . LEU B 1 399 ? 25.969 -18.359 -10.445 1 82.94 399 LEU B CA 1
ATOM 6269 C C . LEU B 1 399 ? 26.906 -18.766 -9.32 1 82.94 399 LEU B C 1
ATOM 6271 O O . LEU B 1 399 ? 28.125 -18.766 -9.5 1 82.94 399 LEU B O 1
ATOM 6275 N N . ARG B 1 400 ? 26.391 -19.094 -8.266 1 76.81 400 ARG B N 1
ATOM 6276 C CA . ARG B 1 400 ? 27.188 -19.453 -7.102 1 76.81 400 ARG B CA 1
ATOM 6277 C C . ARG B 1 400 ? 27.766 -20.859 -7.242 1 76.81 400 ARG B C 1
ATOM 6279 O O . ARG B 1 400 ? 28.844 -21.156 -6.723 1 76.81 400 ARG B O 1
ATOM 6286 N N . MET B 1 401 ? 27.062 -21.719 -7.848 1 78 401 MET B N 1
ATOM 6287 C CA . MET B 1 401 ? 27.438 -23.125 -7.949 1 78 401 MET B CA 1
ATOM 6288 C C . MET B 1 401 ? 28.562 -23.312 -8.969 1 78 401 MET B C 1
ATOM 6290 O O . MET B 1 401 ? 29.266 -24.328 -8.945 1 78 401 MET B O 1
ATOM 6294 N N . ASP B 1 402 ? 28.641 -22.312 -9.805 1 76.94 402 ASP B N 1
ATOM 6295 C CA . ASP B 1 402 ? 29.672 -22.406 -10.844 1 76.94 402 ASP B CA 1
ATOM 6296 C C . ASP B 1 402 ? 30.859 -21.516 -10.523 1 76.94 402 ASP B C 1
ATOM 6298 O O . ASP B 1 402 ? 30.719 -20.312 -10.352 1 76.94 402 ASP B O 1
ATOM 6302 N N . ALA B 1 403 ? 31.984 -22.062 -10.352 1 75.81 403 ALA B N 1
ATOM 6303 C CA . ALA B 1 403 ? 33.219 -21.312 -10.086 1 75.81 403 ALA B CA 1
ATOM 6304 C C . ALA B 1 403 ? 33.5 -20.344 -11.219 1 75.81 403 ALA B C 1
ATOM 6306 O O . ALA B 1 403 ? 34.062 -19.25 -10.977 1 75.81 403 ALA B O 1
ATOM 6307 N N . SER B 1 404 ? 33.188 -20.719 -12.414 1 86.19 404 SER B N 1
ATOM 6308 C CA . SER B 1 404 ? 33.344 -19.875 -13.602 1 86.19 404 SER B CA 1
ATOM 6309 C C . SER B 1 404 ? 32.062 -19.891 -14.453 1 86.19 404 SER B C 1
ATOM 6311 O O . SER B 1 404 ? 32.031 -20.547 -15.5 1 86.19 404 SER B O 1
ATOM 6313 N N . PRO B 1 405 ? 31.109 -19.188 -14.07 1 87.81 405 PRO B N 1
ATOM 6314 C CA . PRO B 1 405 ? 29.844 -19.203 -14.797 1 87.81 405 PRO B CA 1
ATOM 6315 C C . PRO B 1 405 ? 29.984 -18.641 -16.219 1 87.81 405 PRO B C 1
ATOM 6317 O O . PRO B 1 405 ? 30.75 -17.703 -16.438 1 87.81 405 PRO B O 1
ATOM 6320 N N . PRO B 1 406 ? 29.359 -19.281 -17.156 1 91.38 406 PRO B N 1
ATOM 6321 C CA . PRO B 1 406 ? 29.359 -18.734 -18.516 1 91.38 406 PRO B CA 1
ATOM 6322 C C . PRO B 1 406 ? 28.859 -17.297 -18.562 1 91.38 406 PRO B C 1
ATOM 6324 O O . PRO B 1 406 ? 28.016 -16.906 -17.766 1 91.38 406 PRO B O 1
ATOM 6327 N N . ASN B 1 407 ? 29.328 -16.578 -19.531 1 92.38 407 ASN B N 1
ATOM 6328 C CA . ASN B 1 407 ? 28.984 -15.172 -19.688 1 92.38 407 ASN B CA 1
ATOM 6329 C C . ASN B 1 407 ? 27.484 -14.969 -19.844 1 92.38 407 ASN B C 1
ATOM 6331 O O . ASN B 1 407 ? 26.938 -13.977 -19.344 1 92.38 407 ASN B O 1
ATOM 6335 N N . GLU B 1 408 ? 26.891 -15.922 -20.5 1 94.06 408 GLU B N 1
ATOM 6336 C CA . GLU B 1 408 ? 25.453 -15.805 -20.719 1 94.06 408 GLU B CA 1
ATOM 6337 C C . GLU B 1 408 ? 24.672 -15.844 -19.406 1 94.06 408 GLU B C 1
ATOM 6339 O O . GLU B 1 408 ? 23.703 -15.109 -19.219 1 94.06 408 GLU B O 1
ATOM 6344 N N . LEU B 1 409 ? 25.062 -16.656 -18.547 1 93.44 409 LEU B N 1
ATOM 6345 C CA . LEU B 1 409 ? 24.422 -16.766 -17.234 1 93.44 409 LEU B CA 1
ATOM 6346 C C . LEU B 1 409 ? 24.672 -15.508 -16.422 1 93.44 409 LEU B C 1
ATOM 6348 O O . LEU B 1 409 ? 23.766 -15.023 -15.727 1 93.44 409 LEU B O 1
ATOM 6352 N N . VAL B 1 410 ? 25.844 -14.953 -16.516 1 90.75 410 VAL B N 1
ATOM 6353 C CA . VAL B 1 410 ? 26.188 -13.734 -15.797 1 90.75 410 VAL B CA 1
ATOM 6354 C C . VAL B 1 410 ? 25.312 -12.578 -16.281 1 90.75 410 VAL B C 1
ATOM 6356 O O . VAL B 1 410 ? 24.766 -11.82 -15.477 1 90.75 410 VAL B O 1
ATOM 6359 N N . ARG B 1 411 ? 25.172 -12.562 -17.562 1 91.19 411 ARG B N 1
ATOM 6360 C CA . ARG B 1 411 ? 24.344 -11.508 -18.141 1 91.19 411 ARG B CA 1
ATOM 6361 C C . ARG B 1 411 ? 22.875 -11.672 -17.734 1 91.19 411 ARG B C 1
ATOM 6363 O O . ARG B 1 411 ? 22.188 -10.688 -17.469 1 91.19 411 ARG B O 1
ATOM 6370 N N . PHE B 1 412 ? 22.484 -12.891 -17.719 1 93.06 412 PHE B N 1
ATOM 6371 C CA . PHE B 1 412 ? 21.109 -13.18 -17.312 1 93.06 412 PHE B CA 1
ATOM 6372 C C . PHE B 1 412 ? 20.875 -12.773 -15.867 1 93.06 412 PHE B C 1
ATOM 6374 O O . PHE B 1 412 ? 19.859 -12.156 -15.547 1 93.06 412 PHE B O 1
ATOM 6381 N N . GLY B 1 413 ? 21.766 -13.141 -15.031 1 87.25 413 GLY B N 1
ATOM 6382 C CA . GLY B 1 413 ? 21.672 -12.758 -13.633 1 87.25 413 GLY B CA 1
ATOM 6383 C C . GLY B 1 413 ? 21.625 -11.258 -13.422 1 87.25 413 GLY B C 1
ATOM 6384 O O . GLY B 1 413 ? 20.781 -10.75 -12.68 1 87.25 413 GLY B O 1
ATOM 6385 N N . SER B 1 414 ? 22.469 -10.562 -14.125 1 83.19 414 SER B N 1
ATOM 6386 C CA . SER B 1 414 ? 22.484 -9.109 -14.055 1 83.19 414 SER B CA 1
ATOM 6387 C C . SER B 1 414 ? 21.156 -8.523 -14.523 1 83.19 414 SER B C 1
ATOM 6389 O O . SER B 1 414 ? 20.609 -7.609 -13.891 1 83.19 414 SER B O 1
ATOM 6391 N N . TRP B 1 415 ? 20.688 -9.141 -15.562 1 85.62 415 TRP B N 1
ATOM 6392 C CA . TRP B 1 415 ? 19.391 -8.727 -16.109 1 85.62 415 TRP B CA 1
ATOM 6393 C C . TRP B 1 415 ? 18.281 -8.961 -15.094 1 85.62 415 TRP B C 1
ATOM 6395 O O . TRP B 1 415 ? 17.375 -8.125 -14.945 1 85.62 415 TRP B O 1
ATOM 6405 N N . ALA B 1 416 ? 18.391 -10 -14.375 1 84.88 416 ALA B N 1
ATOM 6406 C CA . ALA B 1 416 ? 17.359 -10.359 -13.398 1 84.88 416 ALA B CA 1
ATOM 6407 C C . ALA B 1 416 ? 17.594 -9.641 -12.07 1 84.88 416 ALA B C 1
ATOM 6409 O O . ALA B 1 416 ? 16.812 -9.797 -11.125 1 84.88 416 ALA B O 1
ATOM 6410 N N . GLY B 1 417 ? 18.641 -8.852 -12.016 1 75 417 GLY B N 1
ATOM 6411 C CA . GLY B 1 417 ? 18.922 -8.055 -10.828 1 75 417 GLY B CA 1
ATOM 6412 C C . GLY B 1 417 ? 19.797 -8.773 -9.82 1 75 417 GLY B C 1
ATOM 6413 O O . GLY B 1 417 ? 19.75 -8.461 -8.625 1 75 417 GLY B O 1
ATOM 6414 N N . VAL B 1 418 ? 20.484 -9.781 -10.305 1 74.19 418 VAL B N 1
ATOM 6415 C CA . VAL B 1 418 ? 21.391 -10.531 -9.438 1 74.19 418 VAL B CA 1
ATOM 6416 C C . VAL B 1 418 ? 22.828 -10.141 -9.727 1 74.19 418 VAL B C 1
ATOM 6418 O O . VAL B 1 418 ? 23.219 -10 -10.891 1 74.19 418 VAL B O 1
ATOM 6421 N N . GLY B 1 419 ? 23.5 -9.281 -8.812 1 59.69 419 GLY B N 1
ATOM 6422 C CA . GLY B 1 419 ? 24.875 -8.875 -9.047 1 59.69 419 GLY B CA 1
ATOM 6423 C C . GLY B 1 419 ? 25.859 -10.023 -8.977 1 59.69 419 GLY B C 1
ATOM 6424 O O . GLY B 1 419 ? 25.625 -11.008 -8.273 1 59.69 419 GLY B O 1
ATOM 6425 N N . ALA B 1 420 ? 26.734 -10.219 -10.023 1 49.62 420 ALA B N 1
ATOM 6426 C CA . ALA B 1 420 ? 27.859 -11.133 -9.938 1 49.62 420 ALA B CA 1
ATOM 6427 C C . ALA B 1 420 ? 28.797 -10.75 -8.789 1 49.62 420 ALA B C 1
ATOM 6429 O O . ALA B 1 420 ? 29.031 -9.562 -8.547 1 49.62 420 ALA B O 1
ATOM 6430 N N . THR B 1 421 ? 28.766 -11.398 -7.531 1 42 421 THR B N 1
ATOM 6431 C CA . THR B 1 421 ? 29.859 -11.211 -6.59 1 42 421 THR B CA 1
ATOM 6432 C C . THR B 1 421 ? 31.203 -11.383 -7.285 1 42 421 THR B C 1
ATOM 6434 O O . THR B 1 421 ? 31.312 -12.148 -8.242 1 42 421 THR B O 1
#

pLDDT: mean 87.82, std 14.46, range [21.14, 98.69]

InterPro domains:
  IPR001387 Cro/C1-type, helix-turn-helix domain [PS50943] (21-75)
  IPR001387 Cro/C1-type, helix-turn-helix domain [SM00530] (20-75)
  IPR001387 Cro/C1-type, helix-turn-helix domain [cd00093] (18-58)
  IPR010982 Lambda repressor-like, DNA-binding domain superfamily [G3DSA:1.10.260.40] (13-79)
  IPR010982 Lambda repressor-like, DNA-binding domain superfamily [SSF47413] (14-78)
  IPR052345 Radiation response metalloprotease [PTHR43236] (17-76)

Radius of gyration: 27.68 Å; Cα contacts (8 Å, |Δi|>4): 1321; chains: 2; bounding box: 73×82×56 Å

Solvent-accessible surface area (backbone atoms only — not comparable to full-atom values): 43248 Å² total; per-residue (Å²): 136,81,75,80,74,80,75,61,49,78,54,82,62,37,57,46,47,20,48,37,45,45,54,51,37,52,66,70,69,44,51,54,55,56,51,13,60,72,60,73,49,51,38,67,53,45,50,29,28,41,71,34,78,37,79,74,51,74,59,50,43,46,44,50,18,55,73,65,44,40,37,50,41,66,37,68,53,43,50,62,68,54,63,78,68,73,65,41,63,51,55,39,38,46,46,56,41,52,46,47,65,72,28,60,90,39,56,74,85,67,97,57,80,61,78,58,65,72,59,53,51,53,52,48,53,49,42,52,53,26,51,42,34,29,38,46,56,77,34,41,76,54,45,48,63,52,48,51,38,34,41,50,37,39,75,70,45,55,76,84,47,18,29,57,28,18,45,51,42,18,55,52,25,45,46,49,20,50,51,27,42,54,46,34,37,52,45,50,17,52,43,24,47,53,47,17,38,56,23,15,66,57,22,80,46,83,59,45,40,48,53,35,51,52,53,50,30,53,54,28,50,78,65,67,36,51,68,33,22,50,53,51,54,49,50,45,52,54,51,59,72,62,57,68,81,80,58,58,66,62,49,53,41,35,51,50,28,40,52,29,50,52,49,14,48,53,28,10,65,68,64,31,59,67,58,16,50,52,29,47,52,51,27,50,52,40,24,54,76,56,66,60,46,74,39,60,54,94,80,37,72,22,22,61,64,51,50,51,44,47,50,36,44,35,29,43,65,51,64,37,38,69,57,33,65,45,44,34,43,70,64,22,93,44,90,94,38,66,48,67,75,60,89,85,50,45,19,44,60,45,18,47,40,24,46,50,48,15,50,39,28,43,76,72,65,36,57,69,58,13,52,52,24,44,51,50,12,35,74,54,11,46,56,49,39,38,50,30,67,65,48,37,51,50,40,47,28,54,49,67,75,32,95,73,56,53,67,68,58,54,51,48,21,47,68,33,44,27,53,83,128,135,80,75,80,74,80,74,61,50,80,52,83,62,35,59,47,47,21,47,36,44,47,52,51,36,52,65,70,68,42,48,54,57,56,51,13,61,72,60,73,50,50,38,67,54,44,50,30,27,40,70,34,78,39,77,73,50,72,58,49,42,46,42,50,18,56,72,66,43,41,36,51,39,68,38,68,54,42,50,61,68,54,62,80,68,74,64,41,62,52,55,37,38,47,49,55,42,52,46,48,65,73,26,61,91,38,56,74,85,66,96,56,80,60,77,58,64,71,60,52,49,51,52,49,52,50,41,51,51,26,51,43,32,29,39,48,56,78,36,42,77,54,45,48,63,53,47,48,37,35,40,50,38,38,75,69,45,56,76,85,46,19,29,57,28,17,45,50,42,18,54,51,27,47,46,49,20,50,51,26,43,54,46,35,36,50,44,50,15,51,42,26,47,53,46,18,38,57,23,15,66,56,21,80,45,82,60,46,40,48,53,35,51,52,53,50,31,53,55,28,51,77,65,67,37,52,69,33,22,50,52,50,52,52,51,44,52,53,51,59,70,62,57,66,83,80,59,55,67,61,50,53,41,36,50,49,27,38,51,29,50,52,49,14,48,51,28,10,64,68,64,31,59,69,58,16,51,51,28,48,51,52,28,49,53,39,22,52,76,57,66,59,46,73,38,59,52,95,79,37,73,21,22,60,65,51,50,50,45,47,50,37,46,35,27,45,67,51,65,38,40,68,57,32,64,46,44,34,43,70,66,23,92,42,90,94,36,65,48,70,74,59,89,85,49,45,19,44,62,45,18,47,41,24,46,48,48,15,51,37,27,43,74,72,67,35,56,68,58,13,52,52,25,44,52,51,11,34,73,54,10,46,56,48,39,39,50,30,66,66,47,36,50,49,40,47,28,54,50,67,74,31,94,74,57,54,67,69,57,52,52,48,21,47,69,35,44,27,53,86,129

Nearest PDB structures (foldseek):
  4jhr-assembly1_A  TM=5.100E-01  e=6.660E-02  Mus musculus
  4wne-assembly1_A  TM=5.133E-01  e=1.298E-01  Homo sapiens
  4jhr-assembly1_B  TM=5.163E-01  e=1.643E-01  Mus musculus
  4wng-assembly1_A  TM=5.204E-01  e=9.245E-01  Homo sapiens
  4i9e-assembly1_B  TM=4.677E-01  e=5.771E-01  Bacillus subtilis subsp. subtilis str. 168

Foldseek 3Di:
DDPPPPPPPPDLLADALLCLLVVLCVVVVHQLCRLCVQLVHHSVVNVCSNLLVDPDFLLSLLSSCVSSVHASCSSLVPLNPPPCPDPVQLVVLVVLLLVCLVCLQPADDDPDQADDPVVLLVLLVVLLQCLLLPVRSVNRVSQNNSSRNLSCCLNPNDPVCNLVSLVSNLSSLVSQLSSCVLSRVLVSSVSSLVSNCVSQVSNPDQCSNLVSLVVVLVSCVSNVVLVVSVVSLVVSLVSLVPDDPPDPPLLSLLSNLLSLLSVLVSCLSVLNNVVSVVSLVVSQVSQVVNVQDWDCRVPGTGGPLLSLLSNLVSCVSNPVLVVSQCSQCVPDPDHPDGHARDPPRRLLSRLSSLLSNLSSCSVVVNLVSSVVSLVVNCVSRVSSSLRPSSNLSSLLSSLSVDPDDDPVSQVSNVSSSHHND/DDPPPPPPPPDLLADALLCLLVVLCVVVPHQLCRLCVQLVHHSVVNVCSNLLVDPDFLLSLLSSCVSSVHASCSSLVPLNPDPCPDPVQLVVLVVLLLVCLVCLQPADDDPDQADDPVVLLVLLVVLLQCLLLQVRSVNRVSQNNSSRNLSCCLNPNDPVCNLVSLVSNLSSLVSQLSSCVLSRVLVSSVSSLVSNCVSQVSNPDQCSNLVSLVVVLVSCVSNVVLVVSVVSLVVSLVSLVPDDCPDPPLLSLLSNLLSLLSVLQSCLSVLNNVVSVVSLVVSQVSQVVNVQDWDCRVPGTGGPLLSLLSNLVSCVSNPVLVVSQCSQCVPDPDHPDGHARDPPRRLLSRLSSLLSVLSSCSVVVNLVSSVVSLVVNCVSRVSSSLRPSSNLSSLLSSLSVDPDDDPVSQVSNVSSSHHND